Protein AF-0000000083335602 (afdb_homodimer)

Solvent-accessible surface area (backbone atoms only — not comparable to full-atom values): 45086 Å² total; per-residue (Å²): 136,83,82,79,79,78,78,78,77,80,75,80,76,76,77,76,76,75,75,74,70,76,67,65,66,64,50,75,46,58,46,31,41,62,63,65,78,50,46,77,45,41,59,56,78,67,40,66,38,37,54,50,34,77,47,38,34,44,34,35,60,32,53,59,65,18,30,40,35,40,23,41,72,75,28,67,74,35,84,57,70,42,61,24,38,87,77,6,36,40,76,42,79,40,75,41,52,63,79,35,46,62,38,39,35,54,25,40,38,32,35,39,67,64,44,21,44,26,74,46,60,31,60,27,38,62,86,64,69,75,32,64,49,78,48,46,42,80,47,74,40,78,65,42,23,37,17,35,25,48,34,59,45,91,88,48,36,27,37,38,21,9,20,61,34,97,87,35,68,43,39,44,34,36,21,35,56,87,79,55,45,78,74,46,65,38,79,68,57,60,44,101,87,66,43,72,47,35,32,35,18,40,23,59,34,78,85,75,43,30,30,39,30,19,17,30,87,56,8,22,42,38,34,22,32,58,86,77,35,42,79,72,45,74,51,59,71,65,73,34,52,42,20,38,30,41,49,61,35,71,93,72,37,32,33,43,30,24,18,32,50,9,28,40,30,41,32,29,30,62,79,80,72,38,83,74,51,72,42,46,54,46,26,77,86,42,60,42,76,31,20,27,36,29,64,33,77,37,72,87,80,37,35,40,34,39,29,9,28,88,34,35,40,37,36,35,26,34,68,86,79,47,50,46,47,57,38,79,36,83,79,36,32,33,17,36,17,36,22,59,41,83,88,76,41,31,32,39,36,12,6,34,69,55,14,21,39,37,28,22,42,72,85,57,48,78,73,31,77,29,78,57,22,23,23,14,41,14,30,38,57,34,81,76,76,50,30,30,44,32,28,9,19,17,51,17,26,38,27,29,22,39,83,75,44,47,78,67,28,23,33,76,62,70,26,30,33,45,24,56,38,67,42,97,86,46,39,32,38,38,22,15,17,28,32,40,91,84,49,82,75,51,36,3,31,40,34,41,40,35,78,54,132,138,84,82,80,80,77,78,79,78,78,77,80,76,77,78,75,77,75,74,74,70,75,69,65,66,62,50,75,46,56,45,32,41,63,63,65,77,50,46,76,46,42,57,56,78,67,40,65,39,40,56,51,35,76,47,39,34,45,36,35,61,33,52,59,64,18,30,39,34,40,23,40,71,74,28,67,74,35,83,57,70,43,63,25,37,87,78,6,38,40,77,44,80,40,75,40,52,62,78,34,45,63,38,38,36,54,25,40,38,33,36,40,67,63,44,22,46,29,71,47,60,32,59,28,39,61,88,65,69,76,31,66,51,80,49,44,43,80,48,74,42,79,64,42,23,34,18,35,26,47,34,61,44,92,87,47,36,28,36,41,20,9,21,59,33,97,87,35,70,43,40,44,34,36,20,36,56,86,80,55,45,78,72,46,66,39,79,70,58,58,43,100,88,67,42,71,47,33,32,36,18,41,25,59,35,77,84,77,44,31,32,39,31,19,18,30,86,56,8,22,44,38,34,23,32,58,86,76,35,42,78,72,46,74,51,58,71,66,73,34,52,43,21,39,29,42,48,57,33,72,94,73,38,31,35,43,30,25,18,34,51,10,29,39,29,41,32,29,31,60,81,80,72,39,82,73,52,74,44,46,54,45,26,77,87,41,60,43,75,31,20,28,34,28,62,32,78,38,72,88,80,35,35,41,34,37,30,8,29,87,33,37,39,36,34,36,27,34,68,89,80,48,50,44,48,57,41,79,37,84,79,36,32,35,17,35,16,35,21,57,41,83,88,76,40,30,32,38,34,12,5,34,70,55,14,21,40,36,28,22,41,72,87,57,48,78,74,31,77,27,78,58,20,23,22,14,41,14,30,39,57,33,82,75,76,49,31,31,45,32,28,9,19,17,51,16,24,38,27,29,22,39,84,74,44,48,80,66,26,24,34,76,61,69,26,30,32,43,24,56,39,65,41,96,86,45,39,32,38,38,22,14,18,27,34,41,91,84,50,83,74,49,37,2,30,39,34,39,40,34,79,55,131

Secondary structure (DSSP, 8-state):
--------------------------------BSS-SSEEEES-SSS---TT-EEEEEEESPPTT-EEEEEETTEES-SS-EE--TTS-EEEEEE--TTPPSEEEEEEEEEETTTEEEEEEEEE-PPPPPBSGGGEEEEEEEEETTEEEEEE-TTSEEEEEE---SSS--EEEEEETTT--EEEE--PPB-TTSPBPPP--EEEETTTTEEEEEETTTTEEEEEETTT--EEEEPPTTSSSSEEEEEEEGGGTEEEEEETTSSEEEEEETTTTEEEEEEE--BGGGTB---EEEEEEETTTTEEEEEESSSSEEEEEETTT--EEEEE-TT--SEEEEEE-TTT--EEEEETTTTEEEEE-TTS-EEEEEE-SS-EEEEEEETTTTEEEEEETTTTEEEEEETTS-EEEEEE-SS-EEEEEE-TTS-EEEEESS-STT-SS--EEEEEEEE--/--------------------------------BSS-SSEEEES-SSS---TT-EEEEEEESPPTT-EEEEEETTEES-SS-EE--TTS-EEEEEE--TTPPSEEEEEEEEEETTTEEEEEEEEE-PPPPPBSGGGEEEEEEEEETTEEEEEE-TTSEEEEEE---SSS--EEEEEETTT--EEEE--PPB-TTSPBPPP--EEEETTTTEEEEEETTTTEEEEEETTT--EEEEPPTTSSSSEEEEEEEGGGTEEEEEETTSSEEEEEETTTTEEEEEEE--BGGGTB---EEEEEEETTTTEEEEEESSSSEEEEEETTT--EEEEE-TT--SEEEEEE-TTT--EEEEETTTTEEEEE-TTS-EEEEEE-SS-EEEEEEETTTTEEEEEETTTTEEEEEETTS-EEEEEE-SS-EEEEEE-TTS-EEEEESS-STT-SS--EEEEEEEE--

Foldseek 3Di:
DDPPPPPPPPPPPPPPPPPPPLPDPPDPPDDAAQDDQWDKAWFDLQAAAAAQDKGKIKTADAAFFKWKWKDQVPRTQPSDTDTQHNRRIDIGIDGHHNPDDAAKTWMWMFIVPPTHIYTYIDGHWDFDDFFPQVQKDKDKDFDFFQWAEWDAAQVQKIWTWHFCDPVDHIWIFIARNVNRHTDDIADADAAPVRHGFTWHEWEAQRPVQKIWTARQVQQWIWIARNPHRYTPDTDHGPPAARWHYWYALNVQQWIWIDNFQFQKIFIARNVVRDGDDIAGADPPNNPDTAGWAYWEDDNPQQKIWTHRQAAQKTWIARNVPSDIDIDGDVLAHRWHEKEADNVFLKIWTFHQRNQWIFIAGNVGHTQDTGRQTHGFAEWYAQPQVQWIWTDHFNNQWIFIGHVSRHTNGIHHNQAGWHYWDADPNGWIKTWGNFHHPPDPRRTIMIMIMDGDD/DPPPPPPPPPPPPPPPPPPPPLPPPPPPPDDAAQDDQWDKAWFDLQAAAAAQDKGKIKTADAAFFKWKWKDQVPRTQPSDTDTAHNRRIDIGIGGHHNPDDAAKTWMWMFIVPPTHIYTYIDGHWDFDDFFPQVQKDKDKDFDFFQWAEWDADPVQKIWTWHFCDPVDHIWIFIARNVNRHTDDIADADAAPVRHGFTWHEWEAQRPVQKIWTARQVQQWIWIARNPHRYTPDTDHGPPAARWHYWYALNVQQWIWIDNFQFQKIFIARNVVGDGDDIAGADPPNNPDTAGWAYWEDDNPQQKIWTHRQAAQKTWIARNVPSDIDIDGDVLAHRWHEKEADNVFLKMWTFHQRNQWIFIAGNVGHTQDTGRQTHGFAEWYAQPQVQWIWTDHFNNQWIFIGHVSRHTNGIHHNQAGWHYWDADPNGWIKTWGNFHHDPDPRGTIMIMIMDGDD

pLDDT: mean 91.86, std 16.35, range [21.06, 98.94]

Organism: NCBI:txid2582917

Radius of gyration: 32.55 Å; Cα contacts (8 Å, |Δi|>4): 2737; chains: 2; bounding box: 123×96×66 Å

Sequence (906 aa):
MRRISVRSVLLASAIVMSIATTAYADSKWTAATTTFPGSIRAGSRDVPVKPGDKTVITIKKLQAGTTVTMLNGAEVLTPKPLTADEKGNLTIPLTVPAYAATGLHPLTVITQNPASVSQVMLKLSQIVPPKNTEAFRLQTTPVGERAYQSAVSADGKLFVTSARGPNDGSRLMRLNAGTLAVEAEATLPKDKKGEQIGVFGVGIDNVHHHVWTTNTLAETVTVYDAKTLSVVKVFPEGSVAHPRDVVIDEAHNRAYVSAALTGFIEVYDTKTLEHIGQMEFVANRGRDQFYSTDLALDSTGGKLYGVSRDTPWVGWIDLKTGKSTTVKVPQAQGATDIARDPKTGRLYVASQETNNVVVLNADGKVLADTYIGAGGVSVIWDPVTSQVFAATRAGGTVAVLDKDGKLVANIPMDDTPNHLTVGPDGAVYLVSMYGTTGDKAQTGSVTKITPKKMRRISVRSVLLASAIVMSIATTAYADSKWTAATTTFPGSIRAGSRDVPVKPGDKTVITIKKLQAGTTVTMLNGAEVLTPKPLTADEKGNLTIPLTVPAYAATGLHPLTVITQNPASVSQVMLKLSQIVPPKNTEAFRLQTTPVGERAYQSAVSADGKLFVTSARGPNDGSRLMRLNAGTLAVEAEATLPKDKKGEQIGVFGVGIDNVHHHVWTTNTLAETVTVYDAKTLSVVKVFPEGSVAHPRDVVIDEAHNRAYVSAALTGFIEVYDTKTLEHIGQMEFVANRGRDQFYSTDLALDSTGGKLYGVSRDTPWVGWIDLKTGKSTTVKVPQAQGATDIARDPKTGRLYVASQETNNVVVLNADGKVLADTYIGAGGVSVIWDPVTSQVFAATRAGGTVAVLDKDGKLVANIPMDDTPNHLTVGPDGAVYLVSMYGTTGDKAQTGSVTKITPKK

Nearest PDB structures (foldseek):
  5c2v-assembly1_B  TM=8.243E-01  e=9.876E-13  Candidatus Kuenenia stuttgartensis
  1npe-assembly1_A  TM=6.716E-01  e=4.763E-09  Mus musculus
  6rte-assembly2_B  TM=6.129E-01  e=6.036E-09  Pseudomonas aeruginosa
  8jxf-assembly1_B  TM=6.334E-01  e=5.491E-09  Rattus norvegicus
  3s8v-assembly1_A  TM=3.077E-01  e=1.992E-10  Homo sapiens

Structure (mmCIF, N/CA/C/O backbone):
data_AF-0000000083335602-model_v1
#
loop_
_entity.id
_entity.type
_entity.pdbx_description
1 polymer 'YncE family protein'
#
loop_
_atom_site.group_PDB
_atom_site.id
_atom_site.type_symbol
_atom_site.label_atom_id
_atom_site.label_alt_id
_atom_site.label_comp_id
_atom_site.label_asym_id
_atom_site.label_entity_id
_atom_site.label_seq_id
_atom_site.pdbx_PDB_ins_code
_atom_site.Cartn_x
_atom_site.Cartn_y
_atom_site.Cartn_z
_atom_site.occupancy
_atom_site.B_iso_or_equiv
_atom_site.auth_seq_id
_atom_site.auth_comp_id
_atom_site.auth_asym_id
_atom_site.auth_atom_id
_atom_site.pdbx_PDB_model_num
ATOM 1 N N . MET A 1 1 ? 93.25 6.793 30.375 1 21.06 1 MET A N 1
ATOM 2 C CA . MET A 1 1 ? 92.125 7.555 29.844 1 21.06 1 MET A CA 1
ATOM 3 C C . MET A 1 1 ? 91.562 6.867 28.609 1 21.06 1 MET A C 1
ATOM 5 O O . MET A 1 1 ? 92 7.066 27.5 1 21.06 1 MET A O 1
ATOM 9 N N . ARG A 1 2 ? 91.188 5.52 28.703 1 26.09 2 ARG A N 1
ATOM 10 C CA . ARG A 1 2 ? 90.812 4.543 27.703 1 26.09 2 ARG A CA 1
ATOM 11 C C . ARG A 1 2 ? 89.5 4.949 27.047 1 26.09 2 ARG A C 1
ATOM 13 O O . ARG A 1 2 ? 88.5 5.27 27.719 1 26.09 2 ARG A O 1
ATOM 20 N N . ARG A 1 3 ? 89.5 5.453 25.797 1 22.84 3 ARG A N 1
ATOM 21 C CA . ARG A 1 3 ? 88.562 5.977 24.844 1 22.84 3 ARG A CA 1
ATOM 22 C C . ARG A 1 3 ? 87.438 4.949 24.562 1 22.84 3 ARG A C 1
ATOM 24 O O . ARG A 1 3 ? 87.75 3.881 24 1 22.84 3 ARG A O 1
ATOM 31 N N . ILE A 1 4 ? 86.5 4.68 25.469 1 27.61 4 ILE A N 1
ATOM 32 C CA . ILE A 1 4 ? 85.375 3.748 25.312 1 27.61 4 ILE A CA 1
ATOM 33 C C . ILE A 1 4 ? 84.5 4.215 24.188 1 27.61 4 ILE A C 1
ATOM 35 O O . ILE A 1 4 ? 83.938 5.32 24.234 1 27.61 4 ILE A O 1
ATOM 39 N N . SER A 1 5 ? 84.75 3.832 22.922 1 27.44 5 SER A N 1
ATOM 40 C CA . SER A 1 5 ? 84 4.117 21.703 1 27.44 5 SER A CA 1
ATOM 41 C C . SER A 1 5 ? 82.562 3.516 21.781 1 27.44 5 SER A C 1
ATOM 43 O O . SER A 1 5 ? 82.438 2.312 22 1 27.44 5 SER A O 1
ATOM 45 N N . VAL A 1 6 ? 81.562 4.234 22.312 1 27.62 6 VAL A N 1
ATOM 46 C CA . VAL A 1 6 ? 80.188 3.904 22.438 1 27.62 6 VAL A CA 1
ATOM 47 C C . VAL A 1 6 ? 79.5 3.775 21.062 1 27.62 6 VAL A C 1
ATOM 49 O O . VAL A 1 6 ? 79.5 4.742 20.297 1 27.62 6 VAL A O 1
ATOM 52 N N . ARG A 1 7 ? 79.688 2.678 20.297 1 27.39 7 ARG A N 1
ATOM 53 C CA . ARG A 1 7 ? 79 2.412 19.047 1 27.39 7 ARG A CA 1
ATOM 54 C C . ARG A 1 7 ? 77.5 2.441 19.25 1 27.39 7 ARG A C 1
ATOM 56 O O . ARG A 1 7 ? 76.938 1.74 20.125 1 27.39 7 ARG A O 1
ATOM 63 N N . SER A 1 8 ? 76.812 3.582 19 1 24.33 8 SER A N 1
ATOM 64 C CA . SER A 1 8 ? 75.375 3.83 18.984 1 24.33 8 SER A CA 1
ATOM 65 C C . SER A 1 8 ? 74.688 2.92 18 1 24.33 8 SER A C 1
ATOM 67 O O . SER A 1 8 ? 75 2.891 16.812 1 24.33 8 SER A O 1
ATOM 69 N N . VAL A 1 9 ? 74.312 1.697 18.391 1 29.39 9 VAL A N 1
ATOM 70 C CA . VAL A 1 9 ? 73.5 0.802 17.594 1 29.39 9 VAL A CA 1
ATOM 71 C C . VAL A 1 9 ? 72.188 1.483 17.266 1 29.39 9 VAL A C 1
ATOM 73 O O . VAL A 1 9 ? 71.438 1.945 18.156 1 29.39 9 VAL A O 1
ATOM 76 N N . LEU A 1 10 ? 72.062 2.096 16.078 1 27.86 10 LEU A N 1
ATOM 77 C CA . LEU A 1 10 ? 70.812 2.637 15.508 1 27.86 10 LEU A CA 1
ATOM 78 C C . LEU A 1 10 ? 69.75 1.549 15.383 1 27.86 10 LEU A C 1
ATOM 80 O O . LEU A 1 10 ? 69.938 0.54 14.703 1 27.86 10 LEU A O 1
ATOM 84 N N . LEU A 1 11 ? 68.938 1.275 16.406 1 27.48 11 LEU A N 1
ATOM 85 C CA . LEU A 1 11 ? 67.75 0.406 16.359 1 27.48 11 LEU A CA 1
ATOM 86 C C . LEU A 1 11 ? 66.812 0.873 15.281 1 27.48 11 LEU A C 1
ATOM 88 O O . LEU A 1 11 ? 66.312 2.004 15.336 1 27.48 11 LEU A O 1
ATOM 92 N N . ALA A 1 12 ? 66.875 0.391 14.008 1 32.06 12 ALA A N 1
ATOM 93 C CA . ALA A 1 12 ? 65.875 0.539 12.984 1 32.06 12 ALA A CA 1
ATOM 94 C C . ALA A 1 12 ? 64.5 0.031 13.477 1 32.06 12 ALA A C 1
ATOM 96 O O . ALA A 1 12 ? 64.375 -1.154 13.781 1 32.06 12 ALA A O 1
ATOM 97 N N . SER A 1 13 ? 63.719 0.892 14.242 1 27.47 13 SER A N 1
ATOM 98 C CA . SER A 1 13 ? 62.312 0.569 14.539 1 27.47 13 SER A CA 1
ATOM 99 C C . SER A 1 13 ? 61.531 0.362 13.266 1 27.47 13 SER A C 1
ATOM 101 O O . SER A 1 13 ? 61.5 1.231 12.391 1 27.47 13 SER A O 1
ATOM 103 N N . ALA A 1 14 ? 61.406 -0.864 12.766 1 31.61 14 ALA A N 1
ATOM 104 C CA . ALA A 1 14 ? 60.469 -1.21 11.703 1 31.61 14 ALA A CA 1
ATOM 105 C C . ALA A 1 14 ? 59.062 -0.785 12.062 1 31.61 14 ALA A C 1
ATOM 107 O O . ALA A 1 14 ? 58.5 -1.212 13.086 1 31.61 14 ALA A O 1
ATOM 108 N N . ILE A 1 15 ? 58.688 0.372 11.625 1 32.12 15 ILE A N 1
ATOM 109 C CA . ILE A 1 15 ? 57.281 0.762 11.648 1 32.12 15 ILE A CA 1
ATOM 110 C C . ILE A 1 15 ? 56.438 -0.27 10.898 1 32.12 15 ILE A C 1
ATOM 112 O O . ILE A 1 15 ? 56.625 -0.476 9.703 1 32.12 15 ILE A O 1
ATOM 116 N N . VAL A 1 16 ? 56 -1.339 11.594 1 32.53 16 VAL A N 1
ATOM 117 C CA . VAL A 1 16 ? 54.938 -2.205 11.055 1 32.53 16 VAL A CA 1
ATOM 118 C C . VAL A 1 16 ? 53.719 -1.371 10.703 1 32.53 16 VAL A C 1
ATOM 120 O O . VAL A 1 16 ? 53.094 -0.772 11.578 1 32.53 16 VAL A O 1
ATOM 123 N N . MET A 1 17 ? 53.719 -0.838 9.539 1 31.31 17 MET A N 1
ATOM 124 C CA . MET A 1 17 ? 52.469 -0.308 9.016 1 31.31 17 MET A CA 1
ATOM 125 C C . MET A 1 17 ? 51.344 -1.357 9.086 1 31.31 17 MET A C 1
ATOM 127 O O . MET A 1 17 ? 51.406 -2.377 8.398 1 31.31 17 MET A O 1
ATOM 131 N N . SER A 1 18 ? 50.656 -1.474 10.227 1 33.62 18 SER A N 1
ATOM 132 C CA . SER A 1 18 ? 49.406 -2.213 10.281 1 33.62 18 SER A CA 1
ATOM 133 C C . SER A 1 18 ? 48.438 -1.745 9.188 1 33.62 18 SER A C 1
ATOM 135 O O . SER A 1 18 ? 48 -0.595 9.195 1 33.62 18 SER A O 1
ATOM 137 N N . ILE A 1 19 ? 48.5 -2.26 8.086 1 30.73 19 ILE A N 1
ATOM 138 C CA . ILE A 1 19 ? 47.375 -2.166 7.148 1 30.73 19 ILE A CA 1
ATOM 139 C C . ILE A 1 19 ? 46.125 -2.723 7.801 1 30.73 19 ILE A C 1
ATOM 141 O O . ILE A 1 19 ? 46 -3.926 8.047 1 30.73 19 ILE A O 1
ATOM 145 N N . ALA A 1 20 ? 45.438 -1.911 8.625 1 32.38 20 ALA A N 1
ATOM 146 C CA . ALA A 1 20 ? 44.062 -2.264 8.961 1 32.38 20 ALA A CA 1
ATOM 147 C C . ALA A 1 20 ? 43.281 -2.598 7.711 1 32.38 20 ALA A C 1
ATOM 149 O O . ALA A 1 20 ? 42.969 -1.713 6.91 1 32.38 20 ALA A O 1
ATOM 150 N N . THR A 1 21 ? 43.344 -3.764 7.297 1 33.56 21 THR A N 1
ATOM 151 C CA . THR A 1 21 ? 42.281 -4.188 6.402 1 33.56 21 THR A CA 1
ATOM 152 C C . THR A 1 21 ? 40.906 -3.828 6.988 1 33.56 21 THR A C 1
ATOM 154 O O . THR A 1 21 ? 40.531 -4.301 8.07 1 33.56 21 THR A O 1
ATOM 157 N N . THR A 1 22 ? 40.469 -2.66 6.812 1 35.25 22 THR A N 1
ATOM 158 C CA . THR A 1 22 ? 39.062 -2.402 7.121 1 35.25 22 THR A CA 1
ATOM 159 C C . THR A 1 22 ? 38.188 -3.588 6.711 1 35.25 22 THR A C 1
ATOM 161 O O . THR A 1 22 ? 38.062 -3.902 5.523 1 35.25 22 THR A O 1
ATOM 164 N N . ALA A 1 23 ? 38.156 -4.562 7.566 1 37 23 ALA A N 1
ATOM 165 C CA . ALA A 1 23 ? 37.156 -5.629 7.391 1 37 23 ALA A CA 1
ATOM 166 C C . ALA A 1 23 ? 35.812 -5.059 7.012 1 37 23 ALA A C 1
ATOM 168 O O . ALA A 1 23 ? 35.094 -4.492 7.855 1 37 23 ALA A O 1
ATOM 169 N N . TYR A 1 24 ? 35.594 -4.613 5.84 1 41.88 24 TYR A N 1
ATOM 170 C CA . TYR A 1 24 ? 34.25 -4.355 5.355 1 41.88 24 TYR A CA 1
ATOM 171 C C . TYR A 1 24 ? 33.312 -5.504 5.715 1 41.88 24 TYR A C 1
ATOM 173 O O . TYR A 1 24 ? 33.719 -6.664 5.742 1 41.88 24 TYR A O 1
ATOM 181 N N . ALA A 1 25 ? 32.375 -5.289 6.449 1 49.31 25 ALA A N 1
ATOM 182 C CA . ALA A 1 25 ? 31.375 -6.297 6.754 1 49.31 25 ALA A CA 1
ATOM 183 C C . ALA A 1 25 ? 30.875 -6.98 5.484 1 49.31 25 ALA A C 1
ATOM 185 O O . ALA A 1 25 ? 30.109 -6.395 4.715 1 49.31 25 ALA A O 1
ATOM 186 N N . ASP A 1 26 ? 31.625 -7.922 4.949 1 58.38 26 ASP A N 1
ATOM 187 C CA . ASP A 1 26 ? 31.266 -8.75 3.801 1 58.38 26 ASP A CA 1
ATOM 188 C C . ASP A 1 26 ? 29.859 -9.305 3.941 1 58.38 26 ASP A C 1
ATOM 190 O O . ASP A 1 26 ? 29.391 -9.555 5.055 1 58.38 26 ASP A O 1
ATOM 194 N N . SER A 1 27 ? 29.094 -9.141 2.826 1 69.94 27 SER A N 1
ATOM 195 C CA . SER A 1 27 ? 27.797 -9.797 2.801 1 69.94 27 SER A CA 1
ATOM 196 C C . SER A 1 27 ? 27.906 -11.258 3.225 1 69.94 27 SER A C 1
ATOM 198 O O . SER A 1 27 ? 28.812 -11.969 2.781 1 69.94 27 SER A O 1
ATOM 200 N N . LYS A 1 28 ? 27.219 -11.711 4.086 1 77.44 28 LYS A N 1
ATOM 201 C CA . LYS A 1 28 ? 27.188 -13.102 4.539 1 77.44 28 LYS A CA 1
ATOM 202 C C . LYS A 1 28 ? 26.281 -13.953 3.658 1 77.44 28 LYS A C 1
ATOM 204 O O . LYS A 1 28 ? 26.203 -15.172 3.824 1 77.44 28 LYS A O 1
ATOM 209 N N . TRP A 1 29 ? 25.672 -13.211 2.539 1 93.38 29 TRP A N 1
ATOM 210 C CA . TRP A 1 29 ? 24.703 -13.875 1.656 1 93.38 29 TRP A CA 1
ATOM 211 C C . TRP A 1 29 ? 23.75 -14.758 2.451 1 93.38 29 TRP A C 1
ATOM 213 O O . TRP A 1 29 ? 23.516 -15.906 2.086 1 93.38 29 TRP A O 1
ATOM 223 N N . THR A 1 30 ? 23.297 -14.156 3.553 1 94.06 30 THR A N 1
ATOM 224 C CA . THR A 1 30 ? 22.203 -14.734 4.32 1 94.06 30 THR A CA 1
ATOM 225 C C . THR A 1 30 ? 20.859 -14.258 3.771 1 94.06 30 THR A C 1
ATOM 227 O O . THR A 1 30 ? 20.734 -13.125 3.305 1 94.06 30 THR A O 1
ATOM 230 N N . ALA A 1 31 ? 19.953 -15.195 3.766 1 93.69 31 ALA A N 1
ATOM 231 C CA . ALA A 1 31 ? 18.594 -14.773 3.404 1 93.69 31 ALA A CA 1
ATOM 232 C C . ALA A 1 31 ? 18.094 -13.688 4.352 1 93.69 31 ALA A C 1
ATOM 234 O O . ALA A 1 31 ? 18.344 -13.734 5.555 1 93.69 31 ALA A O 1
ATOM 235 N N . ALA A 1 32 ? 17.406 -12.703 3.754 1 93.56 32 ALA A N 1
ATOM 236 C CA . ALA A 1 32 ? 17.031 -11.539 4.535 1 93.56 32 ALA A CA 1
ATOM 237 C C . ALA A 1 32 ? 15.656 -11.023 4.113 1 93.56 32 ALA A C 1
ATOM 239 O O . ALA A 1 32 ? 15.172 -11.336 3.023 1 93.56 32 ALA A O 1
ATOM 240 N N . THR A 1 33 ? 15.078 -10.273 5.039 1 92.31 33 THR A N 1
ATOM 241 C CA . THR A 1 33 ? 13.82 -9.602 4.73 1 92.31 33 THR A CA 1
ATOM 242 C C . THR A 1 33 ? 14.055 -8.117 4.445 1 92.31 33 THR A C 1
ATOM 244 O O . THR A 1 33 ? 15.156 -7.609 4.66 1 92.31 33 THR A O 1
ATOM 247 N N . THR A 1 34 ? 13.055 -7.48 3.857 1 91.88 34 THR A N 1
ATOM 248 C CA . THR A 1 34 ? 13.133 -6.039 3.643 1 91.88 34 THR A CA 1
ATOM 249 C C . THR A 1 34 ? 12.422 -5.285 4.762 1 91.88 34 THR A C 1
ATOM 251 O O . THR A 1 34 ? 12.367 -4.055 4.758 1 91.88 34 THR A O 1
ATOM 254 N N . THR A 1 35 ? 11.773 -5.984 5.703 1 90.62 35 THR A N 1
ATOM 255 C CA . THR A 1 35 ? 11.094 -5.379 6.84 1 90.62 35 THR A CA 1
ATOM 256 C C . THR A 1 35 ? 12.062 -5.16 7.996 1 90.62 35 THR A C 1
ATOM 258 O O . THR A 1 35 ? 12.75 -6.094 8.422 1 90.62 35 THR A O 1
ATOM 261 N N . PHE A 1 36 ? 12.141 -3.986 8.43 1 93.94 36 PHE A N 1
ATOM 262 C CA . PHE A 1 36 ? 12.969 -3.705 9.594 1 93.94 36 PHE A CA 1
ATOM 263 C C . PHE A 1 36 ? 12.383 -4.344 10.844 1 93.94 36 PHE A C 1
ATOM 265 O O . PHE A 1 36 ? 11.188 -4.195 11.125 1 93.94 36 PHE A O 1
ATOM 272 N N . PRO A 1 37 ? 13.141 -5.055 11.641 1 95.44 37 PRO A N 1
ATOM 273 C CA . PRO A 1 37 ? 12.602 -5.828 12.766 1 95.44 37 PRO A CA 1
ATOM 274 C C . PRO A 1 37 ? 12.391 -4.984 14.016 1 95.44 37 PRO A C 1
ATOM 276 O O . PRO A 1 37 ? 12.352 -5.52 15.125 1 95.44 37 PRO A O 1
ATOM 279 N N . GLY A 1 38 ? 12.242 -3.713 13.898 1 96.31 38 GLY A N 1
ATOM 280 C CA . GLY A 1 38 ? 12.023 -2.762 14.977 1 96.31 38 GLY A CA 1
ATOM 281 C C . GLY A 1 38 ? 11.484 -1.43 14.492 1 96.31 38 GLY A C 1
ATOM 282 O O . GLY A 1 38 ? 10.734 -1.374 13.516 1 96.31 38 GLY A O 1
ATOM 283 N N . SER A 1 39 ? 11.758 -0.48 15.344 1 96.88 39 SER A N 1
ATOM 284 C CA . SER A 1 39 ? 11.438 0.894 14.969 1 96.88 39 SER A CA 1
ATOM 285 C C . SER A 1 39 ? 12.695 1.726 14.773 1 96.88 39 SER A C 1
ATOM 287 O O . SER A 1 39 ? 13.672 1.575 15.516 1 96.88 39 SER A O 1
ATOM 289 N N . ILE A 1 40 ? 12.688 2.551 13.734 1 97.12 40 ILE A N 1
ATOM 290 C CA . ILE A 1 40 ? 13.883 3.326 13.422 1 97.12 40 ILE A CA 1
ATOM 291 C C . ILE A 1 40 ? 13.484 4.738 13 1 97.12 40 ILE A C 1
ATOM 293 O O . ILE A 1 40 ? 12.484 4.93 12.305 1 97.12 40 ILE A O 1
ATOM 297 N N . ARG A 1 41 ? 14.211 5.715 13.406 1 96.69 41 ARG A N 1
ATOM 298 C CA . ARG A 1 41 ? 14.031 7.113 13.031 1 96.69 41 ARG A CA 1
ATOM 299 C C . ARG A 1 41 ? 15.383 7.797 12.812 1 96.69 41 ARG A C 1
ATOM 301 O O . ARG A 1 41 ? 16.297 7.66 13.625 1 96.69 41 ARG A O 1
ATOM 308 N N . ALA A 1 42 ? 15.539 8.453 11.703 1 96.94 42 ALA A N 1
ATOM 309 C CA . ALA A 1 42 ? 16.719 9.25 11.422 1 96.94 42 ALA A CA 1
ATOM 310 C C . ALA A 1 42 ? 16.438 10.734 11.617 1 96.94 42 ALA A C 1
ATOM 312 O O . ALA A 1 42 ? 15.5 11.273 11.031 1 96.94 42 ALA A O 1
ATOM 313 N N . GLY A 1 43 ? 17.297 11.328 12.406 1 94.69 43 GLY A N 1
ATOM 314 C CA . GLY A 1 43 ? 17.109 12.75 12.672 1 94.69 43 GLY A CA 1
ATOM 315 C C . GLY A 1 43 ? 15.961 13.031 13.633 1 94.69 43 GLY A C 1
ATOM 316 O O . GLY A 1 43 ? 15.773 12.305 14.609 1 94.69 43 GLY A O 1
ATOM 317 N N . SER A 1 44 ? 15.344 14.234 13.398 1 86.81 44 SER A N 1
ATOM 318 C CA . SER A 1 44 ? 14.305 14.672 14.32 1 86.81 44 SER A CA 1
ATOM 319 C C . SER A 1 44 ? 13.094 15.211 13.562 1 86.81 44 SER A C 1
ATOM 321 O O . SER A 1 44 ? 13.234 15.812 12.5 1 86.81 44 SER A O 1
ATOM 323 N N . ARG A 1 45 ? 11.945 14.953 14.18 1 80.31 45 ARG A N 1
ATOM 324 C CA . ARG A 1 45 ? 10.727 15.547 13.641 1 80.31 45 ARG A CA 1
ATOM 325 C C . ARG A 1 45 ? 10.414 16.875 14.328 1 80.31 45 ARG A C 1
ATOM 327 O O . ARG A 1 45 ? 9.57 17.641 13.859 1 80.31 45 ARG A O 1
ATOM 334 N N . ASP A 1 46 ? 11.188 17.156 15.406 1 81.62 46 ASP A N 1
ATOM 335 C CA . ASP A 1 46 ? 10.828 18.297 16.25 1 81.62 46 ASP A CA 1
ATOM 336 C C . ASP A 1 46 ? 11.828 19.438 16.078 1 81.62 46 ASP A C 1
ATOM 338 O O . ASP A 1 46 ? 11.555 20.578 16.469 1 81.62 46 ASP A O 1
ATOM 342 N N . VAL A 1 47 ? 12.945 19.125 15.539 1 88.44 47 VAL A N 1
ATOM 343 C CA . VAL A 1 47 ? 13.938 20.156 15.227 1 88.44 47 VAL A CA 1
ATOM 344 C C . VAL A 1 47 ? 14.516 19.906 13.836 1 88.44 47 VAL A C 1
ATOM 346 O O . VAL A 1 47 ? 14.727 18.766 13.438 1 88.44 47 VAL A O 1
ATOM 349 N N . PRO A 1 48 ? 14.789 20.984 13.094 1 94.44 48 PRO A N 1
ATOM 350 C CA . PRO A 1 48 ? 15.406 20.781 11.781 1 94.44 48 PRO A CA 1
ATOM 351 C C . PRO A 1 48 ? 16.812 20.219 11.875 1 94.44 48 PRO A C 1
ATOM 353 O O . PRO A 1 48 ? 17.578 20.562 12.781 1 94.44 48 PRO A O 1
ATOM 356 N N . VAL A 1 49 ? 17.125 19.312 11.07 1 96.69 49 VAL A N 1
ATOM 357 C CA . VAL A 1 49 ? 18.5 18.875 10.867 1 96.69 49 VAL A CA 1
ATOM 358 C C . VAL A 1 49 ? 19.078 19.5 9.602 1 96.69 49 VAL A C 1
ATOM 360 O O . VAL A 1 49 ? 18.5 19.391 8.523 1 96.69 49 VAL A O 1
ATOM 363 N N . LYS A 1 50 ? 20.219 20.219 9.711 1 97.19 50 LYS A N 1
ATOM 364 C CA . LYS A 1 50 ? 20.844 20.906 8.586 1 97.19 50 LYS A CA 1
ATOM 365 C C . LYS A 1 50 ? 22.156 20.219 8.188 1 97.19 50 LYS A C 1
ATOM 367 O O . LYS A 1 50 ? 22.734 19.484 8.977 1 97.19 50 LYS A O 1
ATOM 372 N N . PRO A 1 51 ? 22.531 20.516 6.875 1 96.94 51 PRO A N 1
ATOM 373 C CA . PRO A 1 51 ? 23.906 20.141 6.555 1 96.94 51 PRO A CA 1
ATOM 374 C C . PRO A 1 51 ? 24.922 20.703 7.551 1 96.94 51 PRO A C 1
ATOM 376 O O . PRO A 1 51 ? 24.797 21.859 7.969 1 96.94 51 PRO A O 1
ATOM 379 N N . GLY A 1 52 ? 25.766 19.844 8.023 1 97.31 52 GLY A N 1
ATOM 380 C CA . GLY A 1 52 ? 26.781 20.25 8.984 1 97.31 52 GLY A CA 1
ATOM 381 C C . GLY A 1 52 ? 26.391 19.922 10.414 1 97.31 52 GLY A C 1
ATOM 382 O O . GLY A 1 52 ? 27.25 19.969 11.312 1 97.31 52 GLY A O 1
ATOM 383 N N . ASP A 1 53 ? 25.188 19.578 10.672 1 97.25 53 ASP A N 1
ATOM 384 C CA . ASP A 1 53 ? 24.719 19.312 12.031 1 97.25 53 ASP A CA 1
ATOM 385 C C . ASP A 1 53 ? 25.141 17.922 12.492 1 97.25 53 ASP A C 1
ATOM 387 O O . ASP A 1 53 ? 25.406 17.047 11.672 1 97.25 53 ASP A O 1
ATOM 391 N N . LYS A 1 54 ? 25.188 17.812 13.805 1 96.69 54 LYS A N 1
ATOM 392 C CA . LYS A 1 54 ? 25.188 16.484 14.438 1 96.69 54 LYS A CA 1
ATOM 393 C C . LYS A 1 54 ? 23.766 16.062 14.797 1 96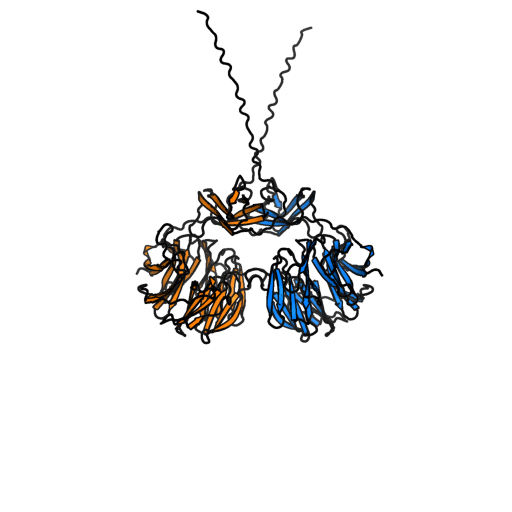.69 54 LYS A C 1
ATOM 395 O O . LYS A 1 54 ? 22.953 16.875 15.242 1 96.69 54 LYS A O 1
ATOM 400 N N . THR A 1 55 ? 23.453 14.875 14.5 1 96.56 55 THR A N 1
ATOM 401 C CA . THR A 1 55 ? 22.156 14.281 14.828 1 96.56 55 THR A CA 1
ATOM 402 C C . THR A 1 55 ? 22.328 12.805 15.188 1 96.56 55 THR A C 1
ATOM 404 O O . THR A 1 55 ? 23.422 12.352 15.484 1 96.56 55 THR A O 1
ATOM 407 N N . VAL A 1 56 ? 21.172 12.062 15.266 1 96.88 56 VAL A N 1
ATOM 408 C CA . VAL A 1 56 ? 21.25 10.656 15.656 1 96.88 56 VAL A CA 1
ATOM 409 C C . VAL A 1 56 ? 20.266 9.836 14.836 1 96.88 56 VAL A C 1
ATOM 411 O O . VAL A 1 56 ? 19.328 10.391 14.25 1 96.88 56 VAL A O 1
ATOM 414 N N . ILE A 1 57 ? 20.5 8.625 14.68 1 97.56 57 ILE A N 1
ATOM 415 C CA . ILE A 1 57 ? 19.547 7.598 14.281 1 97.56 57 ILE A CA 1
ATOM 416 C C . ILE A 1 57 ? 19.125 6.781 15.508 1 97.56 57 ILE A C 1
ATOM 418 O O . ILE A 1 57 ? 19.969 6.172 16.172 1 97.56 57 ILE A O 1
ATOM 422 N N . THR A 1 58 ? 17.875 6.789 15.805 1 97.5 58 THR A N 1
ATOM 423 C CA . THR A 1 58 ? 17.359 6.09 16.984 1 97.5 58 THR A CA 1
ATOM 424 C C . THR A 1 58 ? 16.641 4.812 16.578 1 97.5 58 THR A C 1
ATOM 426 O O . THR A 1 58 ? 15.766 4.832 15.695 1 97.5 58 THR A O 1
ATOM 429 N N . ILE A 1 59 ? 17 3.715 17.156 1 97.94 59 ILE A N 1
ATOM 430 C CA . ILE A 1 59 ? 16.422 2.404 16.891 1 97.94 59 ILE A CA 1
ATOM 431 C C . ILE A 1 59 ? 15.875 1.809 18.188 1 97.94 59 ILE A C 1
ATOM 433 O O . ILE A 1 59 ? 16.516 1.905 19.234 1 97.94 59 ILE A O 1
ATOM 437 N N . LYS A 1 60 ? 14.711 1.233 18.156 1 97.88 60 LYS A N 1
ATOM 438 C CA . LYS A 1 60 ? 14.086 0.587 19.297 1 97.88 60 LYS A CA 1
ATOM 439 C C . LYS A 1 60 ? 13.477 -0.757 18.906 1 97.88 60 LYS A C 1
ATOM 441 O O . LYS A 1 60 ? 13.281 -1.038 17.734 1 97.88 60 LYS A O 1
ATOM 446 N N . LYS A 1 61 ? 13.281 -1.663 19.953 1 97.62 61 LYS A N 1
ATOM 447 C CA . LYS A 1 61 ? 12.516 -2.904 19.875 1 97.62 61 LYS A CA 1
ATOM 448 C C . LYS A 1 61 ? 13.227 -3.922 18.984 1 97.62 61 LYS A C 1
ATOM 450 O O . LYS A 1 61 ? 12.578 -4.68 18.25 1 97.62 61 LYS A O 1
ATOM 455 N N . LEU A 1 62 ? 14.523 -3.805 18.875 1 97.56 62 LEU A N 1
ATOM 456 C CA . LEU A 1 62 ? 15.273 -4.891 18.25 1 97.56 62 LEU A CA 1
ATOM 457 C C . LEU A 1 62 ? 15.438 -6.059 19.219 1 97.56 62 LEU A C 1
ATOM 459 O O . LEU A 1 62 ? 15.25 -5.898 20.438 1 97.56 62 LEU A O 1
ATOM 463 N N . GLN A 1 63 ? 15.734 -7.227 18.672 1 96.56 63 GLN A N 1
ATOM 464 C CA . GLN A 1 63 ? 16.219 -8.312 19.516 1 96.56 63 GLN A CA 1
ATOM 465 C C . GLN A 1 63 ? 17.594 -7.992 20.094 1 96.56 63 GLN A C 1
ATOM 467 O O . GLN A 1 63 ? 18.438 -7.434 19.406 1 96.56 63 GLN A O 1
ATOM 472 N N . ALA A 1 64 ? 17.75 -8.43 21.359 1 95.5 64 ALA A N 1
ATOM 473 C CA . ALA A 1 64 ? 19.078 -8.258 21.969 1 95.5 64 ALA A CA 1
ATOM 474 C C . ALA A 1 64 ? 20.156 -8.945 21.141 1 95.5 64 ALA A C 1
ATOM 476 O O . ALA A 1 64 ? 19.969 -10.078 20.703 1 95.5 64 ALA A O 1
ATOM 477 N N . GLY A 1 65 ? 21.172 -8.18 20.828 1 94.94 65 GLY A N 1
ATOM 478 C CA . GLY A 1 65 ? 22.297 -8.773 20.109 1 94.94 65 GLY A CA 1
ATOM 479 C C . GLY A 1 65 ? 22.219 -8.539 18.609 1 94.94 65 GLY A C 1
ATOM 480 O O . GLY A 1 65 ? 23.188 -8.812 17.891 1 94.94 65 GLY A O 1
ATOM 481 N N . THR A 1 66 ? 21.125 -7.965 18.125 1 97.06 66 THR A N 1
ATOM 482 C CA . THR A 1 66 ? 21.062 -7.59 16.719 1 97.06 66 THR A CA 1
ATOM 483 C C . THR A 1 66 ? 22.141 -6.578 16.359 1 97.06 66 THR A C 1
ATOM 485 O O . THR A 1 66 ? 22.406 -5.648 17.125 1 97.06 66 THR A O 1
ATOM 488 N N . THR A 1 67 ? 22.797 -6.785 15.289 1 97.06 67 THR A N 1
ATOM 489 C CA . THR A 1 67 ? 23.797 -5.816 14.844 1 97.06 67 THR A CA 1
ATOM 490 C C . THR A 1 67 ? 23.266 -4.988 13.672 1 97.06 67 THR A C 1
ATOM 492 O O . THR A 1 67 ? 22.469 -5.48 12.867 1 97.06 67 THR A O 1
ATOM 495 N N . VAL A 1 68 ? 23.703 -3.711 13.617 1 97.75 68 VAL A N 1
ATOM 496 C CA . VAL A 1 68 ? 23.188 -2.766 12.633 1 97.75 68 VAL A CA 1
ATOM 497 C C . VAL A 1 68 ? 24.344 -2.1 11.898 1 97.75 68 VAL A C 1
ATOM 499 O O . VAL A 1 68 ? 25.328 -1.664 12.523 1 97.75 68 VAL A O 1
ATOM 502 N N . THR A 1 69 ? 24.312 -2.133 10.617 1 97 69 THR A N 1
ATOM 503 C CA . THR A 1 69 ? 25.172 -1.357 9.734 1 97 69 THR A CA 1
ATOM 504 C C . THR A 1 69 ? 24.359 -0.342 8.938 1 97 69 THR A C 1
ATOM 506 O O . THR A 1 69 ? 23.297 -0.672 8.398 1 97 69 THR A O 1
ATOM 509 N N . MET A 1 70 ? 24.844 0.897 8.922 1 96.94 70 MET A N 1
ATOM 510 C CA . MET A 1 70 ? 24.156 1.972 8.211 1 96.94 70 MET A CA 1
ATOM 511 C C . MET A 1 70 ? 24.953 2.418 6.992 1 96.94 70 MET A C 1
ATOM 513 O O . MET A 1 70 ? 26.172 2.551 7.055 1 96.94 70 MET A O 1
ATOM 517 N N . LEU A 1 71 ? 24.188 2.67 5.879 1 97 71 LEU A N 1
ATOM 518 C CA . LEU A 1 71 ? 24.844 3.182 4.676 1 97 71 LEU A CA 1
ATOM 519 C C . LEU A 1 71 ? 24.125 4.422 4.156 1 97 71 LEU A C 1
ATOM 521 O O . LEU A 1 71 ? 22.891 4.531 4.277 1 97 71 LEU A O 1
ATOM 525 N N . ASN A 1 72 ? 24.812 5.352 3.631 1 97 72 ASN A N 1
ATOM 526 C CA . ASN A 1 72 ? 24.344 6.34 2.668 1 97 72 ASN A CA 1
ATOM 527 C C . ASN A 1 72 ? 24.922 6.09 1.277 1 97 72 ASN A C 1
ATOM 529 O O . ASN A 1 72 ? 26.109 6.332 1.036 1 97 72 ASN A O 1
ATOM 533 N N . GLY A 1 73 ? 24 5.738 0.349 1 94.5 73 GLY A N 1
ATOM 534 C CA . GLY A 1 73 ? 24.578 5.145 -0.852 1 94.5 73 GLY A CA 1
ATOM 535 C C . GLY A 1 73 ? 25.469 3.953 -0.564 1 94.5 73 GLY A C 1
ATOM 536 O O . GLY A 1 73 ? 25.062 3.023 0.136 1 94.5 73 GLY A O 1
ATOM 537 N N . ALA A 1 74 ? 26.672 4.016 -1.099 1 93.25 74 ALA A N 1
ATOM 538 C CA . ALA A 1 74 ? 27.625 2.932 -0.871 1 93.25 74 ALA A CA 1
ATOM 539 C C . ALA A 1 74 ? 28.578 3.27 0.272 1 93.25 74 ALA A C 1
ATOM 541 O O . ALA A 1 74 ? 29.422 2.451 0.647 1 93.25 74 ALA A O 1
ATOM 542 N N . GLU A 1 75 ? 28.406 4.41 0.864 1 93.75 75 GLU A N 1
ATOM 543 C CA . GLU A 1 75 ? 29.266 4.816 1.979 1 93.75 75 GLU A CA 1
ATOM 544 C C . GLU A 1 75 ? 28.781 4.199 3.291 1 93.75 75 GLU A C 1
ATOM 546 O O . GLU A 1 75 ? 27.625 4.367 3.676 1 93.75 75 GLU A O 1
ATOM 551 N N . VAL A 1 76 ? 29.641 3.557 3.969 1 94.5 76 VAL A N 1
ATOM 552 C CA . VAL A 1 76 ? 29.312 2.982 5.27 1 94.5 76 VAL A CA 1
ATOM 553 C C . VAL A 1 76 ? 29.406 4.059 6.348 1 94.5 76 VAL A C 1
ATOM 555 O O . VAL A 1 76 ? 30.469 4.66 6.543 1 94.5 76 VAL A O 1
ATOM 558 N N . LEU A 1 77 ? 28.344 4.305 7.031 1 94.69 77 LEU A N 1
ATOM 559 C CA . LEU A 1 77 ? 28.281 5.344 8.055 1 94.69 77 LEU A CA 1
ATOM 560 C C . LEU A 1 77 ? 28.719 4.797 9.414 1 94.69 77 LEU A C 1
ATOM 562 O O . LEU A 1 77 ? 29.031 5.562 10.328 1 94.69 77 LEU A O 1
ATOM 566 N N . THR A 1 78 ? 28.641 3.432 9.508 1 92.5 78 THR A N 1
ATOM 567 C CA . THR A 1 78 ? 29.094 2.729 10.703 1 92.5 78 THR A CA 1
ATOM 568 C C . THR A 1 78 ? 30.266 1.819 10.375 1 92.5 78 THR A C 1
ATOM 570 O O . THR A 1 78 ? 30.094 0.636 10.086 1 92.5 78 THR A O 1
ATOM 573 N N . PRO A 1 79 ? 31.406 2.268 10.539 1 86.06 79 PRO A N 1
ATOM 574 C CA . PRO A 1 79 ? 32.594 1.491 10.117 1 86.06 79 PRO A CA 1
ATOM 575 C C . PRO A 1 79 ? 32.625 0.101 10.75 1 86.06 79 PRO A C 1
ATOM 577 O O . PRO A 1 79 ? 33.156 -0.834 10.156 1 86.06 79 PRO A O 1
ATOM 580 N N . LYS A 1 80 ? 32.094 0.029 11.984 1 90.81 80 LYS A N 1
ATOM 581 C CA . LYS A 1 80 ? 31.828 -1.272 12.586 1 90.81 80 LYS A CA 1
ATOM 582 C C . LYS A 1 80 ? 30.359 -1.44 12.914 1 90.81 80 LYS A C 1
ATOM 584 O O . LYS A 1 80 ? 29.688 -0.483 13.312 1 90.81 80 LYS A O 1
ATOM 589 N N . PRO A 1 81 ? 29.906 -2.676 12.672 1 93.25 81 PRO A N 1
ATOM 590 C CA . PRO A 1 81 ? 28.516 -2.891 13.07 1 93.25 81 PRO A CA 1
ATOM 591 C C . PRO A 1 81 ? 28.266 -2.568 14.547 1 93.25 81 PRO A C 1
ATOM 593 O O . PRO A 1 81 ? 29.125 -2.834 15.391 1 93.25 81 PRO A O 1
ATOM 596 N N . LEU A 1 82 ? 27.125 -1.962 14.781 1 97 82 LEU A N 1
ATOM 597 C CA . LEU A 1 82 ? 26.75 -1.619 16.141 1 97 82 LEU A CA 1
ATOM 598 C C . LEU A 1 82 ? 25.703 -2.596 16.672 1 97 82 LEU A C 1
ATOM 600 O O . LEU A 1 82 ? 24.828 -3.047 15.93 1 97 82 LEU A O 1
ATOM 604 N N . THR A 1 83 ? 25.75 -2.881 17.953 1 97.19 83 THR A N 1
ATOM 605 C CA . THR A 1 83 ? 24.906 -3.92 18.531 1 97.19 83 THR A CA 1
ATOM 606 C C . THR A 1 83 ? 23.812 -3.305 19.406 1 97.19 83 THR A C 1
ATOM 608 O O . THR A 1 83 ? 24.094 -2.406 20.203 1 97.19 83 THR A O 1
ATOM 611 N N . ALA A 1 84 ? 22.609 -3.734 19.234 1 97.81 84 ALA A N 1
ATOM 612 C CA . ALA A 1 84 ? 21.516 -3.33 20.109 1 97.81 84 ALA A CA 1
ATOM 613 C C . ALA A 1 84 ? 21.766 -3.779 21.547 1 97.81 84 ALA A C 1
ATOM 615 O O . ALA A 1 84 ? 22.297 -4.863 21.766 1 97.81 84 ALA A O 1
ATOM 616 N N . ASP A 1 85 ? 21.328 -3.041 22.516 1 97.31 85 ASP A N 1
ATOM 617 C CA . ASP A 1 85 ? 21.531 -3.373 23.922 1 97.31 85 ASP A CA 1
ATOM 618 C C . ASP A 1 85 ? 20.5 -4.406 24.406 1 97.31 85 ASP A C 1
ATOM 620 O O . ASP A 1 85 ? 19.766 -4.973 23.594 1 97.31 85 ASP A O 1
ATOM 624 N N . GLU A 1 86 ? 20.516 -4.695 25.641 1 97.19 86 GLU A N 1
ATOM 625 C CA . GLU A 1 86 ? 19.688 -5.75 26.219 1 97.19 86 GLU A CA 1
ATOM 626 C C . GLU A 1 86 ? 18.203 -5.43 26.078 1 97.19 86 GLU A C 1
ATOM 628 O O . GLU A 1 86 ? 17.375 -6.332 26.047 1 97.19 86 GLU A O 1
ATOM 633 N N . LYS A 1 87 ? 17.906 -4.176 25.922 1 97.31 87 LYS A N 1
ATOM 634 C CA . LYS A 1 87 ? 16.516 -3.762 25.781 1 97.31 87 LYS A CA 1
ATOM 635 C C . LYS A 1 87 ? 16.141 -3.602 24.297 1 97.31 87 LYS A C 1
ATOM 637 O O . LYS A 1 87 ? 15.016 -3.219 23.984 1 97.31 87 LYS A O 1
ATOM 642 N N . GLY A 1 88 ? 17.125 -3.863 23.375 1 97.62 88 GLY A N 1
ATOM 643 C CA . GLY A 1 88 ? 16.875 -3.768 21.953 1 97.62 88 GLY A CA 1
ATOM 644 C C . GLY A 1 88 ? 17.016 -2.355 21.422 1 97.62 88 GLY A C 1
ATOM 645 O O . GLY A 1 88 ? 16.516 -2.043 20.328 1 97.62 88 GLY A O 1
ATOM 646 N N . ASN A 1 89 ? 17.594 -1.46 22.203 1 97.94 89 ASN A N 1
ATOM 647 C CA . ASN A 1 89 ? 17.75 -0.068 21.797 1 97.94 89 ASN A CA 1
ATOM 648 C C . ASN A 1 89 ? 19.141 0.198 21.234 1 97.94 89 ASN A C 1
ATOM 650 O O . ASN A 1 89 ? 20.109 -0.472 21.609 1 97.94 89 ASN A O 1
ATOM 654 N N . LEU A 1 90 ? 19.25 1.1 20.297 1 97.62 90 LEU A N 1
ATOM 655 C CA . LEU A 1 90 ? 20.516 1.547 19.719 1 97.62 90 LEU A CA 1
ATOM 656 C C . LEU A 1 90 ? 20.422 3 19.266 1 97.62 90 LEU A C 1
ATOM 658 O O . LEU A 1 90 ? 19.438 3.4 18.656 1 97.62 90 LEU A O 1
ATOM 662 N N . THR A 1 91 ? 21.328 3.838 19.703 1 97.19 91 THR A N 1
ATOM 663 C CA . THR A 1 91 ? 21.469 5.207 19.203 1 97.19 91 THR A CA 1
ATOM 664 C C . THR A 1 91 ? 22.766 5.367 18.422 1 97.19 91 THR A C 1
ATOM 666 O O . THR A 1 91 ? 23.859 5.109 18.938 1 97.19 91 THR A O 1
ATOM 669 N N . ILE A 1 92 ? 22.688 5.777 17.219 1 97.38 92 ILE A N 1
ATOM 670 C CA . ILE A 1 92 ? 23.844 5.926 16.328 1 97.38 92 ILE A CA 1
ATOM 671 C C . ILE A 1 92 ? 24.094 7.406 16.047 1 97.38 92 ILE A C 1
ATOM 673 O O . ILE A 1 92 ? 23.312 8.062 15.359 1 97.38 92 ILE A O 1
ATOM 677 N N . PRO A 1 93 ? 25.172 7.91 16.578 1 96.5 93 PRO A N 1
ATOM 678 C CA . PRO A 1 93 ? 25.5 9.305 16.25 1 96.5 93 PRO A CA 1
ATOM 679 C C . PRO A 1 93 ? 25.812 9.5 14.766 1 96.5 93 PRO A C 1
ATOM 681 O O . PRO A 1 93 ? 26.422 8.633 14.141 1 96.5 93 PRO A O 1
ATOM 684 N N . LEU A 1 94 ? 25.375 10.578 14.195 1 96.62 94 LEU A N 1
ATOM 685 C CA . LEU A 1 94 ? 25.609 10.914 12.797 1 96.62 94 LEU A CA 1
ATOM 686 C C . LEU A 1 94 ? 26.016 12.375 12.641 1 96.62 94 LEU A C 1
ATOM 688 O O . LEU A 1 94 ? 25.312 13.273 13.117 1 96.62 94 LEU A O 1
ATOM 692 N N . THR A 1 95 ? 27.125 12.586 12.07 1 96.44 95 THR A N 1
ATOM 693 C CA . THR A 1 95 ? 27.531 13.922 11.648 1 96.44 95 THR A CA 1
ATOM 694 C C . THR A 1 95 ? 27.234 14.141 10.172 1 96.44 95 THR A C 1
ATOM 696 O O . THR A 1 95 ? 27.844 13.508 9.312 1 96.44 95 THR A O 1
ATOM 699 N N . VAL A 1 96 ? 26.328 15.008 9.898 1 97.19 96 VAL A N 1
ATOM 700 C CA . VAL A 1 96 ? 25.984 15.297 8.516 1 97.19 96 VAL A CA 1
ATOM 701 C C . VAL A 1 96 ? 27.047 16.203 7.887 1 97.19 96 VAL A C 1
ATOM 703 O O . VAL A 1 96 ? 27.406 17.234 8.453 1 97.19 96 VAL A O 1
ATOM 706 N N . PRO A 1 97 ? 27.531 15.805 6.766 1 97 97 PRO A N 1
ATOM 707 C CA . PRO A 1 97 ? 28.5 16.688 6.125 1 97 97 PRO A CA 1
ATOM 708 C C . PRO A 1 97 ? 27.922 18.047 5.762 1 97 97 PRO A C 1
ATOM 710 O O . PRO A 1 97 ? 26.766 18.141 5.355 1 97 97 PRO A O 1
ATOM 713 N N . ALA A 1 98 ? 28.766 19.031 5.797 1 96.94 98 ALA A N 1
ATOM 714 C CA . ALA A 1 98 ? 28.312 20.406 5.512 1 96.94 98 ALA A CA 1
ATOM 715 C C . ALA A 1 98 ? 27.922 20.547 4.043 1 96.94 98 ALA A C 1
ATOM 717 O O . ALA A 1 98 ? 27.125 21.422 3.695 1 96.94 98 ALA A O 1
ATOM 718 N N . TYR A 1 99 ? 28.5 19.688 3.207 1 96.12 99 TYR A N 1
ATOM 719 C CA . TYR A 1 99 ? 28.281 19.812 1.771 1 96.12 99 TYR A CA 1
ATOM 720 C C . TYR A 1 99 ? 27.047 19.047 1.346 1 96.12 99 TYR A C 1
ATOM 722 O O . TYR A 1 99 ? 26.688 19.031 0.164 1 96.12 99 TYR A O 1
ATOM 730 N N . ALA A 1 100 ? 26.422 18.297 2.291 1 97.25 100 ALA A N 1
ATOM 731 C CA . ALA A 1 100 ? 25.219 17.531 1.954 1 97.25 100 ALA A CA 1
ATOM 732 C C . ALA A 1 100 ? 24.125 18.453 1.394 1 97.25 100 ALA A C 1
ATOM 734 O O . ALA A 1 100 ? 23.953 19.578 1.859 1 97.25 100 ALA A O 1
ATOM 735 N N . ALA A 1 101 ? 23.422 17.953 0.37 1 96.94 101 ALA A N 1
ATOM 736 C CA . ALA A 1 101 ? 22.297 18.703 -0.163 1 96.94 101 ALA A CA 1
ATOM 737 C C . ALA A 1 101 ? 21.094 18.641 0.789 1 96.94 101 ALA A C 1
ATOM 739 O O . ALA A 1 101 ? 20.891 17.625 1.46 1 96.94 101 ALA A O 1
ATOM 740 N N . THR A 1 102 ? 20.344 19.75 0.855 1 96.62 102 THR A N 1
ATOM 741 C CA . THR A 1 102 ? 19.062 19.656 1.529 1 96.62 102 THR A CA 1
ATOM 742 C C . THR A 1 102 ? 18.109 18.75 0.76 1 96.62 102 THR A C 1
ATOM 744 O O . THR A 1 102 ? 18.266 18.562 -0.45 1 96.62 102 THR A O 1
ATOM 747 N N . GLY A 1 103 ? 17.203 18.172 1.472 1 96.12 103 GLY A N 1
ATOM 748 C CA . GLY A 1 103 ? 16.266 17.219 0.89 1 96.12 103 GLY A CA 1
ATOM 749 C C . GLY A 1 103 ? 16.25 15.891 1.608 1 96.12 103 GLY A C 1
ATOM 750 O O . GLY A 1 103 ? 16.625 15.797 2.775 1 96.12 103 GLY A O 1
ATOM 751 N N . LEU A 1 104 ? 15.75 14.922 0.912 1 96.19 104 LEU A N 1
ATOM 752 C CA . LEU A 1 104 ? 15.578 13.594 1.493 1 96.19 104 LEU A CA 1
ATOM 753 C C . LEU A 1 104 ? 16.75 12.695 1.146 1 96.19 104 LEU A C 1
ATOM 755 O O . LEU A 1 104 ? 17.219 12.68 0.002 1 96.19 104 LEU A O 1
ATOM 759 N N . HIS A 1 105 ? 17.25 12.023 2.15 1 97.31 105 HIS A N 1
ATOM 760 C CA . HIS A 1 105 ? 18.359 11.086 2.006 1 97.31 105 HIS A CA 1
ATOM 761 C C . HIS A 1 105 ? 17.984 9.703 2.52 1 97.31 105 HIS A C 1
ATOM 763 O O . HIS A 1 105 ? 18.031 9.445 3.725 1 97.31 105 HIS A O 1
ATOM 769 N N . PRO A 1 106 ? 17.609 8.773 1.6 1 96.94 106 PRO A N 1
ATOM 770 C CA . PRO A 1 106 ? 17.344 7.41 2.07 1 96.94 106 PRO A CA 1
ATOM 771 C C . PRO A 1 106 ? 18.609 6.684 2.518 1 96.94 106 PRO A C 1
ATOM 773 O O . PRO A 1 106 ? 19.516 6.438 1.706 1 96.94 106 PRO A O 1
ATOM 776 N N . LEU A 1 107 ? 18.641 6.352 3.75 1 97.75 107 LEU A N 1
ATOM 777 C CA . LEU A 1 107 ? 19.734 5.547 4.285 1 97.75 107 LEU A CA 1
ATOM 778 C C . LEU A 1 107 ? 19.391 4.062 4.246 1 97.75 107 LEU A C 1
ATOM 780 O O . LEU A 1 107 ? 18.234 3.688 4.449 1 97.75 107 LEU A O 1
ATOM 784 N N . THR A 1 108 ? 20.312 3.254 3.945 1 97.56 108 THR A N 1
ATOM 785 C CA . THR A 1 108 ? 20.141 1.806 3.992 1 97.56 108 THR A CA 1
ATOM 786 C C . THR A 1 108 ? 20.516 1.261 5.367 1 97.56 108 THR A C 1
ATOM 788 O O . THR A 1 108 ? 21.547 1.625 5.926 1 97.56 108 THR A O 1
ATOM 791 N N . VAL A 1 109 ? 19.672 0.462 5.914 1 97.88 109 VAL A N 1
ATOM 792 C CA . VAL A 1 109 ? 19.875 -0.156 7.219 1 97.88 109 VAL A CA 1
ATOM 793 C C . VAL A 1 109 ? 20 -1.669 7.059 1 97.88 109 VAL A C 1
ATOM 795 O O . VAL A 1 109 ? 19.078 -2.33 6.59 1 97.88 109 VAL A O 1
ATOM 798 N N . ILE A 1 110 ? 21.078 -2.234 7.434 1 97.44 110 ILE A N 1
ATOM 799 C CA . ILE A 1 110 ? 21.344 -3.67 7.371 1 97.44 110 ILE A CA 1
ATOM 800 C C . ILE A 1 110 ? 21.391 -4.242 8.789 1 97.44 110 ILE A C 1
ATOM 802 O O . ILE A 1 110 ? 22.156 -3.764 9.625 1 97.44 110 ILE A O 1
ATOM 806 N N . THR A 1 111 ? 20.562 -5.207 9.086 1 97.62 111 THR A N 1
ATOM 807 C CA . THR A 1 111 ? 20.641 -5.887 10.375 1 97.62 111 THR A CA 1
ATOM 808 C C . THR A 1 111 ? 21.078 -7.336 10.203 1 97.62 111 THR A C 1
ATOM 810 O O . THR A 1 111 ? 20.938 -7.906 9.117 1 97.62 111 THR A O 1
ATOM 813 N N . GLN A 1 112 ? 21.703 -7.852 11.203 1 95.56 112 GLN A N 1
ATOM 814 C CA . GLN A 1 112 ? 21.969 -9.273 11.375 1 95.56 112 GLN A CA 1
ATOM 815 C C . GLN A 1 112 ? 21.391 -9.789 12.688 1 95.56 112 GLN A C 1
ATOM 817 O O . GLN A 1 112 ? 21.406 -9.078 13.695 1 95.56 112 GLN A O 1
ATOM 822 N N . ASN A 1 113 ? 20.766 -10.977 12.688 1 93.12 113 ASN A N 1
ATOM 823 C CA . ASN A 1 113 ? 20.188 -11.641 13.852 1 93.12 113 ASN A CA 1
ATOM 824 C C . ASN A 1 113 ? 18.969 -10.891 14.367 1 93.12 113 ASN A C 1
ATOM 826 O O . ASN A 1 113 ? 18.891 -10.547 15.547 1 93.12 113 ASN A O 1
ATOM 830 N N . PRO A 1 114 ? 18.109 -10.836 13.43 1 94.12 114 PRO A N 1
ATOM 831 C CA . PRO A 1 114 ? 18 -11.484 12.125 1 94.12 114 PRO A CA 1
ATOM 832 C C . PRO A 1 114 ? 18.469 -10.594 10.977 1 94.12 114 PRO A C 1
ATOM 834 O O . PRO A 1 114 ? 18.609 -9.383 11.156 1 94.12 114 PRO A O 1
ATOM 837 N N . ALA A 1 115 ? 18.609 -11.164 9.852 1 96 115 ALA A N 1
ATOM 838 C CA . ALA A 1 115 ? 19.078 -10.453 8.664 1 96 115 ALA A CA 1
ATOM 839 C C . ALA A 1 115 ? 17.938 -9.664 8.016 1 96 115 ALA A C 1
ATOM 841 O O . ALA A 1 115 ? 16.859 -10.203 7.797 1 96 115 ALA A O 1
ATOM 842 N N . SER A 1 116 ? 18.172 -8.406 7.789 1 96.88 116 SER A N 1
ATOM 843 C CA . SER A 1 116 ? 17.25 -7.559 7.043 1 96.88 116 SER A CA 1
ATOM 844 C C . SER A 1 116 ? 17.984 -6.43 6.328 1 96.88 116 SER A C 1
ATOM 846 O O . SER A 1 116 ? 19.109 -6.098 6.684 1 96.88 116 SER A O 1
ATOM 848 N N . VAL A 1 117 ? 17.5 -5.953 5.254 1 97.19 117 VAL A N 1
ATOM 849 C CA . VAL A 1 117 ? 17.922 -4.75 4.547 1 97.19 117 VAL A CA 1
ATOM 850 C C . VAL A 1 117 ? 16.734 -3.822 4.352 1 97.19 117 VAL A C 1
ATOM 852 O O . VAL A 1 117 ? 15.781 -4.16 3.639 1 97.19 117 VAL A O 1
ATOM 855 N N . SER A 1 118 ? 16.766 -2.727 5.027 1 96.88 118 SER A N 1
ATOM 856 C CA . SER A 1 118 ? 15.664 -1.771 4.992 1 96.88 118 SER A CA 1
ATOM 857 C C . SER A 1 118 ? 16.172 -0.348 4.781 1 96.88 118 SER A C 1
ATOM 859 O O . SER A 1 118 ? 17.359 -0.142 4.488 1 96.88 118 SER A O 1
ATOM 861 N N . GLN A 1 119 ? 15.258 0.592 4.723 1 96.94 119 GLN A N 1
ATOM 862 C CA . GLN A 1 119 ? 15.617 1.991 4.523 1 96.94 119 GLN A CA 1
ATOM 863 C C . GLN A 1 119 ? 14.984 2.881 5.586 1 96.94 119 GLN A C 1
ATOM 865 O O . GLN A 1 119 ? 13.93 2.547 6.137 1 96.94 119 GLN A O 1
ATOM 870 N N . VAL A 1 120 ? 15.641 3.918 5.914 1 97 120 VAL A N 1
ATOM 871 C CA . VAL A 1 120 ? 15.094 4.992 6.746 1 97 120 VAL A CA 1
ATOM 872 C C . VAL A 1 120 ? 15.438 6.344 6.125 1 97 120 VAL A C 1
ATOM 874 O O . VAL A 1 120 ? 16.531 6.539 5.609 1 97 120 VAL A O 1
ATOM 877 N N . MET A 1 121 ? 14.516 7.273 6.094 1 96 121 MET A N 1
ATOM 878 C CA . MET A 1 121 ? 14.688 8.562 5.441 1 96 121 MET A CA 1
ATOM 879 C C . MET A 1 121 ? 15.289 9.586 6.402 1 96 121 MET A C 1
ATOM 881 O O . MET A 1 121 ? 14.758 9.797 7.496 1 96 121 MET A O 1
ATOM 885 N N . LEU A 1 122 ? 16.375 10.109 6.074 1 97.38 122 LEU A N 1
ATOM 886 C CA . LEU A 1 122 ? 16.922 11.289 6.73 1 97.38 122 LEU A CA 1
ATOM 887 C C . LEU A 1 122 ? 16.547 12.562 5.965 1 97.38 122 LEU A C 1
ATOM 889 O O . LEU A 1 122 ? 16.891 12.695 4.785 1 97.38 122 LEU A O 1
ATOM 893 N N . LYS A 1 123 ? 15.945 13.438 6.594 1 97 123 LYS A N 1
ATOM 894 C CA . LYS A 1 123 ? 15.57 14.711 5.98 1 97 123 LYS A CA 1
ATOM 895 C C . LYS A 1 123 ? 16.516 15.828 6.422 1 97 123 LYS A C 1
ATOM 897 O O . LYS A 1 123 ? 16.672 16.078 7.617 1 97 123 LYS A O 1
ATOM 902 N N . LEU A 1 124 ? 17.125 16.469 5.504 1 97.69 124 LEU A N 1
ATOM 903 C CA . LEU A 1 124 ? 17.922 17.672 5.754 1 97.69 124 LEU A CA 1
ATOM 904 C C . LEU A 1 124 ? 17.188 18.922 5.301 1 97.69 124 LEU A C 1
ATOM 906 O O . LEU A 1 124 ? 16.734 19 4.156 1 97.69 124 LEU A O 1
ATOM 910 N N . SER A 1 125 ? 17.078 19.859 6.211 1 97.56 125 SER A N 1
ATOM 911 C CA . SER A 1 125 ? 16.219 21.016 5.965 1 97.56 125 SER A CA 1
ATOM 912 C C . SER A 1 125 ? 17.031 22.312 5.941 1 97.56 125 SER A C 1
ATOM 914 O O . SER A 1 125 ? 18.172 22.344 6.387 1 97.56 125 SER A O 1
ATOM 916 N N . GLN A 1 126 ? 16.453 23.281 5.312 1 95.5 126 GLN A N 1
ATOM 917 C CA . GLN A 1 126 ? 16.906 24.672 5.379 1 95.5 126 GLN A CA 1
ATOM 918 C C . GLN A 1 126 ? 16.062 25.484 6.344 1 95.5 126 GLN A C 1
ATOM 920 O O . GLN A 1 126 ? 14.859 25.25 6.469 1 95.5 126 GLN A O 1
ATOM 925 N N . ILE A 1 127 ? 16.688 26.422 6.98 1 95.44 127 ILE A N 1
ATOM 926 C CA . ILE A 1 127 ? 15.961 27.328 7.859 1 95.44 127 ILE A CA 1
ATOM 927 C C . ILE A 1 127 ? 15.453 28.531 7.055 1 95.44 127 ILE A C 1
ATOM 929 O O . ILE A 1 127 ? 16.219 29.156 6.328 1 95.44 127 ILE A O 1
ATOM 933 N N . VAL A 1 128 ? 14.188 28.797 7.18 1 97.44 128 VAL A N 1
ATOM 934 C CA . VAL A 1 128 ? 13.625 30 6.582 1 97.44 128 VAL A CA 1
ATOM 935 C C . VAL A 1 128 ? 13.641 31.141 7.602 1 97.44 128 VAL A C 1
ATOM 937 O O . VAL A 1 128 ? 13.062 31.016 8.68 1 97.44 128 VAL A O 1
ATOM 940 N N . PRO A 1 129 ? 14.297 32.219 7.293 1 97.31 129 PRO A N 1
ATOM 941 C CA . PRO A 1 129 ? 14.375 33.312 8.266 1 97.31 129 PRO A CA 1
ATOM 942 C C . PRO A 1 129 ? 13.031 34 8.484 1 97.31 129 PRO A C 1
ATOM 944 O O . PRO A 1 129 ? 12.148 33.938 7.621 1 97.31 129 PRO A O 1
ATOM 947 N N . PRO A 1 130 ? 12.906 34.625 9.703 1 97.81 130 PRO A N 1
ATOM 948 C CA . PRO A 1 130 ? 11.711 35.469 9.906 1 97.81 130 PRO A CA 1
ATOM 949 C C . PRO A 1 130 ? 11.539 36.531 8.82 1 97.81 130 PRO A C 1
ATOM 951 O O . PRO A 1 130 ? 12.531 37.062 8.32 1 97.81 130 PRO A O 1
ATOM 954 N N . LYS A 1 131 ? 10.383 36.719 8.461 1 98.19 131 LYS A N 1
ATOM 955 C CA . LYS A 1 131 ? 10.039 37.688 7.418 1 98.19 131 LYS A CA 1
ATOM 956 C C . LYS A 1 131 ? 8.727 38.375 7.73 1 98.19 131 LYS A C 1
ATOM 958 O O . LYS A 1 131 ? 7.715 37.719 8 1 98.19 131 LYS A O 1
ATOM 963 N N . ASN A 1 132 ? 8.68 39.719 7.754 1 98.25 132 ASN A N 1
ATOM 964 C CA . ASN A 1 132 ? 7.504 40.562 7.879 1 98.25 132 ASN A CA 1
ATOM 965 C C . ASN A 1 132 ? 6.68 40.219 9.109 1 98.25 132 ASN A C 1
ATOM 967 O O . ASN A 1 132 ? 5.449 40.188 9.055 1 98.25 132 ASN A O 1
ATOM 971 N N . THR A 1 133 ? 7.355 39.906 10.211 1 97.38 133 THR A N 1
ATOM 972 C CA . THR A 1 133 ? 6.723 39.5 11.461 1 97.38 133 THR A CA 1
ATOM 973 C C . THR A 1 133 ? 5.934 40.625 12.07 1 97.38 133 THR A C 1
ATOM 975 O O . THR A 1 133 ? 4.945 40.406 12.773 1 97.38 133 THR A O 1
ATOM 978 N N . GLU A 1 134 ? 6.312 41.844 11.742 1 96.81 134 GLU A N 1
ATOM 979 C CA . GLU A 1 134 ? 5.719 43.031 12.328 1 96.81 134 GLU A CA 1
ATOM 980 C C . GLU A 1 134 ? 4.297 43.25 11.82 1 96.81 134 GLU A C 1
ATOM 982 O O . GLU A 1 134 ? 3.543 44.062 12.391 1 96.81 134 GLU A O 1
ATOM 987 N N . ALA A 1 135 ? 3.979 42.562 10.836 1 97.19 135 ALA A N 1
ATOM 988 C CA . ALA A 1 135 ? 2.648 42.719 10.258 1 97.19 135 ALA A CA 1
ATOM 989 C C . ALA A 1 135 ? 1.592 42.031 11.102 1 97.19 135 ALA A C 1
ATOM 991 O O . ALA A 1 135 ? 0.392 42.219 10.891 1 97.19 135 ALA A O 1
ATOM 992 N N . PHE A 1 136 ? 2.014 41.312 12.164 1 98.06 136 PHE A N 1
ATOM 993 C CA . PHE A 1 136 ? 1.068 40.5 12.906 1 98.06 136 PHE A CA 1
ATOM 994 C C . PHE A 1 136 ? 1.191 40.75 14.406 1 98.06 136 PHE A C 1
ATOM 996 O O . PHE A 1 136 ? 2.27 41.094 14.891 1 98.06 136 PHE A O 1
ATOM 1003 N N . ARG A 1 137 ? 0.064 40.656 15.039 1 97.44 137 ARG A N 1
ATOM 1004 C CA . ARG A 1 137 ? -0.005 40.625 16.5 1 97.44 137 ARG A CA 1
ATOM 1005 C C . ARG A 1 137 ? -0.268 39.219 17 1 97.44 137 ARG A C 1
ATOM 1007 O O . ARG A 1 137 ? -1.101 38.5 16.438 1 97.44 137 ARG A O 1
ATOM 1014 N N . LEU A 1 138 ? 0.516 38.812 18.031 1 97.5 138 LEU A N 1
ATOM 1015 C CA . LEU A 1 138 ? 0.385 37.469 18.609 1 97.5 138 LEU A CA 1
ATOM 1016 C C . LEU A 1 138 ? -0.131 37.562 20.047 1 97.5 138 LEU A C 1
ATOM 1018 O O . LEU A 1 138 ? 0.319 38.406 20.828 1 97.5 138 LEU A O 1
ATOM 1022 N N . GLN A 1 139 ? -1.153 36.844 20.359 1 97.06 139 GLN A N 1
ATOM 1023 C CA . GLN A 1 139 ? -1.65 36.594 21.703 1 97.06 139 GLN A CA 1
ATOM 1024 C C . GLN A 1 139 ? -1.613 35.094 22.031 1 97.06 139 GLN A C 1
ATOM 1026 O O . GLN A 1 139 ? -2.166 34.281 21.281 1 97.06 139 GLN A O 1
ATOM 1031 N N . THR A 1 140 ? -0.916 34.719 23.109 1 95.56 140 THR A N 1
ATOM 1032 C CA . THR A 1 140 ? -0.708 33.312 23.391 1 95.56 140 THR A CA 1
ATOM 1033 C C . THR A 1 140 ? -1.225 32.969 24.781 1 95.56 140 THR A C 1
ATOM 1035 O O . THR A 1 140 ? -1.106 33.75 25.719 1 95.56 140 THR A O 1
ATOM 1038 N N . THR A 1 141 ? -1.809 31.844 24.969 1 94.88 141 THR A N 1
ATOM 1039 C CA . THR A 1 141 ? -2.232 31.281 26.25 1 94.88 141 THR A CA 1
ATOM 1040 C C . THR A 1 141 ? -1.841 29.812 26.359 1 94.88 141 THR A C 1
ATOM 1042 O O . THR A 1 141 ? -1.968 29.062 25.391 1 94.88 141 THR A O 1
ATOM 1045 N N . PRO A 1 142 ? -1.332 29.328 27.516 1 92.12 142 PRO A N 1
ATOM 1046 C CA . PRO A 1 142 ? -1.056 27.891 27.688 1 92.12 142 PRO A CA 1
ATOM 1047 C C . PRO A 1 142 ? -2.326 27.062 27.797 1 92.12 142 PRO A C 1
ATOM 1049 O O . PRO A 1 142 ? -3.316 27.5 28.375 1 92.12 142 PRO A O 1
ATOM 1052 N N . VAL A 1 143 ? -2.316 25.891 27.172 1 92.56 143 VAL A N 1
ATOM 1053 C CA . VAL A 1 143 ? -3.523 25.078 27.203 1 92.56 143 VAL A CA 1
ATOM 1054 C C . VAL A 1 143 ? -3.166 23.641 27.609 1 92.56 143 VAL A C 1
ATOM 1056 O O . VAL A 1 143 ? -3.947 22.719 27.391 1 92.56 143 VAL A O 1
ATOM 1059 N N . GLY A 1 144 ? -2.027 23.359 28.188 1 87.5 144 GLY A N 1
ATOM 1060 C CA . GLY A 1 144 ? -1.627 22.031 28.641 1 87.5 144 GLY A CA 1
ATOM 1061 C C . GLY A 1 144 ? -0.726 21.312 27.656 1 87.5 144 GLY A C 1
ATOM 1062 O O . GLY A 1 144 ? -0.566 21.75 26.516 1 87.5 144 GLY A O 1
ATOM 1063 N N . GLU A 1 145 ? -0.222 20.125 28.109 1 86.44 145 GLU A N 1
ATOM 1064 C CA . GLU A 1 145 ? 0.743 19.359 27.312 1 86.44 145 GLU A CA 1
ATOM 1065 C C . GLU A 1 145 ? 0.075 18.703 26.109 1 86.44 145 GLU A C 1
ATOM 1067 O O . GLU A 1 145 ? -1.076 18.281 26.188 1 86.44 145 GLU A O 1
ATOM 1072 N N . ARG A 1 146 ? 0.935 18.594 24.953 1 90 146 ARG A N 1
ATOM 1073 C CA . ARG A 1 146 ? 0.571 17.891 23.719 1 90 146 ARG A CA 1
ATOM 1074 C C . ARG A 1 146 ? -0.748 18.406 23.156 1 90 146 ARG A C 1
ATOM 1076 O O . ARG A 1 146 ? -1.663 17.641 22.891 1 90 146 ARG A O 1
ATOM 1083 N N . ALA A 1 147 ? -0.925 19.781 23.203 1 94.75 147 ALA A N 1
ATOM 1084 C CA . ALA A 1 147 ? -2.055 20.375 22.5 1 94.75 147 ALA A CA 1
ATOM 1085 C C . ALA A 1 147 ? -2.09 19.922 21.047 1 94.75 147 ALA A C 1
ATOM 1087 O O . ALA A 1 147 ? -1.044 19.766 20.406 1 94.75 147 ALA A O 1
ATOM 1088 N N . TYR A 1 148 ? -3.258 19.75 20.5 1 96.25 148 TYR A N 1
ATOM 1089 C CA . TYR A 1 148 ? -3.283 18.984 19.266 1 96.25 148 TYR A CA 1
ATOM 1090 C C . TYR A 1 148 ? -4.07 19.703 18.188 1 96.25 148 TYR A C 1
ATOM 1092 O O . TYR A 1 148 ? -3.5 20.156 17.188 1 96.25 148 TYR A O 1
ATOM 1100 N N . GLN A 1 149 ? -5.406 19.891 18.344 1 98.38 149 GLN A N 1
ATOM 1101 C CA . GLN A 1 149 ? -6.191 20.578 17.328 1 98.38 149 GLN A CA 1
ATOM 1102 C C . GLN A 1 149 ? -7.105 21.625 17.953 1 98.38 149 GLN A C 1
ATOM 1104 O O . GLN A 1 149 ? -7.254 21.672 19.188 1 98.38 149 GLN A O 1
ATOM 1109 N N . SER A 1 150 ? -7.668 22.484 17.078 1 98.69 150 SER A N 1
ATOM 1110 C CA . SER A 1 150 ? -8.648 23.484 17.484 1 98.69 150 SER A CA 1
ATOM 1111 C C . SER A 1 150 ? -9.703 23.703 16.406 1 98.69 150 SER A C 1
ATOM 1113 O O . SER A 1 150 ? -9.508 23.297 15.258 1 98.69 150 SER A O 1
ATOM 1115 N N . ALA A 1 151 ? -10.773 24.203 16.844 1 98.69 151 ALA A N 1
ATOM 1116 C CA . ALA A 1 151 ? -11.867 24.609 15.969 1 98.69 151 ALA A CA 1
ATOM 1117 C C . ALA A 1 151 ? -12.617 25.797 16.547 1 98.69 151 ALA A C 1
ATOM 1119 O O . ALA A 1 151 ? -12.797 25.891 17.766 1 98.69 151 ALA A O 1
ATOM 1120 N N . VAL A 1 152 ? -13.062 26.656 15.664 1 98.38 152 VAL A N 1
ATOM 1121 C CA . VAL A 1 152 ? -13.758 27.859 16.094 1 98.38 152 VAL A CA 1
ATOM 1122 C C . VAL A 1 152 ? -15.25 27.734 15.773 1 98.38 152 VAL A C 1
ATOM 1124 O O . VAL A 1 152 ? -15.617 27.344 14.664 1 98.38 152 VAL A O 1
ATOM 1127 N N . SER A 1 153 ? -16.062 28.078 16.766 1 97.88 153 SER A N 1
ATOM 1128 C CA . SER A 1 153 ? -17.5 28.062 16.547 1 97.88 153 SER A CA 1
ATOM 1129 C C . SER A 1 153 ? -18 29.391 15.984 1 97.88 153 SER A C 1
ATOM 1131 O O . SER A 1 153 ? -17.281 30.406 16.047 1 97.88 153 SER A O 1
ATOM 1133 N N . ALA A 1 154 ? -19.203 29.391 15.523 1 95.62 154 ALA A N 1
ATOM 1134 C CA . ALA A 1 154 ? -19.812 30.578 14.914 1 95.62 154 ALA A CA 1
ATOM 1135 C C . ALA A 1 154 ? -20.031 31.672 15.953 1 95.62 154 ALA A C 1
ATOM 1137 O O . ALA A 1 154 ? -19.984 32.844 15.633 1 95.62 154 ALA A O 1
ATOM 1138 N N . ASP A 1 155 ? -20.203 31.328 17.172 1 94.75 155 ASP A N 1
ATOM 1139 C CA . ASP A 1 155 ? -20.516 32.312 18.219 1 94.75 155 ASP A CA 1
ATOM 1140 C C . ASP A 1 155 ? -19.234 32.781 18.922 1 94.75 155 ASP A C 1
ATOM 1142 O O . ASP A 1 155 ? -19.312 33.375 20 1 94.75 155 ASP A O 1
ATOM 1146 N N . GLY A 1 156 ? -18.125 32.438 18.391 1 94.81 156 GLY A N 1
ATOM 1147 C CA . GLY A 1 156 ? -16.891 33.031 18.875 1 94.81 156 GLY A CA 1
ATOM 1148 C C . GLY A 1 156 ? -16.234 32.25 19.984 1 94.81 156 GLY A C 1
ATOM 1149 O O . GLY A 1 156 ? -15.57 32.812 20.844 1 94.81 156 GLY A O 1
ATOM 1150 N N . LYS A 1 157 ? -16.5 31 20 1 98.12 157 LYS A N 1
ATOM 1151 C CA . LYS A 1 157 ? -15.797 30.125 20.922 1 98.12 157 LYS A CA 1
ATOM 1152 C C . LYS A 1 157 ? -14.711 29.328 20.203 1 98.12 157 LYS A C 1
ATOM 1154 O O . LYS A 1 157 ? -14.859 29 19.016 1 98.12 157 LYS A O 1
ATOM 1159 N N . LEU A 1 158 ? -13.641 29.109 20.922 1 98.69 158 LEU A N 1
ATOM 1160 C CA . LEU A 1 158 ? -12.531 28.297 20.438 1 98.69 158 LEU A CA 1
ATOM 1161 C C . LEU A 1 158 ? -12.414 27 21.234 1 98.69 158 LEU A C 1
ATOM 1163 O O . LEU A 1 158 ? -12.219 27.031 22.453 1 98.69 158 LEU A O 1
ATOM 1167 N N . PHE A 1 159 ? -12.562 25.922 20.562 1 98.88 159 PHE A N 1
ATOM 1168 C CA . PHE A 1 159 ? -12.383 24.625 21.188 1 98.88 159 PHE A CA 1
ATOM 1169 C C . PHE A 1 159 ? -10.984 24.078 20.906 1 98.88 159 PHE A C 1
ATOM 1171 O O . PHE A 1 159 ? -10.523 24.109 19.766 1 98.88 159 PHE A O 1
ATOM 1178 N N . VAL A 1 160 ? -10.297 23.609 21.953 1 98.44 160 VAL A N 1
ATOM 1179 C CA . VAL A 1 160 ? -8.93 23.125 21.844 1 98.44 160 VAL A CA 1
ATOM 1180 C C . VAL A 1 160 ? -8.812 21.75 22.484 1 98.44 160 VAL A C 1
ATOM 1182 O O . VAL A 1 160 ? -9.352 21.516 23.562 1 98.44 160 VAL A O 1
ATOM 1185 N N . THR A 1 161 ? -8.148 20.891 21.781 1 97.81 161 THR A N 1
ATOM 1186 C CA . THR A 1 161 ? -7.875 19.562 22.312 1 97.81 161 THR A CA 1
ATOM 1187 C C . THR A 1 161 ? -6.406 19.438 22.703 1 97.81 161 THR A C 1
ATOM 1189 O O . THR A 1 161 ? -5.531 19.984 22.031 1 97.81 161 THR A O 1
ATOM 1192 N N . SER A 1 162 ? -6.18 18.75 23.781 1 91.69 162 SER A N 1
ATOM 1193 C CA . SER A 1 162 ? -4.855 18.266 24.172 1 91.69 162 SER A CA 1
ATOM 1194 C C . SER A 1 162 ? -4.852 16.766 24.375 1 91.69 162 SER A C 1
ATOM 1196 O O . SER A 1 162 ? -5.648 16.234 25.156 1 91.69 162 SER A O 1
ATOM 1198 N N . ALA A 1 163 ? -3.977 16.203 23.656 1 87.38 163 ALA A N 1
ATOM 1199 C CA . ALA A 1 163 ? -3.85 14.758 23.812 1 87.38 163 ALA A CA 1
ATOM 1200 C C . ALA A 1 163 ? -3.014 14.414 25.047 1 87.38 163 ALA A C 1
ATOM 1202 O O . ALA A 1 163 ? -2.355 15.281 25.609 1 87.38 163 ALA A O 1
ATOM 1203 N N . ARG A 1 164 ? -3.09 13.258 25.516 1 77.38 164 ARG A N 1
ATOM 1204 C CA . ARG A 1 164 ? -2.391 12.844 26.734 1 77.38 164 ARG A CA 1
ATOM 1205 C C . ARG A 1 164 ? -0.886 13.047 26.594 1 77.38 164 ARG A C 1
ATOM 1207 O O . ARG A 1 164 ? -0.278 12.586 25.625 1 77.38 164 ARG A O 1
ATOM 1214 N N . GLY A 1 165 ? -0.407 13.938 27.531 1 76.44 165 GLY A N 1
ATOM 1215 C CA . GLY A 1 165 ? 1.033 14.117 27.609 1 76.44 165 GLY A CA 1
ATOM 1216 C C . GLY A 1 165 ? 1.682 13.266 28.688 1 76.44 165 GLY A C 1
ATOM 1217 O O . GLY A 1 165 ? 1.019 12.43 29.312 1 76.44 165 GLY A O 1
ATOM 1218 N N . PRO A 1 166 ? 2.943 13.422 28.844 1 71.25 166 PRO A N 1
ATOM 1219 C CA . PRO A 1 166 ? 3.664 12.625 29.844 1 71.25 166 PRO A CA 1
ATOM 1220 C C . PRO A 1 166 ? 3.203 12.914 31.266 1 71.25 166 PRO A C 1
ATOM 1222 O O . PRO A 1 166 ? 3.211 12.023 32.125 1 71.25 166 PRO A O 1
ATOM 1225 N N . ASN A 1 167 ? 2.775 14.156 31.469 1 76.5 167 ASN A N 1
ATOM 1226 C CA . ASN A 1 167 ? 2.455 14.562 32.844 1 76.5 167 ASN A CA 1
ATOM 1227 C C . ASN A 1 167 ? 0.988 14.961 32.969 1 76.5 167 ASN A C 1
ATOM 1229 O O . ASN A 1 167 ? 0.433 14.922 34.062 1 76.5 167 ASN A O 1
ATOM 1233 N N . ASP A 1 168 ? 0.489 15.383 31.812 1 79.12 168 ASP A N 1
ATOM 1234 C CA . ASP A 1 168 ? -0.889 15.859 31.828 1 79.12 168 ASP A CA 1
ATOM 1235 C C . ASP A 1 168 ? -1.822 14.891 31.109 1 79.12 168 ASP A C 1
ATOM 1237 O O . ASP A 1 168 ? -1.423 14.242 30.141 1 79.12 168 ASP A O 1
ATOM 1241 N N . GLY A 1 169 ? -3.068 14.844 31.625 1 87.38 169 GLY A N 1
ATOM 1242 C CA . GLY A 1 169 ? -4.09 14.086 30.922 1 87.38 169 GLY A CA 1
ATOM 1243 C C . GLY A 1 169 ? -4.629 14.812 29.703 1 87.38 169 GLY A C 1
ATOM 1244 O O . GLY A 1 169 ? -4.219 15.93 29.406 1 87.38 169 GLY A O 1
ATOM 1245 N N . SER A 1 170 ? -5.449 14.148 29.047 1 93.56 170 SER A N 1
ATOM 1246 C CA . SER A 1 170 ? -6.113 14.719 27.875 1 93.56 170 SER A CA 1
ATOM 1247 C C . SER A 1 170 ? -7.145 15.766 28.297 1 93.56 170 SER A C 1
ATOM 1249 O O . SER A 1 170 ? -7.707 15.695 29.391 1 93.56 170 SER A O 1
ATOM 1251 N N . ARG A 1 171 ? -7.293 16.797 27.438 1 95.69 171 ARG A N 1
ATOM 1252 C CA . ARG A 1 171 ? -8.227 17.875 27.75 1 95.69 171 ARG A CA 1
ATOM 1253 C C . ARG A 1 171 ? -9.016 18.281 26.516 1 95.69 171 ARG A C 1
ATOM 1255 O O . ARG A 1 171 ? -8.5 18.25 25.391 1 95.69 171 ARG A O 1
ATOM 1262 N N . LEU A 1 172 ? -10.242 18.609 26.703 1 98.06 172 LEU A N 1
ATOM 1263 C CA . LEU A 1 172 ? -11.07 19.391 25.797 1 98.06 172 LEU A CA 1
ATOM 1264 C C . LEU A 1 172 ? -11.531 20.688 26.453 1 98.06 172 LEU A C 1
ATOM 1266 O O . LEU A 1 172 ? -12.281 20.656 27.438 1 98.06 172 LEU A O 1
ATOM 1270 N N . MET A 1 173 ? -11.07 21.812 25.875 1 98.25 173 MET A N 1
ATOM 1271 C CA . MET A 1 173 ? -11.336 23.109 26.5 1 98.25 173 MET A CA 1
ATOM 1272 C C . MET A 1 173 ? -12.102 24.016 25.531 1 98.25 173 MET A C 1
ATOM 1274 O O . MET A 1 173 ? -11.945 23.906 24.312 1 98.25 173 MET A O 1
ATOM 1278 N N . ARG A 1 174 ? -12.914 24.75 26.109 1 98.81 174 ARG A N 1
ATOM 1279 C CA . ARG A 1 174 ? -13.539 25.859 25.391 1 98.81 174 ARG A CA 1
ATOM 1280 C C . ARG A 1 174 ? -12.977 27.203 25.859 1 98.81 174 ARG A C 1
ATOM 1282 O O . ARG A 1 174 ? -13.016 27.516 27.047 1 98.81 174 ARG A O 1
ATOM 1289 N N . LEU A 1 175 ? -12.453 27.938 24.953 1 98.75 175 LEU A N 1
ATOM 1290 C CA . LEU A 1 175 ? -11.898 29.266 25.203 1 98.75 175 LEU A CA 1
ATOM 1291 C C . LEU A 1 175 ? -12.734 30.344 24.531 1 98.75 175 LEU A C 1
ATOM 1293 O O . LEU A 1 175 ? -13.492 30.062 23.609 1 98.75 175 LEU A O 1
ATOM 1297 N N . ASN A 1 176 ? -12.625 31.547 25.094 1 98.38 176 ASN A N 1
ATOM 1298 C CA . ASN A 1 176 ? -13.055 32.719 24.328 1 98.38 176 ASN A CA 1
ATOM 1299 C C . ASN A 1 176 ? -12.125 32.969 23.156 1 98.38 176 ASN A C 1
ATOM 1301 O O . ASN A 1 176 ? -10.914 33.156 23.328 1 98.38 176 ASN A O 1
ATOM 1305 N N . ALA A 1 177 ? -12.648 33.031 21.953 1 98.19 177 ALA A N 1
ATOM 1306 C CA . ALA A 1 177 ? -11.781 33.156 20.781 1 98.19 177 ALA A CA 1
ATOM 1307 C C . ALA A 1 177 ? -11.062 34.5 20.75 1 98.19 177 ALA A C 1
ATOM 1309 O O . ALA A 1 177 ? -9.984 34.625 20.172 1 98.19 177 ALA A O 1
ATOM 1310 N N . GLY A 1 178 ? -11.68 35.5 21.297 1 97.38 178 GLY A N 1
ATOM 1311 C CA . GLY A 1 178 ? -11.086 36.812 21.328 1 97.38 178 GLY A CA 1
ATOM 1312 C C . GLY A 1 178 ? -9.977 36.969 22.344 1 97.38 178 GLY A C 1
ATOM 1313 O O . GLY A 1 178 ? -8.867 37.375 22.016 1 97.38 178 GLY A O 1
ATOM 1314 N N . THR A 1 179 ? -10.219 36.5 23.594 1 97.56 179 THR A N 1
ATOM 1315 C CA . THR A 1 179 ? -9.312 36.75 24.703 1 97.56 179 THR A CA 1
ATOM 1316 C C . THR A 1 179 ? -8.422 35.531 24.969 1 97.56 179 THR A C 1
ATOM 1318 O O . THR A 1 179 ? -7.418 35.656 25.672 1 97.56 179 THR A O 1
ATOM 1321 N N . LEU A 1 180 ? -8.82 34.406 24.484 1 98.31 180 LEU A N 1
ATOM 1322 C CA . LEU A 1 180 ? -8.18 33.094 24.703 1 98.31 180 LEU A CA 1
ATOM 1323 C C . LEU A 1 180 ? -8.32 32.656 26.156 1 98.31 180 LEU A C 1
ATOM 1325 O O . LEU A 1 180 ? -7.609 31.75 26.594 1 98.31 180 LEU A O 1
ATOM 1329 N N . ALA A 1 181 ? -9.266 33.281 26.875 1 98.12 181 ALA A N 1
ATOM 1330 C CA . ALA A 1 181 ? -9.539 32.812 28.234 1 98.12 181 ALA A CA 1
ATOM 1331 C C . ALA A 1 181 ? -10.25 31.469 28.234 1 98.12 181 ALA A C 1
ATOM 1333 O O . ALA A 1 181 ? -11.211 31.281 27.484 1 98.12 181 ALA A O 1
ATOM 1334 N N . VAL A 1 182 ? -9.742 30.578 29.047 1 97.44 182 VAL A N 1
ATOM 1335 C CA . VAL A 1 182 ? -10.422 29.297 29.188 1 97.44 182 VAL A CA 1
ATOM 1336 C C . VAL A 1 182 ? -11.75 29.484 29.906 1 97.44 182 VAL A C 1
ATOM 1338 O O . VAL A 1 182 ? -11.797 30.047 31.016 1 97.44 182 VAL A O 1
ATOM 1341 N N . GLU A 1 183 ? -12.789 29.016 29.328 1 98.31 183 GLU A N 1
ATOM 1342 C CA . GLU A 1 183 ? -14.125 29.219 29.875 1 98.31 183 GLU A CA 1
ATOM 1343 C C . GLU A 1 183 ? -14.672 27.922 30.484 1 98.31 183 GLU A C 1
ATOM 1345 O O . GLU A 1 183 ? -15.477 27.953 31.406 1 98.31 183 GLU A O 1
ATOM 1350 N N . ALA A 1 184 ? -14.344 26.844 29.875 1 98.19 184 ALA A N 1
ATOM 1351 C CA . ALA A 1 184 ? -14.844 25.547 30.312 1 98.19 184 ALA A CA 1
ATOM 1352 C C . ALA A 1 184 ? -13.922 24.406 29.875 1 98.19 184 ALA A C 1
ATOM 1354 O O . ALA A 1 184 ? -13.117 24.578 28.953 1 98.19 184 ALA A O 1
ATOM 1355 N N . GLU A 1 185 ? -14.062 23.312 30.547 1 97.5 185 GLU A N 1
ATOM 1356 C CA . GLU A 1 185 ? -13.32 22.094 30.234 1 97.5 185 GLU A CA 1
ATOM 1357 C C . GLU A 1 185 ? -14.195 20.859 30.422 1 97.5 185 GLU A C 1
ATOM 1359 O O . GLU A 1 185 ? -14.969 20.766 31.375 1 97.5 185 GLU A O 1
ATOM 1364 N N . ALA A 1 186 ? -14.07 19.953 29.531 1 98.12 186 ALA A N 1
ATOM 1365 C CA . ALA A 1 186 ? -14.891 18.75 29.594 1 98.12 186 ALA A CA 1
ATOM 1366 C C . ALA A 1 186 ? -14.328 17.734 30.578 1 98.12 186 ALA A C 1
ATOM 1368 O O . ALA A 1 186 ? -13.109 17.625 30.719 1 98.12 186 ALA A O 1
ATOM 1369 N N . THR A 1 187 ? -15.242 17.031 31.266 1 96.62 187 THR A N 1
ATOM 1370 C CA . THR A 1 187 ? -14.867 15.75 31.859 1 96.62 187 THR A CA 1
ATOM 1371 C C . THR A 1 187 ? -14.867 14.641 30.812 1 96.62 187 THR A C 1
ATOM 1373 O O . THR A 1 187 ? -15.922 14.242 30.328 1 96.62 187 THR A O 1
ATOM 1376 N N . LEU A 1 188 ? -13.695 14.148 30.516 1 97.06 188 LEU A N 1
ATOM 1377 C CA . LEU A 1 188 ? -13.57 13.195 29.422 1 97.06 188 LEU A CA 1
ATOM 1378 C C . LEU A 1 188 ? -13.93 11.789 29.875 1 97.06 188 LEU A C 1
ATOM 1380 O O . LEU A 1 188 ? -13.617 11.398 31.016 1 97.06 188 LEU A O 1
ATOM 1384 N N . PRO A 1 189 ? -14.547 11.07 29.016 1 96.25 189 PRO A N 1
ATOM 1385 C CA . PRO A 1 189 ? -14.883 9.688 29.391 1 96.25 189 PRO A CA 1
ATOM 1386 C C . PRO A 1 189 ? -13.648 8.789 29.484 1 96.25 189 PRO A C 1
ATOM 1388 O O . PRO A 1 189 ? -12.539 9.219 29.141 1 96.25 189 PRO A O 1
ATOM 1391 N N . LYS A 1 190 ? -13.93 7.617 30.031 1 94.62 190 LYS A N 1
ATOM 1392 C CA . LYS A 1 190 ? -12.898 6.59 30.125 1 94.62 190 LYS A CA 1
ATOM 1393 C C . LYS A 1 190 ? -13.055 5.543 29.031 1 94.62 190 LYS A C 1
ATOM 1395 O O . LYS A 1 190 ? -14.164 5.305 28.562 1 94.62 190 LYS A O 1
ATOM 1400 N N . ASP A 1 191 ? -11.961 5 28.656 1 93 191 ASP A N 1
ATOM 1401 C CA . ASP A 1 191 ? -12.023 3.891 27.719 1 93 191 ASP A CA 1
ATOM 1402 C C . ASP A 1 191 ? -12.32 2.574 28.422 1 93 191 ASP A C 1
ATOM 1404 O O . ASP A 1 191 ? -12.578 2.559 29.625 1 93 191 ASP A O 1
ATOM 1408 N N . LYS A 1 192 ? -12.383 1.409 27.656 1 92.81 192 LYS A N 1
ATOM 1409 C CA . LYS A 1 192 ? -12.75 0.097 28.172 1 92.81 192 LYS A CA 1
ATOM 1410 C C . LYS A 1 192 ? -11.758 -0.368 29.234 1 92.81 192 LYS A C 1
ATOM 1412 O O . LYS A 1 192 ? -12.102 -1.174 30.109 1 92.81 192 LYS A O 1
ATOM 1417 N N . LYS A 1 193 ? -10.531 0.213 29.266 1 92.44 193 LYS A N 1
ATOM 1418 C CA . LYS A 1 193 ? -9.5 -0.151 30.25 1 92.44 193 LYS A CA 1
ATOM 1419 C C . LYS A 1 193 ? -9.594 0.726 31.484 1 92.44 193 LYS A C 1
ATOM 1421 O O . LYS A 1 193 ? -8.797 0.576 32.406 1 92.44 193 LYS A O 1
ATOM 1426 N N . GLY A 1 194 ? -10.43 1.716 31.438 1 93.06 194 GLY A N 1
ATOM 1427 C CA . GLY A 1 194 ? -10.617 2.609 32.562 1 93.06 194 GLY A CA 1
ATOM 1428 C C . GLY A 1 194 ? -9.727 3.832 32.531 1 93.06 194 GLY A C 1
ATOM 1429 O O . GLY A 1 194 ? -9.641 4.59 33.5 1 93.06 194 GLY A O 1
ATOM 1430 N N . GLU A 1 195 ? -9.047 4.012 31.438 1 92.25 195 GLU A N 1
ATOM 1431 C CA . GLU A 1 195 ? -8.172 5.168 31.266 1 92.25 195 GLU A CA 1
ATOM 1432 C C . GLU A 1 195 ? -8.898 6.312 30.578 1 92.25 195 GLU A C 1
ATOM 1434 O O . GLU A 1 195 ? -9.789 6.082 29.75 1 92.25 195 GLU A O 1
ATOM 1439 N N . GLN A 1 196 ? -8.492 7.465 30.938 1 94.44 196 GLN A N 1
ATOM 1440 C CA . GLN A 1 196 ? -9.086 8.633 30.281 1 94.44 196 GLN A CA 1
ATOM 1441 C C . GLN A 1 196 ? -8.852 8.602 28.781 1 94.44 196 GLN A C 1
ATOM 1443 O O . GLN A 1 196 ? -7.734 8.375 28.312 1 94.44 196 GLN A O 1
ATOM 1448 N N . ILE A 1 197 ? -9.891 8.805 28.047 1 93.75 197 ILE A N 1
ATOM 1449 C CA . ILE A 1 197 ? -9.781 8.852 26.594 1 93.75 197 ILE A CA 1
ATOM 1450 C C . ILE A 1 197 ? -8.938 10.055 26.172 1 93.75 197 ILE A C 1
ATOM 1452 O O . ILE A 1 197 ? -9.062 11.133 26.75 1 93.75 197 ILE A O 1
ATOM 1456 N N . GLY A 1 198 ? -8.039 9.805 25.188 1 94.12 198 GLY A N 1
ATOM 1457 C CA . GLY A 1 198 ? -7.281 10.883 24.594 1 94.12 198 GLY A CA 1
ATOM 1458 C C . GLY A 1 198 ? -7.992 11.531 23.406 1 94.12 198 GLY A C 1
ATOM 1459 O O . GLY A 1 198 ? -8.367 10.844 22.453 1 94.12 198 GLY A O 1
ATOM 1460 N N . VAL A 1 199 ? -8.195 12.867 23.469 1 96.75 199 VAL A N 1
ATOM 1461 C CA . VAL A 1 199 ? -8.875 13.602 22.406 1 96.75 199 VAL A CA 1
ATOM 1462 C C . VAL A 1 199 ? -7.848 14.281 21.516 1 96.75 199 VAL A C 1
ATOM 1464 O O . VAL A 1 199 ? -6.93 14.945 22 1 96.75 199 VAL A O 1
ATOM 1467 N N . PHE A 1 200 ? -7.977 14.07 20.219 1 97.12 200 PHE A N 1
ATOM 1468 C CA . PHE A 1 200 ? -7.02 14.594 19.25 1 97.12 200 PHE A CA 1
ATOM 1469 C C . PHE A 1 200 ? -7.691 15.594 18.312 1 97.12 200 PHE A C 1
ATOM 1471 O O . PHE A 1 200 ? -7.555 16.812 18.484 1 97.12 200 PHE A O 1
ATOM 1478 N N . GLY A 1 201 ? -8.562 15.117 17.422 1 98.25 201 GLY A N 1
ATOM 1479 C CA . GLY A 1 201 ? -9.25 15.984 16.484 1 98.25 201 GLY A CA 1
ATOM 1480 C C . GLY A 1 201 ? -10.508 16.609 17.062 1 98.25 201 GLY A C 1
ATOM 1481 O O . GLY A 1 201 ? -11.062 16.125 18.031 1 98.25 201 GLY A O 1
ATOM 1482 N N . VAL A 1 202 ? -10.938 17.734 16.438 1 98.81 202 VAL A N 1
ATOM 1483 C CA . VAL A 1 202 ? -12.133 18.422 16.922 1 98.81 202 VAL A CA 1
ATOM 1484 C C . VAL A 1 202 ? -12.812 19.141 15.758 1 98.81 202 VAL A C 1
ATOM 1486 O O . VAL A 1 202 ? -12.141 19.703 14.891 1 98.81 202 VAL A O 1
ATOM 1489 N N . GLY A 1 203 ? -14.078 19.031 15.648 1 98.75 203 GLY A N 1
ATOM 1490 C CA . GLY A 1 203 ? -14.961 19.75 14.742 1 98.75 203 GLY A CA 1
ATOM 1491 C C . GLY A 1 203 ? -16.234 20.234 15.398 1 98.75 203 GLY A C 1
ATOM 1492 O O . GLY A 1 203 ? -16.75 19.578 16.312 1 98.75 203 GLY A O 1
ATOM 1493 N N . ILE A 1 204 ? -16.766 21.375 14.93 1 98.69 204 ILE A N 1
ATOM 1494 C CA . ILE A 1 204 ? -17.906 21.984 15.578 1 98.69 204 ILE A CA 1
ATOM 1495 C C . ILE A 1 204 ? -19.125 21.891 14.672 1 98.69 204 ILE A C 1
ATOM 1497 O O . ILE A 1 204 ? -19.062 22.234 13.484 1 98.69 204 ILE A O 1
ATOM 1501 N N . ASP A 1 205 ? -20.156 21.422 15.195 1 98.81 205 ASP A N 1
ATOM 1502 C CA . ASP A 1 205 ? -21.484 21.438 14.586 1 98.81 205 ASP A CA 1
ATOM 1503 C C . ASP A 1 205 ? -22.328 22.562 15.164 1 98.81 205 ASP A C 1
ATOM 1505 O O . ASP A 1 205 ? -22.984 22.391 16.203 1 98.81 205 ASP A O 1
ATOM 1509 N N . ASN A 1 206 ? -22.438 23.672 14.461 1 98.31 206 ASN A N 1
ATOM 1510 C CA . ASN A 1 206 ? -23.141 24.844 14.992 1 98.31 206 ASN A CA 1
ATOM 1511 C C . ASN A 1 206 ? -24.656 24.656 14.891 1 98.31 206 ASN A C 1
ATOM 1513 O O . ASN A 1 206 ? -25.406 25.312 15.609 1 98.31 206 ASN A O 1
ATOM 1517 N N . VAL A 1 207 ? -25.062 23.812 14 1 98.44 207 VAL A N 1
ATOM 1518 C CA . VAL A 1 207 ? -26.5 23.594 13.781 1 98.44 207 VAL A CA 1
ATOM 1519 C C . VAL A 1 207 ? -27.094 22.812 14.945 1 98.44 207 VAL A C 1
ATOM 1521 O O . VAL A 1 207 ? -28.125 23.188 15.5 1 98.44 207 VAL A O 1
ATOM 1524 N N . HIS A 1 208 ? -26.375 21.828 15.367 1 98.62 208 HIS A N 1
ATOM 1525 C CA . HIS A 1 208 ? -26.891 20.984 16.438 1 98.62 208 HIS A CA 1
ATOM 1526 C C . HIS A 1 208 ? -26.219 21.297 17.766 1 98.62 208 HIS A C 1
ATOM 1528 O O . HIS A 1 208 ? -26.5 20.656 18.781 1 98.62 208 HIS A O 1
ATOM 1534 N N . HIS A 1 209 ? -25.312 22.25 17.766 1 98.5 209 HIS A N 1
ATOM 1535 C CA . HIS A 1 209 ? -24.594 22.734 18.953 1 98.5 209 HIS A CA 1
ATOM 1536 C C . HIS A 1 209 ? -23.828 21.609 19.625 1 98.5 209 HIS A C 1
ATOM 1538 O O . HIS A 1 209 ? -23.938 21.422 20.844 1 98.5 209 HIS A O 1
ATOM 1544 N N . HIS A 1 210 ? -23.125 20.891 18.766 1 98.88 210 HIS A N 1
ATOM 1545 C CA . HIS A 1 210 ? -22.281 19.797 19.25 1 98.88 210 HIS A CA 1
ATOM 1546 C C . HIS A 1 210 ? -20.828 20.016 18.891 1 98.88 210 HIS A C 1
ATOM 1548 O O . HIS A 1 210 ? -20.516 20.734 17.938 1 98.88 210 HIS A O 1
ATOM 1554 N N . VAL A 1 211 ? -19.953 19.453 19.703 1 98.88 211 VAL A N 1
ATOM 1555 C CA . VAL A 1 211 ? -18.516 19.328 19.453 1 98.88 211 VAL A CA 1
ATOM 1556 C C . VAL A 1 211 ? -18.172 17.875 19.172 1 98.88 211 VAL A C 1
ATOM 1558 O O . VAL A 1 211 ? -18.438 17 20.016 1 98.88 211 VAL A O 1
ATOM 1561 N N . TRP A 1 212 ? -17.672 17.594 18 1 98.94 212 TRP A N 1
ATOM 1562 C CA . TRP A 1 212 ? -17.219 16.266 17.625 1 98.94 212 TRP A CA 1
ATOM 1563 C C . TRP A 1 212 ? -15.719 16.109 17.828 1 98.94 212 TRP A C 1
ATOM 1565 O O . TRP A 1 212 ? -14.945 16.984 17.422 1 98.94 212 TRP A O 1
ATOM 1575 N N . THR A 1 213 ? -15.305 15.039 18.484 1 98.81 213 THR A N 1
ATOM 1576 C CA . THR A 1 213 ? -13.875 14.836 18.703 1 98.81 213 THR A CA 1
ATOM 1577 C C . THR A 1 213 ? -13.461 13.43 18.266 1 98.81 213 THR A C 1
ATOM 1579 O O . THR A 1 213 ? -14.273 12.5 18.312 1 98.81 213 THR A O 1
ATOM 1582 N N . THR A 1 214 ? -12.305 13.305 17.766 1 98.5 214 THR A N 1
ATOM 1583 C CA . THR A 1 214 ? -11.711 12.008 17.453 1 98.5 214 THR A CA 1
ATOM 1584 C C . THR A 1 214 ? -10.781 11.555 18.578 1 98.5 214 THR A C 1
ATOM 1586 O O . THR A 1 214 ? -10.016 12.359 19.125 1 98.5 214 THR A O 1
ATOM 1589 N N . ASN A 1 215 ? -10.93 10.336 18.984 1 97.12 215 ASN A N 1
ATOM 1590 C CA . ASN A 1 215 ? -10.109 9.719 20.031 1 97.12 215 ASN A CA 1
ATOM 1591 C C . ASN A 1 215 ? -9.133 8.695 19.453 1 97.12 215 ASN A C 1
ATOM 1593 O O . ASN A 1 215 ? -9.367 7.492 19.531 1 97.12 215 ASN A O 1
ATOM 1597 N N . THR A 1 216 ? -8.047 9.133 18.984 1 96.06 216 THR A N 1
ATOM 1598 C CA . THR A 1 216 ? -7.145 8.391 18.109 1 96.06 216 THR A CA 1
ATOM 1599 C C . THR A 1 216 ? -6.73 7.07 18.75 1 96.06 216 THR A C 1
ATOM 1601 O O . THR A 1 216 ? -6.848 6.012 18.141 1 96.06 216 THR A O 1
ATOM 1604 N N . LEU A 1 217 ? -6.379 7.078 20.016 1 93.62 217 LEU A N 1
ATOM 1605 C CA . LEU A 1 217 ? -5.816 5.895 20.656 1 93.62 217 LEU A CA 1
ATOM 1606 C C . LEU A 1 217 ? -6.91 4.891 21 1 93.62 217 LEU A C 1
ATOM 1608 O O . LEU A 1 217 ? -6.684 3.68 20.953 1 93.62 217 LEU A O 1
ATOM 1612 N N . ALA A 1 218 ? -8.094 5.418 21.359 1 94.75 218 ALA A N 1
ATOM 1613 C CA . ALA A 1 218 ? -9.219 4.535 21.672 1 94.75 218 ALA A CA 1
ATOM 1614 C C . ALA A 1 218 ? -9.969 4.137 20.406 1 94.75 218 ALA A C 1
ATOM 1616 O O . ALA A 1 218 ? -10.891 3.318 20.453 1 94.75 218 ALA A O 1
ATOM 1617 N N . GLU A 1 219 ? -9.57 4.773 19.266 1 96.69 219 GLU A N 1
ATOM 1618 C CA . GLU A 1 219 ? -10.156 4.492 17.969 1 96.69 219 GLU A CA 1
ATOM 1619 C C . GLU A 1 219 ? -11.664 4.688 17.984 1 96.69 219 GLU A C 1
ATOM 1621 O O . GLU A 1 219 ? -12.414 3.811 17.547 1 96.69 219 GLU A O 1
ATOM 1626 N N . THR A 1 220 ? -12.062 5.82 18.469 1 97.19 220 THR A N 1
ATOM 1627 C CA . THR A 1 220 ? -13.477 6.152 18.594 1 97.19 220 THR A CA 1
ATOM 1628 C C . THR A 1 220 ? -13.703 7.645 18.359 1 97.19 220 THR A C 1
ATOM 1630 O O . THR A 1 220 ? -12.75 8.398 18.156 1 97.19 220 THR A O 1
ATOM 1633 N N . VAL A 1 221 ? -14.969 8.008 18.234 1 98.56 221 VAL A N 1
ATOM 1634 C CA . VAL A 1 221 ? -15.445 9.383 18.141 1 98.56 221 VAL A CA 1
ATOM 1635 C C . VAL A 1 221 ? -16.375 9.688 19.328 1 98.56 221 VAL A C 1
ATOM 1637 O O . VAL A 1 221 ? -17.156 8.836 19.734 1 98.56 221 VAL A O 1
ATOM 1640 N N . THR A 1 222 ? -16.219 10.852 19.906 1 98.69 222 THR A N 1
ATOM 1641 C CA . THR A 1 222 ? -17.109 11.312 20.953 1 98.69 222 THR A CA 1
ATOM 1642 C C . THR A 1 222 ? -17.75 12.648 20.578 1 98.69 222 THR A C 1
ATOM 1644 O O . THR A 1 222 ? -17.094 13.508 20 1 98.69 222 THR A O 1
ATOM 1647 N N . VAL A 1 223 ? -19.031 12.773 20.922 1 98.88 223 VAL A N 1
ATOM 1648 C CA . VAL A 1 223 ? -19.781 14 20.688 1 98.88 223 VAL A CA 1
ATOM 1649 C C . VAL A 1 223 ? -20.125 14.641 22.031 1 98.88 223 VAL A C 1
ATOM 1651 O O . VAL A 1 223 ? -20.609 13.961 22.938 1 98.88 223 VAL A O 1
ATOM 1654 N N . TYR A 1 224 ? -19.844 15.922 22.109 1 98.88 224 TYR A N 1
ATOM 1655 C CA . TYR A 1 224 ? -20.156 16.703 23.312 1 98.88 224 TYR A CA 1
ATOM 1656 C C . TYR A 1 224 ? -21.156 17.812 23 1 98.88 224 TYR A C 1
ATOM 1658 O O . TYR A 1 224 ? -21.25 18.266 21.859 1 98.88 224 TYR A O 1
ATOM 1666 N N . ASP A 1 225 ? -21.828 18.188 24.062 1 98.81 225 ASP A N 1
ATOM 1667 C CA . ASP A 1 225 ? -22.594 19.438 23.984 1 98.81 225 ASP A CA 1
ATOM 1668 C C . ASP A 1 225 ? -21.672 20.656 23.938 1 98.81 225 ASP A C 1
ATOM 1670 O O . ASP A 1 225 ? -20.766 20.766 24.766 1 98.81 225 ASP A O 1
ATOM 1674 N N . ALA A 1 226 ? -21.938 21.594 23.062 1 98.56 226 ALA A N 1
ATOM 1675 C CA . ALA A 1 226 ? -21 22.688 22.844 1 98.56 226 ALA A CA 1
ATOM 1676 C C . ALA A 1 226 ? -21.031 23.656 24.016 1 98.56 226 ALA A C 1
ATOM 1678 O O . ALA A 1 226 ? -20.031 24.297 24.328 1 98.56 226 ALA A O 1
ATOM 1679 N N . LYS A 1 227 ? -22.141 23.797 24.641 1 97.62 227 LYS A N 1
ATOM 1680 C CA . LYS A 1 227 ? -22.297 24.766 25.734 1 97.62 227 LYS A CA 1
ATOM 1681 C C . LYS A 1 227 ? -21.781 24.203 27.047 1 97.62 227 LYS A C 1
ATOM 1683 O O . LYS A 1 227 ? -20.984 24.828 27.734 1 97.62 227 LYS A O 1
ATOM 1688 N N . THR A 1 228 ? -22.156 22.953 27.359 1 98.25 228 THR A N 1
ATOM 1689 C CA . THR A 1 228 ? -21.859 22.406 28.672 1 98.25 228 THR A CA 1
ATOM 1690 C C . THR A 1 228 ? -20.609 21.531 28.625 1 98.25 228 THR A C 1
ATOM 1692 O O . THR A 1 228 ? -20.031 21.219 29.672 1 98.25 228 THR A O 1
ATOM 1695 N N . LEU A 1 229 ? -20.266 21.062 27.406 1 98.69 229 LEU A N 1
ATOM 1696 C CA . LEU A 1 229 ? -19.188 20.125 27.156 1 98.69 229 LEU A CA 1
ATOM 1697 C C . LEU A 1 229 ? -19.469 18.781 27.828 1 98.69 229 LEU A C 1
ATOM 1699 O O . LEU A 1 229 ? -18.547 18.047 28.172 1 98.69 229 LEU A O 1
ATOM 1703 N N . SER A 1 230 ? -20.734 18.531 28.078 1 98.56 230 SER A N 1
ATOM 1704 C CA . SER A 1 230 ? -21.125 17.203 28.531 1 98.56 230 SER A CA 1
ATOM 1705 C C . SER A 1 230 ? -21.156 16.203 27.375 1 98.56 230 SER A C 1
ATOM 1707 O O . SER A 1 230 ? -21.453 16.578 26.25 1 98.56 230 SER A O 1
ATOM 1709 N N . VAL A 1 231 ? -20.859 14.977 27.734 1 98.56 231 VAL A N 1
ATOM 1710 C CA . VAL A 1 231 ? -20.859 13.922 26.719 1 98.56 231 VAL A CA 1
ATOM 1711 C C . VAL A 1 231 ? -22.281 13.672 26.234 1 98.56 231 VAL A C 1
ATOM 1713 O O . VAL A 1 231 ? -23.188 13.469 27.047 1 98.56 231 VAL A O 1
ATOM 1716 N N . VAL A 1 232 ? -22.5 13.688 24.984 1 98.75 232 VAL A N 1
ATOM 1717 C CA . VAL A 1 232 ? -23.797 13.398 24.359 1 98.75 232 VAL A CA 1
ATOM 1718 C C . VAL A 1 232 ? -23.797 11.969 23.812 1 98.75 232 VAL A C 1
ATOM 1720 O O . VAL A 1 232 ? -24.797 11.266 23.938 1 98.75 232 VAL A O 1
ATOM 1723 N N . LYS A 1 233 ? -22.672 11.539 23.188 1 98.38 233 LYS A N 1
ATOM 1724 C CA . LYS A 1 233 ? -22.531 10.211 22.594 1 98.38 233 LYS A CA 1
ATOM 1725 C C . LYS A 1 233 ? -21.062 9.781 22.547 1 98.38 233 LYS A C 1
ATOM 1727 O O . LYS A 1 233 ? -20.188 10.578 22.219 1 98.38 233 LYS A O 1
ATOM 1732 N N . VAL A 1 234 ? -20.797 8.57 23 1 97.81 234 VAL A N 1
ATOM 1733 C CA . VAL A 1 234 ? -19.516 7.91 22.766 1 97.81 234 VAL A CA 1
ATOM 1734 C C . VAL A 1 234 ? -19.703 6.738 21.797 1 97.81 234 VAL A C 1
ATOM 1736 O O . VAL A 1 234 ? -20.406 5.777 22.125 1 97.81 234 VAL A O 1
ATOM 1739 N N . PHE A 1 235 ? -19.188 6.809 20.672 1 98.44 235 PHE A N 1
ATOM 1740 C CA . PHE A 1 235 ? -19.266 5.699 19.734 1 98.44 235 PHE A CA 1
ATOM 1741 C C . PHE A 1 235 ? -18.375 4.547 20.188 1 98.44 235 PHE A C 1
ATOM 1743 O O . PHE A 1 235 ? -17.453 4.738 20.984 1 98.44 235 PHE A O 1
ATOM 1750 N N . PRO A 1 236 ? -18.594 3.357 19.703 1 96.94 236 PRO A N 1
ATOM 1751 C CA . PRO A 1 236 ? -17.859 2.184 20.188 1 96.94 236 PRO A CA 1
ATOM 1752 C C . PRO A 1 236 ? -16.359 2.273 19.938 1 96.94 236 PRO A C 1
ATOM 1754 O O . PRO A 1 236 ? -15.938 2.744 18.891 1 96.94 236 PRO A O 1
ATOM 1757 N N . GLU A 1 237 ? -15.617 1.845 20.969 1 96.81 237 GLU A N 1
ATOM 1758 C CA . GLU A 1 237 ? -14.172 1.72 20.797 1 96.81 237 GLU A CA 1
ATOM 1759 C C . GLU A 1 237 ? -13.836 0.795 19.625 1 96.81 237 GLU A C 1
ATOM 1761 O O . GLU A 1 237 ? -14.508 -0.219 19.422 1 96.81 237 GLU A O 1
ATOM 1766 N N . GLY A 1 238 ? -12.867 1.14 18.859 1 95.12 238 GLY A N 1
ATOM 1767 C CA . GLY A 1 238 ? -12.438 0.313 17.75 1 95.12 238 GLY A CA 1
ATOM 1768 C C . GLY A 1 238 ? -13.25 0.541 16.484 1 95.12 238 GLY A C 1
ATOM 1769 O O . GLY A 1 238 ? -12.922 -0.002 15.422 1 95.12 238 GLY A O 1
ATOM 1770 N N . SER A 1 239 ? -14.211 1.402 16.469 1 95.62 239 SER A N 1
ATOM 1771 C CA . SER A 1 239 ? -15.125 1.568 15.352 1 95.62 239 SER A CA 1
ATOM 1772 C C . SER A 1 239 ? -14.484 2.381 14.227 1 95.62 239 SER A C 1
ATOM 1774 O O . SER A 1 239 ? -14.93 2.328 13.086 1 95.62 239 SER A O 1
ATOM 1776 N N . VAL A 1 240 ? -13.508 3.145 14.477 1 96.88 240 VAL A N 1
ATOM 1777 C CA . VAL A 1 240 ? -12.766 3.885 13.461 1 96.88 240 VAL A CA 1
ATOM 1778 C C . VAL A 1 240 ? -11.266 3.705 13.688 1 96.88 240 VAL A C 1
ATOM 1780 O O . VAL A 1 240 ? -10.758 3.988 14.773 1 96.88 240 VAL A O 1
ATOM 1783 N N . ALA A 1 241 ? -10.641 3.326 12.617 1 95.44 241 ALA A N 1
ATOM 1784 C CA . ALA A 1 241 ? -9.203 3.072 12.727 1 95.44 241 ALA A CA 1
ATOM 1785 C C . ALA A 1 241 ? -8.43 4.379 12.875 1 95.44 241 ALA A C 1
ATOM 1787 O O . ALA A 1 241 ? -8.406 5.203 11.961 1 95.44 241 ALA A O 1
ATOM 1788 N N . HIS A 1 242 ? -7.777 4.598 14.086 1 97 242 HIS A N 1
ATOM 1789 C CA . HIS A 1 242 ? -6.867 5.707 14.367 1 97 242 HIS A CA 1
ATOM 1790 C C . HIS A 1 242 ? -7.434 7.023 13.844 1 97 242 HIS A C 1
ATOM 1792 O O . HIS A 1 242 ? -6.762 7.738 13.094 1 97 242 HIS A O 1
ATOM 1798 N N . PRO A 1 243 ? -8.609 7.387 14.273 1 98 243 PRO A N 1
ATOM 1799 C CA . PRO A 1 243 ? -9.211 8.617 13.742 1 98 243 PRO A CA 1
ATOM 1800 C C . PRO A 1 243 ? -8.367 9.852 14.031 1 98 243 PRO A C 1
ATOM 1802 O O . PRO A 1 243 ? -7.762 9.961 15.102 1 98 243 PRO A O 1
ATOM 1805 N N . ARG A 1 244 ? -8.32 10.758 13.086 1 97.44 244 ARG A N 1
ATOM 1806 C CA . ARG A 1 244 ? -7.469 11.93 13.234 1 97.44 244 ARG A CA 1
ATOM 1807 C C . ARG A 1 244 ? -8.281 13.211 13.094 1 97.44 244 ARG A C 1
ATOM 1809 O O . ARG A 1 244 ? -8.367 14.016 14.031 1 97.44 244 ARG A O 1
ATOM 1816 N N . ASP A 1 245 ? -8.883 13.43 11.953 1 98.38 245 ASP A N 1
ATOM 1817 C CA . ASP A 1 245 ? -9.594 14.664 11.648 1 98.38 245 ASP A CA 1
ATOM 1818 C C . ASP A 1 245 ? -11.102 14.422 11.555 1 98.38 245 ASP A C 1
ATOM 1820 O O . ASP A 1 245 ? -11.531 13.32 11.234 1 98.38 245 ASP A O 1
ATOM 1824 N N . VAL A 1 246 ? -11.898 15.438 11.891 1 98.88 246 VAL A N 1
ATOM 1825 C CA . VAL A 1 246 ? -13.344 15.422 11.719 1 98.88 246 VAL A CA 1
ATOM 1826 C C . VAL A 1 246 ? -13.805 16.75 11.125 1 98.88 246 VAL A C 1
ATOM 1828 O O . VAL A 1 246 ? -13.484 17.828 11.664 1 98.88 246 VAL A O 1
ATOM 1831 N N . VAL A 1 247 ? -14.5 16.734 10.023 1 98.69 247 VAL A N 1
ATOM 1832 C CA . VAL A 1 247 ? -15.086 17.906 9.406 1 98.69 247 VAL A CA 1
ATOM 1833 C C . VAL A 1 247 ? -16.609 17.781 9.359 1 98.69 247 VAL A C 1
ATOM 1835 O O . VAL A 1 247 ? -17.125 16.688 9.109 1 98.69 247 VAL A O 1
ATOM 1838 N N . ILE A 1 248 ? -17.281 18.891 9.633 1 98.81 248 ILE A N 1
ATOM 1839 C CA . ILE A 1 248 ? -18.734 18.891 9.758 1 98.81 248 ILE A CA 1
ATOM 1840 C C . ILE A 1 248 ? -19.359 19.531 8.531 1 98.81 248 ILE A C 1
ATOM 1842 O O . ILE A 1 248 ? -19 20.656 8.156 1 98.81 248 ILE A O 1
ATOM 1846 N N . ASP A 1 249 ? -20.219 18.812 7.879 1 98.75 249 ASP A N 1
ATOM 1847 C CA . ASP A 1 249 ? -21.094 19.344 6.828 1 98.75 249 ASP A CA 1
ATOM 1848 C C . ASP A 1 249 ? -22.469 19.688 7.375 1 98.75 249 ASP A C 1
ATOM 1850 O O . ASP A 1 249 ? -23.406 18.891 7.27 1 98.75 249 ASP A O 1
ATOM 1854 N N . GLU A 1 250 ? -22.594 20.875 7.832 1 98.44 250 GLU A N 1
ATOM 1855 C CA . GLU A 1 250 ? -23.812 21.297 8.523 1 98.44 250 GLU A CA 1
ATOM 1856 C C . GLU A 1 250 ? -25 21.297 7.582 1 98.44 250 GLU A C 1
ATOM 1858 O O . GLU A 1 250 ? -26.125 20.953 7.988 1 98.44 250 GLU A O 1
ATOM 1863 N N . ALA A 1 251 ? -24.766 21.625 6.324 1 98 251 ALA A N 1
ATOM 1864 C CA . ALA A 1 251 ? -25.844 21.719 5.344 1 98 251 ALA A CA 1
ATOM 1865 C C . ALA A 1 251 ? -26.484 20.359 5.086 1 98 251 ALA A C 1
ATOM 1867 O O . ALA A 1 251 ? -27.656 20.266 4.719 1 98 251 ALA A O 1
ATOM 1868 N N . HIS A 1 252 ? -25.734 19.312 5.328 1 98.38 252 HIS A N 1
ATOM 1869 C CA . HIS A 1 252 ? -26.219 17.984 4.977 1 98.38 252 HIS A CA 1
ATOM 1870 C C . HIS A 1 252 ? -26.281 17.078 6.203 1 98.38 252 HIS A C 1
ATOM 1872 O O . HIS A 1 252 ? -26.484 15.867 6.078 1 98.38 252 HIS A O 1
ATOM 1878 N N . ASN A 1 253 ? -26.031 17.641 7.371 1 98.62 253 ASN A N 1
ATOM 1879 C CA . ASN A 1 253 ? -26.062 16.906 8.633 1 98.62 253 ASN A CA 1
ATOM 1880 C C . ASN A 1 253 ? -25.094 15.719 8.609 1 98.62 253 ASN A C 1
ATOM 1882 O O . ASN A 1 253 ? -25.484 14.594 8.945 1 98.62 253 ASN A O 1
ATOM 1886 N N . ARG A 1 254 ? -23.859 16 8.211 1 98.88 254 ARG A N 1
ATOM 1887 C CA . ARG A 1 254 ? -22.875 14.938 8.133 1 98.88 254 ARG A CA 1
ATOM 1888 C C . ARG A 1 254 ? -21.594 15.32 8.875 1 98.88 254 ARG A C 1
ATOM 1890 O O . ARG A 1 254 ? -21.25 16.5 8.945 1 98.88 254 ARG A O 1
ATOM 1897 N N . ALA A 1 255 ? -20.984 14.367 9.477 1 98.94 255 ALA A N 1
ATOM 1898 C CA . ALA A 1 255 ? -19.594 14.43 9.93 1 98.94 255 ALA A CA 1
ATOM 1899 C C . ALA A 1 255 ? -18.734 13.422 9.188 1 98.94 255 ALA A C 1
ATOM 1901 O O . ALA A 1 255 ? -19.125 12.266 9.023 1 98.94 255 ALA A O 1
ATOM 1902 N N . TYR A 1 256 ? -17.672 13.836 8.641 1 98.94 256 TYR A N 1
ATOM 1903 C CA . TYR A 1 256 ? -16.688 12.984 7.996 1 98.94 256 TYR A CA 1
ATOM 1904 C C . TYR A 1 256 ? -15.43 12.852 8.859 1 98.94 256 TYR A C 1
ATOM 1906 O O . TYR A 1 256 ? -14.82 13.859 9.227 1 98.94 256 TYR A O 1
ATOM 1914 N N . VAL A 1 257 ? -15.078 11.641 9.211 1 98.94 257 VAL A N 1
ATOM 1915 C CA . VAL A 1 257 ? -13.938 11.367 10.078 1 98.94 257 VAL A CA 1
ATOM 1916 C C . VAL A 1 257 ? -12.898 10.555 9.32 1 98.94 257 VAL A C 1
ATOM 1918 O O . VAL A 1 257 ? -13.203 9.484 8.781 1 98.94 257 VAL A O 1
ATOM 1921 N N . SER A 1 258 ? -11.719 11.047 9.242 1 98.69 258 SER A N 1
ATOM 1922 C CA . SER A 1 258 ? -10.648 10.289 8.594 1 98.69 258 SER A CA 1
ATOM 1923 C C . SER A 1 258 ? -10.172 9.141 9.484 1 98.69 258 SER A C 1
ATOM 1925 O O . SER A 1 258 ? -9.906 9.344 10.672 1 98.69 258 SER A O 1
ATOM 1927 N N . ALA A 1 259 ? -10.164 7.945 8.977 1 98.06 259 ALA A N 1
ATOM 1928 C CA . ALA A 1 259 ? -9.383 6.859 9.555 1 98.06 259 ALA A CA 1
ATOM 1929 C C . ALA A 1 259 ? -7.914 6.969 9.156 1 98.06 259 ALA A C 1
ATOM 1931 O O . ALA A 1 259 ? -7.512 6.477 8.102 1 98.06 259 ALA A O 1
ATOM 1932 N N . ALA A 1 260 ? -7.184 7.555 9.977 1 95.25 260 ALA A N 1
ATOM 1933 C CA . ALA A 1 260 ? -5.852 8.016 9.602 1 95.25 260 ALA A CA 1
ATOM 1934 C C . ALA A 1 260 ? -4.988 6.848 9.117 1 95.25 260 ALA A C 1
ATOM 1936 O O . ALA A 1 260 ? -5.043 5.754 9.68 1 95.25 260 ALA A O 1
ATOM 1937 N N . LEU A 1 261 ? -4.168 7.086 8.109 1 93.06 261 LEU A N 1
ATOM 1938 C CA . LEU A 1 261 ? -3.182 6.191 7.512 1 93.06 261 LEU A CA 1
ATOM 1939 C C . LEU A 1 261 ? -3.863 5.023 6.809 1 93.06 261 LEU A C 1
ATOM 1941 O O . LEU A 1 261 ? -3.271 3.953 6.66 1 93.06 261 LEU A O 1
ATOM 1945 N N . THR A 1 262 ? -5.164 5.176 6.547 1 96.94 262 THR A N 1
ATOM 1946 C CA . THR A 1 262 ? -5.918 4.375 5.59 1 96.94 262 THR A CA 1
ATOM 1947 C C . THR A 1 262 ? -6.648 5.266 4.59 1 96.94 262 THR A C 1
ATOM 1949 O O . THR A 1 262 ? -6.652 6.492 4.734 1 96.94 262 THR A O 1
ATOM 1952 N N . GLY A 1 263 ? -7.27 4.684 3.619 1 97.88 263 GLY A N 1
ATOM 1953 C CA . GLY A 1 263 ? -8.062 5.445 2.668 1 97.88 263 GLY A CA 1
ATOM 1954 C C . GLY A 1 263 ? -9.477 5.703 3.145 1 97.88 263 GLY A C 1
ATOM 1955 O O . GLY A 1 263 ? -10.219 6.473 2.525 1 97.88 263 GLY A O 1
ATOM 1956 N N . PHE A 1 264 ? -9.859 5.242 4.285 1 98.38 264 PHE A N 1
ATOM 1957 C CA . PHE A 1 264 ? -11.258 5.207 4.672 1 98.38 264 PHE A CA 1
ATOM 1958 C C . PHE A 1 264 ? -11.664 6.512 5.348 1 98.38 264 PHE A C 1
ATOM 1960 O O . PHE A 1 264 ? -10.883 7.098 6.102 1 98.38 264 PHE A O 1
ATOM 1967 N N . ILE A 1 265 ? -12.828 6.934 5.039 1 98.81 265 ILE A N 1
ATOM 1968 C CA . ILE A 1 265 ? -13.547 8.031 5.684 1 98.81 265 ILE A CA 1
ATOM 1969 C C . ILE A 1 265 ? -14.852 7.516 6.285 1 98.81 265 ILE A C 1
ATOM 1971 O O . ILE A 1 265 ? -15.703 6.992 5.566 1 98.81 265 ILE A O 1
ATOM 1975 N N . GLU A 1 266 ? -14.969 7.641 7.586 1 98.69 266 GLU A N 1
ATOM 1976 C CA . GLU A 1 266 ? -16.203 7.242 8.234 1 98.69 266 GLU A CA 1
ATOM 1977 C C . GLU A 1 266 ? -17.234 8.375 8.219 1 98.69 266 GLU A C 1
ATOM 1979 O O . GLU A 1 266 ? -16.875 9.531 8.445 1 98.69 266 GLU A O 1
ATOM 1984 N N . VAL A 1 267 ? -18.469 8.031 7.914 1 98.88 267 VAL A N 1
ATOM 1985 C CA . VAL A 1 267 ? -19.516 9.023 7.738 1 98.88 267 VAL A CA 1
ATOM 1986 C C . VAL A 1 267 ? -20.562 8.867 8.844 1 98.88 267 VAL A C 1
ATOM 1988 O O . VAL A 1 267 ? -21.047 7.766 9.094 1 98.88 267 VAL A O 1
ATOM 1991 N N . TYR A 1 268 ? -20.875 9.969 9.477 1 98.88 268 TYR A N 1
ATOM 1992 C CA . TYR A 1 268 ? -21.875 10 10.539 1 98.88 268 TYR A CA 1
ATOM 1993 C C . TYR A 1 268 ? -23 10.961 10.195 1 98.88 268 TYR A C 1
ATOM 1995 O O . TYR A 1 268 ? -22.781 11.969 9.516 1 98.88 268 TYR A O 1
ATOM 2003 N N . ASP A 1 269 ? -24.188 10.688 10.664 1 98.88 269 ASP A N 1
ATOM 2004 C CA . ASP A 1 269 ? -25.297 11.625 10.664 1 98.88 269 ASP A CA 1
ATOM 2005 C C . ASP A 1 269 ? -25.312 12.477 11.93 1 98.88 269 ASP A C 1
ATOM 2007 O O . ASP A 1 269 ? -25.406 11.945 13.039 1 98.88 269 ASP A O 1
ATOM 2011 N N . THR A 1 270 ? -25.219 13.75 11.758 1 98.81 270 THR A N 1
ATOM 2012 C CA . THR A 1 270 ? -25.047 14.617 12.922 1 98.81 270 THR A CA 1
ATOM 2013 C C . THR A 1 270 ? -26.391 14.906 13.578 1 98.81 270 THR A C 1
ATOM 2015 O O . THR A 1 270 ? -26.438 15.398 14.711 1 98.81 270 THR A O 1
ATOM 2018 N N . LYS A 1 271 ? -27.438 14.648 12.883 1 98.56 271 LYS A N 1
ATOM 2019 C CA . LYS A 1 271 ? -28.766 14.82 13.461 1 98.56 271 LYS A CA 1
ATOM 2020 C C . LYS A 1 271 ? -29.156 13.617 14.328 1 98.56 271 LYS A C 1
ATOM 2022 O O . LYS A 1 271 ? -29.594 13.781 15.469 1 98.56 271 LYS A O 1
ATOM 2027 N N . THR A 1 272 ? -28.922 12.391 13.82 1 98.62 272 THR A N 1
ATOM 2028 C CA . THR A 1 272 ? -29.344 11.188 14.531 1 98.62 272 THR A CA 1
ATOM 2029 C C . THR A 1 272 ? -28.203 10.633 15.375 1 98.62 272 THR A C 1
ATOM 2031 O O . THR A 1 272 ? -28.422 9.766 16.234 1 98.62 272 THR A O 1
ATOM 2034 N N . LEU A 1 273 ? -26.938 11.094 15.164 1 98.75 273 LEU A N 1
ATOM 2035 C CA . LEU A 1 273 ? -25.734 10.625 15.844 1 98.75 273 LEU A CA 1
ATOM 2036 C C . LEU A 1 273 ? -25.531 9.133 15.609 1 98.75 273 LEU A C 1
ATOM 2038 O O . LEU A 1 273 ? -25.344 8.367 16.562 1 98.75 273 LEU A O 1
ATOM 2042 N N . GLU A 1 274 ? -25.578 8.781 14.312 1 98.69 274 GLU A N 1
ATOM 2043 C CA . GLU A 1 274 ? -25.359 7.398 13.883 1 98.69 274 GLU A CA 1
ATOM 2044 C C . GLU A 1 274 ? -24.234 7.301 12.859 1 98.69 274 GLU A C 1
ATOM 2046 O O . GLU A 1 274 ? -24.078 8.188 12.016 1 98.69 274 GLU A O 1
ATOM 2051 N N . HIS A 1 275 ? -23.406 6.289 13.047 1 98.56 275 HIS A N 1
ATOM 2052 C CA . HIS A 1 275 ? -22.5 5.934 11.961 1 98.56 275 HIS A CA 1
ATOM 2053 C C . HIS A 1 275 ? -23.266 5.375 10.758 1 98.56 275 HIS A C 1
ATOM 2055 O O . HIS A 1 275 ? -23.938 4.348 10.875 1 98.56 275 HIS A O 1
ATOM 2061 N N . ILE A 1 276 ? -23.156 5.965 9.578 1 98.19 276 ILE A N 1
ATOM 2062 C CA . ILE A 1 276 ? -24.125 5.605 8.547 1 98.19 276 ILE A CA 1
ATOM 2063 C C . ILE A 1 276 ? -23.391 5.09 7.309 1 98.19 276 ILE A C 1
ATOM 2065 O O . ILE A 1 276 ? -24.016 4.703 6.32 1 98.19 276 ILE A O 1
ATOM 2069 N N . GLY A 1 277 ? -22.125 5.082 7.336 1 97.06 277 GLY A N 1
ATOM 2070 C CA . GLY A 1 277 ? -21.438 4.539 6.172 1 97.06 277 GLY A CA 1
ATOM 2071 C C . GLY A 1 277 ? -19.953 4.812 6.176 1 97.06 277 GLY A C 1
ATOM 2072 O O . GLY A 1 277 ? -19.406 5.289 7.176 1 97.06 277 GLY A O 1
ATOM 2073 N N . GLN A 1 278 ? -19.312 4.457 5.078 1 97.38 278 GLN A N 1
ATOM 2074 C CA . GLN A 1 278 ? -17.875 4.594 4.848 1 97.38 278 GLN A CA 1
ATOM 2075 C C . GLN A 1 278 ? -17.578 4.965 3.398 1 97.38 278 GLN A C 1
ATOM 2077 O O . GLN A 1 278 ? -18.234 4.465 2.48 1 97.38 278 GLN A O 1
ATOM 2082 N N . MET A 1 279 ? -16.734 5.855 3.182 1 98.25 279 MET A N 1
ATOM 2083 C CA . MET A 1 279 ? -16.156 6.191 1.879 1 98.25 279 MET A CA 1
ATOM 2084 C C . MET A 1 279 ? -14.664 5.902 1.847 1 98.25 279 MET A C 1
ATOM 2086 O O . MET A 1 279 ? -14.086 5.512 2.859 1 98.25 279 MET A O 1
ATOM 2090 N N . GLU A 1 280 ? -14.094 6.07 0.671 1 98.31 280 GLU A N 1
ATOM 2091 C CA . GLU A 1 280 ? -12.68 5.715 0.567 1 98.31 280 GLU A CA 1
ATOM 2092 C C . GLU A 1 280 ? -11.977 6.543 -0.505 1 98.31 280 GLU A C 1
ATOM 2094 O O . GLU A 1 280 ? -12.516 6.734 -1.6 1 98.31 280 GLU A O 1
ATOM 2099 N N . PHE A 1 281 ? -10.828 7.062 -0.155 1 98.69 281 PHE A N 1
ATOM 2100 C CA . PHE A 1 281 ? -9.891 7.52 -1.174 1 98.69 281 PHE A CA 1
ATOM 2101 C C . PHE A 1 281 ? -9.234 6.332 -1.877 1 98.69 281 PHE A C 1
ATOM 2103 O O . PHE A 1 281 ? -8.68 5.449 -1.225 1 98.69 281 PHE A O 1
ATOM 2110 N N . VAL A 1 282 ? -9.32 6.293 -3.178 1 97.88 282 VAL A N 1
ATOM 2111 C CA . VAL A 1 282 ? -8.758 5.211 -3.979 1 97.88 282 VAL A CA 1
ATOM 2112 C C . VAL A 1 282 ? -7.68 5.766 -4.906 1 97.88 282 VAL A C 1
ATOM 2114 O O . VAL A 1 282 ? -7.977 6.539 -5.82 1 97.88 282 VAL A O 1
ATOM 2117 N N . ALA A 1 283 ? -6.449 5.371 -4.684 1 97.44 283 ALA A N 1
ATOM 2118 C CA . ALA A 1 283 ? -5.34 5.867 -5.492 1 97.44 283 ALA A CA 1
ATOM 2119 C C . ALA A 1 283 ? -4.93 4.844 -6.547 1 97.44 283 ALA A C 1
ATOM 2121 O O . ALA A 1 283 ? -4.867 3.643 -6.266 1 97.44 283 ALA A O 1
ATOM 2122 N N . ASN A 1 284 ? -4.637 5.328 -7.812 1 96 284 ASN A N 1
ATOM 2123 C CA . ASN A 1 284 ? -4.168 4.484 -8.906 1 96 284 ASN A CA 1
ATOM 2124 C C . ASN A 1 284 ? -5.051 3.252 -9.078 1 96 284 ASN A C 1
ATOM 2126 O O . ASN A 1 284 ? -4.555 2.125 -9.102 1 96 284 ASN A O 1
ATOM 2130 N N . ARG A 1 285 ? -6.387 3.484 -9.07 1 93.88 285 ARG A N 1
ATOM 2131 C CA . ARG A 1 285 ? -7.418 2.469 -9.258 1 93.88 285 ARG A CA 1
ATOM 2132 C C . ARG A 1 285 ? -7.262 1.334 -8.258 1 93.88 285 ARG A C 1
ATOM 2134 O O . ARG A 1 285 ? -7.523 0.173 -8.578 1 93.88 285 ARG A O 1
ATOM 2141 N N . GLY A 1 286 ? -6.715 1.623 -7.102 1 94.62 286 GLY A N 1
ATOM 2142 C CA . GLY A 1 286 ? -6.621 0.651 -6.023 1 94.62 286 GLY A CA 1
ATOM 2143 C C . GLY A 1 286 ? -5.258 -0.005 -5.93 1 94.62 286 GLY A C 1
ATOM 2144 O O . GLY A 1 286 ? -5.02 -0.834 -5.051 1 94.62 286 GLY A O 1
ATOM 2145 N N . ARG A 1 287 ? -4.297 0.402 -6.754 1 94.06 287 ARG A N 1
ATOM 2146 C CA . ARG A 1 287 ? -2.988 -0.244 -6.777 1 94.06 287 ARG A CA 1
ATOM 2147 C C . ARG A 1 287 ? -2.047 0.385 -5.758 1 94.06 287 ARG A C 1
ATOM 2149 O O . ARG A 1 287 ? -1.036 -0.215 -5.383 1 94.06 287 ARG A O 1
ATOM 2156 N N . ASP A 1 288 ? -2.352 1.665 -5.398 1 95.44 288 ASP A N 1
ATOM 2157 C CA . ASP A 1 288 ? -1.548 2.367 -4.402 1 95.44 288 ASP A CA 1
ATOM 2158 C C . ASP A 1 288 ? -2.35 2.617 -3.127 1 95.44 288 ASP A C 1
ATOM 2160 O O . ASP A 1 288 ? -3.576 2.721 -3.17 1 95.44 288 ASP A O 1
ATOM 2164 N N . GLN A 1 289 ? -1.614 2.693 -2.064 1 95.81 289 GLN A N 1
ATOM 2165 C CA . GLN A 1 289 ? -2.25 3.049 -0.801 1 95.81 289 GLN A CA 1
ATOM 2166 C C . GLN A 1 289 ? -2.465 4.555 -0.699 1 95.81 289 GLN A C 1
ATOM 2168 O O . GLN A 1 289 ? -1.668 5.34 -1.222 1 95.81 289 GLN A O 1
ATOM 2173 N N . PHE A 1 290 ? -3.533 4.934 -0.119 1 97.56 290 PHE A N 1
ATOM 2174 C CA . PHE A 1 290 ? -3.816 6.305 0.285 1 97.56 290 PHE A CA 1
ATOM 2175 C C . PHE A 1 290 ? -3.852 6.426 1.804 1 97.56 290 PHE A C 1
ATOM 2177 O O . PHE A 1 290 ? -4.672 5.785 2.465 1 97.56 290 PHE A O 1
ATOM 2184 N N . TYR A 1 291 ? -2.977 7.238 2.371 1 97.88 291 TYR A N 1
ATOM 2185 C CA . TYR A 1 291 ? -2.859 7.406 3.814 1 97.88 291 TYR A CA 1
ATOM 2186 C C . TYR A 1 291 ? -3.465 8.734 4.258 1 97.88 291 TYR A C 1
ATOM 2188 O O . TYR A 1 291 ? -2.746 9.711 4.469 1 97.88 291 TYR A O 1
ATOM 2196 N N . SER A 1 292 ? -4.707 8.703 4.566 1 97.81 292 SER A N 1
ATOM 2197 C CA . SER A 1 292 ? -5.441 9.93 4.855 1 97.81 292 SER A CA 1
ATOM 2198 C C . SER A 1 292 ? -5 10.539 6.184 1 97.81 292 SER A C 1
ATOM 2200 O O . SER A 1 292 ? -4.59 9.82 7.094 1 97.81 292 SER A O 1
ATOM 2202 N N . THR A 1 293 ? -5.039 11.859 6.281 1 97.56 293 THR A N 1
ATOM 2203 C CA . THR A 1 293 ? -4.801 12.625 7.5 1 97.56 293 THR A CA 1
ATOM 2204 C C . THR A 1 293 ? -5.875 13.695 7.684 1 97.56 293 THR A C 1
ATOM 2206 O O . THR A 1 293 ? -7.008 13.383 8.055 1 97.56 293 THR A O 1
ATOM 2209 N N . ASP A 1 294 ? -5.559 14.93 7.414 1 98.06 294 ASP A N 1
ATOM 2210 C CA . ASP A 1 294 ? -6.535 16 7.562 1 98.06 294 ASP A CA 1
ATOM 2211 C C . ASP A 1 294 ? -7.375 16.172 6.297 1 98.06 294 ASP A C 1
ATOM 2213 O O . ASP A 1 294 ? -6.973 15.719 5.219 1 98.06 294 ASP A O 1
ATOM 2217 N N . LEU A 1 295 ? -8.547 16.75 6.445 1 98.75 295 LEU A N 1
ATOM 2218 C CA . LEU A 1 295 ? -9.555 16.844 5.395 1 98.75 295 LEU A CA 1
ATOM 2219 C C . LEU A 1 295 ? -9.945 18.297 5.145 1 98.75 295 LEU A C 1
ATOM 2221 O O . LEU A 1 295 ? -9.812 19.141 6.035 1 98.75 295 LEU A O 1
ATOM 2225 N N . ALA A 1 296 ? -10.391 18.578 3.957 1 98.75 296 ALA A N 1
ATOM 2226 C CA . ALA A 1 296 ? -11.062 19.828 3.605 1 98.75 296 ALA A CA 1
ATOM 2227 C C . ALA A 1 296 ? -12.391 19.562 2.916 1 98.75 296 ALA A C 1
ATOM 2229 O O . ALA A 1 296 ? -12.484 18.688 2.055 1 98.75 296 ALA A O 1
ATOM 2230 N N . LEU A 1 297 ? -13.406 20.312 3.326 1 98.62 297 LEU A N 1
ATOM 2231 C CA . LEU A 1 297 ? -14.758 20.078 2.834 1 98.62 297 LEU A CA 1
ATOM 2232 C C . LEU A 1 297 ? -15.203 21.219 1.911 1 98.62 297 LEU A C 1
ATOM 2234 O O . LEU A 1 297 ? -15.023 22.391 2.23 1 98.62 297 LEU A O 1
ATOM 2238 N N . ASP A 1 298 ? -15.68 20.859 0.765 1 98.19 298 ASP A N 1
ATOM 2239 C CA . ASP A 1 298 ? -16.516 21.719 -0.081 1 98.19 298 ASP A CA 1
ATOM 2240 C C . ASP A 1 298 ? -17.984 21.297 -0.003 1 98.19 298 ASP A C 1
ATOM 2242 O O . ASP A 1 298 ? -18.469 20.547 -0.847 1 98.19 298 ASP A O 1
ATOM 2246 N N . SER A 1 299 ? -18.656 21.859 0.949 1 97.19 299 SER A N 1
ATOM 2247 C CA . SER A 1 299 ? -20.047 21.469 1.195 1 97.19 299 SER A CA 1
ATOM 2248 C C . SER A 1 299 ? -20.938 21.828 0.013 1 97.19 299 SER A C 1
ATOM 2250 O O . SER A 1 299 ? -21.812 21.047 -0.372 1 97.19 299 SER A O 1
ATOM 2252 N N . THR A 1 300 ? -20.719 22.953 -0.576 1 96.44 300 THR A N 1
ATOM 2253 C CA . THR A 1 300 ? -21.531 23.422 -1.684 1 96.44 300 THR A CA 1
ATOM 2254 C C . THR A 1 300 ? -21.328 22.562 -2.924 1 96.44 300 THR A C 1
ATOM 2256 O O . THR A 1 300 ? -22.281 22.156 -3.58 1 96.44 300 THR A O 1
ATOM 2259 N N . GLY A 1 301 ? -20.078 22.266 -3.203 1 96.62 301 GLY A N 1
ATOM 2260 C CA . GLY A 1 301 ? -19.75 21.484 -4.387 1 96.62 301 GLY A CA 1
ATOM 2261 C C . GLY A 1 301 ? -19.859 19.984 -4.164 1 96.62 301 GLY A C 1
ATOM 2262 O O . GLY A 1 301 ? -19.797 19.219 -5.117 1 96.62 301 GLY A O 1
ATOM 2263 N N . GLY A 1 302 ? -20.047 19.609 -2.92 1 98.06 302 GLY A N 1
ATOM 2264 C CA . GLY A 1 302 ? -20.234 18.203 -2.598 1 98.06 302 GLY A CA 1
ATOM 2265 C C . GLY A 1 302 ? -18.969 17.391 -2.744 1 98.06 302 GLY A C 1
ATOM 2266 O O . GLY A 1 302 ? -19 16.281 -3.299 1 98.06 302 GLY A O 1
ATOM 2267 N N . LYS A 1 303 ? -17.844 17.875 -2.271 1 98.62 303 LYS A N 1
ATOM 2268 C CA . LYS A 1 303 ? -16.578 17.156 -2.367 1 98.62 303 LYS A CA 1
ATOM 2269 C C . LYS A 1 303 ? -15.82 17.203 -1.047 1 98.62 303 LYS A C 1
ATOM 2271 O O . LYS A 1 303 ? -15.891 18.203 -0.324 1 98.62 303 LYS A O 1
ATOM 2276 N N . LEU A 1 304 ? -15.203 16.141 -0.747 1 98.88 304 LEU A N 1
ATOM 2277 C CA . LEU A 1 304 ? -14.297 16.031 0.388 1 98.88 304 LEU A CA 1
ATOM 2278 C C . LEU A 1 304 ? -12.867 15.781 -0.082 1 98.88 304 LEU A C 1
ATOM 2280 O O . LEU A 1 304 ? -12.602 14.828 -0.819 1 98.88 304 LEU A O 1
ATOM 2284 N N . TYR A 1 305 ? -11.961 16.656 0.301 1 98.94 305 TYR A N 1
ATOM 2285 C CA . TYR A 1 305 ? -10.57 16.609 -0.152 1 98.94 305 TYR A CA 1
ATOM 2286 C C . TYR A 1 305 ? -9.664 16.031 0.93 1 98.94 305 TYR A C 1
ATOM 2288 O O . TYR A 1 305 ? -9.922 16.203 2.123 1 98.94 305 TYR A O 1
ATOM 2296 N N . GLY A 1 306 ? -8.656 15.352 0.519 1 98.75 306 GLY A N 1
ATOM 2297 C CA . GLY A 1 306 ? -7.66 14.789 1.422 1 98.75 306 GLY A CA 1
ATOM 2298 C C . GLY A 1 306 ? -6.297 14.617 0.777 1 98.75 306 GLY A C 1
ATOM 2299 O O . GLY A 1 306 ? -6.145 14.828 -0.429 1 98.75 306 GLY A O 1
ATOM 2300 N N . VAL A 1 307 ? -5.328 14.328 1.604 1 98.75 307 VAL A N 1
ATOM 2301 C CA . VAL A 1 307 ? -3.953 14.094 1.173 1 98.75 307 VAL A CA 1
ATOM 2302 C C . VAL A 1 307 ? -3.459 12.758 1.713 1 98.75 307 VAL A C 1
ATOM 2304 O O . VAL A 1 307 ? -4.039 12.203 2.65 1 98.75 307 VAL A O 1
ATOM 2307 N N . SER A 1 308 ? -2.461 12.219 1.067 1 98.5 308 SER A N 1
ATOM 2308 C CA . SER A 1 308 ? -1.844 10.969 1.489 1 98.5 308 SER A CA 1
ATOM 2309 C C . SER A 1 308 ? -0.473 11.203 2.111 1 98.5 308 SER A C 1
ATOM 2311 O O . SER A 1 308 ? 0.426 11.742 1.458 1 98.5 308 SER A O 1
ATOM 2313 N N . ARG A 1 309 ? -0.328 10.773 3.324 1 97.88 309 ARG A N 1
ATOM 2314 C CA . ARG A 1 309 ? 0.867 11.102 4.094 1 97.88 309 ARG A CA 1
ATOM 2315 C C . ARG A 1 309 ? 2.094 10.391 3.531 1 97.88 309 ARG A C 1
ATOM 2317 O O . ARG A 1 309 ? 3.172 10.977 3.438 1 97.88 309 ARG A O 1
ATOM 2324 N N . ASP A 1 310 ? 1.991 9.078 3.184 1 95.56 310 ASP A N 1
ATOM 2325 C CA . ASP A 1 310 ? 3.168 8.266 2.881 1 95.56 310 ASP A CA 1
ATOM 2326 C C . ASP A 1 310 ? 3.279 8 1.383 1 95.56 310 ASP A C 1
ATOM 2328 O O . ASP A 1 310 ? 4.184 7.289 0.939 1 95.56 310 ASP A O 1
ATOM 2332 N N . THR A 1 311 ? 2.348 8.461 0.601 1 96.38 311 THR A N 1
ATOM 2333 C CA . THR A 1 311 ? 2.377 8.398 -0.856 1 96.38 311 THR A CA 1
ATOM 2334 C C . THR A 1 311 ? 2.023 9.758 -1.462 1 96.38 311 THR A C 1
ATOM 2336 O O . THR A 1 311 ? 1.362 10.578 -0.82 1 96.38 311 THR A O 1
ATOM 2339 N N . PRO A 1 312 ? 2.463 10.039 -2.674 1 96.88 312 PRO A N 1
ATOM 2340 C CA . PRO A 1 312 ? 2.322 11.391 -3.219 1 96.88 312 PRO A CA 1
ATOM 2341 C C . PRO A 1 312 ? 0.968 11.617 -3.887 1 96.88 312 PRO A C 1
ATOM 2343 O O . PRO A 1 312 ? 0.905 12.164 -4.992 1 96.88 312 PRO A O 1
ATOM 2346 N N . TRP A 1 313 ? -0.084 11.258 -3.184 1 98.5 313 TRP A N 1
ATOM 2347 C CA . TRP A 1 313 ? -1.419 11.406 -3.754 1 98.5 313 TRP A CA 1
ATOM 2348 C C . TRP A 1 313 ? -2.209 12.484 -3.027 1 98.5 313 TRP A C 1
ATOM 2350 O O . TRP A 1 313 ? -2.133 12.602 -1.802 1 98.5 313 TRP A O 1
ATOM 2360 N N . VAL A 1 314 ? -2.904 13.281 -3.803 1 98.81 314 VAL A N 1
ATOM 2361 C CA . VAL A 1 314 ? -3.977 14.172 -3.365 1 98.81 314 VAL A CA 1
ATOM 2362 C C . VAL A 1 314 ? -5.301 13.719 -3.98 1 98.81 314 VAL A C 1
ATOM 2364 O O . VAL A 1 314 ? -5.336 13.258 -5.125 1 98.81 314 VAL A O 1
ATOM 2367 N N . GLY A 1 315 ? -6.344 13.797 -3.203 1 98.44 315 GLY A N 1
ATOM 2368 C CA . GLY A 1 315 ? -7.582 13.289 -3.768 1 98.44 315 GLY A CA 1
ATOM 2369 C C . GLY A 1 315 ? -8.812 13.992 -3.232 1 98.44 315 GLY A C 1
ATOM 2370 O O . GLY A 1 315 ? -8.727 14.781 -2.295 1 98.44 315 GLY A O 1
ATOM 2371 N N . TRP A 1 316 ? -9.977 13.703 -3.908 1 98.81 316 TRP A N 1
ATOM 2372 C CA . TRP A 1 316 ? -11.281 14.125 -3.408 1 98.81 316 TRP A CA 1
ATOM 2373 C C . TRP A 1 316 ? -12.344 13.078 -3.695 1 98.81 316 TRP A C 1
ATOM 2375 O O . TRP A 1 316 ? -12.203 12.273 -4.621 1 98.81 316 TRP A O 1
ATOM 2385 N N . ILE A 1 317 ? -13.305 13.016 -2.873 1 98.88 317 ILE A N 1
ATOM 2386 C CA . ILE A 1 317 ? -14.453 12.117 -2.969 1 98.88 317 ILE A CA 1
ATOM 2387 C C . ILE A 1 317 ? -15.719 12.93 -3.258 1 98.88 317 ILE A C 1
ATOM 2389 O O . ILE A 1 317 ? -15.984 13.938 -2.598 1 98.88 317 ILE A O 1
ATOM 2393 N N . ASP A 1 318 ? -16.469 12.539 -4.309 1 98.81 318 ASP A N 1
ATOM 2394 C CA . ASP A 1 318 ? -17.812 13.062 -4.512 1 98.81 318 ASP A CA 1
ATOM 2395 C C . ASP A 1 318 ? -18.766 12.555 -3.428 1 98.81 318 ASP A C 1
ATOM 2397 O O . ASP A 1 318 ? -18.969 11.344 -3.287 1 98.81 318 ASP A O 1
ATOM 2401 N N . LEU A 1 319 ? -19.359 13.414 -2.723 1 98.62 319 LEU A N 1
ATOM 2402 C CA . LEU A 1 319 ? -20.078 13.031 -1.512 1 98.62 319 LEU A CA 1
ATOM 2403 C C . LEU A 1 319 ? -21.438 12.453 -1.851 1 98.62 319 LEU A C 1
ATOM 2405 O O . LEU A 1 319 ? -22.078 11.805 -1.012 1 98.62 319 LEU A O 1
ATOM 2409 N N . LYS A 1 320 ? -21.906 12.648 -3.029 1 97.62 320 LYS A N 1
ATOM 2410 C CA . LYS A 1 320 ? -23.172 12.055 -3.461 1 97.62 320 LYS A CA 1
ATOM 2411 C C . LYS A 1 320 ? -22.969 10.625 -3.943 1 97.62 320 LYS A C 1
ATOM 2413 O O . LYS A 1 320 ? -23.75 9.734 -3.596 1 97.62 320 LYS A O 1
ATOM 2418 N N . THR A 1 321 ? -21.891 10.391 -4.66 1 97 321 THR A N 1
ATOM 2419 C CA . THR A 1 321 ? -21.719 9.102 -5.316 1 97 321 THR A CA 1
ATOM 2420 C C . THR A 1 321 ? -20.719 8.242 -4.566 1 97 321 THR A C 1
ATOM 2422 O O . THR A 1 321 ? -20.672 7.02 -4.742 1 97 321 THR A O 1
ATOM 2425 N N . GLY A 1 322 ? -19.844 8.898 -3.852 1 97.44 322 GLY A N 1
ATOM 2426 C CA . GLY A 1 322 ? -18.75 8.188 -3.203 1 97.44 322 GLY A CA 1
ATOM 2427 C C . GLY A 1 322 ? -17.562 7.973 -4.113 1 97.44 322 GLY A C 1
ATOM 2428 O O . GLY A 1 322 ? -16.578 7.348 -3.713 1 97.44 322 GLY A O 1
ATOM 2429 N N . LYS A 1 323 ? -17.594 8.508 -5.27 1 97.31 323 LYS A N 1
ATOM 2430 C CA . LYS A 1 323 ? -16.516 8.289 -6.234 1 97.31 323 LYS A CA 1
ATOM 2431 C C . LYS A 1 323 ? -15.258 9.055 -5.84 1 97.31 323 LYS A C 1
ATOM 2433 O O . LYS A 1 323 ? -15.32 10.242 -5.527 1 97.31 323 LYS A O 1
ATOM 2438 N N . SER A 1 324 ? -14.172 8.391 -5.816 1 98.38 324 SER A N 1
ATOM 2439 C CA . SER A 1 324 ? -12.875 8.961 -5.5 1 98.38 324 SER A CA 1
ATOM 2440 C C . SER A 1 324 ? -12.117 9.359 -6.766 1 98.38 324 SER A C 1
ATOM 2442 O O . SER A 1 324 ? -12.141 8.625 -7.758 1 98.38 324 SER A O 1
ATOM 2444 N N . THR A 1 325 ? -11.539 10.477 -6.754 1 98.31 325 THR A N 1
ATOM 2445 C CA . THR A 1 325 ? -10.57 10.93 -7.742 1 98.31 325 THR A CA 1
ATOM 2446 C C . THR A 1 325 ? -9.25 11.312 -7.074 1 98.31 325 THR A C 1
ATOM 2448 O O . THR A 1 325 ? -9.25 11.984 -6.039 1 98.31 325 THR A O 1
ATOM 2451 N N . THR A 1 326 ? -8.172 10.836 -7.59 1 98.56 326 THR A N 1
ATOM 2452 C CA . THR A 1 326 ? -6.871 11.18 -7.023 1 98.56 326 THR A CA 1
ATOM 2453 C C . THR A 1 326 ? -5.914 11.648 -8.117 1 98.56 326 THR A C 1
ATOM 2455 O O . THR A 1 326 ? -6.059 11.266 -9.281 1 98.56 326 THR A O 1
ATOM 2458 N N . VAL A 1 327 ? -5.004 12.516 -7.805 1 98.5 327 VAL A N 1
ATOM 2459 C CA . VAL A 1 327 ? -3.93 12.969 -8.68 1 98.5 327 VAL A CA 1
ATOM 2460 C C . VAL A 1 327 ? -2.584 12.789 -7.98 1 98.5 327 VAL A C 1
ATOM 2462 O O . VAL A 1 327 ? -2.475 12.984 -6.77 1 98.5 327 VAL A O 1
ATOM 2465 N N . LYS A 1 328 ? -1.675 12.359 -8.758 1 97.88 328 LYS A N 1
ATOM 2466 C CA . LYS A 1 328 ? -0.326 12.219 -8.219 1 97.88 328 LYS A CA 1
ATOM 2467 C C . LYS A 1 328 ? 0.387 13.57 -8.164 1 97.88 328 LYS A C 1
ATOM 2469 O O . LYS A 1 328 ? 0.422 14.297 -9.156 1 97.88 328 LYS A O 1
ATOM 2474 N N . VAL A 1 329 ? 0.894 13.93 -7.035 1 98.44 329 VAL A N 1
ATOM 2475 C CA . VAL A 1 329 ? 1.643 15.164 -6.828 1 98.44 329 VAL A CA 1
ATOM 2476 C C . VAL A 1 329 ? 3.004 14.844 -6.211 1 98.44 329 VAL A C 1
ATOM 2478 O O . VAL A 1 329 ? 3.188 14.969 -5 1 98.44 329 VAL A O 1
ATOM 2481 N N . PRO A 1 330 ? 3.959 14.547 -7.07 1 95.62 330 PRO A N 1
ATOM 2482 C CA . PRO A 1 330 ? 5.266 14.117 -6.574 1 95.62 330 PRO A CA 1
ATOM 2483 C C . PRO A 1 330 ? 5.934 15.156 -5.68 1 95.62 330 PRO A C 1
ATOM 2485 O O . PRO A 1 330 ? 6.766 14.812 -4.84 1 95.62 330 PRO A O 1
ATOM 2488 N N . GLN A 1 331 ? 5.527 16.359 -5.77 1 96.94 331 GLN A N 1
ATOM 2489 C CA . GLN A 1 331 ? 6.098 17.453 -4.98 1 96.94 331 GLN A CA 1
ATOM 2490 C C . GLN A 1 331 ? 5.586 17.406 -3.545 1 96.94 331 GLN A C 1
ATOM 2492 O O . GLN A 1 331 ? 6.113 18.109 -2.674 1 96.94 331 GLN A O 1
ATOM 2497 N N . ALA A 1 332 ? 4.594 16.656 -3.32 1 97.44 332 ALA A N 1
ATOM 2498 C CA . ALA A 1 332 ? 3.992 16.625 -1.99 1 97.44 332 ALA A CA 1
ATOM 2499 C C . ALA A 1 332 ? 4.277 15.289 -1.299 1 97.44 332 ALA A C 1
ATOM 2501 O O . ALA A 1 332 ? 3.463 14.367 -1.363 1 97.44 332 ALA A O 1
ATOM 2502 N N . GLN A 1 333 ? 5.359 15.25 -0.611 1 96.25 333 GLN A N 1
ATOM 2503 C CA . GLN A 1 333 ? 5.684 14.078 0.197 1 96.25 333 GLN A CA 1
ATOM 2504 C C . GLN A 1 333 ? 5.469 14.359 1.682 1 96.25 333 GLN A C 1
ATOM 2506 O O . GLN A 1 333 ? 5.824 15.43 2.172 1 96.25 333 GLN A O 1
ATOM 2511 N N . GLY A 1 334 ? 4.859 13.398 2.361 1 97 334 GLY A N 1
ATOM 2512 C CA . GLY A 1 334 ? 4.508 13.625 3.754 1 97 334 GLY A CA 1
ATOM 2513 C C . GLY A 1 334 ? 3.381 14.625 3.93 1 97 334 GLY A C 1
ATOM 2514 O O . GLY A 1 334 ? 3.412 15.445 4.844 1 97 334 GLY A O 1
ATOM 2515 N N . ALA A 1 335 ? 2.486 14.641 3.027 1 98.56 335 ALA A N 1
ATOM 2516 C CA . ALA A 1 335 ? 1.369 15.578 3.121 1 98.56 335 ALA A CA 1
ATOM 2517 C C . ALA A 1 335 ? 0.475 15.25 4.312 1 98.56 335 ALA A C 1
ATOM 2519 O O . ALA A 1 335 ? 0.099 14.086 4.512 1 98.56 335 ALA A O 1
ATOM 2520 N N . THR A 1 336 ? 0.187 16.297 5.098 1 98.38 336 THR A N 1
ATOM 2521 C CA . THR A 1 336 ? -0.604 16.016 6.293 1 98.38 336 THR A CA 1
ATOM 2522 C C . THR A 1 336 ? -1.862 16.891 6.32 1 98.38 336 THR A C 1
ATOM 2524 O O . THR A 1 336 ? -2.797 16.609 7.07 1 98.38 336 THR A O 1
ATO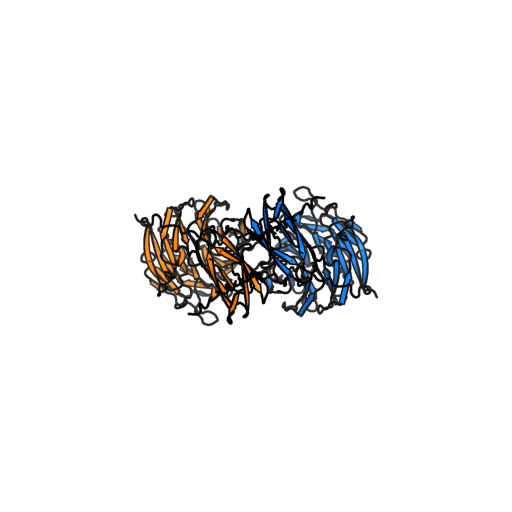M 2527 N N . ASP A 1 337 ? -1.857 17.953 5.578 1 98.88 337 ASP A N 1
ATOM 2528 C CA . ASP A 1 337 ? -3.037 18.812 5.621 1 98.88 337 ASP A CA 1
ATOM 2529 C C . ASP A 1 337 ?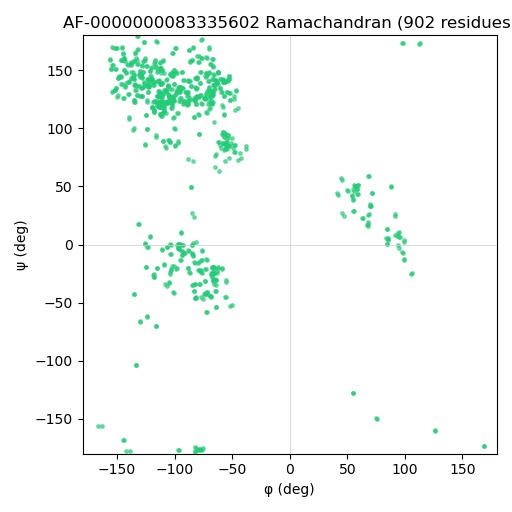 -3.295 19.453 4.258 1 98.88 337 ASP A C 1
ATOM 2531 O O . ASP A 1 337 ? -2.389 19.562 3.43 1 98.88 337 ASP A O 1
ATOM 2535 N N . ILE A 1 338 ? -4.512 19.875 4.066 1 98.94 338 ILE A N 1
ATOM 2536 C CA . ILE A 1 338 ? -4.969 20.469 2.814 1 98.94 338 ILE A CA 1
ATOM 2537 C C . ILE A 1 338 ? -6.012 21.547 3.107 1 98.94 338 ILE A C 1
ATOM 2539 O O . ILE A 1 338 ? -6.852 21.375 3.996 1 98.94 338 ILE A O 1
ATOM 2543 N N . ALA A 1 339 ? -5.91 22.625 2.418 1 98.81 339 ALA A N 1
ATOM 2544 C CA . ALA A 1 339 ? -6.902 23.703 2.461 1 98.81 339 ALA A CA 1
ATOM 2545 C C . ALA A 1 339 ? -7.402 24.047 1.061 1 98.81 339 ALA A C 1
ATOM 2547 O O . ALA A 1 339 ? -6.758 23.703 0.065 1 98.81 339 ALA A O 1
ATOM 2548 N N . ARG A 1 340 ? -8.562 24.656 1.058 1 98.56 340 ARG A N 1
ATOM 2549 C CA . ARG A 1 340 ? -9.18 24.984 -0.221 1 98.56 340 ARG A CA 1
ATOM 2550 C C . ARG A 1 340 ? -9.688 26.422 -0.225 1 98.56 340 ARG A C 1
ATOM 2552 O O . ARG A 1 340 ? -10.281 26.875 0.754 1 98.56 340 ARG A O 1
ATOM 2559 N N . ASP A 1 341 ? -9.383 27.141 -1.275 1 98.31 341 ASP A N 1
ATOM 2560 C CA . ASP A 1 341 ? -10.062 28.406 -1.596 1 98.31 341 ASP A CA 1
ATOM 2561 C C . ASP A 1 341 ? -11.375 28.141 -2.332 1 98.31 341 ASP A C 1
ATOM 2563 O O . ASP A 1 341 ? -11.367 27.766 -3.504 1 98.31 341 ASP A O 1
ATOM 2567 N N . PRO A 1 342 ? -12.469 28.391 -1.669 1 96.31 342 PRO A N 1
ATOM 2568 C CA . PRO A 1 342 ? -13.742 28.047 -2.307 1 96.31 342 PRO A CA 1
ATOM 2569 C C . PRO A 1 342 ? -14.031 28.891 -3.539 1 96.31 342 PRO A C 1
ATOM 2571 O O . PRO A 1 342 ? -14.797 28.484 -4.414 1 96.31 342 PRO A O 1
ATOM 2574 N N . LYS A 1 343 ? -13.484 30.031 -3.635 1 96 343 LYS A N 1
ATOM 2575 C CA . LYS A 1 343 ? -13.773 30.938 -4.75 1 96 343 LYS A CA 1
ATOM 2576 C C . LYS A 1 343 ? -13.086 30.453 -6.027 1 96 343 LYS A C 1
ATOM 2578 O O . LYS A 1 343 ? -13.711 30.406 -7.09 1 96 343 LYS A O 1
ATOM 2583 N N . THR A 1 344 ? -11.875 30.031 -5.902 1 96.5 344 THR A N 1
ATOM 2584 C CA . THR A 1 344 ? -11.109 29.688 -7.098 1 96.5 344 THR A CA 1
ATOM 2585 C C . THR A 1 344 ? -11.031 28.172 -7.277 1 96.5 344 THR A C 1
ATOM 2587 O O . THR A 1 344 ? -10.711 27.688 -8.367 1 96.5 344 THR A O 1
ATOM 2590 N N . GLY A 1 345 ? -11.242 27.5 -6.207 1 97.44 345 GLY A N 1
ATOM 2591 C CA . GLY A 1 345 ? -11.086 26.062 -6.227 1 97.44 345 GLY A CA 1
ATOM 2592 C C . GLY A 1 345 ? -9.656 25.609 -5.992 1 97.44 345 GLY A C 1
ATOM 2593 O O . GLY A 1 345 ? -9.367 24.406 -5.969 1 97.44 345 GLY A O 1
ATOM 2594 N N . ARG A 1 346 ? -8.766 26.5 -5.727 1 98.38 346 ARG A N 1
ATOM 2595 C CA . ARG A 1 346 ? -7.375 26.141 -5.484 1 98.38 346 ARG A CA 1
ATOM 2596 C C . ARG A 1 346 ? -7.227 25.328 -4.207 1 98.38 346 ARG A C 1
ATOM 2598 O O . ARG A 1 346 ? -7.98 25.516 -3.25 1 98.38 346 ARG A O 1
ATOM 2605 N N . LEU A 1 347 ? -6.27 24.438 -4.289 1 98.88 347 LEU A N 1
ATOM 2606 C CA . LEU A 1 347 ? -5.906 23.625 -3.133 1 98.88 347 LEU A CA 1
ATOM 2607 C C . LEU A 1 347 ? -4.504 23.969 -2.645 1 98.88 347 LEU A C 1
ATOM 2609 O O . LEU A 1 347 ? -3.607 24.234 -3.449 1 98.88 347 LEU A O 1
ATOM 2613 N N . TYR A 1 348 ? -4.312 24 -1.374 1 98.94 348 TYR A N 1
ATOM 2614 C CA . TYR A 1 348 ? -3.025 24.203 -0.718 1 98.94 348 TYR A CA 1
ATOM 2615 C C . TYR A 1 348 ? -2.658 23 0.144 1 98.94 348 TYR A C 1
ATOM 2617 O O . TYR A 1 348 ? -3.381 22.656 1.084 1 98.94 348 TYR A O 1
ATOM 2625 N N . VAL A 1 349 ? -1.562 22.359 -0.211 1 98.94 349 VAL A N 1
ATOM 2626 C CA . VAL A 1 349 ? -1.159 21.109 0.443 1 98.94 349 VAL A CA 1
ATOM 2627 C C . VAL A 1 349 ? 0.122 21.344 1.241 1 98.94 349 VAL A C 1
ATOM 2629 O O . VAL A 1 349 ? 1.139 21.766 0.688 1 98.94 349 VAL A O 1
ATOM 2632 N N . ALA A 1 350 ? 0.079 21.109 2.529 1 98.94 350 ALA A N 1
ATOM 2633 C CA . ALA A 1 350 ? 1.264 21.188 3.379 1 98.94 350 ALA A CA 1
ATOM 2634 C C . ALA A 1 350 ? 1.881 19.812 3.588 1 98.94 350 ALA A C 1
ATOM 2636 O O . ALA A 1 350 ? 1.173 18.844 3.887 1 98.94 350 ALA A O 1
ATOM 2637 N N . SER A 1 351 ? 3.205 19.75 3.426 1 98.5 351 SER A N 1
ATOM 2638 C CA . SER A 1 351 ? 3.885 18.469 3.508 1 98.5 351 SER A CA 1
ATOM 2639 C C . SER A 1 351 ? 5.094 18.531 4.434 1 98.5 351 SER A C 1
ATOM 2641 O O . SER A 1 351 ? 5.906 19.453 4.332 1 98.5 351 SER A O 1
ATOM 2643 N N . GLN A 1 352 ? 5.223 17.516 5.246 1 97 352 GLN A N 1
ATOM 2644 C CA . GLN A 1 352 ? 6.246 17.531 6.285 1 97 352 GLN A CA 1
ATOM 2645 C C . GLN A 1 352 ? 7.602 17.109 5.719 1 97 352 GLN A C 1
ATOM 2647 O O . GLN A 1 352 ? 8.641 17.578 6.18 1 97 352 GLN A O 1
ATOM 2652 N N . GLU A 1 353 ? 7.59 16.188 4.742 1 95.88 353 GLU A N 1
ATOM 2653 C CA . GLU A 1 353 ? 8.859 15.648 4.262 1 95.88 353 GLU A CA 1
ATOM 2654 C C . GLU A 1 353 ? 9.484 16.547 3.207 1 95.88 353 GLU A C 1
ATOM 2656 O O . GLU A 1 353 ? 10.703 16.703 3.168 1 95.88 353 GLU A O 1
ATOM 2661 N N . THR A 1 354 ? 8.633 17.172 2.393 1 96.81 354 THR A N 1
ATOM 2662 C CA . THR A 1 354 ? 9.148 18.078 1.367 1 96.81 354 THR A CA 1
ATOM 2663 C C . THR A 1 354 ? 9.172 19.516 1.87 1 96.81 354 THR A C 1
ATOM 2665 O O . THR A 1 354 ? 9.672 20.406 1.187 1 96.81 354 THR A O 1
ATOM 2668 N N . ASN A 1 355 ? 8.648 19.797 3.074 1 98 355 ASN A N 1
ATOM 2669 C CA . ASN A 1 355 ? 8.773 21.094 3.74 1 98 355 ASN A CA 1
ATOM 2670 C C . ASN A 1 355 ? 8.188 22.219 2.893 1 98 355 ASN A C 1
ATOM 2672 O O . ASN A 1 355 ? 8.797 23.281 2.754 1 98 355 ASN A O 1
ATOM 2676 N N . ASN A 1 356 ? 7.031 21.938 2.33 1 98.75 356 ASN A N 1
ATOM 2677 C CA . ASN A 1 356 ? 6.504 22.906 1.372 1 98.75 356 ASN A CA 1
ATOM 2678 C C . ASN A 1 356 ? 4.984 23 1.445 1 98.75 356 ASN A C 1
ATOM 2680 O O . ASN A 1 356 ? 4.344 22.234 2.172 1 98.75 356 ASN A O 1
ATOM 2684 N N . VAL A 1 357 ? 4.508 24.016 0.886 1 98.94 357 VAL A N 1
ATOM 2685 C CA . VAL A 1 357 ? 3.121 24.109 0.442 1 98.94 357 VAL A CA 1
ATOM 2686 C C . VAL A 1 357 ? 3.061 24.047 -1.082 1 98.94 357 VAL A C 1
ATOM 2688 O O . VAL A 1 357 ? 3.691 24.859 -1.769 1 98.94 357 VAL A O 1
ATOM 2691 N N . VAL A 1 358 ? 2.352 23.109 -1.562 1 98.94 358 VAL A N 1
ATOM 2692 C CA . VAL A 1 358 ? 2.098 22.984 -2.994 1 98.94 358 VAL A CA 1
ATOM 2693 C C . VAL A 1 358 ? 0.699 23.516 -3.312 1 98.94 358 VAL A C 1
ATOM 2695 O O . VAL A 1 358 ? -0.275 23.141 -2.652 1 98.94 358 VAL A O 1
ATOM 2698 N N . VAL A 1 359 ? 0.658 24.438 -4.23 1 98.94 359 VAL A N 1
ATOM 2699 C CA . VAL A 1 359 ? -0.617 24.984 -4.68 1 98.94 359 VAL A CA 1
ATOM 2700 C C . VAL A 1 359 ? -1.09 24.234 -5.926 1 98.94 359 VAL A C 1
ATOM 2702 O O . VAL A 1 359 ? -0.338 24.094 -6.895 1 98.94 359 VAL A O 1
ATOM 2705 N N . LEU A 1 360 ? -2.262 23.75 -5.863 1 98.94 360 LEU A N 1
ATOM 2706 C CA . LEU A 1 360 ? -2.883 23.062 -6.992 1 98.94 360 LEU A CA 1
ATOM 2707 C C . LEU A 1 360 ? -4.094 23.844 -7.5 1 98.94 360 LEU A C 1
ATOM 2709 O O . LEU A 1 360 ? -4.781 24.5 -6.719 1 98.94 360 LEU A O 1
ATOM 2713 N N . ASN A 1 361 ? -4.395 23.766 -8.797 1 98.56 361 ASN A N 1
ATOM 2714 C CA . ASN A 1 361 ? -5.699 24.219 -9.266 1 98.56 361 ASN A CA 1
ATOM 2715 C C . ASN A 1 361 ? -6.789 23.188 -8.984 1 98.56 361 ASN A C 1
ATOM 2717 O O . ASN A 1 361 ? -6.527 22.156 -8.367 1 98.56 361 ASN A O 1
ATOM 2721 N N . ALA A 1 362 ? -8 23.469 -9.438 1 95.75 362 ALA A N 1
ATOM 2722 C CA . ALA A 1 362 ? -9.156 22.641 -9.125 1 95.75 362 ALA A CA 1
ATOM 2723 C C . ALA A 1 362 ? -9.039 21.266 -9.766 1 95.75 362 ALA A C 1
ATOM 2725 O O . ALA A 1 362 ? -9.656 20.297 -9.305 1 95.75 362 ALA A O 1
ATOM 2726 N N . ASP A 1 363 ? -8.188 21.125 -10.797 1 95.75 363 ASP A N 1
ATOM 2727 C CA . ASP A 1 363 ? -8.023 19.859 -11.508 1 95.75 363 ASP A CA 1
ATOM 2728 C C . ASP A 1 363 ? -6.824 19.078 -10.984 1 95.75 363 ASP A C 1
ATOM 2730 O O . ASP A 1 363 ? -6.547 17.969 -11.438 1 95.75 363 ASP A O 1
ATOM 2734 N N . GLY A 1 364 ? -6.094 19.688 -10.016 1 97.69 364 GLY A N 1
ATOM 2735 C CA . GLY A 1 364 ? -4.98 18.969 -9.406 1 97.69 364 GLY A CA 1
ATOM 2736 C C . GLY A 1 364 ? -3.646 19.297 -10.047 1 97.69 364 GLY A C 1
ATOM 2737 O O . GLY A 1 364 ? -2.639 18.641 -9.758 1 97.69 364 GLY A O 1
ATOM 2738 N N . LYS A 1 365 ? -3.66 20.266 -10.961 1 98.25 365 LYS A N 1
ATOM 2739 C CA . LYS A 1 365 ? -2.4 20.672 -11.57 1 98.25 365 LYS A CA 1
ATOM 2740 C C . LYS A 1 365 ? -1.605 21.578 -10.633 1 98.25 365 LYS A C 1
ATOM 2742 O O . LYS A 1 365 ? -2.168 22.469 -10 1 98.25 365 LYS A O 1
ATOM 2747 N N . VAL A 1 366 ? -0.325 21.406 -10.547 1 98.75 366 VAL A N 1
ATOM 2748 C CA . VAL A 1 366 ? 0.539 22.188 -9.672 1 98.75 366 VAL A CA 1
ATOM 2749 C C . VAL A 1 366 ? 0.706 23.609 -10.227 1 98.75 366 VAL A C 1
ATOM 2751 O O . VAL A 1 366 ? 1.078 23.781 -11.391 1 98.75 366 VAL A O 1
ATOM 2754 N N . LEU A 1 367 ? 0.445 24.562 -9.461 1 98.81 367 LEU A N 1
ATOM 2755 C CA . LEU A 1 367 ? 0.591 25.969 -9.828 1 98.81 367 LEU A CA 1
ATOM 2756 C C . LEU A 1 367 ? 1.826 26.578 -9.172 1 98.81 367 LEU A C 1
ATOM 2758 O O . LEU A 1 367 ? 2.434 27.5 -9.711 1 98.81 367 LEU A O 1
ATOM 2762 N N . ALA A 1 368 ? 2.172 26.125 -7.973 1 98.88 368 ALA A N 1
ATOM 2763 C CA . ALA A 1 368 ? 3.309 26.625 -7.207 1 98.88 368 ALA A CA 1
ATOM 2764 C C . ALA A 1 368 ? 3.811 25.578 -6.219 1 98.88 368 ALA A C 1
ATOM 2766 O O . ALA A 1 368 ? 3.064 24.672 -5.828 1 98.88 368 ALA A O 1
ATOM 2767 N N . ASP A 1 369 ? 5.008 25.594 -5.91 1 98.75 369 ASP A N 1
ATOM 2768 C CA . ASP A 1 369 ? 5.73 24.75 -4.961 1 98.75 369 ASP A CA 1
ATOM 2769 C C . ASP A 1 369 ? 6.668 25.578 -4.094 1 98.75 369 ASP A C 1
ATOM 2771 O O . ASP A 1 369 ? 7.789 25.891 -4.504 1 98.75 369 ASP A O 1
ATOM 2775 N N . THR A 1 370 ? 6.223 25.906 -2.857 1 98.88 370 THR A N 1
ATOM 2776 C CA . THR A 1 370 ? 6.957 26.875 -2.041 1 98.88 370 THR A CA 1
ATOM 2777 C C . THR A 1 370 ? 7.543 26.188 -0.807 1 98.88 370 THR A C 1
ATOM 2779 O O . THR A 1 370 ? 6.812 25.609 -0.002 1 98.88 370 THR A O 1
ATOM 2782 N N . TYR A 1 371 ? 8.875 26.25 -0.679 1 98.62 371 TYR A N 1
ATOM 2783 C CA . TYR A 1 371 ? 9.539 25.797 0.544 1 98.62 371 TYR A CA 1
ATOM 2784 C C . TYR A 1 371 ? 9.211 26.734 1.706 1 98.62 371 TYR A C 1
ATOM 2786 O O . TYR A 1 371 ? 9.375 27.953 1.6 1 98.62 371 TYR A O 1
ATOM 2794 N N . ILE A 1 372 ? 8.766 26.203 2.881 1 98.69 372 ILE A N 1
ATOM 2795 C CA . ILE A 1 372 ? 8.242 27.094 3.91 1 98.69 372 ILE A CA 1
ATOM 2796 C C . ILE A 1 372 ? 8.977 26.859 5.227 1 98.69 372 ILE A C 1
ATOM 2798 O O . ILE A 1 372 ? 8.641 27.453 6.25 1 98.69 372 ILE A O 1
ATOM 2802 N N . GLY A 1 373 ? 9.898 25.984 5.246 1 97.12 373 GLY A N 1
ATOM 2803 C CA . GLY A 1 373 ? 10.57 25.578 6.469 1 97.12 373 GLY A CA 1
ATOM 2804 C C . GLY A 1 373 ? 10.266 24.141 6.859 1 97.12 373 GLY A C 1
ATOM 2805 O O . GLY A 1 373 ? 9.383 23.516 6.281 1 97.12 373 GLY A O 1
ATOM 2806 N N . ALA A 1 374 ? 10.914 23.625 7.875 1 96.5 374 ALA A N 1
ATOM 2807 C CA . ALA A 1 374 ? 10.938 22.188 8.18 1 96.5 374 ALA A CA 1
ATOM 2808 C C . ALA A 1 374 ? 9.633 21.75 8.836 1 96.5 374 ALA A C 1
ATOM 2810 O O . ALA A 1 374 ? 9.266 22.25 9.898 1 96.5 374 ALA A O 1
ATOM 2811 N N . GLY A 1 375 ? 8.984 20.781 8.156 1 96.31 375 GLY A N 1
ATOM 2812 C CA . GLY A 1 375 ? 7.887 20.062 8.781 1 96.31 375 GLY A CA 1
ATOM 2813 C C . GLY A 1 375 ? 6.543 20.75 8.586 1 96.31 375 GLY A C 1
ATOM 2814 O O . GLY A 1 375 ? 5.836 21.031 9.555 1 96.31 375 GLY A O 1
ATOM 2815 N N . GLY A 1 376 ? 6.172 21.125 7.359 1 97.5 376 GLY A N 1
ATOM 2816 C CA . GLY A 1 376 ? 4.832 21.641 7.121 1 97.5 376 GLY A CA 1
ATOM 2817 C C . GLY A 1 376 ? 3.742 20.672 7.535 1 97.5 376 GLY A C 1
ATOM 2818 O O . GLY A 1 376 ? 3.547 19.625 6.898 1 97.5 376 GLY A O 1
ATOM 2819 N N . VAL A 1 377 ? 2.949 21.016 8.617 1 97.56 377 VAL A N 1
ATOM 2820 C CA . VAL A 1 377 ? 2.098 20.016 9.242 1 97.56 377 VAL A CA 1
ATOM 2821 C C . VAL A 1 377 ? 0.633 20.422 9.117 1 97.56 377 VAL A C 1
ATOM 2823 O O . VAL A 1 377 ? -0.259 19.578 9.102 1 97.56 377 VAL A O 1
ATOM 2826 N N . SER A 1 378 ? 0.346 21.688 9.047 1 98.75 378 SER A N 1
ATOM 2827 C CA . SER A 1 378 ? -1.016 22.203 8.961 1 98.75 378 SER A CA 1
ATOM 2828 C C . SER A 1 378 ? -1.095 23.406 8.031 1 98.75 378 SER A C 1
ATOM 2830 O O . SER A 1 378 ? -0.139 24.172 7.926 1 98.75 378 SER A O 1
ATOM 2832 N N . VAL A 1 379 ? -2.188 23.531 7.387 1 98.94 379 VAL A N 1
ATOM 2833 C CA . VAL A 1 379 ? -2.381 24.641 6.469 1 98.94 379 VAL A CA 1
ATOM 2834 C C . VAL A 1 379 ? -3.848 25.078 6.473 1 98.94 379 VAL A C 1
ATOM 2836 O O . VAL A 1 379 ? -4.742 24.234 6.602 1 98.94 379 VAL A O 1
ATOM 2839 N N . ILE A 1 380 ? -4.102 26.375 6.348 1 98.88 380 ILE A N 1
ATOM 2840 C CA . ILE A 1 380 ? -5.457 26.891 6.207 1 98.88 380 ILE A CA 1
ATOM 2841 C C . ILE A 1 380 ? -5.48 27.984 5.141 1 98.88 380 ILE A C 1
ATOM 2843 O O . ILE A 1 380 ? -4.445 28.578 4.82 1 98.88 380 ILE A O 1
ATOM 2847 N N . TRP A 1 381 ? -6.621 28.141 4.59 1 98.69 381 TRP A N 1
ATOM 2848 C CA . TRP A 1 381 ? -6.965 29.297 3.754 1 98.69 381 TRP A CA 1
ATOM 2849 C C . TRP A 1 381 ? -7.793 30.297 4.535 1 98.69 381 TRP A C 1
ATOM 2851 O O . TRP A 1 381 ? -8.812 29.953 5.133 1 98.69 381 TRP A O 1
ATOM 2861 N N . ASP A 1 382 ? -7.332 31.531 4.559 1 98.12 382 ASP A N 1
ATOM 2862 C CA . ASP A 1 382 ? -8.094 32.625 5.156 1 98.12 382 ASP A CA 1
ATOM 2863 C C . ASP A 1 382 ? -8.789 33.4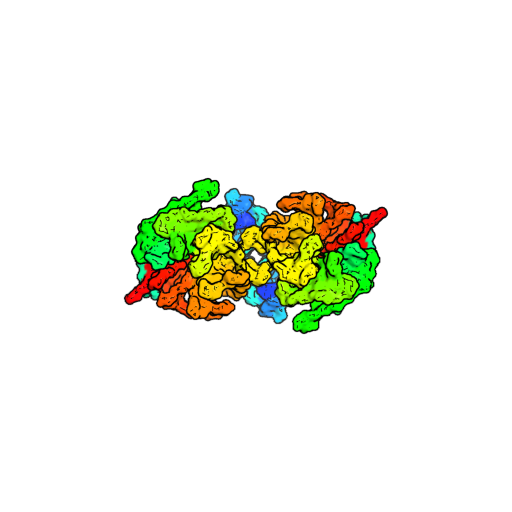69 4.086 1 98.12 382 ASP A C 1
ATOM 2865 O O . ASP A 1 382 ? -8.156 34.25 3.408 1 98.12 382 ASP A O 1
ATOM 2869 N N . PRO A 1 383 ? -10.086 33.344 4.023 1 96.19 383 PRO A N 1
ATOM 2870 C CA . PRO A 1 383 ? -10.781 34.062 2.969 1 96.19 383 PRO A CA 1
ATOM 2871 C C . PRO A 1 383 ? -10.844 35.562 3.234 1 96.19 383 PRO A C 1
ATOM 2873 O O . PRO A 1 383 ? -11.117 36.344 2.318 1 96.19 383 PRO A O 1
ATOM 2876 N N . VAL A 1 384 ? -10.688 36 4.477 1 95.94 384 VAL A N 1
ATOM 2877 C CA . VAL A 1 384 ? -10.766 37.406 4.824 1 95.94 384 VAL A CA 1
ATOM 2878 C C . VAL A 1 384 ? -9.523 38.156 4.305 1 95.94 384 VAL A C 1
ATOM 2880 O O . VAL A 1 384 ? -9.633 39.188 3.676 1 95.94 384 VAL A O 1
ATOM 2883 N N . THR A 1 385 ? -8.367 37.531 4.43 1 95.25 385 THR A N 1
ATOM 2884 C CA . THR A 1 385 ? -7.133 38.219 4.035 1 95.25 385 THR A CA 1
ATOM 2885 C C . THR A 1 385 ? -6.633 37.688 2.695 1 95.25 385 THR A C 1
ATOM 2887 O O . THR A 1 385 ? -5.719 38.25 2.096 1 95.25 385 THR A O 1
ATOM 2890 N N . SER A 1 386 ? -7.258 36.625 2.197 1 97.06 386 SER A N 1
ATOM 2891 C CA . SER A 1 386 ? -6.812 35.906 1 1 97.06 386 SER A CA 1
ATOM 2892 C C . SER A 1 386 ? -5.363 35.469 1.133 1 97.06 386 SER A C 1
ATOM 2894 O O . SER A 1 386 ? -4.551 35.688 0.239 1 97.06 386 SER A O 1
ATOM 2896 N N . GLN A 1 387 ? -5.094 34.875 2.285 1 98.25 387 GLN A N 1
ATOM 2897 C CA . GLN A 1 387 ? -3.758 34.344 2.57 1 98.25 387 GLN A CA 1
ATOM 2898 C C . GLN A 1 387 ? -3.816 32.906 3.021 1 98.25 387 GLN A C 1
ATOM 2900 O O . GLN A 1 387 ? -4.867 32.406 3.449 1 98.25 387 GLN A O 1
ATOM 2905 N N . VAL A 1 388 ? -2.723 32.219 2.783 1 98.81 388 VAL A N 1
ATOM 2906 C CA . VAL A 1 388 ? -2.512 30.875 3.262 1 98.81 388 VAL A CA 1
ATOM 2907 C C . VAL A 1 388 ? -1.581 30.891 4.473 1 98.81 388 VAL A C 1
ATOM 2909 O O . VAL A 1 388 ? -0.512 31.5 4.434 1 98.81 388 VAL A O 1
ATOM 2912 N N . PHE A 1 389 ? -2 30.328 5.57 1 98.94 389 PHE A N 1
ATOM 2913 C CA . PHE A 1 389 ? -1.138 30.125 6.727 1 98.94 389 PHE A CA 1
ATOM 2914 C C . PHE A 1 389 ? -0.748 28.656 6.855 1 98.94 389 PHE A C 1
ATOM 2916 O O . PHE A 1 389 ? -1.602 27.766 6.766 1 98.94 389 PHE A O 1
ATOM 2923 N N . ALA A 1 390 ? 0.529 28.375 7.004 1 98.94 390 ALA A N 1
ATOM 2924 C CA . ALA A 1 390 ? 1.03 27.016 7.152 1 98.94 390 ALA A CA 1
ATOM 2925 C C . ALA A 1 390 ? 1.96 26.891 8.359 1 98.94 390 ALA A C 1
ATOM 2927 O O . ALA A 1 390 ? 2.9 27.672 8.5 1 98.94 390 ALA A O 1
ATOM 2928 N N . ALA A 1 391 ? 1.681 25.953 9.188 1 98.44 391 ALA A N 1
ATOM 2929 C CA . ALA A 1 391 ? 2.502 25.703 10.375 1 98.44 391 ALA A CA 1
ATOM 2930 C C . ALA A 1 391 ? 3.637 24.734 10.062 1 98.44 391 ALA A C 1
ATOM 2932 O O . ALA A 1 391 ? 3.42 23.703 9.43 1 98.44 391 ALA A O 1
ATOM 2933 N N . THR A 1 392 ? 4.816 25.047 10.438 1 97.25 392 THR A N 1
ATOM 2934 C CA . THR A 1 392 ? 5.969 24.156 10.328 1 97.25 392 THR A CA 1
ATOM 2935 C C . THR A 1 392 ? 6.41 23.672 11.703 1 97.25 392 THR A C 1
ATOM 2937 O O . THR A 1 392 ? 6.914 24.453 12.516 1 97.25 392 THR A O 1
ATOM 2940 N N . ARG A 1 393 ? 6.32 22.438 11.93 1 94.75 393 ARG A N 1
ATOM 2941 C CA . ARG A 1 393 ? 6.543 21.906 13.266 1 94.75 393 ARG A CA 1
ATOM 2942 C C . ARG A 1 393 ? 8.023 21.953 13.633 1 94.75 393 ARG A C 1
ATOM 2944 O O . ARG A 1 393 ? 8.406 22.594 14.617 1 94.75 393 ARG A O 1
ATOM 2951 N N . ALA A 1 394 ? 8.82 21.344 12.875 1 92.56 394 ALA A N 1
ATOM 2952 C CA . ALA A 1 394 ? 10.258 21.328 13.164 1 92.56 394 ALA A CA 1
ATOM 2953 C C . ALA A 1 394 ? 10.852 22.734 13.023 1 92.56 394 ALA A C 1
ATOM 2955 O O . ALA A 1 394 ? 11.773 23.094 13.766 1 92.56 394 ALA A O 1
ATOM 2956 N N . GLY A 1 395 ? 10.312 23.516 12.156 1 94.06 395 GLY A N 1
ATOM 2957 C CA . GLY A 1 395 ? 10.805 24.875 11.93 1 94.06 395 GLY A CA 1
ATOM 2958 C C . GLY A 1 395 ? 10.383 25.859 13 1 94.06 395 GLY A C 1
ATOM 2959 O O . GLY A 1 395 ? 10.984 26.922 13.148 1 94.06 395 GLY A O 1
ATOM 2960 N N . GLY A 1 396 ? 9.305 25.562 13.688 1 94.25 396 GLY A N 1
ATOM 2961 C CA . GLY A 1 396 ? 8.812 26.438 14.742 1 94.25 396 GLY A CA 1
ATOM 2962 C C . GLY A 1 396 ? 8.25 27.75 14.211 1 94.25 396 GLY A C 1
ATOM 2963 O O . GLY A 1 396 ? 8.438 28.797 14.828 1 94.25 396 GLY A O 1
ATOM 2964 N N . THR A 1 397 ? 7.668 27.719 13.047 1 97.19 397 THR A N 1
ATOM 2965 C CA . THR A 1 397 ? 7.176 28.953 12.438 1 97.19 397 THR A CA 1
ATOM 2966 C C . THR A 1 397 ? 5.77 28.75 11.883 1 97.19 397 THR A C 1
ATOM 2968 O O . THR A 1 397 ? 5.277 27.625 11.805 1 97.19 397 THR A O 1
ATOM 2971 N N . VAL A 1 398 ? 5.129 29.812 11.609 1 98.75 398 VAL A N 1
ATOM 2972 C CA . VAL A 1 398 ? 3.979 29.875 10.711 1 98.75 398 VAL A CA 1
ATOM 2973 C C . VAL A 1 398 ? 4.344 30.672 9.461 1 98.75 398 VAL A C 1
ATOM 2975 O O . VAL A 1 398 ? 4.629 31.875 9.547 1 98.75 398 VAL A O 1
ATOM 2978 N N . ALA A 1 399 ? 4.383 29.984 8.383 1 98.88 399 ALA A N 1
ATOM 2979 C CA . ALA A 1 399 ? 4.59 30.641 7.09 1 98.88 399 ALA A CA 1
ATOM 2980 C C . ALA A 1 399 ? 3.281 31.219 6.559 1 98.88 399 ALA A C 1
ATOM 2982 O O . ALA A 1 399 ? 2.227 30.594 6.664 1 98.88 399 ALA A O 1
ATOM 2983 N N . VAL A 1 400 ? 3.322 32.438 6.074 1 98.88 400 VAL A N 1
ATOM 2984 C CA . VAL A 1 400 ? 2.174 33.062 5.438 1 98.88 400 VAL A CA 1
ATOM 2985 C C . VAL A 1 400 ? 2.438 33.219 3.945 1 98.88 400 VAL A C 1
ATOM 2987 O O . VAL A 1 400 ? 3.453 33.812 3.549 1 98.88 400 VAL A O 1
ATOM 2990 N N . LEU A 1 401 ? 1.568 32.688 3.148 1 98.94 401 LEU A N 1
ATOM 2991 C CA . LEU A 1 401 ? 1.669 32.781 1.697 1 98.94 401 LEU A CA 1
ATOM 2992 C C . LEU A 1 401 ? 0.497 33.562 1.126 1 98.94 401 LEU A C 1
ATOM 2994 O O . LEU A 1 401 ? -0.576 33.625 1.731 1 98.94 401 LEU A O 1
ATOM 2998 N N . ASP A 1 402 ? 0.687 34.219 -0.034 1 98.56 402 ASP A N 1
ATOM 2999 C CA . ASP A 1 402 ? -0.455 34.781 -0.749 1 98.56 402 ASP A CA 1
ATOM 3000 C C . ASP A 1 402 ? -1.195 33.719 -1.536 1 98.56 402 ASP A C 1
ATOM 3002 O O . ASP A 1 402 ? -0.855 32.531 -1.451 1 98.56 402 ASP A O 1
ATOM 3006 N N . LYS A 1 403 ? -2.219 34.062 -2.295 1 97.94 403 LYS A N 1
ATOM 3007 C CA . LYS A 1 403 ? -3.102 33.125 -2.963 1 97.94 403 LYS A CA 1
ATOM 3008 C C . LYS A 1 403 ? -2.355 32.344 -4.043 1 97.94 403 LYS A C 1
ATOM 3010 O O . LYS A 1 403 ? -2.781 31.266 -4.438 1 97.94 403 LYS A O 1
ATOM 3015 N N . ASP A 1 404 ? -1.205 32.875 -4.531 1 98.31 404 ASP A N 1
ATOM 3016 C CA . ASP A 1 404 ? -0.444 32.25 -5.605 1 98.31 404 ASP A CA 1
ATOM 3017 C C . ASP A 1 404 ? 0.7 31.391 -5.047 1 98.31 404 ASP A C 1
ATOM 3019 O O . ASP A 1 404 ? 1.468 30.797 -5.805 1 98.31 404 ASP A O 1
ATOM 3023 N N . GLY A 1 405 ? 0.848 31.359 -3.713 1 98.62 405 GLY A N 1
ATOM 3024 C CA . GLY A 1 405 ? 1.826 30.484 -3.072 1 98.62 405 GLY A CA 1
ATOM 3025 C C . GLY A 1 405 ? 3.146 31.188 -2.793 1 98.62 405 GLY A C 1
ATOM 3026 O O . GLY A 1 405 ? 4.141 30.531 -2.469 1 98.62 405 GLY A O 1
ATOM 3027 N N . LYS A 1 406 ? 3.137 32.469 -2.955 1 98.62 406 LYS A N 1
ATOM 3028 C CA . LYS A 1 406 ? 4.355 33.188 -2.641 1 98.62 406 LYS A CA 1
ATOM 3029 C C . LYS A 1 406 ? 4.457 33.469 -1.143 1 98.62 406 LYS A C 1
ATOM 3031 O O . LYS A 1 406 ? 3.492 33.938 -0.521 1 98.62 406 LYS A O 1
ATOM 3036 N N . LEU A 1 407 ? 5.625 33.25 -0.564 1 98.81 407 LEU A N 1
ATOM 3037 C CA . LEU A 1 407 ? 5.848 33.5 0.853 1 98.81 407 LEU A CA 1
ATOM 3038 C C . LEU A 1 407 ? 5.863 35 1.136 1 98.81 407 LEU A C 1
ATOM 3040 O O . LEU A 1 407 ? 6.699 35.719 0.599 1 98.81 407 LEU A O 1
ATOM 3044 N N . VAL A 1 408 ? 4.988 35.469 1.987 1 98.62 408 VAL A N 1
ATOM 3045 C CA . VAL A 1 408 ? 4.898 36.906 2.229 1 98.62 408 VAL A CA 1
ATOM 3046 C C . VAL A 1 408 ? 5.277 37.219 3.676 1 98.62 408 VAL A C 1
ATOM 3048 O O . VAL A 1 408 ? 5.625 38.375 4.008 1 98.62 408 VAL A O 1
ATOM 3051 N N . ALA A 1 409 ? 5.223 36.25 4.547 1 98.75 409 ALA A N 1
ATOM 3052 C CA . ALA A 1 409 ? 5.672 36.375 5.93 1 98.75 409 ALA A CA 1
ATOM 3053 C C . ALA A 1 409 ? 6.086 35 6.496 1 98.75 409 ALA A C 1
ATOM 3055 O O . ALA A 1 409 ? 5.68 33.969 5.977 1 98.75 409 ALA A O 1
ATOM 3056 N N . ASN A 1 410 ? 6.895 34.969 7.41 1 98.69 410 ASN A N 1
ATOM 3057 C CA . ASN A 1 410 ? 7.289 33.812 8.211 1 98.69 410 ASN A CA 1
ATOM 3058 C C . ASN A 1 410 ? 7.453 34.188 9.68 1 98.69 410 ASN A C 1
ATOM 3060 O O . ASN A 1 410 ? 8.406 34.875 10.055 1 98.69 410 ASN A O 1
ATOM 3064 N N . ILE A 1 411 ? 6.598 33.75 10.523 1 98.44 411 ILE A N 1
ATOM 3065 C CA . ILE A 1 411 ? 6.469 34.188 11.906 1 98.44 411 ILE A CA 1
ATOM 3066 C C . ILE A 1 411 ? 7.078 33.156 12.844 1 98.44 411 ILE A C 1
ATOM 3068 O O . ILE A 1 411 ? 6.582 32.031 12.945 1 98.44 411 ILE A O 1
ATOM 3072 N N . PRO A 1 412 ? 8.078 33.469 13.57 1 96.38 412 PRO A N 1
ATOM 3073 C CA . PRO A 1 412 ? 8.602 32.531 14.57 1 96.38 412 PRO A CA 1
ATOM 3074 C C . PRO A 1 412 ? 7.629 32.312 15.719 1 96.38 412 PRO A C 1
ATOM 3076 O O . PRO A 1 412 ? 7.02 33.25 16.219 1 96.38 412 PRO A O 1
ATOM 3079 N N . MET A 1 413 ? 7.293 31.156 16.188 1 91.81 413 MET A N 1
ATOM 3080 C CA . MET A 1 413 ? 6.355 30.812 17.25 1 91.81 413 MET A CA 1
ATOM 3081 C C . MET A 1 413 ? 7.09 30.266 18.469 1 91.81 413 MET A C 1
ATOM 3083 O O . MET A 1 413 ? 6.531 30.219 19.562 1 91.81 413 MET A O 1
ATOM 3087 N N . ASP A 1 414 ? 8.344 30.062 18.531 1 74.38 414 ASP A N 1
ATOM 3088 C CA . ASP A 1 414 ? 9.148 29.531 19.625 1 74.38 414 ASP A CA 1
ATOM 3089 C C . ASP A 1 414 ? 8.492 28.297 20.25 1 74.38 414 ASP A C 1
ATOM 3091 O O . ASP A 1 414 ? 8.477 28.156 21.469 1 74.38 414 ASP A O 1
ATOM 3095 N N . ASP A 1 415 ? 7.758 27.547 19.672 1 80.25 415 ASP A N 1
ATOM 3096 C CA . ASP A 1 415 ? 7.055 26.328 20.078 1 80.25 415 ASP A CA 1
ATOM 3097 C C . ASP A 1 415 ? 7.047 25.312 18.938 1 80.25 415 ASP A C 1
ATOM 3099 O O . ASP A 1 415 ? 7.809 25.422 17.984 1 80.25 415 ASP A O 1
ATOM 3103 N N . THR A 1 416 ? 6.324 24.141 19.281 1 90.75 416 THR A N 1
ATOM 3104 C CA . THR A 1 416 ? 6.176 23.078 18.297 1 90.75 416 THR A CA 1
ATOM 3105 C C . THR A 1 416 ? 4.809 23.141 17.625 1 90.75 416 THR A C 1
ATOM 3107 O O . THR A 1 416 ? 3.871 22.453 18.031 1 90.75 416 THR A O 1
ATOM 3110 N N . PRO A 1 417 ? 4.688 23.984 16.531 1 95.31 417 PRO A N 1
ATOM 3111 C CA . PRO A 1 417 ? 3.406 24.141 15.844 1 95.31 417 PRO A CA 1
ATOM 3112 C C . PRO A 1 417 ? 2.787 22.812 15.43 1 95.31 417 PRO A C 1
ATOM 3114 O O . PRO A 1 417 ? 3.504 21.891 15.039 1 95.31 417 PRO A O 1
ATOM 3117 N N . ASN A 1 418 ? 1.48 22.719 15.539 1 96.25 418 ASN A N 1
ATOM 3118 C CA . ASN A 1 418 ? 0.845 21.438 15.211 1 96.25 418 ASN A CA 1
ATOM 3119 C C . ASN A 1 418 ? -0.395 21.656 14.344 1 96.25 418 ASN A C 1
ATOM 3121 O O . ASN A 1 418 ? -0.616 20.906 13.383 1 96.25 418 ASN A O 1
ATOM 3125 N N . HIS A 1 419 ? -1.2 22.656 14.68 1 98.25 419 HIS A N 1
ATOM 3126 C CA . HIS A 1 419 ? -2.482 22.766 13.992 1 98.25 419 HIS A CA 1
ATOM 3127 C C . HIS A 1 419 ? -2.924 24.234 13.883 1 98.25 419 HIS A C 1
ATOM 3129 O O . HIS A 1 419 ? -2.742 25.016 14.82 1 98.25 419 HIS A O 1
ATOM 3135 N N . LEU A 1 420 ? -3.551 24.531 12.711 1 98.81 420 LEU A N 1
ATOM 3136 C CA . LEU A 1 420 ? -4.098 25.859 12.469 1 98.81 420 LEU A CA 1
ATOM 3137 C C . LEU A 1 420 ? -5.602 25.797 12.234 1 98.81 420 LEU A C 1
ATOM 3139 O O . LEU A 1 420 ? -6.098 24.859 11.602 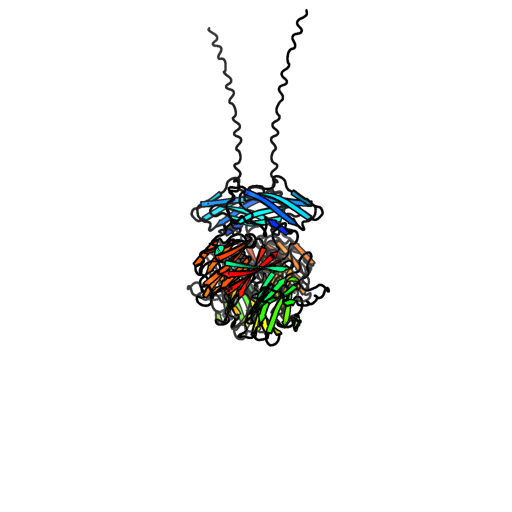1 98.81 420 LEU A O 1
ATOM 3143 N N . THR A 1 421 ? -6.285 26.766 12.727 1 98.62 421 THR A N 1
ATOM 3144 C CA . THR A 1 421 ? -7.672 27.031 12.359 1 98.62 421 THR A CA 1
ATOM 3145 C C . THR A 1 421 ? -7.906 28.531 12.164 1 98.62 421 THR A C 1
ATOM 3147 O O . THR A 1 421 ? -7.105 29.344 12.617 1 98.62 421 THR A O 1
ATOM 3150 N N . VAL A 1 422 ? -8.906 28.859 11.422 1 98 422 VAL A N 1
ATOM 3151 C CA . VAL A 1 422 ? -9.188 30.266 11.133 1 98 422 VAL A CA 1
ATOM 3152 C C . VAL A 1 422 ? -10.602 30.609 11.57 1 98 422 VAL A C 1
ATOM 3154 O O . VAL A 1 422 ? -11.523 29.797 11.406 1 98 422 VAL A O 1
ATOM 3157 N N . GLY A 1 423 ? -10.742 31.766 12.242 1 95.81 423 GLY A N 1
ATOM 3158 C CA . GLY A 1 423 ? -12.047 32.281 12.641 1 95.81 423 GLY A CA 1
ATOM 3159 C C . GLY A 1 423 ? -12.742 33.062 11.539 1 95.81 423 GLY A C 1
ATOM 3160 O O . GLY A 1 423 ? -12.125 33.406 10.531 1 95.81 423 GLY A O 1
ATOM 3161 N N . PRO A 1 424 ? -14.023 33.344 11.797 1 91.88 424 PRO A N 1
ATOM 3162 C CA . PRO A 1 424 ? -14.789 34.062 10.781 1 91.88 424 PRO A CA 1
ATOM 3163 C C . PRO A 1 424 ? -14.281 35.5 10.562 1 91.88 424 PRO A C 1
ATOM 3165 O O . PRO A 1 424 ? -14.562 36.094 9.531 1 91.88 424 PRO A O 1
ATOM 3168 N N . ASP A 1 425 ? -13.555 36.062 11.492 1 92.44 425 ASP A N 1
ATOM 3169 C CA . ASP A 1 425 ? -13.062 37.438 11.383 1 92.44 425 ASP A CA 1
ATOM 3170 C C . ASP A 1 425 ? -11.656 37.469 10.781 1 92.44 425 ASP A C 1
ATOM 3172 O O . ASP A 1 425 ? -11.039 38.531 10.688 1 92.44 425 ASP A O 1
ATOM 3176 N N . GLY A 1 426 ? -11.148 36.312 10.484 1 94.44 426 GLY A N 1
ATOM 3177 C CA . GLY A 1 426 ? -9.828 36.25 9.875 1 94.44 426 GLY A CA 1
ATOM 3178 C C . GLY A 1 426 ? -8.711 36.031 10.883 1 94.44 426 GLY A C 1
ATOM 3179 O O . GLY A 1 426 ? -7.543 35.938 10.516 1 94.44 426 GLY A O 1
ATOM 3180 N N . ALA A 1 427 ? -9.109 36 12.164 1 97.62 427 ALA A N 1
ATOM 3181 C CA . ALA A 1 427 ? -8.109 35.594 13.156 1 97.62 427 ALA A CA 1
ATOM 3182 C C . ALA A 1 427 ? -7.68 34.156 12.953 1 97.62 427 ALA A C 1
ATOM 3184 O O . ALA A 1 427 ? -8.516 33.281 12.711 1 97.62 427 ALA A O 1
ATOM 3185 N N . VAL A 1 428 ? -6.371 33.969 12.992 1 98.62 428 VAL A N 1
ATOM 3186 C CA . VAL A 1 428 ? -5.816 32.625 12.844 1 98.62 428 VAL A CA 1
ATOM 3187 C C . VAL A 1 428 ? -5.324 32.125 14.203 1 98.62 428 VAL A C 1
ATOM 3189 O O . VAL A 1 428 ? -4.73 32.875 14.977 1 98.62 428 VAL A O 1
ATOM 3192 N N . TYR A 1 429 ? -5.617 30.906 14.5 1 98.75 429 TYR A N 1
ATOM 3193 C CA . TYR A 1 429 ? -5.207 30.281 15.758 1 98.75 429 TYR A CA 1
ATOM 3194 C C . TYR A 1 429 ? -4.234 29.141 15.516 1 98.75 429 TYR A C 1
ATOM 3196 O O . TYR A 1 429 ? -4.543 28.203 14.773 1 98.75 429 TYR A O 1
ATOM 3204 N N . LEU A 1 430 ? -3.062 29.188 16.125 1 98.56 430 LEU A N 1
ATOM 3205 C CA . LEU A 1 430 ? -2.068 28.125 16.094 1 98.56 430 LEU A CA 1
ATOM 3206 C C . LEU A 1 430 ? -2.07 27.344 17.406 1 98.56 430 LEU A C 1
ATOM 3208 O O . LEU A 1 430 ? -1.914 27.922 18.484 1 98.56 430 LEU A O 1
ATOM 3212 N N . VAL A 1 431 ? -2.297 26.109 17.297 1 97.62 431 VAL A N 1
ATOM 3213 C CA . VAL A 1 431 ? -2.066 25.203 18.422 1 97.62 431 VAL A CA 1
ATOM 3214 C C . VAL A 1 431 ? -0.651 24.641 18.359 1 97.62 431 VAL A C 1
ATOM 3216 O O . VAL A 1 431 ? -0.246 24.094 17.344 1 97.62 431 VAL A O 1
ATOM 3219 N N . SER A 1 432 ? 0.111 24.828 19.422 1 95.31 432 SER A N 1
ATOM 3220 C CA . SER A 1 432 ? 1.438 24.25 19.562 1 95.31 432 SER A CA 1
ATOM 3221 C C . SER A 1 432 ? 1.441 23.125 20.594 1 95.31 432 SER A C 1
ATOM 3223 O O . SER A 1 432 ? 0.895 23.281 21.688 1 95.31 432 SER A O 1
ATOM 3225 N N . MET A 1 433 ? 2.045 22 20.234 1 92.31 433 MET A N 1
ATOM 3226 C CA . MET A 1 433 ? 2.01 20.781 21.062 1 92.31 433 MET A CA 1
ATOM 3227 C C . MET A 1 433 ? 2.73 21.016 22.391 1 92.31 433 MET A C 1
ATOM 3229 O O . MET A 1 433 ? 2.23 20.625 23.438 1 92.31 433 MET A O 1
ATOM 3233 N N . TYR A 1 434 ? 3.904 21.453 22.203 1 85.44 434 TYR A N 1
ATOM 3234 C CA . TYR A 1 434 ? 4.801 21.672 23.344 1 85.44 434 TYR A CA 1
ATOM 3235 C C . TYR A 1 434 ? 5.488 23.016 23.234 1 85.44 434 TYR A C 1
ATOM 3237 O O . TYR A 1 434 ? 5.461 23.656 22.188 1 85.44 434 TYR A O 1
ATOM 3245 N N . GLY A 1 435 ? 5.965 23.453 24.328 1 72 435 GLY A N 1
ATOM 3246 C CA . GLY A 1 435 ? 6.809 24.625 24.328 1 72 435 GLY A CA 1
ATOM 3247 C C . GLY A 1 435 ? 8.211 24.359 23.812 1 72 435 GLY A C 1
ATOM 3248 O O . GLY A 1 435 ? 8.461 23.328 23.188 1 72 435 GLY A O 1
ATOM 3249 N N . THR A 1 436 ? 9.039 25.312 23.875 1 58.66 436 THR A N 1
ATOM 3250 C CA . THR A 1 436 ? 10.398 25.25 23.359 1 58.66 436 THR A CA 1
ATOM 3251 C C . THR A 1 436 ? 11.148 24.047 23.938 1 58.66 436 THR A C 1
ATOM 3253 O O . THR A 1 436 ? 11.023 23.75 25.125 1 58.66 436 THR A O 1
ATOM 3256 N N . THR A 1 437 ? 11.773 23.344 22.922 1 55.69 437 THR A N 1
ATOM 3257 C CA . THR A 1 437 ? 12.586 22.203 23.328 1 55.69 437 THR A CA 1
ATOM 3258 C C . THR A 1 437 ? 13.586 22.609 24.406 1 55.69 437 THR A C 1
ATOM 3260 O O . THR A 1 437 ? 14.289 23.609 24.266 1 55.69 437 THR A O 1
ATOM 3263 N N . GLY A 1 438 ? 13.594 21.922 25.594 1 52.28 438 GLY A N 1
ATOM 3264 C CA . GLY A 1 438 ? 14.461 22.25 26.719 1 52.28 438 GLY A CA 1
ATOM 3265 C C . GLY A 1 438 ? 13.727 22.938 27.859 1 52.28 438 GLY A C 1
ATOM 3266 O O . GLY A 1 438 ? 14.258 23.062 28.953 1 52.28 438 GLY A O 1
ATOM 3267 N N . ASP A 1 439 ? 12.656 23.578 27.562 1 52.34 439 ASP A N 1
ATOM 3268 C CA . ASP A 1 439 ? 11.906 24.203 28.656 1 52.34 439 ASP A CA 1
ATOM 3269 C C . ASP A 1 439 ? 11.273 23.141 29.562 1 52.34 439 ASP A C 1
ATOM 3271 O O . ASP A 1 439 ? 10.875 22.078 29.094 1 52.34 439 ASP A O 1
ATOM 3275 N N . LYS A 1 440 ? 11.477 23.281 30.625 1 50.31 440 LYS A N 1
ATOM 3276 C CA . LYS A 1 440 ? 10.977 22.406 31.688 1 50.31 440 LYS A CA 1
ATOM 3277 C C . LYS A 1 440 ? 9.461 22.219 31.578 1 50.31 440 LYS A C 1
ATOM 3279 O O . LYS A 1 440 ? 8.93 21.172 31.969 1 50.31 440 LYS A O 1
ATOM 3284 N N . ALA A 1 441 ? 8.82 23.312 31.531 1 53.25 441 ALA A N 1
ATOM 3285 C CA . ALA A 1 441 ? 7.363 23.234 31.5 1 53.25 441 ALA A CA 1
ATOM 3286 C C . ALA A 1 441 ? 6.855 23.016 30.078 1 53.25 441 ALA A C 1
ATOM 3288 O O . ALA A 1 441 ? 6.727 23.969 29.297 1 53.25 441 ALA A O 1
ATOM 3289 N N . GLN A 1 442 ? 7.016 21.844 29.484 1 66.12 442 GLN A N 1
ATOM 3290 C CA . GLN A 1 442 ? 6.625 21.453 28.141 1 66.12 442 GLN A CA 1
ATOM 3291 C C . GLN A 1 442 ? 5.113 21.547 27.953 1 66.12 442 GLN A C 1
ATOM 3293 O O . GLN A 1 442 ? 4.422 20.531 27.938 1 66.12 442 GLN A O 1
ATOM 3298 N N . THR A 1 443 ? 4.578 22.812 28.062 1 82.38 443 THR A N 1
ATOM 3299 C CA . THR A 1 443 ? 3.139 23 27.953 1 82.38 443 THR A CA 1
ATOM 3300 C C . THR A 1 443 ? 2.76 23.422 26.531 1 82.38 443 THR A C 1
ATOM 3302 O O . THR A 1 443 ? 3.484 24.188 25.891 1 82.38 443 THR A O 1
ATOM 3305 N N . GLY A 1 444 ? 1.743 22.828 26.016 1 91.69 444 GLY A N 1
ATOM 3306 C CA . GLY A 1 444 ? 1.153 23.281 24.766 1 91.69 444 GLY A CA 1
ATOM 3307 C C . GLY A 1 444 ? 0.477 24.625 24.859 1 91.69 444 GLY A C 1
ATOM 3308 O O . GLY A 1 444 ? 0.241 25.125 25.969 1 91.69 444 GLY A O 1
ATOM 3309 N N . SER A 1 445 ? 0.258 25.344 23.781 1 94.25 445 SER A N 1
ATOM 3310 C CA . SER A 1 445 ? -0.318 26.688 23.781 1 94.25 445 SER A CA 1
ATOM 3311 C C . SER A 1 445 ? -1.212 26.906 22.578 1 94.25 445 SER A C 1
ATOM 3313 O O . SER A 1 445 ? -1.192 26.109 21.625 1 94.25 445 SER A O 1
ATOM 3315 N N . VAL A 1 446 ? -2.053 27.891 22.688 1 96.94 446 VAL A N 1
ATOM 3316 C CA . VAL A 1 446 ? -2.752 28.484 21.547 1 96.94 446 VAL A CA 1
ATOM 3317 C C . VAL A 1 446 ? -2.283 29.922 21.328 1 96.94 446 VAL A C 1
ATOM 3319 O O . VAL A 1 446 ? -2.217 30.703 22.281 1 96.94 446 VAL A O 1
ATOM 3322 N N . THR A 1 447 ? -1.891 30.219 20.172 1 97.56 447 THR A N 1
ATOM 3323 C CA . THR A 1 447 ? -1.506 31.578 19.781 1 97.56 447 THR A CA 1
ATOM 3324 C C . THR A 1 447 ? -2.475 32.156 18.75 1 97.56 447 THR A C 1
ATOM 3326 O O . THR A 1 447 ? -2.672 31.562 17.688 1 97.56 447 THR A O 1
ATOM 3329 N N . LYS A 1 448 ? -3.121 33.219 19.109 1 98.5 448 LYS A N 1
ATOM 3330 C CA . LYS A 1 448 ? -3.949 33.969 18.188 1 98.5 448 LYS A CA 1
ATOM 3331 C C . LYS A 1 448 ? -3.104 34.938 17.344 1 98.5 448 LYS A C 1
ATOM 3333 O O . LYS A 1 448 ? -2.336 35.719 17.891 1 98.5 448 LYS A O 1
ATOM 3338 N N . ILE A 1 449 ? -3.178 34.844 16.062 1 98.56 449 ILE A N 1
ATOM 3339 C CA . ILE A 1 449 ? -2.449 35.656 15.102 1 98.56 449 ILE A CA 1
ATOM 3340 C C . ILE A 1 449 ? -3.418 36.594 14.375 1 98.56 449 ILE A C 1
ATOM 3342 O O . ILE A 1 449 ? -4.328 36.125 13.68 1 98.56 449 ILE A O 1
ATOM 3346 N N . THR A 1 450 ? -3.248 37.844 14.516 1 97.75 450 THR A N 1
ATOM 3347 C CA . THR A 1 450 ? -4.086 38.812 13.844 1 97.75 450 THR A CA 1
ATOM 3348 C C . THR A 1 450 ? -3.23 39.844 13.109 1 97.75 450 THR A C 1
ATOM 3350 O O . THR A 1 450 ? -2.137 40.188 13.562 1 97.75 450 THR A O 1
ATOM 3353 N N . PRO A 1 451 ? -3.736 40.344 11.891 1 93.75 451 PRO A N 1
ATOM 3354 C CA . PRO A 1 451 ? -3 41.406 11.219 1 93.75 451 PRO A CA 1
ATOM 3355 C C . PRO A 1 451 ? -2.971 42.688 12.031 1 93.75 451 PRO A C 1
ATOM 3357 O O . PRO A 1 451 ? -3.953 43.031 12.695 1 93.75 451 PRO A O 1
ATOM 3360 N N . LYS A 1 452 ? -1.718 43.344 11.93 1 90.06 452 LYS A N 1
ATOM 3361 C CA . LYS A 1 452 ? -1.629 44.656 12.539 1 90.06 452 LYS A CA 1
ATOM 3362 C C . LYS A 1 452 ? -2.166 45.75 11.594 1 90.06 452 LYS A C 1
ATOM 3364 O O . LYS A 1 452 ? -1.936 45.688 10.391 1 90.06 452 LYS A O 1
ATOM 3369 N N . LYS A 1 453 ? -3.178 46.594 12.016 1 69.75 453 LYS A N 1
ATOM 3370 C CA . LYS A 1 453 ? -3.676 47.75 11.258 1 69.75 453 LYS A CA 1
ATOM 3371 C C . LYS A 1 453 ? -2.59 48.781 11.078 1 69.75 453 LYS A C 1
ATOM 3373 O O . LYS A 1 453 ? -1.732 48.969 11.953 1 69.75 453 LYS A O 1
ATOM 3378 N N . MET B 1 1 ? 94.812 -8.617 -24.75 1 21.11 1 MET B N 1
ATOM 3379 C CA . MET B 1 1 ? 93.688 -9.453 -24.406 1 21.11 1 MET B CA 1
ATOM 3380 C C . MET B 1 1 ? 92.875 -8.891 -23.219 1 21.11 1 MET B C 1
ATOM 3382 O O . MET B 1 1 ? 93.25 -9.188 -22.062 1 21.11 1 MET B O 1
ATOM 3386 N N . ARG B 1 2 ? 92.625 -7.516 -23.281 1 25.69 2 ARG B N 1
ATOM 3387 C CA . ARG B 1 2 ? 92.062 -6.57 -22.312 1 25.69 2 ARG B CA 1
ATOM 3388 C C . ARG B 1 2 ? 90.688 -6.988 -21.906 1 25.69 2 ARG B C 1
ATOM 3390 O O . ARG B 1 2 ? 89.812 -7.191 -22.75 1 25.69 2 ARG B O 1
ATOM 3397 N N . ARG B 1 3 ? 90.562 -7.738 -20.75 1 23.59 3 ARG B N 1
ATOM 3398 C CA . ARG B 1 3 ? 89.5 -8.312 -19.984 1 23.59 3 ARG B CA 1
ATOM 3399 C C . ARG B 1 3 ? 88.438 -7.254 -19.641 1 23.59 3 ARG B C 1
ATOM 3401 O O . ARG B 1 3 ? 88.75 -6.293 -18.938 1 23.59 3 ARG B O 1
ATOM 3408 N N . ILE B 1 4 ? 87.562 -6.785 -20.562 1 25.56 4 ILE B N 1
ATOM 3409 C CA . ILE B 1 4 ? 86.5 -5.797 -20.438 1 25.56 4 ILE B CA 1
ATOM 3410 C C . ILE B 1 4 ? 85.438 -6.262 -19.391 1 25.56 4 ILE B C 1
ATOM 3412 O O . ILE B 1 4 ? 84.875 -7.336 -19.531 1 25.56 4 ILE B O 1
ATOM 3416 N N . SER B 1 5 ? 85.625 -6.008 -18.125 1 26.09 5 SER B N 1
ATOM 3417 C CA . SER B 1 5 ? 84.812 -6.293 -16.969 1 26.09 5 SER B CA 1
ATOM 3418 C C . SER B 1 5 ? 83.438 -5.609 -17.109 1 26.09 5 SER B C 1
ATOM 3420 O O . SER B 1 5 ? 83.375 -4.383 -17.234 1 26.09 5 SER B O 1
ATOM 3422 N N . VAL B 1 6 ? 82.438 -6.164 -17.812 1 2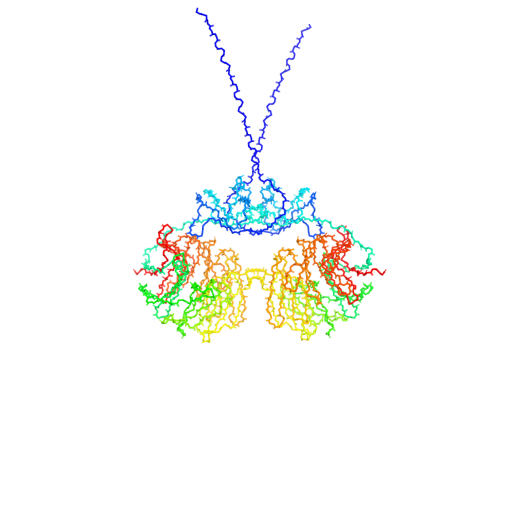7.86 6 VAL B N 1
ATOM 3423 C CA . VAL B 1 6 ? 81.062 -5.699 -18.016 1 27.86 6 VAL B CA 1
ATOM 3424 C C . VAL B 1 6 ? 80.312 -5.68 -16.672 1 27.86 6 VAL B C 1
ATOM 3426 O O . VAL B 1 6 ? 80.188 -6.719 -16.031 1 27.86 6 VAL B O 1
ATOM 3429 N N . ARG B 1 7 ? 80.5 -4.703 -15.797 1 26.25 7 ARG B N 1
ATOM 3430 C CA . ARG B 1 7 ? 79.75 -4.52 -14.562 1 26.25 7 ARG B CA 1
ATOM 3431 C C . ARG B 1 7 ? 78.25 -4.43 -14.844 1 26.25 7 ARG B C 1
ATOM 3433 O O . ARG B 1 7 ? 77.812 -3.615 -15.656 1 26.25 7 ARG B O 1
ATOM 3440 N N . SER B 1 8 ? 77.5 -5.539 -14.734 1 25.52 8 SER B N 1
ATOM 3441 C CA . SER B 1 8 ? 76.062 -5.641 -14.836 1 25.52 8 SER B CA 1
ATOM 3442 C C . SER B 1 8 ? 75.375 -4.746 -13.805 1 25.52 8 SER B C 1
ATOM 3444 O O . SER B 1 8 ? 75.688 -4.824 -12.609 1 25.52 8 SER B O 1
ATOM 3446 N N . VAL B 1 9 ? 75.125 -3.449 -14.117 1 28.42 9 VAL B N 1
ATOM 3447 C CA . VAL B 1 9 ? 74.312 -2.52 -13.32 1 28.42 9 VAL B CA 1
ATOM 3448 C C . VAL B 1 9 ? 72.938 -3.111 -13.055 1 28.42 9 VAL B C 1
ATOM 3450 O O . VAL B 1 9 ? 72.25 -3.48 -13.992 1 28.42 9 VAL B O 1
ATOM 3453 N N . LEU B 1 10 ? 72.75 -3.789 -11.898 1 28.62 10 LEU B N 1
ATOM 3454 C CA . LEU B 1 10 ? 71.438 -4.25 -11.367 1 28.62 10 LEU B CA 1
ATOM 3455 C C . LEU B 1 10 ? 70.5 -3.09 -11.203 1 28.62 10 LEU B C 1
ATOM 3457 O O . LEU B 1 10 ? 70.75 -2.15 -10.453 1 28.62 10 LEU B O 1
ATOM 3461 N N . LEU B 1 11 ? 69.812 -2.621 -12.305 1 26.05 11 LEU B N 1
ATOM 3462 C CA . LEU B 1 11 ? 68.75 -1.641 -12.172 1 26.05 11 LEU B CA 1
ATOM 3463 C C . LEU B 1 11 ? 67.625 -2.152 -11.25 1 26.05 11 LEU B C 1
ATOM 3465 O O . LEU B 1 11 ? 67.062 -3.211 -11.492 1 26.05 11 LEU B O 1
ATOM 3469 N N . ALA B 1 12 ? 67.625 -1.831 -9.914 1 28.88 12 ALA B N 1
ATOM 3470 C CA . ALA B 1 12 ? 66.5 -2.006 -8.969 1 28.88 12 ALA B CA 1
ATOM 3471 C C . ALA B 1 12 ? 65.25 -1.313 -9.469 1 28.88 12 ALA B C 1
ATOM 3473 O O . ALA B 1 12 ? 65.188 -0.086 -9.57 1 28.88 12 ALA B O 1
ATOM 3474 N N . SER B 1 13 ? 64.5 -1.989 -10.359 1 27.3 13 SER B N 1
ATOM 3475 C CA . SER B 1 13 ? 63.156 -1.455 -10.688 1 27.3 13 SER B CA 1
ATOM 3476 C C . SER B 1 13 ? 62.281 -1.327 -9.438 1 27.3 13 SER B C 1
ATOM 3478 O O . SER B 1 13 ? 62.125 -2.293 -8.688 1 27.3 13 SER B O 1
ATOM 3480 N N . ALA B 1 14 ? 62.188 -0.153 -8.812 1 29.94 14 ALA B N 1
ATOM 3481 C CA . ALA B 1 14 ? 61.188 0.2 -7.797 1 29.94 14 ALA B CA 1
ATOM 3482 C C . ALA B 1 14 ? 59.781 -0.118 -8.266 1 29.94 14 ALA B C 1
ATOM 3484 O O . ALA B 1 14 ? 59.344 0.389 -9.305 1 29.94 14 ALA B O 1
ATOM 3485 N N . ILE B 1 15 ? 59.344 -1.295 -7.938 1 32.5 15 ILE B N 1
ATOM 3486 C CA . ILE B 1 15 ? 57.906 -1.602 -8.078 1 32.5 15 ILE B CA 1
ATOM 3487 C C . ILE B 1 15 ? 57.094 -0.581 -7.297 1 32.5 15 ILE B C 1
ATOM 3489 O O . ILE B 1 15 ? 57.219 -0.475 -6.074 1 32.5 15 ILE B O 1
ATOM 3493 N N . VAL B 1 16 ? 56.719 0.572 -7.902 1 33.09 16 VAL B N 1
ATOM 3494 C CA . VAL B 1 16 ? 55.688 1.44 -7.371 1 33.09 16 VAL B CA 1
ATOM 3495 C C . VAL B 1 16 ? 54.406 0.632 -7.137 1 33.09 16 VAL B C 1
ATOM 3497 O O . VAL B 1 16 ? 53.812 0.102 -8.078 1 33.09 16 VAL B O 1
ATOM 3500 N N . MET B 1 17 ? 54.281 0.123 -5.977 1 31.52 17 MET B N 1
ATOM 3501 C CA . MET B 1 17 ? 52.969 -0.369 -5.551 1 31.52 17 MET B CA 1
ATOM 3502 C C . MET B 1 17 ? 51.938 0.724 -5.668 1 31.52 17 MET B C 1
ATOM 3504 O O . MET B 1 17 ? 51.969 1.709 -4.93 1 31.52 17 MET B O 1
ATOM 3508 N N . SER B 1 18 ? 51.344 0.939 -6.852 1 31.8 18 SER B N 1
ATOM 3509 C CA . SER B 1 18 ? 50.125 1.722 -6.941 1 31.8 18 SER B CA 1
ATOM 3510 C C . SER B 1 18 ? 49.031 1.167 -6.016 1 31.8 18 SER B C 1
ATOM 3512 O O . SER B 1 18 ? 48.594 0.025 -6.18 1 31.8 18 SER B O 1
ATOM 3514 N N . ILE B 1 19 ? 49 1.587 -4.863 1 33.06 19 ILE B N 1
ATOM 3515 C CA . ILE B 1 19 ? 47.781 1.395 -4.078 1 33.06 19 ILE B CA 1
ATOM 3516 C C . ILE B 1 19 ? 46.594 1.93 -4.848 1 33.06 19 ILE B C 1
ATOM 3518 O O . ILE B 1 19 ? 46.438 3.143 -5.031 1 33.06 19 ILE B O 1
ATOM 3522 N N . ALA B 1 20 ? 45.969 1.183 -5.758 1 30.66 20 ALA B N 1
ATOM 3523 C CA . ALA B 1 20 ? 44.625 1.522 -6.215 1 30.66 20 ALA B CA 1
ATOM 3524 C C . ALA B 1 20 ? 43.719 1.824 -5.031 1 30.66 20 ALA B C 1
ATOM 3526 O O . ALA B 1 20 ? 43.344 0.921 -4.273 1 30.66 20 ALA B O 1
ATOM 3527 N N . THR B 1 21 ? 43.844 2.988 -4.516 1 35.53 21 THR B N 1
ATOM 3528 C CA . THR B 1 21 ? 42.719 3.383 -3.682 1 35.53 21 THR B CA 1
ATOM 3529 C C . THR B 1 21 ? 41.375 3.119 -4.398 1 35.53 21 THR B C 1
ATOM 3531 O O . THR B 1 21 ? 41.125 3.705 -5.449 1 35.53 21 THR B O 1
ATOM 3534 N N . THR B 1 22 ? 40.844 2.018 -4.328 1 36.62 22 THR B N 1
ATOM 3535 C CA . THR B 1 22 ? 39.469 1.807 -4.758 1 36.62 22 THR B CA 1
ATOM 3536 C C . THR B 1 22 ? 38.594 3.006 -4.391 1 36.62 22 THR B C 1
ATOM 3538 O O . THR B 1 22 ? 38.406 3.312 -3.209 1 36.62 22 THR B O 1
ATOM 3541 N N . ALA B 1 23 ? 38.594 3.955 -5.184 1 36.12 23 ALA B N 1
ATOM 3542 C CA . ALA B 1 23 ? 37.594 5.023 -5.074 1 36.12 23 ALA B CA 1
ATOM 3543 C C . ALA B 1 23 ? 36.219 4.453 -4.848 1 36.12 23 ALA B C 1
ATOM 3545 O O . ALA B 1 23 ? 35.562 3.955 -5.777 1 36.12 23 ALA B O 1
ATOM 3546 N N . TYR B 1 24 ? 35.969 3.953 -3.697 1 44.41 24 TYR B N 1
ATOM 3547 C CA . TYR B 1 24 ? 34.562 3.666 -3.373 1 44.41 24 TYR B CA 1
ATOM 3548 C C . TYR B 1 24 ? 33.688 4.852 -3.721 1 44.41 24 TYR B C 1
ATOM 3550 O O . TYR B 1 24 ? 34.094 6.004 -3.59 1 44.41 24 TYR B O 1
ATOM 3558 N N . ALA B 1 25 ? 32.844 4.754 -4.586 1 48.09 25 ALA B N 1
ATOM 3559 C CA . ALA B 1 25 ? 31.859 5.781 -4.91 1 48.09 25 ALA B CA 1
ATOM 3560 C C . ALA B 1 25 ? 31.266 6.387 -3.646 1 48.09 25 ALA B C 1
ATOM 3562 O O . ALA B 1 25 ? 30.438 5.762 -2.986 1 48.09 25 ALA B O 1
ATOM 3563 N N . ASP B 1 26 ? 31.969 7.293 -2.982 1 58.81 26 ASP B N 1
ATOM 3564 C CA . ASP B 1 26 ? 31.531 8.07 -1.827 1 58.81 26 ASP B CA 1
ATOM 3565 C C . ASP B 1 26 ? 30.141 8.656 -2.059 1 58.81 26 ASP B C 1
ATOM 3567 O O . ASP B 1 26 ? 29.766 8.953 -3.193 1 58.81 26 ASP B O 1
ATOM 3571 N N . SER B 1 27 ? 29.312 8.477 -1.021 1 70.5 27 SER B N 1
ATOM 3572 C CA . SER B 1 27 ? 28.031 9.156 -1.089 1 70.5 27 SER B CA 1
ATOM 3573 C C . SER B 1 27 ? 28.188 10.625 -1.472 1 70.5 27 SER B C 1
ATOM 3575 O O . SER B 1 27 ? 29.078 11.312 -0.951 1 70.5 27 SER B O 1
ATOM 3577 N N . LYS B 1 28 ? 27.578 11.055 -2.416 1 77.75 28 LYS B N 1
ATOM 3578 C CA . LYS B 1 28 ? 27.594 12.445 -2.854 1 77.75 28 LYS B CA 1
ATOM 3579 C C . LYS B 1 28 ? 26.641 13.297 -2.027 1 77.75 28 LYS B C 1
ATOM 3581 O O . LYS B 1 28 ? 26.578 14.523 -2.186 1 77.75 28 LYS B O 1
ATOM 3586 N N . TRP B 1 29 ? 25.969 12.586 -0.969 1 93.31 29 TRP B N 1
ATOM 3587 C CA . TRP B 1 29 ? 24.984 13.258 -0.145 1 93.31 29 TRP B CA 1
ATOM 3588 C C . TRP B 1 29 ? 24.078 14.156 -0.995 1 93.31 29 TRP B C 1
ATOM 3590 O O . TRP B 1 29 ? 23.844 15.312 -0.645 1 93.31 29 TRP B O 1
ATOM 3600 N N . THR B 1 30 ? 23.703 13.562 -2.127 1 94.12 30 THR B N 1
ATOM 3601 C CA . THR B 1 30 ? 22.656 14.156 -2.955 1 94.12 30 THR B CA 1
ATOM 3602 C C . THR B 1 30 ? 21.281 13.695 -2.494 1 94.12 30 THR B C 1
ATOM 3604 O O . THR B 1 30 ? 21.109 12.562 -2.043 1 94.12 30 THR B O 1
ATOM 3607 N N . ALA B 1 31 ? 20.375 14.664 -2.533 1 93.75 31 ALA B N 1
ATOM 3608 C CA . ALA B 1 31 ? 19 14.258 -2.258 1 93.75 31 ALA B CA 1
ATOM 3609 C C . ALA B 1 31 ? 18.547 13.18 -3.232 1 93.75 31 ALA B C 1
ATOM 3611 O O . ALA B 1 31 ? 18.875 13.227 -4.418 1 93.75 31 ALA B O 1
ATOM 3612 N N . ALA B 1 32 ? 17.812 12.203 -2.676 1 93.75 32 ALA B N 1
ATOM 3613 C CA . ALA B 1 32 ? 17.453 11.039 -3.482 1 93.75 32 ALA B CA 1
ATOM 3614 C C . ALA B 1 32 ? 16.047 10.547 -3.139 1 93.75 32 ALA B C 1
ATOM 3616 O O . ALA B 1 32 ? 15.516 10.867 -2.074 1 93.75 32 ALA B O 1
ATOM 3617 N N . THR B 1 33 ? 15.492 9.828 -4.09 1 92.25 33 THR B N 1
ATOM 3618 C CA . THR B 1 33 ? 14.219 9.164 -3.854 1 92.25 33 THR B CA 1
ATOM 3619 C C . THR B 1 33 ? 14.422 7.684 -3.557 1 92.25 33 THR B C 1
ATOM 3621 O O . THR B 1 33 ? 15.531 7.164 -3.707 1 92.25 33 THR B O 1
ATOM 3624 N N . THR B 1 34 ? 13.375 7.059 -3.027 1 92 34 THR B N 1
ATOM 3625 C CA . THR B 1 34 ? 13.422 5.617 -2.812 1 92 34 THR B CA 1
ATOM 3626 C C . THR B 1 34 ? 12.766 4.879 -3.977 1 92 34 THR B C 1
ATOM 3628 O O . THR B 1 34 ? 12.703 3.646 -3.98 1 92 34 THR B O 1
ATOM 3631 N N . THR B 1 35 ? 12.188 5.59 -4.941 1 90.81 35 THR B N 1
ATOM 3632 C CA . THR B 1 35 ? 11.562 4.992 -6.117 1 90.81 35 THR B CA 1
ATOM 3633 C C . THR B 1 35 ? 12.602 4.758 -7.215 1 90.81 35 THR B C 1
ATOM 3635 O O . THR B 1 35 ? 13.32 5.676 -7.602 1 90.81 35 THR B O 1
ATOM 3638 N N . PHE B 1 36 ? 12.664 3.596 -7.66 1 94.06 36 PHE B N 1
ATOM 3639 C CA . PHE B 1 36 ? 13.555 3.297 -8.773 1 94.06 36 PHE B CA 1
ATOM 3640 C C . PHE B 1 36 ? 13.055 3.945 -10.062 1 94.06 36 PHE B C 1
ATOM 3642 O O . PHE B 1 36 ? 11.883 3.816 -10.406 1 94.06 36 PHE B O 1
ATOM 3649 N N . PRO B 1 37 ? 13.883 4.621 -10.805 1 95.5 37 PRO B N 1
ATOM 3650 C CA . PRO B 1 37 ? 13.43 5.398 -11.961 1 95.5 37 PRO B CA 1
ATOM 3651 C C . PRO B 1 37 ? 13.297 4.555 -13.227 1 95.5 37 PRO B C 1
ATOM 3653 O O . PRO B 1 37 ? 13.484 5.066 -14.336 1 95.5 37 PRO B O 1
ATOM 3656 N N . GLY B 1 38 ? 13.055 3.287 -13.117 1 96.38 38 GLY B N 1
ATOM 3657 C CA . GLY B 1 38 ? 12.891 2.338 -14.203 1 96.38 38 GLY B CA 1
ATOM 3658 C C . GLY B 1 38 ? 12.312 1.01 -13.758 1 96.38 38 GLY B C 1
ATOM 3659 O O . GLY B 1 38 ? 11.508 0.96 -12.82 1 96.38 38 GLY B O 1
ATOM 3660 N N . SER B 1 39 ? 12.625 0.058 -14.586 1 96.94 39 SER B N 1
ATOM 3661 C CA . SER B 1 39 ? 12.266 -1.311 -14.234 1 96.94 39 SER B CA 1
ATOM 3662 C C . SER B 1 39 ? 13.5 -2.158 -13.961 1 96.94 39 SER B C 1
ATOM 3664 O O . SER B 1 39 ? 14.523 -2.016 -14.641 1 96.94 39 SER B O 1
ATOM 3666 N N . ILE B 1 40 ? 13.406 -2.967 -12.922 1 97.06 40 ILE B N 1
ATOM 3667 C CA . ILE B 1 40 ? 14.57 -3.76 -12.539 1 97.06 40 ILE B CA 1
ATOM 3668 C C . ILE B 1 40 ? 14.125 -5.164 -12.141 1 97.06 40 ILE B C 1
ATOM 3670 O O . ILE B 1 40 ? 13.086 -5.34 -11.508 1 97.06 40 ILE B O 1
ATOM 3674 N N . ARG B 1 41 ? 14.867 -6.16 -12.516 1 96.62 41 ARG B N 1
ATOM 3675 C CA . ARG B 1 41 ? 14.641 -7.555 -12.156 1 96.62 41 ARG B CA 1
ATOM 3676 C C . ARG B 1 41 ? 15.961 -8.258 -11.852 1 96.62 41 ARG B C 1
ATOM 3678 O O . ARG B 1 41 ? 16.922 -8.141 -12.609 1 96.62 41 ARG B O 1
ATOM 3685 N N . ALA B 1 42 ? 16.031 -8.914 -10.734 1 96.94 42 ALA B N 1
ATOM 3686 C CA . ALA B 1 42 ? 17.188 -9.734 -10.383 1 96.94 42 ALA B CA 1
ATOM 3687 C C . ALA B 1 42 ? 16.891 -11.219 -10.586 1 96.94 42 ALA B C 1
ATOM 3689 O O . ALA B 1 42 ? 15.906 -11.734 -10.062 1 96.94 42 ALA B O 1
ATOM 3690 N N . GLY B 1 43 ? 17.781 -11.836 -11.336 1 94.56 43 GLY B N 1
ATOM 3691 C CA . GLY B 1 43 ? 17.578 -13.25 -11.602 1 94.56 43 GLY B CA 1
ATOM 3692 C C . GLY B 1 43 ? 16.5 -13.508 -12.633 1 94.56 43 GLY B C 1
ATOM 3693 O O . GLY B 1 43 ? 16.391 -12.789 -13.633 1 94.56 43 GLY B O 1
ATOM 3694 N N . SER B 1 44 ? 15.852 -14.688 -12.445 1 86.62 44 SER B N 1
ATOM 3695 C CA . SER B 1 44 ? 14.859 -15.102 -13.43 1 86.62 44 SER B CA 1
ATOM 3696 C C . SER B 1 44 ? 13.594 -15.625 -12.75 1 86.62 44 SER B C 1
ATOM 3698 O O . SER B 1 44 ? 13.656 -16.219 -11.68 1 86.62 44 SER B O 1
ATOM 3700 N N . ARG B 1 45 ? 12.492 -15.344 -13.438 1 80.12 45 ARG B N 1
ATOM 3701 C CA . ARG B 1 45 ? 11.227 -15.914 -12.977 1 80.12 45 ARG B CA 1
ATOM 3702 C C . ARG B 1 45 ? 10.93 -17.234 -13.68 1 80.12 45 ARG B C 1
ATOM 3704 O O . ARG B 1 45 ? 10.047 -17.984 -13.258 1 80.12 45 ARG B O 1
ATOM 3711 N N . ASP B 1 46 ? 11.758 -17.531 -14.703 1 81.5 46 ASP B N 1
ATOM 3712 C CA . ASP B 1 46 ? 11.43 -18.672 -15.562 1 81.5 46 ASP B CA 1
ATOM 3713 C C . ASP B 1 46 ? 12.398 -19.828 -15.328 1 81.5 46 ASP B C 1
ATOM 3715 O O . ASP B 1 46 ? 12.133 -20.953 -15.75 1 81.5 46 ASP B O 1
ATOM 3719 N N . VAL B 1 47 ? 13.5 -19.547 -14.727 1 88.38 47 VAL B N 1
ATOM 3720 C CA . VAL B 1 47 ? 14.453 -20.578 -14.359 1 88.38 47 VAL B CA 1
ATOM 3721 C C . VAL B 1 47 ? 14.945 -20.344 -12.938 1 88.38 47 VAL B C 1
ATOM 3723 O O . VAL B 1 47 ? 15.156 -19.203 -12.523 1 88.38 47 VAL B O 1
ATOM 3726 N N . PRO B 1 48 ? 15.156 -21.422 -12.18 1 94.38 48 PRO B N 1
ATOM 3727 C CA . PRO B 1 48 ? 15.703 -21.234 -10.828 1 94.38 48 PRO B CA 1
ATOM 3728 C C . PRO B 1 48 ? 17.125 -20.688 -10.836 1 94.38 48 PRO B C 1
ATOM 3730 O O . PRO B 1 48 ? 17.922 -21.047 -11.703 1 94.38 48 PRO B O 1
ATOM 3733 N N . VAL B 1 49 ? 17.406 -19.797 -10.008 1 96.62 49 VAL B N 1
ATOM 3734 C CA . VAL B 1 49 ? 18.766 -19.375 -9.727 1 96.62 49 VAL B CA 1
ATOM 3735 C C . VAL B 1 49 ? 19.25 -20.016 -8.43 1 96.62 49 VAL B C 1
ATOM 3737 O O . VAL B 1 49 ? 18.609 -19.891 -7.383 1 96.62 49 VAL B O 1
ATOM 3740 N N . LYS B 1 50 ? 20.406 -20.75 -8.469 1 97.06 50 LYS B N 1
ATOM 3741 C CA . LYS B 1 50 ? 20.953 -21.438 -7.316 1 97.06 50 LYS B CA 1
ATOM 3742 C C . LYS B 1 50 ? 22.234 -20.781 -6.832 1 97.06 50 LYS B C 1
ATOM 3744 O O . LYS B 1 50 ? 22.891 -20.047 -7.586 1 97.06 50 LYS B O 1
ATOM 3749 N N . PRO B 1 51 ? 22.516 -21.078 -5.508 1 96.94 51 PRO B N 1
ATOM 3750 C CA . PRO B 1 51 ? 23.875 -20.734 -5.102 1 96.94 51 PRO B CA 1
ATOM 3751 C C . PRO B 1 51 ? 24.938 -21.312 -6.035 1 96.94 51 PRO B C 1
ATOM 3753 O O . PRO B 1 51 ? 24.828 -22.469 -6.457 1 96.94 51 PRO B O 1
ATOM 3756 N N . GLY B 1 52 ? 25.844 -20.453 -6.461 1 97.38 52 GLY B N 1
ATOM 3757 C CA . GLY B 1 52 ? 26.891 -20.891 -7.363 1 97.38 52 GLY B CA 1
ATOM 3758 C C . GLY B 1 52 ? 26.609 -20.562 -8.812 1 97.38 52 GLY B C 1
ATOM 3759 O O . GLY B 1 52 ? 27.516 -20.609 -9.656 1 97.38 52 GLY B O 1
ATOM 3760 N N . ASP B 1 53 ? 25.422 -20.188 -9.141 1 97.25 53 ASP B N 1
ATOM 3761 C CA . ASP B 1 53 ? 25.047 -19.922 -10.523 1 97.25 53 ASP B CA 1
ATOM 3762 C C . ASP B 1 53 ? 25.516 -18.531 -10.961 1 97.25 53 ASP B C 1
ATOM 3764 O O . ASP B 1 53 ? 25.75 -17.656 -10.125 1 97.25 53 ASP B O 1
ATOM 3768 N N . LYS B 1 54 ? 25.641 -18.406 -12.258 1 96.62 54 LYS B N 1
ATOM 3769 C CA . LYS B 1 54 ? 25.703 -17.094 -12.891 1 96.62 54 LYS B CA 1
ATOM 3770 C C . LYS B 1 54 ? 24.312 -16.641 -13.328 1 96.62 54 LYS B C 1
ATOM 3772 O O . LYS B 1 54 ? 23.516 -17.438 -13.828 1 96.62 54 LYS B O 1
ATOM 3777 N N . THR B 1 55 ? 24.016 -15.453 -13.055 1 96.5 55 THR B N 1
ATOM 3778 C CA . THR B 1 55 ? 22.75 -14.836 -13.461 1 96.5 55 THR B CA 1
ATOM 3779 C C . THR B 1 55 ? 22.953 -13.367 -13.805 1 96.5 55 THR B C 1
ATOM 3781 O O . THR B 1 55 ? 24.094 -12.93 -14.039 1 96.5 55 THR B O 1
ATOM 3784 N N . VAL B 1 56 ? 21.844 -12.609 -13.961 1 96.88 56 VAL B N 1
ATOM 3785 C CA . VAL B 1 56 ? 21.953 -11.203 -14.336 1 96.88 56 VAL B CA 1
ATOM 3786 C C . VAL B 1 56 ? 20.922 -10.375 -13.578 1 96.88 56 VAL B C 1
ATOM 3788 O O . VAL B 1 56 ? 19.953 -10.914 -13.047 1 96.88 56 VAL B O 1
ATOM 3791 N N . ILE B 1 57 ? 21.188 -9.164 -13.406 1 97.5 57 ILE B N 1
ATOM 3792 C CA . ILE B 1 57 ? 20.219 -8.125 -13.07 1 97.5 57 ILE B CA 1
ATOM 3793 C C . ILE B 1 57 ? 19.891 -7.309 -14.312 1 97.5 57 ILE B C 1
ATOM 3795 O O . ILE B 1 57 ? 20.781 -6.711 -14.93 1 97.5 57 ILE B O 1
ATOM 3799 N N . THR B 1 58 ? 18.656 -7.293 -14.695 1 97.44 58 THR B N 1
ATOM 3800 C CA . THR B 1 58 ? 18.219 -6.59 -15.891 1 97.44 58 THR B CA 1
ATOM 3801 C C . THR B 1 58 ? 17.484 -5.297 -15.531 1 97.44 58 THR B C 1
ATOM 3803 O O . THR B 1 58 ? 16.562 -5.305 -14.703 1 97.44 58 THR B O 1
ATOM 3806 N N . ILE B 1 59 ? 17.922 -4.203 -16.094 1 97.88 59 ILE B N 1
ATOM 3807 C CA . ILE B 1 59 ? 17.344 -2.885 -15.859 1 97.88 59 ILE B CA 1
ATOM 3808 C C . ILE B 1 59 ? 16.891 -2.283 -17.188 1 97.88 59 ILE B C 1
ATOM 3810 O O . ILE B 1 59 ? 17.594 -2.389 -18.188 1 97.88 59 ILE B O 1
ATOM 3814 N N . LYS B 1 60 ? 15.727 -1.688 -17.219 1 97.88 60 LYS B N 1
ATOM 3815 C CA . LYS B 1 60 ? 15.18 -1.036 -18.406 1 97.88 60 LYS B CA 1
ATOM 3816 C C . LYS B 1 60 ? 14.57 0.317 -18.062 1 97.88 60 LYS B C 1
ATOM 3818 O O . LYS B 1 60 ? 14.305 0.601 -16.891 1 97.88 60 LYS B O 1
ATOM 3823 N N . LYS B 1 61 ? 14.453 1.229 -19.109 1 97.62 61 LYS B N 1
ATOM 3824 C CA . LYS B 1 61 ? 13.711 2.482 -19.078 1 97.62 61 LYS B CA 1
ATOM 3825 C C . LYS B 1 61 ? 14.375 3.488 -18.141 1 97.62 61 LYS B C 1
ATOM 3827 O O . LYS B 1 61 ? 13.688 4.258 -17.453 1 97.62 61 LYS B O 1
ATOM 3832 N N . LEU B 1 62 ? 15.648 3.336 -17.953 1 97.62 62 LEU B N 1
ATOM 3833 C CA . LEU B 1 62 ? 16.375 4.41 -17.297 1 97.62 62 LEU B CA 1
ATOM 3834 C C . LEU B 1 62 ? 16.625 5.574 -18.25 1 97.62 62 LEU B C 1
ATOM 3836 O O . LEU B 1 62 ? 16.516 5.41 -19.469 1 97.62 62 LEU B O 1
ATOM 3840 N N . GLN B 1 63 ? 16.906 6.746 -17.688 1 96.56 63 GLN B N 1
ATOM 3841 C CA . GLN B 1 63 ? 17.453 7.824 -18.5 1 96.56 63 GLN B CA 1
ATOM 3842 C C . GLN B 1 63 ? 18.859 7.484 -18.984 1 96.56 63 GLN B C 1
ATOM 3844 O O . GLN B 1 63 ? 19.672 6.91 -18.25 1 96.56 63 GLN B O 1
ATOM 3849 N N . ALA B 1 64 ? 19.125 7.898 -20.25 1 95.5 64 ALA B N 1
ATOM 3850 C CA . ALA B 1 64 ? 20.469 7.711 -20.766 1 95.5 64 ALA B CA 1
ATOM 3851 C C . ALA B 1 64 ? 21.5 8.391 -19.875 1 95.5 64 ALA B C 1
ATOM 3853 O O . ALA B 1 64 ? 21.312 9.531 -19.453 1 95.5 64 ALA B O 1
ATOM 3854 N N . GLY B 1 65 ? 22.5 7.605 -19.484 1 94.81 65 GLY B N 1
ATOM 3855 C CA . GLY B 1 65 ? 23.578 8.188 -18.703 1 94.81 65 GLY B CA 1
ATOM 3856 C C . GLY B 1 65 ? 23.422 7.953 -17.219 1 94.81 65 GLY B C 1
ATOM 3857 O O . GLY B 1 65 ? 24.344 8.203 -16.438 1 94.81 65 GLY B O 1
ATOM 3858 N N . THR B 1 66 ? 22.281 7.398 -16.797 1 97.06 66 THR B N 1
ATOM 3859 C CA . THR B 1 66 ? 22.125 7.027 -15.398 1 97.06 66 THR B CA 1
ATOM 3860 C C . THR B 1 66 ? 23.172 6 -14.984 1 97.06 66 THR B C 1
ATOM 3862 O O . THR B 1 66 ? 23.453 5.062 -15.734 1 97.06 66 THR B O 1
ATOM 3865 N N . THR B 1 67 ? 23.766 6.199 -13.859 1 97.06 67 THR B N 1
ATOM 3866 C CA . THR B 1 67 ? 24.719 5.223 -13.352 1 97.06 67 THR B CA 1
ATOM 3867 C C . THR B 1 67 ? 24.109 4.402 -12.219 1 97.06 67 THR B C 1
ATOM 3869 O O . THR B 1 67 ? 23.281 4.906 -11.469 1 97.06 67 THR B O 1
ATOM 3872 N N . VAL B 1 68 ? 24.531 3.109 -12.148 1 97.75 68 VAL B N 1
ATOM 3873 C CA . VAL B 1 68 ? 23.938 2.176 -11.195 1 97.75 68 VAL B CA 1
ATOM 3874 C C . VAL B 1 68 ? 25.047 1.496 -10.391 1 97.75 68 VAL B C 1
ATOM 3876 O O . VAL B 1 68 ? 26.031 1.041 -10.953 1 97.75 68 VAL B O 1
ATOM 3879 N N . THR B 1 69 ? 24.922 1.542 -9.109 1 96.94 69 THR B N 1
ATOM 3880 C CA . THR B 1 69 ? 25.703 0.756 -8.172 1 96.94 69 THR B CA 1
ATOM 3881 C C . THR B 1 69 ? 24.828 -0.249 -7.43 1 96.94 69 THR B C 1
ATOM 3883 O O . THR B 1 69 ? 23.75 0.095 -6.961 1 96.94 69 THR B O 1
ATOM 3886 N N . MET B 1 70 ? 25.312 -1.501 -7.383 1 96.94 70 MET B N 1
ATOM 3887 C CA . MET B 1 70 ? 24.562 -2.564 -6.715 1 96.94 70 MET B CA 1
ATOM 3888 C C . MET B 1 70 ? 25.266 -3.021 -5.449 1 96.94 70 MET B C 1
ATOM 3890 O O . MET B 1 70 ? 26.5 -3.174 -5.438 1 96.94 70 MET B O 1
ATOM 3894 N N . LEU B 1 71 ? 24.438 -3.25 -4.383 1 97 71 LEU B N 1
ATOM 3895 C CA . LEU B 1 71 ? 25 -3.768 -3.143 1 97 71 LEU B CA 1
ATOM 3896 C C . LEU B 1 71 ? 24.234 -5 -2.67 1 97 71 LEU B C 1
ATOM 3898 O O . LEU B 1 71 ? 23.031 -5.094 -2.863 1 97 71 LEU B O 1
ATOM 3902 N N . ASN B 1 72 ? 24.891 -5.953 -2.119 1 97 72 ASN B N 1
ATOM 3903 C CA . ASN B 1 72 ? 24.359 -6.938 -1.188 1 97 72 ASN B CA 1
ATOM 3904 C C . ASN B 1 72 ? 24.844 -6.695 0.235 1 97 72 ASN B C 1
ATOM 3906 O O . ASN B 1 72 ? 26.016 -6.957 0.546 1 97 72 ASN B O 1
ATOM 3910 N N . GLY B 1 73 ? 23.891 -6.324 1.105 1 94.56 73 GLY B N 1
ATOM 3911 C CA . GLY B 1 73 ? 24.391 -5.738 2.338 1 94.56 73 GLY B CA 1
ATOM 3912 C C . GLY B 1 73 ? 25.312 -4.559 2.102 1 94.56 73 GLY B C 1
ATOM 3913 O O . GLY B 1 73 ? 24.969 -3.627 1.376 1 94.56 73 GLY B O 1
ATOM 3914 N N . ALA B 1 74 ? 26.484 -4.621 2.715 1 93.44 74 ALA B N 1
ATOM 3915 C CA . ALA B 1 74 ? 27.469 -3.547 2.545 1 93.44 74 ALA B CA 1
ATOM 3916 C C . ALA B 1 74 ? 28.484 -3.896 1.461 1 93.44 74 ALA B C 1
ATOM 3918 O O . ALA B 1 74 ? 29.344 -3.086 1.132 1 93.44 74 ALA B O 1
ATOM 3919 N N . GLU B 1 75 ? 28.328 -5.047 0.873 1 93.81 75 GLU B N 1
ATOM 3920 C CA . GLU B 1 75 ? 29.234 -5.465 -0.188 1 93.81 75 GLU B CA 1
ATOM 3921 C C . GLU B 1 75 ? 28.844 -4.844 -1.526 1 93.81 75 GLU B C 1
ATOM 3923 O O . GLU B 1 75 ? 27.719 -4.992 -1.978 1 93.81 75 GLU B O 1
ATOM 3928 N N . VAL B 1 76 ? 29.766 -4.199 -2.141 1 94.56 76 VAL B N 1
ATOM 3929 C CA . VAL B 1 76 ? 29.516 -3.627 -3.461 1 94.56 76 VAL B CA 1
ATOM 3930 C C . VAL B 1 76 ? 29.672 -4.707 -4.531 1 94.56 76 VAL B C 1
ATOM 3932 O O . VAL B 1 76 ? 30.734 -5.316 -4.656 1 94.56 76 VAL B O 1
ATOM 3935 N N . LEU B 1 77 ? 28.625 -4.953 -5.289 1 94.69 77 LEU B N 1
ATOM 3936 C CA . LEU B 1 77 ? 28.609 -5.996 -6.312 1 94.69 77 LEU B CA 1
ATOM 3937 C C . LEU B 1 77 ? 29.125 -5.453 -7.641 1 94.69 77 LEU B C 1
ATOM 3939 O O . LEU B 1 77 ? 29.484 -6.227 -8.531 1 94.69 77 LEU B O 1
ATOM 3943 N N . THR B 1 78 ? 29.078 -4.098 -7.738 1 92.38 78 THR B N 1
ATOM 3944 C CA . THR B 1 78 ? 29.609 -3.404 -8.906 1 92.38 78 THR B CA 1
ATOM 3945 C C . THR B 1 78 ? 30.781 -2.51 -8.516 1 92.38 78 THR B C 1
ATOM 3947 O O . THR B 1 78 ? 30.609 -1.321 -8.242 1 92.38 78 THR B O 1
ATOM 3950 N N . PRO B 1 79 ? 31.922 -2.975 -8.586 1 86.44 79 PRO B N 1
ATOM 3951 C CA . PRO B 1 79 ? 33.062 -2.213 -8.102 1 86.44 79 PRO B CA 1
ATOM 3952 C C . PRO B 1 79 ? 33.188 -0.825 -8.734 1 86.44 79 PRO B C 1
ATOM 3954 O O . PRO B 1 79 ? 33.688 0.106 -8.109 1 86.44 79 PRO B O 1
ATOM 3957 N N . LYS B 1 80 ? 32.719 -0.756 -10.008 1 90.88 80 LYS B N 1
ATOM 3958 C CA . LYS B 1 80 ? 32.5 0.549 -10.633 1 90.88 80 LYS B CA 1
ATOM 3959 C C . LYS B 1 80 ? 31.047 0.737 -11.039 1 90.88 80 LYS B C 1
ATOM 3961 O O . LYS B 1 80 ? 30.406 -0.21 -11.484 1 90.88 80 LYS B O 1
ATOM 3966 N N . PRO B 1 81 ? 30.609 1.982 -10.812 1 93.44 81 PRO B N 1
ATOM 3967 C CA . PRO B 1 81 ? 29.25 2.213 -11.305 1 93.44 81 PRO B CA 1
ATOM 3968 C C . PRO B 1 81 ? 29.094 1.894 -12.789 1 93.44 81 PRO B C 1
ATOM 3970 O O . PRO B 1 81 ? 30.016 2.146 -13.578 1 93.44 81 PRO B O 1
ATOM 3973 N N . LEU B 1 82 ? 27.969 1.309 -13.094 1 97 82 LEU B N 1
ATOM 3974 C CA . LEU B 1 82 ? 27.656 0.972 -14.484 1 97 82 LEU B CA 1
ATOM 3975 C C . LEU B 1 82 ? 26.656 1.963 -15.07 1 97 82 LEU B C 1
ATOM 3977 O O . LEU B 1 82 ? 25.75 2.418 -14.383 1 97 82 LEU B O 1
ATOM 3981 N N . THR B 1 83 ? 26.797 2.248 -16.344 1 97.25 83 THR B N 1
ATOM 3982 C CA . THR B 1 83 ? 26 3.297 -16.984 1 97.25 83 THR B CA 1
ATOM 3983 C C . THR B 1 83 ? 24.969 2.695 -17.922 1 97.25 83 THR B C 1
ATOM 3985 O O . THR B 1 83 ? 25.266 1.792 -18.703 1 97.25 83 THR B O 1
ATOM 3988 N N . ALA B 1 84 ? 23.75 3.152 -17.812 1 97.81 84 ALA B N 1
ATOM 3989 C CA . ALA B 1 84 ? 22.719 2.758 -18.75 1 97.81 84 ALA B CA 1
ATOM 3990 C C . ALA B 1 84 ? 23.062 3.197 -20.172 1 97.81 84 ALA B C 1
ATOM 3992 O O . ALA B 1 84 ? 23.625 4.273 -20.375 1 97.81 84 ALA B O 1
ATOM 3993 N N . ASP B 1 85 ? 22.656 2.457 -21.172 1 97.31 85 ASP B N 1
ATOM 3994 C CA . ASP B 1 85 ? 22.953 2.783 -22.562 1 97.31 85 ASP B CA 1
ATOM 3995 C C . ASP B 1 85 ? 21.969 3.828 -23.109 1 97.31 85 ASP B C 1
ATOM 3997 O O . ASP B 1 85 ? 21.188 4.406 -22.344 1 97.31 85 ASP B O 1
ATOM 4001 N N . GLU B 1 86 ? 22.062 4.113 -24.344 1 97.19 86 GLU B N 1
ATOM 4002 C CA . GLU B 1 86 ? 21.281 5.184 -24.969 1 97.19 86 GLU B CA 1
ATOM 4003 C C . GLU B 1 86 ? 19.797 4.887 -24.906 1 97.19 86 GLU B C 1
ATOM 4005 O O . GLU B 1 86 ? 18.969 5.805 -24.938 1 97.19 86 GLU B O 1
ATOM 4010 N N . LYS B 1 87 ? 19.453 3.637 -24.797 1 97.25 87 LYS B N 1
ATOM 4011 C CA . LYS B 1 87 ? 18.047 3.246 -24.734 1 97.25 87 LYS B CA 1
ATOM 4012 C C . LYS B 1 87 ? 17.594 3.094 -23.281 1 97.25 87 LYS B C 1
ATOM 4014 O O . LYS B 1 87 ? 16.438 2.729 -23.031 1 97.25 87 LYS B O 1
ATOM 4019 N N . GLY B 1 88 ? 18.516 3.344 -22.312 1 97.62 88 GLY B N 1
ATOM 4020 C CA . GLY B 1 88 ? 18.172 3.256 -20.891 1 97.62 88 GLY B CA 1
ATOM 4021 C C . GLY B 1 88 ? 18.266 1.846 -20.344 1 97.62 88 GLY B C 1
ATOM 4022 O O . GLY B 1 88 ? 17.703 1.543 -19.297 1 97.62 88 GLY B O 1
ATOM 4023 N N . ASN B 1 89 ? 18.891 0.928 -21.094 1 97.94 89 ASN B N 1
ATOM 4024 C CA . ASN B 1 89 ? 19 -0.464 -20.656 1 97.94 89 ASN B CA 1
ATOM 4025 C C . ASN B 1 89 ? 20.359 -0.747 -20.016 1 97.94 89 ASN B C 1
ATOM 4027 O O . ASN B 1 89 ? 21.359 -0.093 -20.344 1 97.94 89 ASN B O 1
ATOM 4031 N N . LEU B 1 90 ? 20.359 -1.64 -19.078 1 97.62 90 LEU B N 1
ATOM 4032 C CA . LEU B 1 90 ? 21.594 -2.104 -18.438 1 97.62 90 LEU B CA 1
ATOM 4033 C C . LEU B 1 90 ? 21.453 -3.557 -17.984 1 97.62 90 LEU B C 1
ATOM 4035 O O . LEU B 1 90 ? 20.422 -3.943 -17.438 1 97.62 90 LEU B O 1
ATOM 4039 N N . THR B 1 91 ? 22.391 -4.414 -18.359 1 97.19 91 THR B N 1
ATOM 4040 C CA . THR B 1 91 ? 22.469 -5.781 -17.859 1 97.19 91 THR B CA 1
ATOM 4041 C C . THR B 1 91 ? 23.719 -5.957 -16.984 1 97.19 91 THR B C 1
ATOM 4043 O O . THR B 1 91 ? 24.844 -5.707 -17.438 1 97.19 91 THR B O 1
ATOM 4046 N N . ILE B 1 92 ? 23.547 -6.355 -15.797 1 97.38 92 ILE B N 1
ATOM 4047 C CA . ILE B 1 92 ? 24.641 -6.523 -14.844 1 97.38 92 ILE B CA 1
ATOM 4048 C C . ILE B 1 92 ? 24.844 -8.008 -14.555 1 97.38 92 ILE B C 1
ATOM 4050 O O . ILE B 1 92 ? 24.016 -8.648 -13.906 1 97.38 92 ILE B O 1
ATOM 4054 N N . PRO B 1 93 ? 25.953 -8.531 -15.023 1 96.5 93 PRO B N 1
ATOM 4055 C CA . PRO B 1 93 ? 26.25 -9.922 -14.68 1 96.5 93 PRO B CA 1
ATOM 4056 C C . PRO B 1 93 ? 26.453 -10.125 -13.18 1 96.5 93 PRO B C 1
ATOM 4058 O O . PRO B 1 93 ? 27.047 -9.266 -12.516 1 96.5 93 PRO B O 1
ATOM 4061 N N . LEU B 1 94 ? 25.969 -11.188 -12.633 1 96.69 94 LEU B N 1
ATOM 4062 C CA . LEU B 1 94 ? 26.109 -11.523 -11.219 1 96.69 94 LEU B CA 1
ATOM 4063 C C . LEU B 1 94 ? 26.5 -12.992 -11.047 1 96.69 94 LEU B C 1
ATOM 4065 O O . LEU B 1 94 ? 25.812 -13.883 -11.555 1 96.69 94 LEU B O 1
ATOM 4069 N N . THR B 1 95 ? 27.562 -13.219 -10.414 1 96.38 95 THR B N 1
ATOM 4070 C CA . THR B 1 95 ? 27.922 -14.562 -9.977 1 96.38 95 THR B CA 1
ATOM 4071 C C . THR B 1 95 ? 27.547 -14.773 -8.516 1 96.38 95 THR B C 1
ATOM 4073 O O . THR B 1 95 ? 28.125 -14.148 -7.621 1 96.38 95 THR B O 1
ATOM 4076 N N . VAL B 1 96 ? 26.609 -15.641 -8.305 1 97.19 96 VAL B N 1
ATOM 4077 C CA . VAL B 1 96 ? 26.172 -15.93 -6.945 1 97.19 96 VAL B CA 1
ATOM 4078 C C . VAL B 1 96 ? 27.172 -16.844 -6.258 1 97.19 96 VAL B C 1
ATOM 4080 O O . VAL B 1 96 ? 27.562 -17.875 -6.809 1 97.19 96 VAL B O 1
ATOM 4083 N N . PRO B 1 97 ? 27.594 -16.438 -5.102 1 97 97 PRO B N 1
ATOM 4084 C CA . PRO B 1 97 ? 28.516 -17.344 -4.406 1 97 97 PRO B CA 1
ATOM 4085 C C . PRO B 1 97 ? 27.891 -18.688 -4.078 1 97 97 PRO B C 1
ATOM 4087 O O . PRO B 1 97 ? 26.703 -18.766 -3.744 1 97 97 PRO B O 1
ATOM 4090 N N . ALA B 1 98 ? 28.719 -19.719 -4.074 1 96.88 98 ALA B N 1
ATOM 4091 C CA . ALA B 1 98 ? 28.234 -21.078 -3.816 1 96.88 98 ALA B CA 1
ATOM 4092 C C . ALA B 1 98 ? 27.75 -21.219 -2.375 1 96.88 98 ALA B C 1
ATOM 4094 O O . ALA B 1 98 ? 26.922 -22.078 -2.08 1 96.88 98 ALA B O 1
ATOM 4095 N N . TYR B 1 99 ? 28.297 -20.359 -1.496 1 96.06 99 TYR B N 1
ATOM 4096 C CA . TYR B 1 99 ? 27.984 -20.484 -0.078 1 96.06 99 TYR B CA 1
ATOM 4097 C C . TYR B 1 99 ? 26.734 -19.688 0.277 1 96.06 99 TYR B C 1
ATOM 4099 O O . TYR B 1 99 ? 26.312 -19.656 1.437 1 96.06 99 TYR B O 1
ATOM 4107 N N . ALA B 1 100 ? 26.172 -18.922 -0.708 1 97.19 100 ALA B N 1
ATOM 4108 C CA . ALA B 1 100 ? 24.969 -18.156 -0.44 1 97.19 100 ALA B CA 1
ATOM 4109 C C . ALA B 1 100 ? 23.828 -19.047 0.055 1 97.19 100 ALA B C 1
ATOM 4111 O O . ALA B 1 100 ? 23.672 -20.172 -0.419 1 97.19 100 ALA B O 1
ATOM 4112 N N . ALA B 1 101 ? 23.078 -18.547 1.039 1 97 101 ALA B N 1
ATOM 4113 C CA . ALA B 1 101 ? 21.906 -19.266 1.501 1 97 101 ALA B CA 1
ATOM 4114 C C . ALA B 1 101 ? 20.781 -19.188 0.479 1 97 101 ALA B C 1
ATOM 4116 O O . ALA B 1 101 ? 20.609 -18.172 -0.199 1 97 101 ALA B O 1
ATOM 4117 N N . THR B 1 102 ? 20.016 -20.281 0.368 1 96.62 102 THR B N 1
ATOM 4118 C CA . THR B 1 102 ? 18.766 -20.172 -0.385 1 96.62 102 THR B CA 1
ATOM 4119 C C . THR B 1 102 ? 17.781 -19.25 0.328 1 96.62 102 THR B C 1
ATOM 4121 O O . THR B 1 102 ? 17.859 -19.078 1.545 1 96.62 102 THR B O 1
ATOM 4124 N N . GLY B 1 103 ? 16.938 -18.656 -0.433 1 96.06 103 GLY B N 1
ATOM 4125 C CA . GLY B 1 103 ? 15.977 -17.703 0.092 1 96.06 103 GLY B CA 1
ATOM 4126 C C . GLY B 1 103 ? 16.016 -16.359 -0.621 1 96.06 103 GLY B C 1
ATOM 4127 O O . GLY B 1 103 ? 16.469 -16.281 -1.764 1 96.06 103 GLY B O 1
ATOM 4128 N N . LEU B 1 104 ? 15.508 -15.383 0.047 1 96.19 104 LEU B N 1
ATOM 4129 C CA . LEU B 1 104 ? 15.391 -14.055 -0.537 1 96.19 104 LEU B CA 1
ATOM 4130 C C . LEU B 1 104 ? 16.562 -13.172 -0.12 1 96.19 104 LEU B C 1
ATOM 4132 O O . LEU B 1 104 ? 16.969 -13.172 1.048 1 96.19 104 LEU B O 1
ATOM 4136 N N . HIS B 1 105 ? 17.125 -12.5 -1.089 1 97.38 105 HIS B N 1
ATOM 4137 C CA . HIS B 1 105 ? 18.234 -11.578 -0.878 1 97.38 105 HIS B CA 1
ATOM 4138 C C . HIS B 1 105 ? 17.922 -10.188 -1.41 1 97.38 105 HIS B C 1
ATOM 4140 O O . HIS B 1 105 ? 18.047 -9.93 -2.609 1 97.38 105 HIS B O 1
ATOM 4146 N N . PRO B 1 106 ? 17.516 -9.258 -0.513 1 96.94 106 PRO B N 1
ATOM 4147 C CA . PRO B 1 106 ? 17.297 -7.887 -0.992 1 96.94 106 PRO B CA 1
ATOM 4148 C C . PRO B 1 106 ? 18.594 -7.176 -1.36 1 96.94 106 PRO B C 1
ATOM 4150 O O . PRO B 1 106 ? 19.453 -6.938 -0.494 1 96.94 106 PRO B O 1
ATOM 4153 N N . LEU B 1 107 ? 18.719 -6.852 -2.592 1 97.75 107 LEU B N 1
ATOM 4154 C CA . LEU B 1 107 ? 19.859 -6.062 -3.062 1 97.75 107 LEU B CA 1
ATOM 4155 C C . LEU B 1 107 ? 19.531 -4.574 -3.043 1 97.75 107 LEU B C 1
ATOM 4157 O O . LEU B 1 107 ? 18.391 -4.18 -3.312 1 97.75 107 LEU B O 1
ATOM 4161 N N . THR B 1 108 ? 20.469 -3.787 -2.686 1 97.5 108 THR B N 1
ATOM 4162 C CA . THR B 1 108 ? 20.312 -2.338 -2.744 1 97.5 108 THR B CA 1
ATOM 4163 C C . THR B 1 108 ? 20.781 -1.801 -4.094 1 97.5 108 THR B C 1
ATOM 4165 O O . THR B 1 108 ? 21.844 -2.176 -4.586 1 97.5 108 THR B O 1
ATOM 4168 N N . VAL B 1 109 ? 19.984 -0.991 -4.695 1 97.88 109 VAL B N 1
ATOM 4169 C CA . VAL B 1 109 ? 20.266 -0.377 -5.988 1 97.88 109 VAL B CA 1
ATOM 4170 C C . VAL B 1 109 ? 20.406 1.135 -5.824 1 97.88 109 VAL B C 1
ATOM 4172 O O . VAL B 1 109 ? 19.469 1.808 -5.406 1 97.88 109 VAL B O 1
ATOM 4175 N N . ILE B 1 110 ? 21.516 1.672 -6.129 1 97.38 110 ILE B N 1
ATOM 4176 C CA . ILE B 1 110 ? 21.797 3.104 -6.051 1 97.38 110 ILE B CA 1
ATOM 4177 C C . ILE B 1 110 ? 21.938 3.676 -7.461 1 97.38 110 ILE B C 1
ATOM 4179 O O . ILE B 1 110 ? 22.75 3.193 -8.25 1 97.38 110 ILE B O 1
ATOM 4183 N N . THR B 1 111 ? 21.156 4.656 -7.812 1 97.62 111 THR B N 1
ATOM 4184 C CA . THR B 1 111 ? 21.297 5.332 -9.094 1 97.62 111 THR B CA 1
ATOM 4185 C C . THR B 1 111 ? 21.75 6.777 -8.898 1 97.62 111 THR B C 1
ATOM 4187 O O . THR B 1 111 ? 21.562 7.352 -7.824 1 97.62 111 THR B O 1
ATOM 4190 N N . GLN B 1 112 ? 22.453 7.277 -9.859 1 95.56 112 GLN B N 1
ATOM 4191 C CA . GLN B 1 112 ? 22.75 8.695 -10.016 1 95.56 112 GLN B CA 1
ATOM 4192 C C . GLN B 1 112 ? 22.25 9.219 -11.359 1 95.56 112 GLN B C 1
ATOM 4194 O O . GLN B 1 112 ? 22.312 8.508 -12.367 1 95.56 112 GLN B O 1
ATOM 4199 N N . ASN B 1 113 ? 21.656 10.406 -11.406 1 93.06 113 ASN B N 1
ATOM 4200 C CA . ASN B 1 113 ? 21.141 11.078 -12.602 1 93.06 113 ASN B CA 1
ATOM 4201 C C . ASN B 1 113 ? 19.938 10.352 -13.18 1 93.06 113 ASN B C 1
ATOM 4203 O O . ASN B 1 113 ? 19.922 10.008 -14.367 1 93.06 113 ASN B O 1
ATOM 4207 N N . PRO B 1 114 ? 19.031 10.297 -12.305 1 94 114 PRO B N 1
ATOM 4208 C CA . PRO B 1 114 ? 18.859 10.961 -11.008 1 94 114 PRO B CA 1
ATOM 4209 C C . PRO B 1 114 ? 19.25 10.062 -9.836 1 94 114 PRO B C 1
ATOM 4211 O O . PRO B 1 114 ? 19.375 8.852 -10 1 94 114 PRO B O 1
ATOM 4214 N N . ALA B 1 115 ? 19.328 10.648 -8.695 1 95.94 115 ALA B N 1
ATOM 4215 C CA . ALA B 1 115 ? 19.719 9.93 -7.48 1 95.94 115 ALA B CA 1
ATOM 4216 C C . ALA B 1 115 ? 18.531 9.164 -6.902 1 95.94 115 ALA B C 1
ATOM 4218 O O . ALA B 1 115 ? 17.438 9.711 -6.746 1 95.94 115 ALA B O 1
ATOM 4219 N N . SER B 1 116 ? 18.719 7.906 -6.66 1 96.88 116 SER B N 1
ATOM 4220 C CA . SER B 1 116 ? 17.734 7.07 -5.969 1 96.88 116 SER B CA 1
ATOM 4221 C C . SER B 1 116 ? 18.422 5.934 -5.211 1 96.88 116 SER B C 1
ATOM 4223 O O . SER B 1 116 ? 19.562 5.582 -5.504 1 96.88 116 SER B O 1
ATOM 4225 N N . VAL B 1 117 ? 17.875 5.465 -4.16 1 97.19 117 VAL B N 1
ATOM 4226 C CA . VAL B 1 117 ? 18.234 4.254 -3.432 1 97.19 117 VAL B CA 1
ATOM 4227 C C . VAL B 1 117 ? 17.016 3.342 -3.305 1 97.19 117 VAL B C 1
ATOM 4229 O O . VAL B 1 117 ? 16.031 3.695 -2.645 1 97.19 117 VAL B O 1
ATOM 4232 N N . SER B 1 118 ? 17.062 2.258 -3.975 1 96.81 118 SER B N 1
ATOM 4233 C CA . SER B 1 118 ? 15.953 1.316 -4.004 1 96.81 118 SER B CA 1
ATOM 4234 C C . SER B 1 118 ? 16.438 -0.111 -3.756 1 96.81 118 SER B C 1
ATOM 4236 O O . SER B 1 118 ? 17.594 -0.332 -3.408 1 96.81 118 SER B O 1
ATOM 4238 N N . GLN B 1 119 ? 15.492 -1.038 -3.744 1 96.88 119 GLN B N 1
ATOM 4239 C CA . GLN B 1 119 ? 15.82 -2.443 -3.525 1 96.88 119 GLN B CA 1
ATOM 4240 C C . GLN B 1 119 ? 15.234 -3.322 -4.629 1 96.88 119 GLN B C 1
ATOM 4242 O O . GLN B 1 119 ? 14.219 -2.975 -5.238 1 96.88 119 GLN B O 1
ATOM 4247 N N . VAL B 1 120 ? 15.883 -4.375 -4.934 1 97.06 120 VAL B N 1
ATOM 4248 C CA . VAL B 1 120 ? 15.383 -5.438 -5.797 1 97.06 120 VAL B CA 1
ATOM 4249 C C . VAL B 1 120 ? 15.656 -6.797 -5.16 1 97.06 120 VAL B C 1
ATOM 4251 O O . VAL B 1 120 ? 16.719 -7.012 -4.582 1 97.06 120 VAL B O 1
ATOM 4254 N N . MET B 1 121 ? 14.711 -7.715 -5.184 1 96 121 MET B N 1
ATOM 4255 C CA . MET B 1 121 ? 14.82 -9.008 -4.523 1 96 121 MET B CA 1
ATOM 4256 C C . MET B 1 121 ? 15.461 -10.039 -5.449 1 96 121 MET B C 1
ATOM 4258 O O . MET B 1 121 ? 14.992 -10.25 -6.57 1 96 121 MET B O 1
ATOM 4262 N N . LEU B 1 122 ? 16.516 -10.578 -5.059 1 97.31 122 LEU B N 1
ATOM 4263 C CA . LEU B 1 122 ? 17.078 -11.766 -5.684 1 97.31 122 LEU B CA 1
ATOM 4264 C C . LEU B 1 122 ? 16.656 -13.023 -4.941 1 97.31 122 LEU B C 1
ATOM 4266 O O . LEU B 1 122 ? 16.906 -13.164 -3.742 1 97.31 122 LEU B O 1
ATOM 4270 N N . LYS B 1 123 ? 16.062 -13.898 -5.613 1 96.94 123 LYS B N 1
ATOM 4271 C CA . LYS B 1 123 ? 15.633 -15.164 -5.023 1 96.94 123 LYS B CA 1
ATOM 4272 C C . LYS B 1 123 ? 16.578 -16.297 -5.414 1 96.94 123 LYS B C 1
ATOM 4274 O O . LYS B 1 123 ? 16.797 -16.547 -6.598 1 96.94 123 LYS B O 1
ATOM 4279 N N . LEU B 1 124 ? 17.125 -16.953 -4.449 1 97.62 124 LEU B N 1
ATOM 4280 C CA . LEU B 1 124 ? 17.922 -18.156 -4.656 1 97.62 124 LEU B CA 1
ATOM 4281 C C . LEU B 1 124 ? 17.125 -19.391 -4.25 1 97.62 124 LEU B C 1
ATOM 4283 O O . LEU B 1 124 ? 16.609 -19.469 -3.137 1 97.62 124 LEU B O 1
ATOM 4287 N N . SER B 1 125 ? 17.062 -20.328 -5.168 1 97.44 125 SER B N 1
ATOM 4288 C CA . SER B 1 125 ? 16.172 -21.469 -4.98 1 97.44 125 SER B CA 1
ATOM 4289 C C . SER B 1 125 ? 16.953 -22.781 -4.906 1 97.44 125 SER B C 1
ATOM 4291 O O . SER B 1 125 ? 18.109 -22.844 -5.289 1 97.44 125 SER B O 1
ATOM 4293 N N . GLN B 1 126 ? 16.297 -23.75 -4.324 1 95.38 126 GLN B N 1
ATOM 4294 C CA . GLN B 1 126 ? 16.734 -25.141 -4.363 1 95.38 126 GLN B CA 1
ATOM 4295 C C . GLN B 1 126 ? 15.938 -25.938 -5.383 1 95.38 126 GLN B C 1
ATOM 4297 O O . GLN B 1 126 ? 14.742 -25.688 -5.578 1 95.38 126 GLN B O 1
ATOM 4302 N N . ILE B 1 127 ? 16.594 -26.891 -5.973 1 95.38 127 ILE B N 1
ATOM 4303 C CA . ILE B 1 127 ? 15.898 -27.781 -6.898 1 95.38 127 ILE B CA 1
ATOM 4304 C C . ILE B 1 127 ? 15.328 -28.984 -6.137 1 95.38 127 ILE B C 1
ATOM 4306 O O . ILE B 1 127 ? 16.031 -29.625 -5.367 1 95.38 127 ILE B O 1
ATOM 4310 N N . VAL B 1 128 ? 14.055 -29.219 -6.328 1 97.44 128 VAL B N 1
ATOM 4311 C CA . VAL B 1 128 ? 13.438 -30.422 -5.77 1 97.44 128 VAL B CA 1
ATOM 4312 C C . VAL B 1 128 ? 13.492 -31.547 -6.789 1 97.44 128 VAL B C 1
ATOM 4314 O O . VAL B 1 128 ? 12.977 -31.422 -7.902 1 97.44 128 VAL B O 1
ATOM 4317 N N . PRO B 1 129 ? 14.102 -32.656 -6.445 1 97.38 129 PRO B N 1
ATOM 4318 C CA . PRO B 1 129 ? 14.219 -33.75 -7.41 1 97.38 129 PRO B CA 1
ATOM 4319 C C . PRO B 1 129 ? 12.883 -34.406 -7.715 1 97.38 129 PRO B C 1
ATOM 4321 O O . PRO B 1 129 ? 11.953 -34.344 -6.91 1 97.38 129 PRO B O 1
ATOM 4324 N N . PRO B 1 130 ? 12.82 -35.031 -8.945 1 97.81 130 PRO B N 1
ATOM 4325 C CA . PRO B 1 130 ? 11.633 -35.844 -9.227 1 97.81 130 PRO B CA 1
ATOM 4326 C C . PRO B 1 130 ? 11.375 -36.906 -8.156 1 97.81 130 PRO B C 1
ATOM 4328 O O . PRO B 1 130 ? 12.32 -37.469 -7.59 1 97.81 130 PRO B O 1
ATOM 4331 N N . LYS B 1 131 ? 10.188 -37.094 -7.867 1 98.19 131 LYS B N 1
ATOM 4332 C CA . LYS B 1 131 ? 9.766 -38.062 -6.848 1 98.19 131 LYS B CA 1
ATOM 4333 C C . LYS B 1 131 ? 8.453 -38.719 -7.238 1 98.19 131 LYS B C 1
ATOM 4335 O O . LYS B 1 131 ? 7.473 -38.062 -7.566 1 98.19 131 LYS B O 1
ATOM 4340 N N . ASN B 1 132 ? 8.383 -40.062 -7.273 1 98.25 132 ASN B N 1
ATOM 4341 C CA . ASN B 1 132 ? 7.199 -40.906 -7.469 1 98.25 132 ASN B CA 1
ATOM 4342 C C . ASN B 1 132 ? 6.457 -40.531 -8.75 1 98.25 132 ASN B C 1
ATOM 4344 O O . ASN B 1 132 ? 5.227 -40.469 -8.766 1 98.25 132 ASN B O 1
ATOM 4348 N N . THR B 1 133 ? 7.199 -40.219 -9.797 1 97.38 133 THR B N 1
ATOM 4349 C CA . THR B 1 133 ? 6.648 -39.781 -11.078 1 97.38 133 THR B CA 1
ATOM 4350 C C . THR B 1 133 ? 5.875 -40.938 -11.742 1 97.38 133 THR B C 1
ATOM 4352 O O . THR B 1 133 ? 4.93 -40.688 -12.492 1 97.38 133 THR B O 1
ATOM 4355 N N . GLU B 1 134 ? 6.215 -42.156 -11.391 1 96.88 134 GLU B N 1
ATOM 4356 C CA . GLU B 1 134 ? 5.641 -43.312 -12.016 1 96.88 134 GLU B CA 1
ATOM 4357 C C . GLU B 1 134 ? 4.188 -43.531 -11.586 1 96.88 134 GLU B C 1
ATOM 4359 O O . GLU B 1 134 ? 3.457 -44.312 -12.195 1 96.88 134 GLU B O 1
ATOM 4364 N N . ALA B 1 135 ? 3.832 -42.844 -10.617 1 97.25 135 ALA B N 1
ATOM 4365 C CA . ALA B 1 135 ? 2.469 -42.969 -10.109 1 97.25 135 ALA B CA 1
ATOM 4366 C C . ALA B 1 135 ? 1.473 -42.25 -11.016 1 97.25 135 ALA B C 1
ATOM 4368 O O . ALA B 1 135 ? 0.26 -42.406 -10.875 1 97.25 135 ALA B O 1
ATOM 4369 N N . PHE B 1 136 ? 1.964 -41.531 -12.047 1 98 136 PHE B N 1
ATOM 4370 C CA . PHE B 1 136 ? 1.076 -40.719 -12.852 1 98 136 PHE B CA 1
ATOM 4371 C C . PHE B 1 136 ? 1.287 -40.969 -14.336 1 98 136 PHE B C 1
ATOM 4373 O O . PHE B 1 136 ? 2.389 -41.312 -14.758 1 98 136 PHE B O 1
ATOM 4380 N N . ARG B 1 137 ? 0.204 -40.875 -15.039 1 97.44 137 ARG B N 1
ATOM 4381 C CA . ARG B 1 137 ? 0.225 -40.812 -16.5 1 97.44 137 ARG B CA 1
ATOM 4382 C C . ARG B 1 137 ? 0.016 -39.406 -17.016 1 97.44 137 ARG B C 1
ATOM 4384 O O . ARG B 1 137 ? -0.835 -38.688 -16.5 1 97.44 137 ARG B O 1
ATOM 4391 N N . LEU B 1 138 ? 0.863 -39 -18 1 97.44 138 LEU B N 1
ATOM 4392 C CA . LEU B 1 138 ? 0.79 -37.656 -18.578 1 97.44 138 LEU B CA 1
ATOM 4393 C C . LEU B 1 138 ? 0.36 -37.75 -20.031 1 97.44 138 LEU B C 1
ATOM 4395 O O . LEU B 1 138 ? 0.841 -38.594 -20.797 1 97.44 138 LEU B O 1
ATOM 4399 N N . GLN B 1 139 ? -0.628 -37.031 -20.406 1 97.06 139 GLN B N 1
ATOM 4400 C CA . GLN B 1 139 ? -1.04 -36.75 -21.781 1 97.06 139 GLN B CA 1
ATOM 4401 C C . GLN B 1 139 ? -0.958 -35.25 -22.094 1 97.06 139 GLN B C 1
ATOM 4403 O O . GLN B 1 139 ? -1.546 -34.438 -21.391 1 97.06 139 GLN B O 1
ATOM 4408 N N . THR B 1 140 ? -0.198 -34.906 -23.125 1 95.5 140 THR B N 1
ATOM 4409 C CA . THR B 1 140 ? 0.05 -33.469 -23.391 1 95.5 140 THR B CA 1
ATOM 4410 C C . THR B 1 140 ? -0.375 -33.125 -24.812 1 95.5 140 THR B C 1
ATOM 4412 O O . THR B 1 140 ? -0.215 -33.906 -25.734 1 95.5 140 THR B O 1
ATOM 4415 N N . THR B 1 141 ? -0.928 -31.984 -25.031 1 94.75 141 THR B N 1
ATOM 4416 C CA . THR B 1 141 ? -1.262 -31.422 -26.344 1 94.75 141 THR B CA 1
ATOM 4417 C C . THR B 1 141 ? -0.838 -29.953 -26.422 1 94.75 141 THR B C 1
ATOM 4419 O O . THR B 1 141 ? -1.004 -29.203 -25.453 1 94.75 141 THR B O 1
ATOM 4422 N N . PRO B 1 142 ? -0.24 -29.484 -27.531 1 92.06 142 PRO B N 1
ATOM 4423 C CA . PRO B 1 142 ? 0.07 -28.062 -27.688 1 92.06 142 PRO B CA 1
ATOM 4424 C C . PRO B 1 142 ? -1.179 -27.203 -27.875 1 92.06 142 PRO B C 1
ATOM 4426 O O . PRO B 1 142 ? -2.141 -27.625 -28.516 1 92.06 142 PRO B O 1
ATOM 4429 N N . VAL B 1 143 ? -1.189 -26.047 -27.266 1 92.38 143 VAL B N 1
ATOM 4430 C CA . VAL B 1 143 ? -2.379 -25.203 -27.359 1 92.38 143 VAL B CA 1
ATOM 4431 C C . VAL B 1 143 ? -1.975 -23.781 -27.734 1 92.38 143 VAL B C 1
ATOM 4433 O O . VAL B 1 143 ? -2.748 -22.844 -27.547 1 92.38 143 VAL B O 1
ATOM 4436 N N . GLY B 1 144 ? -0.794 -23.516 -28.25 1 87.25 144 GLY B N 1
ATOM 4437 C CA . GLY B 1 144 ? -0.346 -22.203 -28.688 1 87.25 144 GLY B CA 1
ATOM 4438 C C . GLY B 1 144 ? 0.5 -21.484 -27.641 1 87.25 144 GLY B C 1
ATOM 4439 O O . GLY B 1 144 ? 0.566 -21.906 -26.484 1 87.25 144 GLY B O 1
ATOM 4440 N N . GLU B 1 145 ? 1.061 -20.297 -28.062 1 86 145 GLU B N 1
ATOM 4441 C CA . GLU B 1 145 ? 1.986 -19.562 -27.219 1 86 145 GLU B CA 1
ATOM 4442 C C . GLU B 1 145 ? 1.253 -18.891 -26.047 1 86 145 GLU B C 1
ATOM 4444 O O . GLU B 1 145 ? 0.117 -18.438 -26.203 1 86 145 GLU B O 1
ATOM 4449 N N . ARG B 1 146 ? 2.051 -18.797 -24.859 1 90.25 146 ARG B N 1
ATOM 4450 C CA . ARG B 1 146 ? 1.624 -18.078 -23.656 1 90.25 146 ARG B CA 1
ATOM 4451 C C . ARG B 1 146 ? 0.268 -18.578 -23.188 1 90.25 146 ARG B C 1
ATOM 4453 O O . ARG B 1 146 ? -0.651 -17.797 -22.953 1 90.25 146 ARG B O 1
ATOM 4460 N N . ALA B 1 147 ? 0.07 -19.953 -23.219 1 94.69 147 ALA B N 1
ATOM 4461 C CA . ALA B 1 147 ? -1.106 -20.531 -22.578 1 94.69 147 ALA B CA 1
ATOM 4462 C C . ALA B 1 147 ? -1.222 -20.062 -21.125 1 94.69 147 ALA B C 1
ATOM 4464 O O . ALA B 1 147 ? -0.212 -19.922 -20.438 1 94.69 147 ALA B O 1
ATOM 4465 N N . TYR B 1 148 ? -2.416 -19.875 -20.656 1 96.25 148 TYR B N 1
ATOM 4466 C CA . TYR B 1 148 ? -2.502 -19.109 -19.422 1 96.25 148 TYR B CA 1
ATOM 4467 C C . TYR B 1 148 ? -3.367 -19.828 -18.391 1 96.25 148 TYR B C 1
ATOM 4469 O O . TYR B 1 148 ? -2.861 -20.312 -17.375 1 96.25 148 TYR B O 1
ATOM 4477 N N . GLN B 1 149 ? -4.699 -19.984 -18.609 1 98.38 149 GLN B N 1
ATOM 4478 C CA . GLN B 1 149 ? -5.551 -20.672 -17.656 1 98.38 149 GLN B CA 1
ATOM 4479 C C . GLN B 1 149 ? -6.445 -21.703 -18.344 1 98.38 149 GLN B C 1
ATOM 4481 O O . GLN B 1 149 ? -6.527 -21.734 -19.578 1 98.38 149 GLN B O 1
ATOM 4486 N N . SER B 1 150 ? -7.07 -22.547 -17.484 1 98.62 150 SER B N 1
ATOM 4487 C CA . SER B 1 150 ? -8.039 -23.531 -17.953 1 98.62 150 SER B CA 1
ATOM 4488 C C . SER B 1 150 ? -9.164 -23.734 -16.953 1 98.62 150 SER B C 1
ATOM 4490 O O . SER B 1 150 ? -9.031 -23.344 -15.789 1 98.62 150 SER B O 1
ATOM 4492 N N . ALA B 1 151 ? -10.211 -24.219 -17.453 1 98.69 151 ALA B N 1
ATOM 4493 C CA . ALA B 1 151 ? -11.367 -24.594 -16.641 1 98.69 151 ALA B CA 1
ATOM 4494 C C . ALA B 1 151 ? -12.102 -25.781 -17.266 1 98.69 151 ALA B C 1
ATOM 4496 O O . ALA B 1 151 ? -12.211 -25.875 -18.484 1 98.69 151 ALA B O 1
ATOM 4497 N N . VAL B 1 152 ? -12.609 -26.625 -16.406 1 98.31 152 VAL B N 1
ATOM 4498 C CA . VAL B 1 152 ? -13.312 -27.812 -16.875 1 98.31 152 VAL B CA 1
ATOM 4499 C C . VAL B 1 152 ? -14.812 -27.672 -16.641 1 98.31 152 VAL B C 1
ATOM 4501 O O . VAL B 1 152 ? -15.242 -27.266 -15.562 1 98.31 152 VAL B O 1
ATOM 4504 N N . SER B 1 153 ? -15.57 -28 -17.703 1 97.81 153 SER B N 1
ATOM 4505 C CA . SER B 1 153 ? -17.031 -27.953 -17.562 1 97.81 153 SER B CA 1
ATOM 4506 C C . SER B 1 153 ? -17.562 -29.281 -17.031 1 97.81 153 SER B C 1
ATOM 4508 O O . SER B 1 153 ? -16.875 -30.297 -17.062 1 97.81 153 SER B O 1
ATOM 4510 N N . ALA B 1 154 ? -18.812 -29.234 -16.641 1 95.38 154 ALA B N 1
ATOM 4511 C CA . ALA B 1 154 ? -19.469 -30.406 -16.062 1 95.38 154 ALA B CA 1
ATOM 4512 C C . ALA B 1 154 ? -19.656 -31.5 -17.109 1 95.38 154 ALA B C 1
ATOM 4514 O O . ALA B 1 154 ? -19.656 -32.688 -16.781 1 95.38 154 ALA B O 1
ATOM 4515 N N . ASP B 1 155 ? -19.734 -31.172 -18.344 1 94.44 155 ASP B N 1
ATOM 4516 C CA . ASP B 1 155 ? -20 -32.125 -19.406 1 94.44 155 ASP B CA 1
ATOM 4517 C C . ASP B 1 155 ? -18.688 -32.625 -20.031 1 94.44 155 ASP B C 1
ATOM 4519 O O . ASP B 1 155 ? -18.703 -33.219 -21.109 1 94.44 155 ASP B O 1
ATOM 4523 N N . GLY B 1 156 ? -17.625 -32.312 -19.438 1 94.75 156 GLY B N 1
ATOM 4524 C CA . GLY B 1 156 ? -16.375 -32.938 -19.844 1 94.75 156 GLY B CA 1
ATOM 4525 C C . GLY B 1 156 ? -15.633 -32.156 -20.906 1 94.75 156 GLY B C 1
ATOM 4526 O O . GLY B 1 156 ? -14.922 -32.719 -21.734 1 94.75 156 GLY B O 1
ATOM 4527 N N . LYS B 1 157 ? -15.875 -30.906 -20.953 1 98.12 157 LYS B N 1
ATOM 4528 C CA . LYS B 1 157 ? -15.094 -30.031 -21.828 1 98.12 157 LYS B CA 1
ATOM 4529 C C . LYS B 1 157 ? -14.039 -29.266 -21.031 1 98.12 157 LYS B C 1
ATOM 4531 O O . LYS B 1 157 ? -14.25 -28.938 -19.875 1 98.12 157 LYS B O 1
ATOM 4536 N N . LEU B 1 158 ? -12.922 -29.062 -21.688 1 98.69 158 LEU B N 1
ATOM 4537 C CA . LEU B 1 158 ? -11.828 -28.266 -21.141 1 98.69 158 LEU B CA 1
ATOM 4538 C C . LEU B 1 158 ? -11.641 -26.984 -21.922 1 98.69 158 LEU B C 1
ATOM 4540 O O . LEU B 1 158 ? -11.367 -27.016 -23.125 1 98.69 158 LEU B O 1
ATOM 4544 N N . PHE B 1 159 ? -11.812 -25.891 -21.266 1 98.81 159 PHE B N 1
ATOM 4545 C CA . PHE B 1 159 ? -11.578 -24.594 -21.891 1 98.81 159 PHE B CA 1
ATOM 4546 C C . PHE B 1 159 ? -10.195 -24.062 -21.516 1 98.81 159 PHE B C 1
ATOM 4548 O O . PHE B 1 159 ? -9.805 -24.109 -20.344 1 98.81 159 PHE B O 1
ATOM 4555 N N . VAL B 1 160 ? -9.43 -23.625 -22.516 1 98.44 160 VAL B N 1
ATOM 4556 C CA . VAL B 1 160 ? -8.055 -23.156 -22.328 1 98.44 160 VAL B CA 1
ATOM 4557 C C . VAL B 1 160 ? -7.875 -21.781 -22.953 1 98.44 160 VAL B C 1
ATOM 4559 O O . VAL B 1 160 ? -8.344 -21.547 -24.062 1 98.44 160 VAL B O 1
ATOM 4562 N N . THR B 1 161 ? -7.242 -20.938 -22.219 1 97.75 161 THR B N 1
ATOM 4563 C CA . THR B 1 161 ? -6.918 -19.609 -22.734 1 97.75 161 THR B CA 1
ATOM 4564 C C . THR B 1 161 ? -5.426 -19.5 -23.031 1 97.75 161 THR B C 1
ATOM 4566 O O . THR B 1 161 ? -4.602 -20.078 -22.328 1 97.75 161 THR B O 1
ATOM 4569 N N . SER B 1 162 ? -5.105 -18.828 -24.094 1 91.88 162 SER B N 1
ATOM 4570 C CA . SER B 1 162 ? -3.752 -18.375 -24.406 1 91.88 162 SER B CA 1
ATOM 4571 C C . SER B 1 162 ? -3.703 -16.875 -24.625 1 91.88 162 SER B C 1
ATOM 4573 O O . SER B 1 162 ? -4.426 -16.328 -25.469 1 91.88 162 SER B O 1
ATOM 4575 N N . ALA B 1 163 ? -2.881 -16.328 -23.828 1 87.5 163 ALA B N 1
ATOM 4576 C CA . ALA B 1 163 ? -2.717 -14.883 -23.984 1 87.5 163 ALA B CA 1
ATOM 4577 C C . ALA B 1 163 ? -1.803 -14.555 -25.156 1 87.5 163 ALA B C 1
ATOM 4579 O O . ALA B 1 163 ? -1.116 -15.43 -25.688 1 87.5 163 ALA B O 1
ATOM 4580 N N . ARG B 1 164 ? -1.832 -13.406 -25.625 1 77.62 164 ARG B N 1
ATOM 4581 C CA . ARG B 1 164 ? -1.054 -13.016 -26.797 1 77.62 164 ARG B CA 1
ATOM 4582 C C . ARG B 1 164 ? 0.436 -13.242 -26.562 1 77.62 164 ARG B C 1
ATOM 4584 O O . ARG B 1 164 ? 0.99 -12.789 -25.562 1 77.62 164 ARG B O 1
ATOM 4591 N N . GLY B 1 165 ? 0.962 -14.125 -27.469 1 76.88 165 GLY B N 1
ATOM 4592 C CA . GLY B 1 165 ? 2.402 -14.336 -27.453 1 76.88 165 GLY B CA 1
ATOM 4593 C C . GLY B 1 165 ? 3.131 -13.5 -28.5 1 76.88 165 GLY B C 1
ATOM 4594 O O . GLY B 1 165 ? 2.521 -12.664 -29.172 1 76.88 165 GLY B O 1
ATOM 4595 N N . PRO B 1 166 ? 4.391 -13.68 -28.578 1 71.5 166 PRO B N 1
ATOM 4596 C CA . PRO B 1 166 ? 5.188 -12.898 -29.531 1 71.5 166 PRO B CA 1
ATOM 4597 C C . PRO B 1 166 ? 4.812 -13.188 -30.984 1 71.5 166 PRO B C 1
ATOM 4599 O O . PRO B 1 166 ? 4.891 -12.297 -31.828 1 71.5 166 PRO B O 1
ATOM 4602 N N . ASN B 1 167 ? 4.367 -14.422 -31.219 1 76.31 167 ASN B N 1
ATOM 4603 C CA . ASN B 1 167 ? 4.129 -14.828 -32.594 1 76.31 167 ASN B CA 1
ATOM 4604 C C . ASN B 1 167 ? 2.664 -15.188 -32.844 1 76.31 167 ASN B C 1
ATOM 4606 O O . ASN B 1 167 ? 2.186 -15.156 -33.969 1 76.31 167 ASN B O 1
ATOM 4610 N N . ASP B 1 168 ? 2.07 -15.578 -31.703 1 79.06 168 ASP B N 1
ATOM 4611 C CA . ASP B 1 168 ? 0.688 -16.031 -31.828 1 79.06 168 ASP B CA 1
ATOM 4612 C C . ASP B 1 168 ? -0.273 -15.055 -31.156 1 79.06 168 ASP B C 1
ATOM 4614 O O . ASP B 1 168 ? 0.076 -14.414 -30.156 1 79.06 168 ASP B O 1
ATOM 4618 N N . GLY B 1 169 ? -1.476 -14.977 -31.75 1 87.44 169 GLY B N 1
ATOM 4619 C CA . GLY B 1 169 ? -2.525 -14.203 -31.094 1 87.44 169 GLY B CA 1
ATOM 4620 C C . GLY B 1 169 ? -3.148 -14.914 -29.906 1 87.44 169 GLY B C 1
ATOM 4621 O O . GLY B 1 169 ? -2.779 -16.047 -29.594 1 87.44 169 GLY B O 1
ATOM 4622 N N . SER B 1 170 ? -3.992 -14.242 -29.297 1 93.56 170 SER B N 1
ATOM 4623 C CA . SER B 1 170 ? -4.734 -14.805 -28.172 1 93.56 170 SER B CA 1
ATOM 4624 C C . SER B 1 170 ? -5.762 -15.828 -28.641 1 93.56 170 SER B C 1
ATOM 4626 O O . SER B 1 170 ? -6.258 -15.742 -29.781 1 93.56 170 SER B O 1
ATOM 4628 N N . ARG B 1 171 ? -5.969 -16.859 -27.797 1 95.69 171 ARG B N 1
ATOM 4629 C CA . ARG B 1 171 ? -6.902 -17.922 -28.172 1 95.69 171 ARG B CA 1
ATOM 4630 C C . ARG B 1 171 ? -7.777 -18.312 -26.984 1 95.69 171 ARG B C 1
ATOM 4632 O O . ARG B 1 171 ? -7.324 -18.297 -25.828 1 95.69 171 ARG B O 1
ATOM 4639 N N . LEU B 1 172 ? -9 -18.625 -27.234 1 98 172 LEU B N 1
ATOM 4640 C CA . LEU B 1 172 ? -9.898 -19.391 -26.391 1 98 172 LEU B CA 1
ATOM 4641 C C . LEU B 1 172 ? -10.336 -20.672 -27.078 1 98 172 LEU B C 1
ATOM 4643 O O . LEU B 1 172 ? -11.016 -20.625 -28.109 1 98 172 LEU B O 1
ATOM 4647 N N . MET B 1 173 ? -9.93 -21.797 -26.484 1 98.25 173 MET B N 1
ATOM 4648 C CA . MET B 1 173 ? -10.188 -23.094 -27.109 1 98.25 173 MET B CA 1
ATOM 4649 C C . MET B 1 173 ? -11.023 -23.984 -26.203 1 98.25 173 MET B C 1
ATOM 4651 O O . MET B 1 173 ? -10.938 -23.875 -24.969 1 98.25 173 MET B O 1
ATOM 4655 N N . ARG B 1 174 ? -11.82 -24.719 -26.828 1 98.81 174 ARG B N 1
ATOM 4656 C CA . ARG B 1 174 ? -12.508 -25.812 -26.156 1 98.81 174 ARG B CA 1
ATOM 4657 C C . ARG B 1 174 ? -11.938 -27.156 -26.578 1 98.81 174 ARG B C 1
ATOM 4659 O O . ARG B 1 174 ? -11.914 -27.469 -27.781 1 98.81 174 ARG B O 1
ATOM 4666 N N . LEU B 1 175 ? -11.484 -27.906 -25.641 1 98.75 175 LEU B N 1
ATOM 4667 C CA . LEU B 1 175 ? -10.938 -29.234 -25.875 1 98.75 175 LEU B CA 1
ATOM 4668 C C . LEU B 1 175 ? -11.836 -30.297 -25.25 1 98.75 175 LEU B C 1
ATOM 4670 O O . LEU B 1 175 ? -12.641 -30 -24.359 1 98.75 175 LEU B O 1
ATOM 4674 N N . ASN B 1 176 ? -11.711 -31.516 -25.797 1 98.38 176 ASN B N 1
ATOM 4675 C CA . ASN B 1 176 ? -12.203 -32.656 -25.062 1 98.38 176 ASN B CA 1
ATOM 4676 C C . ASN B 1 176 ? -11.344 -32.969 -23.828 1 98.38 176 ASN B C 1
ATOM 4678 O O . ASN B 1 176 ? -10.141 -33.156 -23.938 1 98.38 176 ASN B O 1
ATOM 4682 N N . ALA B 1 177 ? -11.945 -33 -22.656 1 98.19 177 ALA B N 1
ATOM 4683 C CA . ALA B 1 177 ? -11.156 -33.156 -21.438 1 98.19 177 ALA B CA 1
ATOM 4684 C C . ALA B 1 177 ? -10.461 -34.5 -21.375 1 98.19 177 ALA B C 1
ATOM 4686 O O . ALA B 1 177 ? -9.414 -34.656 -20.734 1 98.19 177 ALA B O 1
ATOM 4687 N N . GLY B 1 178 ? -11.055 -35.469 -21.969 1 97.31 178 GLY B N 1
ATOM 4688 C CA . GLY B 1 178 ? -10.484 -36.812 -21.953 1 97.31 178 GLY B CA 1
ATOM 4689 C C . GLY B 1 178 ? -9.32 -37 -22.922 1 97.31 178 GLY B C 1
ATOM 4690 O O . GLY B 1 178 ? -8.234 -37.406 -22.516 1 97.31 178 GLY B O 1
ATOM 4691 N N . THR B 1 179 ? -9.477 -36.5 -24.172 1 97.5 179 THR B N 1
ATOM 4692 C CA . THR B 1 179 ? -8.508 -36.781 -25.234 1 97.5 179 THR B CA 1
ATOM 4693 C C . THR B 1 179 ? -7.586 -35.562 -25.438 1 97.5 179 THR B C 1
ATOM 4695 O O . THR B 1 179 ? -6.543 -35.688 -26.094 1 97.5 179 THR B O 1
ATOM 4698 N N . LEU B 1 180 ? -8 -34.438 -24.984 1 98.25 180 LEU B N 1
ATOM 4699 C CA . LEU B 1 180 ? -7.328 -33.125 -25.141 1 98.25 180 LEU B CA 1
ATOM 4700 C C . LEU B 1 180 ? -7.375 -32.688 -26.609 1 98.25 180 LEU B C 1
ATOM 4702 O O . LEU B 1 180 ? -6.621 -31.797 -27 1 98.25 180 LEU B O 1
ATOM 4706 N N . ALA B 1 181 ? -8.289 -33.281 -27.391 1 98.06 181 ALA B N 1
ATOM 4707 C CA . ALA B 1 181 ? -8.469 -32.844 -28.766 1 98.06 181 ALA B CA 1
ATOM 4708 C C . ALA B 1 181 ? -9.164 -31.469 -28.797 1 98.06 181 ALA B C 1
ATOM 4710 O O . ALA B 1 181 ? -10.156 -31.25 -28.109 1 98.06 181 ALA B O 1
ATOM 4711 N N . VAL B 1 182 ? -8.586 -30.594 -29.578 1 97.38 182 VAL B N 1
ATOM 4712 C CA . VAL B 1 182 ? -9.234 -29.297 -29.75 1 97.38 182 VAL B CA 1
ATOM 4713 C C . VAL B 1 182 ? -10.523 -29.469 -30.547 1 97.38 182 VAL B C 1
ATOM 4715 O O . VAL B 1 182 ? -10.508 -30.016 -31.656 1 97.38 182 VAL B O 1
ATOM 4718 N N . GLU B 1 183 ? -11.586 -28.969 -30.031 1 98.31 183 GLU B N 1
ATOM 4719 C CA . GLU B 1 183 ? -12.891 -29.156 -30.672 1 98.31 183 GLU B CA 1
ATOM 4720 C C . GLU B 1 183 ? -13.383 -27.844 -31.297 1 98.31 183 GLU B C 1
ATOM 4722 O O . GLU B 1 183 ? -14.133 -27.859 -32.25 1 98.31 183 GLU B O 1
ATOM 4727 N N . ALA B 1 184 ? -13.07 -26.766 -30.672 1 98.19 184 ALA B N 1
ATOM 4728 C CA . ALA B 1 184 ? -13.523 -25.453 -31.141 1 98.19 184 ALA B CA 1
ATOM 4729 C C . ALA B 1 184 ? -12.609 -24.344 -30.641 1 98.19 184 ALA B C 1
ATOM 4731 O O . ALA B 1 184 ? -11.859 -24.531 -29.672 1 98.19 184 ALA B O 1
ATOM 4732 N N . GLU B 1 185 ? -12.672 -23.25 -31.328 1 97.56 185 GLU B N 1
ATOM 4733 C CA . GLU B 1 185 ? -11.93 -22.047 -30.953 1 97.56 185 GLU B CA 1
ATOM 4734 C C . GLU B 1 185 ? -12.773 -20.781 -31.188 1 97.56 185 GLU B C 1
ATOM 4736 O O . GLU B 1 185 ? -13.477 -20.688 -32.188 1 97.56 185 GLU B O 1
ATOM 4741 N N . ALA B 1 186 ? -12.68 -19.891 -30.312 1 98.12 186 ALA B N 1
ATOM 4742 C CA . ALA B 1 186 ? -13.477 -18.672 -30.406 1 98.12 186 ALA B CA 1
ATOM 4743 C C . ALA B 1 186 ? -12.828 -17.672 -31.359 1 98.12 186 ALA B C 1
ATOM 4745 O O . ALA B 1 186 ? -11.602 -17.578 -31.438 1 98.12 186 ALA B O 1
ATOM 4746 N N . THR B 1 187 ? -13.68 -16.938 -32.125 1 96.75 187 THR B N 1
ATOM 4747 C CA . THR B 1 187 ? -13.242 -15.672 -32.688 1 96.75 187 THR B CA 1
ATOM 4748 C C . THR B 1 187 ? -13.289 -14.562 -31.641 1 96.75 187 THR B C 1
ATOM 4750 O O . THR B 1 187 ? -14.367 -14.141 -31.219 1 96.75 187 THR B O 1
ATOM 4753 N N . LEU B 1 188 ? -12.133 -14.109 -31.266 1 97.12 188 LEU B N 1
ATOM 4754 C CA . LEU B 1 188 ? -12.055 -13.156 -30.156 1 97.12 188 LEU B CA 1
ATOM 4755 C C . LEU B 1 188 ? -12.359 -11.742 -30.641 1 97.12 188 LEU B C 1
ATOM 4757 O O . LEU B 1 188 ? -11.969 -11.359 -31.75 1 97.12 188 LEU B O 1
ATOM 4761 N N . PRO B 1 189 ? -13.023 -11 -29.812 1 96.38 189 PRO B N 1
ATOM 4762 C CA . PRO B 1 189 ? -13.312 -9.617 -30.203 1 96.38 189 PRO B CA 1
ATOM 4763 C C . PRO B 1 189 ? -12.062 -8.742 -30.219 1 96.38 189 PRO B C 1
ATOM 4765 O O . PRO B 1 189 ? -10.984 -9.18 -29.812 1 96.38 189 PRO B O 1
ATOM 4768 N N . LYS B 1 190 ? -12.273 -7.57 -30.797 1 94.75 190 LYS B N 1
ATOM 4769 C CA . LYS B 1 190 ? -11.219 -6.562 -30.828 1 94.75 190 LYS B CA 1
ATOM 4770 C C . LYS B 1 190 ? -11.43 -5.508 -29.75 1 94.75 190 LYS B C 1
ATOM 4772 O O . LYS B 1 190 ? -12.562 -5.246 -29.328 1 94.75 190 LYS B O 1
ATOM 4777 N N . ASP B 1 191 ? -10.359 -4.977 -29.297 1 93.12 191 ASP B N 1
ATOM 4778 C CA . ASP B 1 191 ? -10.461 -3.869 -28.359 1 93.12 191 ASP B CA 1
ATOM 4779 C C . ASP B 1 191 ? -10.695 -2.547 -29.078 1 93.12 191 ASP B C 1
ATOM 4781 O O . ASP B 1 191 ? -10.875 -2.527 -30.297 1 93.12 191 ASP B O 1
ATOM 4785 N N . LYS B 1 192 ? -10.773 -1.377 -28.312 1 93 192 LYS B N 1
ATOM 4786 C CA . LYS B 1 192 ? -11.086 -0.059 -28.859 1 93 192 LYS B CA 1
ATOM 4787 C C . LYS B 1 192 ? -10.023 0.386 -29.859 1 93 192 LYS B C 1
ATOM 4789 O O . LYS B 1 192 ? -10.305 1.196 -30.75 1 93 192 LYS B O 1
ATOM 4794 N N . LYS B 1 193 ? -8.82 -0.227 -29.812 1 92.38 193 LYS B N 1
ATOM 4795 C CA . LYS B 1 193 ? -7.73 0.119 -30.719 1 92.38 193 LYS B CA 1
ATOM 4796 C C . LYS B 1 193 ? -7.762 -0.758 -31.969 1 92.38 193 LYS B C 1
ATOM 4798 O O . LYS B 1 193 ? -6.91 -0.623 -32.844 1 92.38 193 LYS B O 1
ATOM 4803 N N . GLY B 1 194 ? -8.609 -1.735 -31.969 1 93.12 194 GLY B N 1
ATOM 4804 C CA . GLY B 1 194 ? -8.742 -2.625 -33.125 1 93.12 194 GLY B CA 1
ATOM 4805 C C . GLY B 1 194 ? -7.875 -3.865 -33 1 93.12 194 GLY B C 1
ATOM 4806 O O . GLY B 1 194 ? -7.742 -4.617 -33.969 1 93.12 194 GLY B O 1
ATOM 4807 N N . GLU B 1 195 ? -7.273 -4.043 -31.891 1 92.44 195 GLU B N 1
ATOM 4808 C CA . GLU B 1 195 ? -6.43 -5.215 -31.672 1 92.44 195 GLU B CA 1
ATOM 4809 C C . GLU B 1 195 ? -7.211 -6.348 -31.016 1 92.44 195 GLU B C 1
ATOM 4811 O O . GLU B 1 195 ? -8.133 -6.102 -30.234 1 92.44 195 GLU B O 1
ATOM 4816 N N . GLN B 1 196 ? -6.809 -7.512 -31.359 1 94.56 196 GLN B N 1
ATOM 4817 C CA . GLN B 1 196 ? -7.453 -8.672 -30.75 1 94.56 196 GLN B CA 1
ATOM 4818 C C . GLN B 1 196 ? -7.309 -8.641 -29.234 1 94.56 196 GLN B C 1
ATOM 4820 O O . GLN B 1 196 ? -6.211 -8.43 -28.719 1 94.56 196 GLN B O 1
ATOM 4825 N N . ILE B 1 197 ? -8.391 -8.836 -28.562 1 93.88 197 ILE B N 1
ATOM 4826 C CA . ILE B 1 197 ? -8.359 -8.883 -27.109 1 93.88 197 ILE B CA 1
ATOM 4827 C C . ILE B 1 197 ? -7.57 -10.102 -26.641 1 93.88 197 ILE B C 1
ATOM 4829 O O . ILE B 1 197 ? -7.688 -11.188 -27.219 1 93.88 197 ILE B O 1
ATOM 4833 N N . GLY B 1 198 ? -6.723 -9.859 -25.609 1 94.19 198 GLY B N 1
ATOM 4834 C CA . GLY B 1 198 ? -6.023 -10.961 -24.969 1 94.19 198 GLY B CA 1
ATOM 4835 C C . GLY B 1 198 ? -6.809 -11.594 -23.828 1 94.19 198 GLY B C 1
ATOM 4836 O O . GLY B 1 198 ? -7.215 -10.898 -22.891 1 94.19 198 GLY B O 1
ATOM 4837 N N . VAL B 1 199 ? -7.051 -12.914 -23.906 1 96.81 199 VAL B N 1
ATOM 4838 C CA . VAL B 1 199 ? -7.801 -13.633 -22.875 1 96.81 199 VAL B CA 1
ATOM 4839 C C . VAL B 1 199 ? -6.84 -14.328 -21.922 1 96.81 199 VAL B C 1
ATOM 4841 O O . VAL B 1 199 ? -5.906 -15.008 -22.359 1 96.81 199 VAL B O 1
ATOM 4844 N N . PHE B 1 200 ? -7.035 -14.117 -20.641 1 97.12 200 PHE B N 1
ATOM 4845 C CA . PHE B 1 200 ? -6.152 -14.664 -19.609 1 97.12 200 PHE B CA 1
ATOM 4846 C C . PHE B 1 200 ? -6.895 -15.648 -18.719 1 97.12 200 PHE B C 1
ATOM 4848 O O . PHE B 1 200 ? -6.773 -16.859 -18.891 1 97.12 200 PHE B O 1
ATOM 4855 N N . GLY B 1 201 ? -7.809 -15.164 -17.891 1 98.25 201 GLY B N 1
ATOM 4856 C CA . GLY B 1 201 ? -8.57 -16.016 -16.984 1 98.25 201 GLY B CA 1
ATOM 4857 C C . GLY B 1 201 ? -9.797 -16.625 -17.641 1 98.25 201 GLY B C 1
ATOM 4858 O O . GLY B 1 201 ? -10.281 -16.125 -18.656 1 98.25 201 GLY B O 1
ATOM 4859 N N . VAL B 1 202 ? -10.281 -17.734 -17.047 1 98.81 202 VAL B N 1
ATOM 4860 C CA . VAL B 1 202 ? -11.461 -18.406 -17.594 1 98.81 202 VAL B CA 1
ATOM 4861 C C . VAL B 1 202 ? -12.219 -19.109 -16.484 1 98.81 202 VAL B C 1
ATOM 4863 O O . VAL B 1 202 ? -11.609 -19.703 -15.578 1 98.81 202 VAL B O 1
ATOM 4866 N N . GLY B 1 203 ? -13.492 -18.984 -16.453 1 98.75 203 GLY B N 1
ATOM 4867 C CA . GLY B 1 203 ? -14.43 -19.688 -15.594 1 98.75 203 GLY B CA 1
ATOM 4868 C C . GLY B 1 203 ? -15.68 -20.141 -16.328 1 98.75 203 GLY B C 1
ATOM 4869 O O . GLY B 1 203 ? -16.125 -19.484 -17.281 1 98.75 203 GLY B O 1
ATOM 4870 N N . ILE B 1 204 ? -16.25 -21.266 -15.891 1 98.69 204 ILE B N 1
ATOM 4871 C CA . ILE B 1 204 ? -17.375 -21.859 -16.609 1 98.69 204 ILE B CA 1
ATOM 4872 C C . ILE B 1 204 ? -18.641 -21.75 -15.773 1 98.69 204 ILE B C 1
ATOM 4874 O O . ILE B 1 204 ? -18.641 -22.094 -14.586 1 98.69 204 ILE B O 1
ATOM 4878 N N . ASP B 1 205 ? -19.641 -21.25 -16.359 1 98.81 205 ASP B N 1
ATOM 4879 C CA . ASP B 1 205 ? -21 -21.25 -15.836 1 98.81 205 ASP B CA 1
ATOM 4880 C C . ASP B 1 205 ? -21.828 -22.359 -16.469 1 98.81 205 ASP B C 1
ATOM 4882 O O . ASP B 1 205 ? -22.422 -22.172 -17.531 1 98.81 205 ASP B O 1
ATOM 4886 N N . ASN B 1 206 ? -21.984 -23.469 -15.758 1 98.25 206 ASN B N 1
ATOM 4887 C CA . ASN B 1 206 ? -22.688 -24.609 -16.328 1 98.25 206 ASN B CA 1
ATOM 4888 C C . ASN B 1 206 ? -24.203 -24.406 -16.312 1 98.25 206 ASN B C 1
ATOM 4890 O O . ASN B 1 206 ? -24.922 -25.047 -17.078 1 98.25 206 ASN B O 1
ATOM 4894 N N . VAL B 1 207 ? -24.656 -23.547 -15.461 1 98.44 207 VAL B N 1
ATOM 4895 C CA . VAL B 1 207 ? -26.078 -23.312 -15.32 1 98.44 207 VAL B CA 1
ATOM 4896 C C . VAL B 1 207 ? -26.594 -22.516 -16.516 1 98.44 207 VAL B C 1
ATOM 4898 O O . VAL B 1 207 ? -27.609 -22.875 -17.125 1 98.44 207 VAL B O 1
ATOM 4901 N N . HIS B 1 208 ? -25.844 -21.547 -16.891 1 98.62 208 HIS B N 1
ATOM 4902 C CA . HIS B 1 208 ? -26.281 -20.688 -17.984 1 98.62 208 HIS B CA 1
ATOM 4903 C C . HIS B 1 208 ? -25.531 -21.031 -19.281 1 98.62 208 HIS B C 1
ATOM 4905 O O . HIS B 1 208 ? -25.734 -20.375 -20.312 1 98.62 208 HIS B O 1
ATOM 4911 N N . HIS B 1 209 ? -24.641 -22 -19.219 1 98.5 209 HIS B N 1
ATOM 4912 C CA . HIS B 1 209 ? -23.875 -22.484 -20.359 1 98.5 209 HIS B CA 1
ATOM 4913 C C . HIS B 1 209 ? -23.047 -21.375 -21 1 98.5 209 HIS B C 1
ATOM 4915 O O . HIS B 1 209 ? -23.078 -21.188 -22.219 1 98.5 209 HIS B O 1
ATOM 4921 N N . HIS B 1 210 ? -22.359 -20.672 -20.109 1 98.88 210 HIS B N 1
ATOM 4922 C CA . HIS B 1 210 ? -21.484 -19.594 -20.531 1 98.88 210 HIS B CA 1
ATOM 4923 C C . HIS B 1 210 ? -20.047 -19.844 -20.094 1 98.88 210 HIS B C 1
ATOM 4925 O O . HIS B 1 210 ? -19.812 -20.562 -19.125 1 98.88 210 HIS B O 1
ATOM 4931 N N . VAL B 1 211 ? -19.125 -19.297 -20.859 1 98.88 211 VAL B N 1
ATOM 4932 C CA . VAL B 1 211 ? -17.703 -19.203 -20.5 1 98.88 211 VAL B CA 1
ATOM 4933 C C . VAL B 1 211 ? -17.344 -17.75 -20.203 1 98.88 211 VAL B C 1
ATOM 4935 O O . VAL B 1 211 ? -17.547 -16.875 -21.047 1 98.88 211 VAL B O 1
ATOM 4938 N N . TRP B 1 212 ? -16.906 -17.484 -19 1 98.94 212 TRP B N 1
ATOM 4939 C CA . TRP B 1 212 ? -16.453 -16.156 -18.594 1 98.94 212 TRP B CA 1
ATOM 4940 C C . TRP B 1 212 ? -14.945 -16.031 -18.719 1 98.94 212 TRP B C 1
ATOM 4942 O O . TRP B 1 212 ? -14.211 -16.922 -18.266 1 98.94 212 TRP B O 1
ATOM 4952 N N . THR B 1 213 ? -14.469 -14.977 -19.344 1 98.81 213 THR B N 1
ATOM 4953 C CA . THR B 1 213 ? -13.023 -14.789 -19.484 1 98.81 213 THR B CA 1
ATOM 4954 C C . THR B 1 213 ? -12.617 -13.391 -19.016 1 98.81 213 THR B C 1
ATOM 4956 O O . THR B 1 213 ? -13.406 -12.445 -19.109 1 98.81 213 THR B O 1
ATOM 4959 N N . THR B 1 214 ? -11.484 -13.289 -18.453 1 98.56 214 THR B N 1
ATOM 4960 C CA . THR B 1 214 ? -10.891 -12 -18.109 1 98.56 214 THR B CA 1
ATOM 4961 C C . THR B 1 214 ? -9.891 -11.562 -19.172 1 98.56 214 THR B C 1
ATOM 4963 O O . THR B 1 214 ? -9.109 -12.375 -19.672 1 98.56 214 THR B O 1
ATOM 4966 N N . ASN B 1 215 ? -9.984 -10.336 -19.578 1 97.19 215 ASN B N 1
ATOM 4967 C CA . ASN B 1 215 ? -9.086 -9.734 -20.562 1 97.19 215 ASN B CA 1
ATOM 4968 C C . ASN B 1 215 ? -8.133 -8.734 -19.922 1 97.19 215 ASN B C 1
ATOM 4970 O O . ASN B 1 215 ? -8.328 -7.523 -20.016 1 97.19 215 ASN B O 1
ATOM 4974 N N . THR B 1 216 ? -7.07 -9.195 -19.406 1 96.12 216 THR B N 1
ATOM 4975 C CA . THR B 1 216 ? -6.207 -8.469 -18.484 1 96.12 216 THR B CA 1
ATOM 4976 C C . THR B 1 216 ? -5.738 -7.152 -19.094 1 96.12 216 THR B C 1
ATOM 4978 O O . THR B 1 216 ? -5.875 -6.09 -18.484 1 96.12 216 THR B O 1
ATOM 4981 N N . LEU B 1 217 ? -5.309 -7.156 -20.328 1 93.69 217 LEU B N 1
ATOM 4982 C CA . LEU B 1 217 ? -4.691 -5.984 -20.922 1 93.69 217 LEU B CA 1
ATOM 4983 C C . LEU B 1 217 ? -5.746 -4.965 -21.344 1 93.69 217 LEU B C 1
ATOM 4985 O O . LEU B 1 217 ? -5.512 -3.756 -21.266 1 93.69 217 LEU B O 1
ATOM 4989 N N . ALA B 1 218 ? -6.922 -5.477 -21.781 1 94.88 218 ALA B N 1
ATOM 4990 C CA . ALA B 1 218 ? -8.016 -4.578 -22.156 1 94.88 218 ALA B CA 1
ATOM 4991 C C . ALA B 1 218 ? -8.828 -4.168 -20.922 1 94.88 218 ALA B C 1
ATOM 4993 O O . ALA B 1 218 ? -9.734 -3.338 -21.031 1 94.88 218 ALA B O 1
ATOM 4994 N N . GLU B 1 219 ? -8.516 -4.812 -19.781 1 96.75 219 GLU B N 1
ATOM 4995 C CA . GLU B 1 219 ? -9.164 -4.52 -18.516 1 96.75 219 GLU B CA 1
ATOM 4996 C C . GLU B 1 219 ? -10.68 -4.688 -18.609 1 96.75 219 GLU B C 1
ATOM 4998 O O . GLU B 1 219 ? -11.438 -3.795 -18.234 1 96.75 219 GLU B O 1
ATOM 5003 N N . THR B 1 220 ? -11.062 -5.812 -19.125 1 97.31 220 THR B N 1
ATOM 5004 C CA . THR B 1 220 ? -12.477 -6.121 -19.328 1 97.31 220 THR B CA 1
ATOM 5005 C C . THR B 1 220 ? -12.734 -7.605 -19.109 1 97.31 220 THR B C 1
ATOM 5007 O O . THR B 1 220 ? -11.812 -8.375 -18.859 1 97.31 220 THR B O 1
ATOM 5010 N N . VAL B 1 221 ? -14.023 -7.945 -19.062 1 98.62 221 VAL B N 1
ATOM 5011 C CA . VAL B 1 221 ? -14.531 -9.312 -19.016 1 98.62 221 VAL B CA 1
ATOM 5012 C C . VAL B 1 221 ? -15.383 -9.602 -20.234 1 98.62 221 VAL B C 1
ATOM 5014 O O . VAL B 1 221 ? -16.141 -8.742 -20.703 1 98.62 221 VAL B O 1
ATOM 5017 N N . THR B 1 222 ? -15.211 -10.766 -20.812 1 98.69 222 THR B N 1
ATOM 5018 C CA . THR B 1 222 ? -16.062 -11.211 -21.922 1 98.69 222 THR B CA 1
ATOM 5019 C C . THR B 1 222 ? -16.75 -12.531 -21.578 1 98.69 222 THR B C 1
ATOM 5021 O O . THR B 1 222 ? -16.141 -13.406 -20.953 1 98.69 222 THR B O 1
ATOM 5024 N N . VAL B 1 223 ? -18 -12.633 -21.984 1 98.94 223 VAL B N 1
ATOM 5025 C CA . VAL B 1 223 ? -18.797 -13.852 -21.812 1 98.94 223 VAL B CA 1
ATOM 5026 C C . VAL B 1 223 ? -19.078 -14.484 -23.172 1 98.94 223 VAL B C 1
ATOM 5028 O O . VAL B 1 223 ? -19.484 -13.797 -24.109 1 98.94 223 VAL B O 1
ATOM 5031 N N . TYR B 1 224 ? -18.812 -15.773 -23.234 1 98.88 224 TYR B N 1
ATOM 5032 C CA . TYR B 1 224 ? -19.047 -16.547 -24.453 1 98.88 224 TYR B CA 1
ATOM 5033 C C . TYR B 1 224 ? -20.094 -17.625 -24.203 1 98.88 224 TYR B C 1
ATOM 5035 O O . TYR B 1 224 ? -20.266 -18.094 -23.078 1 98.88 224 TYR B O 1
ATOM 5043 N N . ASP B 1 225 ? -20.719 -18 -25.297 1 98.81 225 ASP B N 1
ATOM 5044 C CA . ASP B 1 225 ? -21.516 -19.234 -25.266 1 98.81 225 ASP B CA 1
ATOM 5045 C C . ASP B 1 225 ? -20.609 -20.453 -25.172 1 98.81 225 ASP B C 1
ATOM 5047 O O . ASP B 1 225 ? -19.656 -20.594 -25.938 1 98.81 225 ASP B O 1
ATOM 5051 N N . ALA B 1 226 ? -20.953 -21.391 -24.312 1 98.56 226 ALA B N 1
ATOM 5052 C CA . ALA B 1 226 ? -20.047 -22.516 -24.062 1 98.56 226 ALA B CA 1
ATOM 5053 C C . ALA B 1 226 ? -20.031 -23.484 -25.234 1 98.56 226 ALA B C 1
ATOM 5055 O O . ALA B 1 226 ? -19.016 -24.141 -25.484 1 98.56 226 ALA B O 1
ATOM 5056 N N . LYS B 1 227 ? -21.094 -23.594 -25.906 1 97.56 227 LYS B N 1
ATOM 5057 C CA . LYS B 1 227 ? -21.203 -24.562 -27 1 97.56 227 LYS B CA 1
ATOM 5058 C C . LYS B 1 227 ? -20.594 -24 -28.297 1 97.56 227 LYS B C 1
ATOM 5060 O O . LYS B 1 227 ? -19.781 -24.656 -28.938 1 97.56 227 LYS B O 1
ATOM 5065 N N . THR B 1 228 ? -20.938 -22.734 -28.609 1 98.25 228 THR B N 1
ATOM 5066 C CA . THR B 1 228 ? -20.547 -22.188 -29.906 1 98.25 228 THR B CA 1
ATOM 5067 C C . THR B 1 228 ? -19.281 -21.344 -29.797 1 98.25 228 THR B C 1
ATOM 5069 O O . THR B 1 228 ? -18.641 -21.047 -30.797 1 98.25 228 THR B O 1
ATOM 5072 N N . LEU B 1 229 ? -19 -20.891 -28.547 1 98.69 229 LEU B N 1
ATOM 5073 C CA . LEU B 1 229 ? -17.922 -19.969 -28.25 1 98.69 229 LEU B CA 1
ATOM 5074 C C . LEU B 1 229 ? -18.141 -18.625 -28.938 1 98.69 229 LEU B C 1
ATOM 5076 O O . LEU B 1 229 ? -17.188 -17.906 -29.219 1 98.69 229 LEU B O 1
ATOM 5080 N N . SER B 1 230 ? -19.391 -18.359 -29.25 1 98.62 230 SER B N 1
ATOM 5081 C CA . SER B 1 230 ? -19.734 -17.031 -29.734 1 98.62 230 SER B CA 1
ATOM 5082 C C . SER B 1 230 ? -19.812 -16.031 -28.578 1 98.62 230 SER B C 1
ATOM 5084 O O . SER B 1 230 ? -20.188 -16.391 -27.469 1 98.62 230 SER B O 1
ATOM 5086 N N . VAL B 1 231 ? -19.469 -14.797 -28.906 1 98.56 231 VAL B N 1
ATOM 5087 C CA . VAL B 1 231 ? -19.516 -13.742 -27.891 1 98.56 231 VAL B CA 1
ATOM 5088 C C . VAL B 1 231 ? -20.953 -13.477 -27.484 1 98.56 231 VAL B C 1
ATOM 5090 O O . VAL B 1 231 ? -21.812 -13.258 -28.359 1 98.56 231 VAL B O 1
ATOM 5093 N N . VAL B 1 232 ? -21.25 -13.492 -26.266 1 98.75 232 VAL B N 1
ATOM 5094 C CA . VAL B 1 232 ? -22.562 -13.18 -25.719 1 98.75 232 VAL B CA 1
ATOM 5095 C C . VAL B 1 232 ? -22.578 -11.75 -25.172 1 98.75 232 VAL B C 1
ATOM 5097 O O . VAL B 1 232 ? -23.562 -11.023 -25.344 1 98.75 232 VAL B O 1
ATOM 5100 N N . LYS B 1 233 ? -21.484 -11.336 -24.469 1 98.38 233 LYS B N 1
ATOM 5101 C CA . LYS B 1 233 ? -21.359 -10.008 -23.875 1 98.38 233 LYS B CA 1
ATOM 5102 C C . LYS B 1 233 ? -19.891 -9.609 -23.75 1 98.38 233 LYS B C 1
ATOM 5104 O O . LYS B 1 233 ? -19.047 -10.414 -23.344 1 98.38 233 LYS B O 1
ATOM 5109 N N . VAL B 1 234 ? -19.578 -8.414 -24.172 1 97.81 234 VAL B N 1
ATOM 5110 C CA . VAL B 1 234 ? -18.297 -7.773 -23.859 1 97.81 234 VAL B CA 1
ATOM 5111 C C . VAL B 1 234 ? -18.516 -6.598 -22.906 1 97.81 234 VAL B C 1
ATOM 5113 O O . VAL B 1 234 ? -19.188 -5.621 -23.266 1 97.81 234 VAL B O 1
ATOM 5116 N N . PHE B 1 235 ? -18.062 -6.68 -21.766 1 98.44 235 PHE B N 1
ATOM 5117 C CA . PHE B 1 235 ? -18.188 -5.566 -20.828 1 98.44 235 PHE B CA 1
ATOM 5118 C C . PHE B 1 235 ? -17.25 -4.434 -21.219 1 98.44 235 PHE B C 1
ATOM 5120 O O . PHE B 1 235 ? -16.281 -4.645 -21.953 1 98.44 235 PHE B O 1
ATOM 5127 N N . PRO B 1 236 ? -17.469 -3.242 -20.75 1 97 236 PRO B N 1
ATOM 5128 C CA . PRO B 1 236 ? -16.688 -2.08 -21.203 1 97 236 PRO B CA 1
ATOM 5129 C C . PRO B 1 236 ? -15.203 -2.193 -20.859 1 97 236 PRO B C 1
ATOM 5131 O O . PRO B 1 236 ? -14.852 -2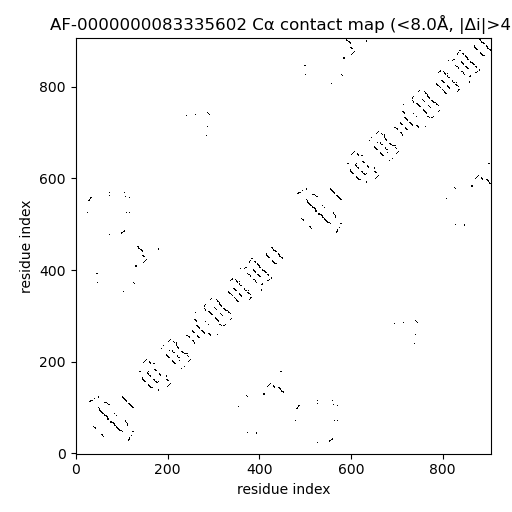.67 -19.781 1 97 236 PRO B O 1
ATOM 5134 N N . GLU B 1 237 ? -14.391 -1.785 -21.828 1 96.88 237 GLU B N 1
ATOM 5135 C CA . GLU B 1 237 ? -12.953 -1.682 -21.562 1 96.88 237 GLU B CA 1
ATOM 5136 C C . GLU B 1 237 ? -12.68 -0.757 -20.391 1 96.88 237 GLU B C 1
ATOM 5138 O O . GLU B 1 237 ? -13.336 0.272 -20.234 1 96.88 237 GLU B O 1
ATOM 5143 N N . GLY B 1 238 ? -11.766 -1.114 -19.562 1 95.12 238 GLY B N 1
ATOM 5144 C CA . GLY B 1 238 ? -11.391 -0.291 -18.422 1 95.12 238 GLY B CA 1
ATOM 5145 C C . GLY B 1 238 ? -12.281 -0.506 -17.203 1 95.12 238 GLY B C 1
ATOM 5146 O O . GLY B 1 238 ? -12.016 0.035 -16.141 1 95.12 238 GLY B O 1
ATOM 5147 N N . SER B 1 239 ? -13.25 -1.363 -17.25 1 95.56 239 SER B N 1
ATOM 5148 C CA . SER B 1 239 ? -14.234 -1.518 -16.188 1 95.56 239 SER B CA 1
ATOM 5149 C C . SER B 1 239 ? -13.672 -2.342 -15.031 1 95.56 239 SER B C 1
ATOM 5151 O O . SER B 1 239 ? -14.195 -2.291 -13.914 1 95.56 239 SER B O 1
ATOM 5153 N N . VAL B 1 240 ? -12.695 -3.123 -15.227 1 96.94 240 VAL B N 1
ATOM 5154 C CA . VAL B 1 240 ? -12.023 -3.873 -14.164 1 96.94 240 VAL B CA 1
ATOM 5155 C C . VAL B 1 240 ? -10.508 -3.721 -14.305 1 96.94 240 VAL B C 1
ATOM 5157 O O . VAL B 1 240 ? -9.945 -4.008 -15.359 1 96.94 240 VAL B O 1
ATOM 5160 N N . ALA B 1 241 ? -9.938 -3.35 -13.188 1 95.62 241 ALA B N 1
ATOM 5161 C CA . ALA B 1 241 ? -8.492 -3.123 -13.211 1 95.62 241 ALA B CA 1
ATOM 5162 C C . ALA B 1 241 ? -7.734 -4.441 -13.32 1 95.62 241 ALA B C 1
ATOM 5164 O O . ALA B 1 241 ? -7.777 -5.266 -12.406 1 95.62 241 ALA B O 1
ATOM 5165 N N . HIS B 1 242 ? -7.023 -4.668 -14.5 1 97.12 242 HIS B N 1
ATOM 5166 C CA . HIS B 1 242 ? -6.117 -5.793 -14.719 1 97.12 242 HIS B CA 1
ATOM 5167 C C . HIS B 1 242 ? -6.738 -7.102 -14.242 1 97.12 242 HIS B C 1
ATOM 5169 O O . HIS B 1 242 ? -6.125 -7.824 -13.453 1 97.12 242 HIS B O 1
ATOM 5175 N N . PRO B 1 243 ? -7.898 -7.438 -14.734 1 98 243 PRO B N 1
ATOM 5176 C CA . PRO B 1 243 ? -8.547 -8.656 -14.25 1 98 243 PRO B CA 1
ATOM 5177 C C . PRO B 1 243 ? -7.707 -9.914 -14.492 1 98 243 PRO B C 1
ATOM 5179 O O . PRO B 1 243 ? -7.047 -10.023 -15.523 1 98 243 PRO B O 1
ATOM 5182 N N . ARG B 1 244 ? -7.742 -10.812 -13.539 1 97.5 244 ARG B N 1
ATOM 5183 C CA . ARG B 1 244 ? -6.906 -12.008 -13.641 1 97.5 244 ARG B CA 1
ATOM 5184 C C . ARG B 1 244 ? -7.754 -13.273 -13.539 1 97.5 244 ARG B C 1
ATOM 5186 O O . ARG B 1 244 ? -7.777 -14.078 -14.469 1 97.5 244 ARG B O 1
ATOM 5193 N N . ASP B 1 245 ? -8.422 -13.477 -12.445 1 98.44 245 ASP B N 1
ATOM 5194 C CA . ASP B 1 245 ? -9.172 -14.703 -12.18 1 98.44 245 ASP B CA 1
ATOM 5195 C C . ASP B 1 245 ? -10.68 -14.43 -12.18 1 98.44 245 ASP B C 1
ATOM 5197 O O . ASP B 1 245 ? -11.117 -13.32 -11.883 1 98.44 245 ASP B O 1
ATOM 5201 N N . VAL B 1 246 ? -11.477 -15.43 -12.562 1 98.88 246 VAL B N 1
ATOM 5202 C CA . VAL B 1 246 ? -12.93 -15.391 -12.477 1 98.88 246 VAL B CA 1
ATOM 5203 C C . VAL B 1 246 ? -13.445 -16.719 -11.914 1 98.88 246 VAL B C 1
ATOM 5205 O O . VAL B 1 246 ? -13.125 -17.781 -12.43 1 98.88 246 VAL B O 1
ATOM 5208 N N . VAL B 1 247 ? -14.203 -16.672 -10.852 1 98.69 247 VAL B N 1
ATOM 5209 C CA . VAL B 1 247 ? -14.852 -17.844 -10.273 1 98.69 247 VAL B CA 1
ATOM 5210 C C . VAL B 1 247 ? -16.359 -17.672 -10.312 1 98.69 247 VAL B C 1
ATOM 5212 O O . VAL B 1 247 ? -16.891 -16.578 -10.094 1 98.69 247 VAL B O 1
ATOM 5215 N N . ILE B 1 248 ? -17.047 -18.781 -10.633 1 98.81 248 ILE B N 1
ATOM 5216 C CA . ILE B 1 248 ? -18.484 -18.75 -10.844 1 98.81 248 ILE B CA 1
ATOM 5217 C C . ILE B 1 248 ? -19.203 -19.391 -9.648 1 98.81 248 ILE B C 1
ATOM 5219 O O . ILE B 1 248 ? -18.859 -20.516 -9.25 1 98.81 248 ILE B O 1
ATOM 5223 N N . ASP B 1 249 ? -20.078 -18.656 -9.055 1 98.75 249 ASP B N 1
ATOM 5224 C CA . ASP B 1 249 ? -21.016 -19.156 -8.055 1 98.75 249 ASP B CA 1
ATOM 5225 C C . ASP B 1 249 ? -22.375 -19.484 -8.68 1 98.75 249 ASP B C 1
ATOM 5227 O O . ASP B 1 249 ? -23.297 -18.672 -8.625 1 98.75 249 ASP B O 1
ATOM 5231 N N . GLU B 1 250 ? -22.484 -20.656 -9.156 1 98.44 250 GLU B N 1
ATOM 5232 C CA . GLU B 1 250 ? -23.672 -21.062 -9.914 1 98.44 250 GLU B CA 1
ATOM 5233 C C . GLU B 1 250 ? -24.922 -21.031 -9.047 1 98.44 250 GLU B C 1
ATOM 5235 O O . GLU B 1 250 ? -26 -20.656 -9.516 1 98.44 250 GLU B O 1
ATOM 5240 N N . ALA B 1 251 ? -24.766 -21.359 -7.777 1 97.94 251 ALA B N 1
ATOM 5241 C CA . ALA B 1 251 ? -25.891 -21.438 -6.859 1 97.94 251 ALA B CA 1
ATOM 5242 C C . ALA B 1 251 ? -26.516 -20.062 -6.637 1 97.94 251 ALA B C 1
ATOM 5244 O O . ALA B 1 251 ? -27.703 -19.953 -6.344 1 97.94 251 ALA B O 1
ATOM 5245 N N . HIS B 1 252 ? -25.734 -19.031 -6.832 1 98.38 252 HIS B N 1
ATOM 5246 C CA . HIS B 1 252 ? -26.219 -17.703 -6.516 1 98.38 252 HIS B CA 1
ATOM 5247 C C . HIS B 1 252 ? -26.188 -16.797 -7.742 1 98.38 252 HIS B C 1
ATOM 5249 O O . HIS B 1 252 ? -26.391 -15.586 -7.633 1 98.38 252 HIS B O 1
ATOM 5255 N N . ASN B 1 253 ? -25.891 -17.359 -8.891 1 98.62 253 ASN B N 1
ATOM 5256 C CA . ASN B 1 253 ? -25.828 -16.641 -10.156 1 98.62 253 ASN B CA 1
ATOM 5257 C C . ASN B 1 253 ? -24.844 -15.461 -10.078 1 98.62 253 ASN B C 1
ATOM 5259 O O . ASN B 1 253 ? -25.203 -14.336 -10.43 1 98.62 253 ASN B O 1
ATOM 5263 N N . ARG B 1 254 ? -23.641 -15.766 -9.609 1 98.88 254 ARG B N 1
ATOM 5264 C CA . ARG B 1 254 ? -22.641 -14.727 -9.461 1 98.88 254 ARG B CA 1
ATOM 5265 C C . ARG B 1 254 ? -21.328 -15.133 -10.133 1 98.88 254 ARG B C 1
ATOM 5267 O O . ARG B 1 254 ? -20.984 -16.312 -10.18 1 98.88 254 ARG B O 1
ATOM 5274 N N . ALA B 1 255 ? -20.656 -14.188 -10.703 1 98.94 255 ALA B N 1
ATOM 5275 C CA . ALA B 1 255 ? -19.25 -14.281 -11.07 1 98.94 255 ALA B CA 1
ATOM 5276 C C . ALA B 1 255 ? -18.406 -13.281 -10.273 1 98.94 255 ALA B C 1
ATOM 5278 O O . ALA B 1 255 ? -18.781 -12.117 -10.133 1 98.94 255 ALA B O 1
ATOM 5279 N N . TYR B 1 256 ? -17.391 -13.727 -9.664 1 98.94 256 TYR B N 1
ATOM 5280 C CA . TYR B 1 256 ? -16.438 -12.891 -8.961 1 98.94 256 TYR B CA 1
ATOM 5281 C C . TYR B 1 256 ? -15.125 -12.781 -9.742 1 98.94 256 TYR B C 1
ATOM 5283 O O . TYR B 1 256 ? -14.508 -13.797 -10.078 1 98.94 256 TYR B O 1
ATOM 5291 N N . VAL B 1 257 ? -14.727 -11.578 -10.078 1 98.94 257 VAL B N 1
ATOM 5292 C CA . VAL B 1 257 ? -13.531 -11.32 -10.875 1 98.94 257 VAL B CA 1
ATOM 5293 C C . VAL B 1 257 ? -12.523 -10.531 -10.047 1 98.94 257 VAL B C 1
ATOM 5295 O O . VAL B 1 257 ? -12.844 -9.461 -9.523 1 98.94 257 VAL B O 1
ATOM 5298 N N . SER B 1 258 ? -11.367 -11.047 -9.898 1 98.69 258 SER B N 1
ATOM 5299 C CA . SER B 1 258 ? -10.328 -10.305 -9.188 1 98.69 258 SER B CA 1
ATOM 5300 C C . SER B 1 258 ? -9.773 -9.172 -10.047 1 98.69 258 SER B C 1
ATOM 5302 O O . SER B 1 258 ? -9.422 -9.383 -11.211 1 98.69 258 SER B O 1
ATOM 5304 N N . ALA B 1 259 ? -9.773 -7.973 -9.539 1 98.12 259 ALA B N 1
ATOM 5305 C CA . ALA B 1 259 ? -8.93 -6.898 -10.07 1 98.12 259 ALA B CA 1
ATOM 5306 C C . ALA B 1 259 ? -7.492 -7.039 -9.586 1 98.12 259 ALA B C 1
ATOM 5308 O O . ALA B 1 259 ? -7.145 -6.559 -8.5 1 98.12 259 ALA B O 1
ATOM 5309 N N . ALA B 1 260 ? -6.719 -7.633 -10.359 1 95.38 260 ALA B N 1
ATOM 5310 C CA . ALA B 1 260 ? -5.418 -8.117 -9.914 1 95.38 260 ALA B CA 1
ATOM 5311 C C . ALA B 1 260 ? -4.562 -6.973 -9.375 1 95.38 260 ALA B C 1
ATOM 5313 O O . ALA B 1 260 ? -4.562 -5.875 -9.938 1 95.38 260 ALA B O 1
ATOM 5314 N N . LEU B 1 261 ? -3.82 -7.227 -8.312 1 93.19 261 LEU B N 1
ATOM 5315 C CA . LEU B 1 261 ? -2.855 -6.352 -7.652 1 93.19 261 LEU B CA 1
ATOM 5316 C C . LEU B 1 261 ? -3.557 -5.172 -6.984 1 93.19 261 LEU B C 1
ATOM 5318 O O . LEU B 1 261 ? -2.955 -4.113 -6.797 1 93.19 261 LEU B O 1
ATOM 5322 N N . THR B 1 262 ? -4.875 -5.301 -6.812 1 97 262 THR B N 1
ATOM 5323 C CA . THR B 1 262 ? -5.664 -4.48 -5.902 1 97 262 THR B CA 1
ATOM 5324 C C . THR B 1 262 ? -6.469 -5.359 -4.945 1 97 262 THR B C 1
ATOM 5326 O O . THR B 1 262 ? -6.488 -6.582 -5.09 1 97 262 THR B O 1
ATOM 5329 N N . GLY B 1 263 ? -7.129 -4.766 -4.012 1 97.88 263 GLY B N 1
ATOM 5330 C CA . GLY B 1 263 ? -7.992 -5.508 -3.109 1 97.88 263 GLY B CA 1
ATOM 5331 C C . GLY B 1 263 ? -9.383 -5.738 -3.67 1 97.88 263 GLY B C 1
ATOM 5332 O O . GLY B 1 263 ? -10.172 -6.488 -3.096 1 97.88 263 GLY B O 1
ATOM 5333 N N . PHE B 1 264 ? -9.68 -5.27 -4.832 1 98.44 264 PHE B N 1
ATOM 5334 C CA . PHE B 1 264 ? -11.062 -5.211 -5.301 1 98.44 264 PHE B CA 1
ATOM 5335 C C . PHE B 1 264 ? -11.453 -6.508 -6.004 1 98.44 264 PHE B C 1
ATOM 5337 O O . PHE B 1 264 ? -10.633 -7.105 -6.707 1 98.44 264 PHE B O 1
ATOM 5344 N N . ILE B 1 265 ? -12.641 -6.902 -5.766 1 98.81 265 ILE B N 1
ATOM 5345 C CA . ILE B 1 265 ? -13.336 -7.984 -6.449 1 98.81 265 ILE B CA 1
ATOM 5346 C C . ILE B 1 265 ? -14.594 -7.445 -7.129 1 98.81 265 ILE B C 1
ATOM 5348 O O . ILE B 1 265 ? -15.484 -6.906 -6.461 1 98.81 265 ILE B O 1
ATOM 5352 N N . GLU B 1 266 ? -14.641 -7.57 -8.438 1 98.75 266 GLU B N 1
ATOM 5353 C CA . GLU B 1 266 ? -15.836 -7.145 -9.164 1 98.75 266 GLU B CA 1
ATOM 5354 C C . GLU B 1 266 ? -16.875 -8.258 -9.211 1 98.75 266 GLU B C 1
ATOM 5356 O O . GLU B 1 266 ? -16.531 -9.43 -9.414 1 98.75 266 GLU B O 1
ATOM 5361 N N . VAL B 1 267 ? -18.109 -7.895 -8.977 1 98.88 267 VAL B N 1
ATOM 5362 C CA . VAL B 1 267 ? -19.203 -8.867 -8.867 1 98.88 267 VAL B CA 1
ATOM 5363 C C . VAL B 1 267 ? -20.172 -8.695 -10.031 1 98.88 267 VAL B C 1
ATOM 5365 O O . VAL B 1 267 ? -20.625 -7.586 -10.305 1 98.88 267 VAL B O 1
ATOM 5368 N N . TYR B 1 268 ? -20.469 -9.789 -10.68 1 98.88 268 TYR B N 1
ATOM 5369 C CA . TYR B 1 268 ? -21.391 -9.805 -11.797 1 98.88 268 TYR B CA 1
ATOM 5370 C C . TYR B 1 268 ? -22.562 -10.75 -11.531 1 98.88 268 TYR B C 1
ATOM 5372 O O . TYR B 1 268 ? -22.406 -11.758 -10.844 1 98.88 268 TYR B O 1
ATOM 5380 N N . ASP B 1 269 ? -23.703 -10.453 -12.07 1 98.88 269 ASP B N 1
ATOM 5381 C CA . ASP B 1 269 ? -24.844 -11.367 -12.141 1 98.88 269 ASP B CA 1
ATOM 5382 C C . ASP B 1 269 ? -24.781 -12.219 -13.406 1 98.88 269 ASP B C 1
ATOM 5384 O O . ASP B 1 269 ? -24.812 -11.688 -14.516 1 98.88 269 ASP B O 1
ATOM 5388 N N . THR B 1 270 ? -24.734 -13.5 -13.227 1 98.81 270 THR B N 1
ATOM 5389 C CA . THR B 1 270 ? -24.516 -14.367 -14.383 1 98.81 270 THR B CA 1
ATOM 5390 C C . THR B 1 270 ? -25.828 -14.633 -15.117 1 98.81 270 THR B C 1
ATOM 5392 O O . THR B 1 270 ? -25.812 -15.125 -16.25 1 98.81 270 THR B O 1
ATOM 5395 N N . LYS B 1 271 ? -26.906 -14.352 -14.492 1 98.56 271 LYS B N 1
ATOM 5396 C CA . LYS B 1 271 ? -28.203 -14.5 -15.148 1 98.56 271 LYS B CA 1
ATOM 5397 C C . LYS B 1 271 ? -28.516 -13.289 -16.031 1 98.56 271 LYS B C 1
ATOM 5399 O O . LYS B 1 271 ? -28.875 -13.445 -17.188 1 98.56 271 LYS B O 1
ATOM 5404 N N . THR B 1 272 ? -28.297 -12.07 -15.5 1 98.62 272 THR B N 1
ATOM 5405 C CA . THR B 1 272 ? -28.641 -10.859 -16.234 1 98.62 272 THR B CA 1
ATOM 5406 C C . THR B 1 272 ? -27.453 -10.32 -17 1 98.62 272 THR B C 1
ATOM 5408 O O . THR B 1 272 ? -27.609 -9.453 -17.859 1 98.62 272 THR B O 1
ATOM 5411 N N . LEU B 1 273 ? -26.219 -10.797 -16.719 1 98.75 273 LEU B N 1
ATOM 5412 C CA . LEU B 1 273 ? -24.969 -10.352 -17.328 1 98.75 273 LEU B CA 1
ATOM 5413 C C . LEU B 1 273 ? -24.75 -8.867 -17.078 1 98.75 273 LEU B C 1
ATOM 5415 O O . LEU B 1 273 ? -24.5 -8.109 -18.016 1 98.75 273 LEU B O 1
ATOM 5419 N N . GLU B 1 274 ? -24.859 -8.508 -15.789 1 98.69 274 GLU B N 1
ATOM 5420 C CA . GLU B 1 274 ? -24.656 -7.137 -15.352 1 98.69 274 GLU B CA 1
ATOM 5421 C C . GLU B 1 274 ? -23.578 -7.062 -14.258 1 98.69 274 GLU B C 1
ATOM 5423 O O . GLU B 1 274 ? -23.5 -7.953 -13.414 1 98.69 274 GLU B O 1
ATOM 5428 N N . HIS B 1 275 ? -22.719 -6.074 -14.391 1 98.56 275 HIS B N 1
ATOM 5429 C CA . HIS B 1 275 ? -21.875 -5.734 -13.25 1 98.56 275 HIS B CA 1
ATOM 5430 C C . HIS B 1 275 ? -22.703 -5.168 -12.102 1 98.56 275 HIS B C 1
ATOM 5432 O O . HIS B 1 275 ? -23.344 -4.125 -12.25 1 98.56 275 HIS B O 1
ATOM 5438 N N . ILE B 1 276 ? -22.656 -5.758 -10.922 1 98.25 276 ILE B N 1
ATOM 5439 C CA . ILE B 1 276 ? -23.688 -5.383 -9.945 1 98.25 276 ILE B CA 1
ATOM 5440 C C . ILE B 1 276 ? -23.016 -4.883 -8.664 1 98.25 276 ILE B C 1
ATOM 5442 O O . ILE B 1 276 ? -23.703 -4.484 -7.719 1 98.25 276 ILE B O 1
ATOM 5446 N N . GLY B 1 277 ? -21.75 -4.902 -8.617 1 97.12 277 GLY B N 1
ATOM 5447 C CA . GLY B 1 277 ? -21.125 -4.367 -7.418 1 97.12 277 GLY B CA 1
ATOM 5448 C C . GLY B 1 277 ? -19.641 -4.672 -7.328 1 97.12 277 GLY B C 1
ATOM 5449 O O . GLY B 1 277 ? -19.047 -5.16 -8.289 1 97.12 277 GLY B O 1
ATOM 5450 N N . GLN B 1 278 ? -19.062 -4.316 -6.18 1 97.44 278 GLN B N 1
ATOM 5451 C CA . GLN B 1 278 ? -17.641 -4.48 -5.867 1 97.44 278 GLN B CA 1
ATOM 5452 C C . GLN B 1 278 ? -17.453 -4.863 -4.402 1 97.44 278 GLN B C 1
ATOM 5454 O O . GLN B 1 278 ? -18.141 -4.352 -3.523 1 97.44 278 GLN B O 1
ATOM 5459 N N . MET B 1 279 ? -16.625 -5.762 -4.145 1 98.25 279 MET B N 1
ATOM 5460 C CA . MET B 1 279 ? -16.141 -6.105 -2.809 1 98.25 279 MET B CA 1
ATOM 5461 C C . MET B 1 279 ? -14.648 -5.844 -2.684 1 98.25 279 MET B C 1
ATOM 5463 O O . MET B 1 279 ? -14 -5.473 -3.66 1 98.25 279 MET B O 1
ATOM 5467 N N . GLU B 1 280 ? -14.148 -6.027 -1.483 1 98.31 280 GLU B N 1
ATOM 5468 C CA . GLU B 1 280 ? -12.742 -5.699 -1.293 1 98.31 280 GLU B CA 1
ATOM 5469 C C . GLU B 1 280 ? -12.125 -6.543 -0.181 1 98.31 280 GLU B C 1
ATOM 5471 O O . GLU B 1 280 ? -12.727 -6.715 0.88 1 98.31 280 GLU B O 1
ATOM 5476 N N . PHE B 1 281 ? -10.969 -7.082 -0.463 1 98.69 281 PHE B N 1
ATOM 5477 C CA . PHE B 1 281 ? -10.102 -7.555 0.611 1 98.69 281 PHE B CA 1
ATOM 5478 C C . PHE B 1 281 ? -9.469 -6.379 1.354 1 98.69 281 PHE B C 1
ATOM 5480 O O . PHE B 1 281 ? -8.859 -5.504 0.738 1 98.69 281 PHE B O 1
ATOM 5487 N N . VAL B 1 282 ? -9.633 -6.348 2.646 1 97.94 282 VAL B N 1
ATOM 5488 C CA . VAL B 1 282 ? -9.102 -5.273 3.479 1 97.94 282 VAL B CA 1
ATOM 5489 C C . VAL B 1 282 ? -8.086 -5.844 4.469 1 97.94 282 VAL B C 1
ATOM 5491 O O . VAL B 1 282 ? -8.453 -6.605 5.371 1 97.94 282 VAL B O 1
ATOM 5494 N N . ALA B 1 283 ? -6.832 -5.465 4.32 1 97.44 283 ALA B N 1
ATOM 5495 C CA . ALA B 1 283 ? -5.781 -5.977 5.195 1 97.44 283 ALA B CA 1
ATOM 5496 C C . ALA B 1 283 ? -5.418 -4.961 6.273 1 97.44 283 ALA B C 1
ATOM 5498 O O . ALA B 1 283 ? -5.324 -3.764 6 1 97.44 283 ALA B O 1
ATOM 5499 N N . ASN B 1 284 ? -5.219 -5.449 7.547 1 96 284 ASN B N 1
ATOM 5500 C CA . ASN B 1 284 ? -4.797 -4.609 8.664 1 96 284 ASN B CA 1
ATOM 5501 C C . ASN B 1 284 ? -5.664 -3.361 8.789 1 96 284 ASN B C 1
ATOM 5503 O O . ASN B 1 284 ? -5.148 -2.244 8.836 1 96 284 ASN B O 1
ATOM 5507 N N . ARG B 1 285 ? -6.988 -3.58 8.695 1 94.25 285 ARG B N 1
ATOM 5508 C CA . ARG B 1 285 ? -8.008 -2.547 8.82 1 94.25 285 ARG B CA 1
ATOM 5509 C C . ARG B 1 285 ? -7.773 -1.415 7.828 1 94.25 285 ARG B C 1
ATOM 5511 O O . ARG B 1 285 ? -8.039 -0.25 8.133 1 94.25 285 ARG B O 1
ATOM 5518 N N . GLY B 1 286 ? -7.168 -1.71 6.711 1 94.81 286 GLY B N 1
ATOM 5519 C CA . GLY B 1 286 ? -6.988 -0.741 5.641 1 94.81 286 GLY B CA 1
ATOM 5520 C C . GLY B 1 286 ? -5.609 -0.114 5.629 1 94.81 286 GLY B C 1
ATOM 5521 O O . GLY B 1 286 ? -5.301 0.705 4.758 1 94.81 286 GLY B O 1
ATOM 5522 N N . ARG B 1 287 ? -4.711 -0.521 6.516 1 94.25 287 ARG B N 1
ATOM 5523 C CA . ARG B 1 287 ? -3.395 0.101 6.621 1 94.25 287 ARG B CA 1
ATOM 5524 C C . ARG B 1 287 ? -2.404 -0.547 5.66 1 94.25 287 ARG B C 1
ATOM 5526 O O . ARG B 1 287 ? -1.365 0.036 5.348 1 94.25 287 ARG B O 1
ATOM 5533 N N . ASP B 1 288 ? -2.707 -1.824 5.297 1 95.62 288 ASP B N 1
ATOM 5534 C CA . ASP B 1 288 ? -1.858 -2.541 4.348 1 95.62 288 ASP B CA 1
ATOM 5535 C C . ASP B 1 288 ? -2.588 -2.777 3.027 1 95.62 288 ASP B C 1
ATOM 5537 O O . ASP B 1 288 ? -3.816 -2.859 2.998 1 95.62 288 ASP B O 1
ATOM 5541 N N . GLN B 1 289 ? -1.797 -2.865 2.006 1 95.88 289 GLN B N 1
ATOM 5542 C CA . GLN B 1 289 ? -2.363 -3.209 0.705 1 95.88 289 GLN B CA 1
ATOM 5543 C C . GLN B 1 289 ? -2.592 -4.711 0.583 1 95.88 289 GLN B C 1
ATOM 5545 O O . GLN B 1 289 ? -1.832 -5.508 1.141 1 95.88 289 GLN B O 1
ATOM 5550 N N . PHE B 1 290 ? -3.65 -5.074 -0.043 1 97.56 290 PHE B N 1
ATOM 5551 C CA . PHE B 1 290 ? -3.93 -6.438 -0.471 1 97.56 290 PHE B CA 1
ATOM 5552 C C . PHE B 1 290 ? -3.873 -6.555 -1.989 1 97.56 290 PHE B C 1
ATOM 5554 O O . PHE B 1 290 ? -4.625 -5.879 -2.697 1 97.56 290 PHE B O 1
ATOM 5561 N N . TYR B 1 291 ? -2.982 -7.395 -2.512 1 97.88 291 TYR B N 1
ATOM 5562 C CA . TYR B 1 291 ? -2.779 -7.566 -3.945 1 97.88 291 TYR B CA 1
ATOM 5563 C C . TYR B 1 291 ? -3.383 -8.883 -4.43 1 97.88 291 TYR B C 1
ATOM 5565 O O . TYR B 1 291 ? -2.67 -9.875 -4.594 1 97.88 291 TYR B O 1
ATOM 5573 N N . SER B 1 292 ? -4.609 -8.82 -4.805 1 97.88 292 SER B N 1
ATOM 5574 C CA . SER B 1 292 ? -5.344 -10.039 -5.141 1 97.88 292 SER B CA 1
ATOM 5575 C C . SER B 1 292 ? -4.832 -10.648 -6.438 1 97.88 292 SER B C 1
ATOM 5577 O O . SER B 1 292 ? -4.352 -9.938 -7.324 1 97.88 292 SER B O 1
ATOM 5579 N N . THR B 1 293 ? -4.895 -11.969 -6.547 1 97.56 293 THR B N 1
ATOM 5580 C CA . THR B 1 293 ? -4.594 -12.742 -7.746 1 97.56 293 THR B CA 1
ATOM 5581 C C . THR B 1 293 ? -5.672 -13.789 -8 1 97.56 293 THR B C 1
ATOM 5583 O O . THR B 1 293 ? -6.773 -13.461 -8.438 1 97.56 293 THR B O 1
ATOM 5586 N N . ASP B 1 294 ? -5.395 -15.039 -7.703 1 98.06 294 ASP B N 1
ATOM 5587 C CA . ASP B 1 294 ? -6.383 -16.094 -7.914 1 98.06 294 ASP B CA 1
ATOM 5588 C C . ASP B 1 294 ? -7.297 -16.234 -6.703 1 98.06 294 ASP B C 1
ATOM 5590 O O . ASP B 1 294 ? -6.953 -15.805 -5.602 1 98.06 294 ASP B O 1
ATOM 5594 N N . LEU B 1 295 ? -8.477 -16.812 -6.926 1 98.75 295 LEU B N 1
ATOM 5595 C CA . LEU B 1 295 ? -9.539 -16.891 -5.934 1 98.75 295 LEU B CA 1
ATOM 5596 C C . LEU B 1 295 ? -9.977 -18.328 -5.715 1 98.75 295 LEU B C 1
ATOM 5598 O O . LEU B 1 295 ? -9.812 -19.172 -6.598 1 98.75 295 LEU B O 1
ATOM 5602 N N . ALA B 1 296 ? -10.492 -18.609 -4.547 1 98.75 296 ALA B N 1
ATOM 5603 C CA . ALA B 1 296 ? -11.211 -19.844 -4.238 1 98.75 296 ALA B CA 1
ATOM 5604 C C . ALA B 1 296 ? -12.578 -19.547 -3.631 1 98.75 296 ALA B C 1
ATOM 5606 O O . ALA B 1 296 ? -12.703 -18.656 -2.781 1 98.75 296 ALA B O 1
ATOM 5607 N N . LEU B 1 297 ? -13.562 -20.297 -4.109 1 98.62 297 LEU B N 1
ATOM 5608 C CA . LEU B 1 297 ? -14.938 -20.031 -3.697 1 98.62 297 LEU B CA 1
ATOM 5609 C C . LEU B 1 297 ? -15.461 -21.156 -2.803 1 98.62 297 LEU B C 1
ATOM 5611 O O . LEU B 1 297 ? -15.281 -22.328 -3.113 1 98.62 297 LEU B O 1
ATOM 5615 N N . ASP B 1 298 ? -16 -20.797 -1.681 1 98.19 298 ASP B N 1
ATOM 5616 C CA . ASP B 1 298 ? -16.891 -21.641 -0.885 1 98.19 298 ASP B CA 1
ATOM 5617 C C . ASP B 1 298 ? -18.344 -21.188 -1.047 1 98.19 298 ASP B C 1
ATOM 5619 O O . ASP B 1 298 ? -18.859 -20.422 -0.235 1 98.19 298 ASP B O 1
ATOM 5623 N N . SER B 1 299 ? -18.984 -21.719 -2.037 1 97.19 299 SER B N 1
ATOM 5624 C CA . SER B 1 299 ? -20.344 -21.312 -2.361 1 97.19 299 SER B CA 1
ATOM 5625 C C . SER B 1 299 ? -21.312 -21.656 -1.233 1 97.19 299 SER B C 1
ATOM 5627 O O . SER B 1 299 ? -22.188 -20.844 -0.891 1 97.19 299 SER B O 1
ATOM 5629 N N . THR B 1 300 ? -21.141 -22.781 -0.642 1 96.38 300 THR B N 1
ATOM 5630 C CA . THR B 1 300 ? -22.031 -23.25 0.416 1 96.38 300 THR B CA 1
ATOM 5631 C C . THR B 1 300 ? -21.875 -22.391 1.669 1 96.38 300 THR B C 1
ATOM 5633 O O . THR B 1 300 ? -22.859 -21.969 2.27 1 96.38 300 THR B O 1
ATOM 5636 N N . GLY B 1 301 ? -20.641 -22.109 2.023 1 96.56 301 GLY B N 1
ATOM 5637 C CA . GLY B 1 301 ? -20.359 -21.344 3.223 1 96.56 301 GLY B CA 1
ATOM 5638 C C . GLY B 1 301 ? -20.438 -19.844 2.996 1 96.56 301 GLY B C 1
ATOM 5639 O O . GLY B 1 301 ? -20.422 -19.062 3.953 1 96.56 301 GLY B O 1
ATOM 5640 N N . GLY B 1 302 ? -20.547 -19.453 1.747 1 98.06 302 GLY B N 1
ATOM 5641 C CA . GLY B 1 302 ? -20.688 -18.047 1.416 1 98.06 302 GLY B CA 1
ATOM 5642 C C . GLY B 1 302 ? -19.422 -17.25 1.634 1 98.06 302 GLY B C 1
ATOM 5643 O O . GLY B 1 302 ? -19.469 -16.141 2.186 1 98.06 302 GLY B O 1
ATOM 5644 N N . LYS B 1 303 ? -18.297 -17.75 1.225 1 98.56 303 LYS B N 1
ATOM 5645 C CA . LYS B 1 303 ? -17.031 -17.047 1.395 1 98.56 303 LYS B CA 1
ATOM 5646 C C . LYS B 1 303 ? -16.188 -17.125 0.122 1 98.56 303 LYS B C 1
ATOM 5648 O O . LYS B 1 303 ? -16.234 -18.109 -0.604 1 98.56 303 LYS B O 1
ATOM 5653 N N . LEU B 1 304 ? -15.523 -16.078 -0.147 1 98.88 304 LEU B N 1
ATOM 5654 C CA . LEU B 1 304 ? -14.547 -15.977 -1.226 1 98.88 304 LEU B CA 1
ATOM 5655 C C . LEU B 1 304 ? -13.141 -15.766 -0.669 1 98.88 304 LEU B C 1
ATOM 5657 O O . LEU B 1 304 ? -12.906 -14.82 0.086 1 98.88 304 LEU B O 1
ATOM 5661 N N . TYR B 1 305 ? -12.242 -16.656 -0.994 1 98.94 305 TYR B N 1
ATOM 5662 C CA . TYR B 1 305 ? -10.883 -16.625 -0.459 1 98.94 305 TYR B CA 1
ATOM 5663 C C . TYR B 1 305 ? -9.906 -16.062 -1.484 1 98.94 305 TYR B C 1
ATOM 5665 O O . TYR B 1 305 ? -10.094 -16.25 -2.689 1 98.94 305 TYR B O 1
ATOM 5673 N N . GLY B 1 306 ? -8.898 -15.414 -1.016 1 98.75 306 GLY B N 1
ATOM 5674 C CA . GLY B 1 306 ? -7.844 -14.867 -1.857 1 98.75 306 GLY B CA 1
ATOM 5675 C C . GLY B 1 306 ? -6.52 -14.719 -1.132 1 98.75 306 GLY B C 1
ATOM 5676 O O . GLY B 1 306 ? -6.441 -14.922 0.082 1 98.75 306 GLY B O 1
ATOM 5677 N N . VAL B 1 307 ? -5.496 -14.43 -1.896 1 98.81 307 VAL B N 1
ATOM 5678 C CA . VAL B 1 307 ? -4.148 -14.227 -1.383 1 98.81 307 VAL B CA 1
ATOM 5679 C C . VAL B 1 307 ? -3.596 -12.891 -1.892 1 98.81 307 VAL B C 1
ATOM 5681 O O . VAL B 1 307 ? -4.105 -12.336 -2.867 1 98.81 307 VAL B O 1
ATOM 5684 N N . SER B 1 308 ? -2.633 -12.375 -1.191 1 98.5 308 SER B N 1
ATOM 5685 C CA . SER B 1 308 ? -1.972 -11.133 -1.572 1 98.5 308 SER B CA 1
ATOM 5686 C C . SER B 1 308 ? -0.569 -11.398 -2.111 1 98.5 308 SER B C 1
ATOM 5688 O O . SER B 1 308 ? 0.279 -11.953 -1.407 1 98.5 308 SER B O 1
ATOM 5690 N N . ARG B 1 309 ? -0.337 -10.961 -3.312 1 97.88 309 ARG B N 1
ATOM 5691 C CA . ARG B 1 309 ? 0.898 -11.305 -4.008 1 97.88 309 ARG B CA 1
ATOM 5692 C C . ARG B 1 309 ? 2.098 -10.609 -3.371 1 97.88 309 ARG B C 1
ATOM 5694 O O . ARG B 1 309 ? 3.16 -11.219 -3.211 1 97.88 309 ARG B O 1
ATOM 5701 N N . ASP B 1 310 ? 1.985 -9.297 -3.025 1 95.5 310 ASP B N 1
ATOM 5702 C CA . ASP B 1 310 ? 3.156 -8.516 -2.648 1 95.5 310 ASP B CA 1
ATOM 5703 C C . ASP B 1 310 ? 3.184 -8.25 -1.145 1 95.5 310 ASP B C 1
ATOM 5705 O O . ASP B 1 310 ? 4.086 -7.574 -0.642 1 95.5 310 ASP B O 1
ATOM 5709 N N . THR B 1 311 ? 2.199 -8.688 -0.422 1 96.38 311 THR B N 1
ATOM 5710 C CA . THR B 1 311 ? 2.141 -8.633 1.034 1 96.38 311 THR B CA 1
ATOM 5711 C C . THR B 1 311 ? 1.729 -9.984 1.612 1 96.38 311 THR B C 1
ATOM 5713 O O . THR B 1 311 ? 1.092 -10.789 0.931 1 96.38 311 THR B O 1
ATOM 5716 N N . PRO B 1 312 ? 2.088 -10.281 2.844 1 96.81 312 PRO B N 1
ATOM 5717 C CA . PRO B 1 312 ? 1.892 -11.633 3.375 1 96.81 312 PRO B CA 1
ATOM 5718 C C . PRO B 1 312 ? 0.498 -11.836 3.961 1 96.81 312 PRO B C 1
ATOM 5720 O O . PRO B 1 312 ? 0.361 -12.383 5.059 1 96.81 312 PRO B O 1
ATOM 5723 N N . TRP B 1 313 ? -0.499 -11.461 3.195 1 98.5 313 TRP B N 1
ATOM 5724 C CA . TRP B 1 313 ? -1.867 -11.586 3.686 1 98.5 313 TRP B CA 1
ATOM 5725 C C . TRP B 1 313 ? -2.629 -12.656 2.912 1 98.5 313 TRP B C 1
ATOM 5727 O O . TRP B 1 313 ? -2.482 -12.773 1.693 1 98.5 313 TRP B O 1
ATOM 5737 N N . VAL B 1 314 ? -3.381 -13.43 3.637 1 98.81 314 VAL B N 1
ATOM 5738 C CA . VAL B 1 314 ? -4.441 -14.297 3.137 1 98.81 314 VAL B CA 1
ATOM 5739 C C . VAL B 1 314 ? -5.789 -13.828 3.676 1 98.81 314 VAL B C 1
ATOM 5741 O O . VAL B 1 314 ? -5.883 -13.367 4.812 1 98.81 314 VAL B O 1
ATOM 5744 N N . GLY B 1 315 ? -6.793 -13.891 2.836 1 98.44 315 GLY B N 1
ATOM 5745 C CA . GLY B 1 315 ? -8.055 -13.367 3.33 1 98.44 315 GLY B CA 1
ATOM 5746 C C . GLY B 1 315 ? -9.266 -14.039 2.715 1 98.44 315 GLY B C 1
ATOM 5747 O O . GLY B 1 315 ? -9.133 -14.836 1.78 1 98.44 315 GLY B O 1
ATOM 5748 N N . TRP B 1 316 ? -10.461 -13.734 3.322 1 98.81 316 TRP B N 1
ATOM 5749 C CA . TRP B 1 316 ? -11.734 -14.141 2.74 1 98.81 316 TRP B CA 1
ATOM 5750 C C . TRP B 1 316 ? -12.797 -13.07 2.967 1 98.81 316 TRP B C 1
ATOM 5752 O O . TRP B 1 316 ? -12.695 -12.273 3.902 1 98.81 316 TRP B O 1
ATOM 5762 N N . ILE B 1 317 ? -13.703 -12.984 2.09 1 98.88 317 ILE B N 1
ATOM 5763 C CA . ILE B 1 317 ? -14.836 -12.07 2.119 1 98.88 317 ILE B CA 1
ATOM 5764 C C . ILE B 1 317 ? -16.125 -12.852 2.334 1 98.88 317 ILE B C 1
ATOM 5766 O O . ILE B 1 317 ? -16.375 -13.859 1.662 1 98.88 317 ILE B O 1
ATOM 5770 N N . ASP B 1 318 ? -16.922 -12.453 3.34 1 98.81 318 ASP B N 1
ATOM 5771 C CA . ASP B 1 318 ? -18.297 -12.945 3.463 1 98.81 318 ASP B CA 1
ATOM 5772 C C . ASP B 1 318 ? -19.172 -12.422 2.326 1 98.81 318 ASP B C 1
ATOM 5774 O O . ASP B 1 318 ? -19.328 -11.203 2.174 1 98.81 318 ASP B O 1
ATOM 5778 N N . LEU B 1 319 ? -19.734 -13.273 1.583 1 98.62 319 LEU B N 1
ATOM 5779 C CA . LEU B 1 319 ? -20.375 -12.875 0.331 1 98.62 319 LEU B CA 1
ATOM 5780 C C . LEU B 1 319 ? -21.75 -12.273 0.588 1 98.62 319 LEU B C 1
ATOM 5782 O O . LEU B 1 319 ? -22.312 -11.617 -0.288 1 98.62 319 LEU B O 1
ATOM 5786 N N . LYS B 1 320 ? -22.297 -12.453 1.734 1 97.62 320 LYS B N 1
ATOM 5787 C CA . LYS B 1 320 ? -23.562 -11.836 2.09 1 97.62 320 LYS B CA 1
ATOM 5788 C C . LYS B 1 320 ? -23.375 -10.414 2.588 1 97.62 320 LYS B C 1
ATOM 5790 O O . LYS B 1 320 ? -24.109 -9.508 2.197 1 97.62 320 LYS B O 1
ATOM 5795 N N . THR B 1 321 ? -22.344 -10.203 3.369 1 97.06 321 THR B N 1
ATOM 5796 C CA . THR B 1 321 ? -22.188 -8.922 4.043 1 97.06 321 THR B CA 1
ATOM 5797 C C . THR B 1 321 ? -21.109 -8.078 3.365 1 97.06 321 THR B C 1
ATOM 5799 O O . THR B 1 321 ? -21.062 -6.859 3.545 1 97.06 321 THR B O 1
ATOM 5802 N N . GLY B 1 322 ? -20.219 -8.742 2.691 1 97.38 322 GLY B N 1
ATOM 5803 C CA . GLY B 1 322 ? -19.078 -8.055 2.115 1 97.38 322 GLY B CA 1
ATOM 5804 C C . GLY B 1 322 ? -17.938 -7.863 3.096 1 97.38 322 GLY B C 1
ATOM 5805 O O . GLY B 1 322 ? -16.906 -7.258 2.76 1 97.38 322 GLY B O 1
ATOM 5806 N N . LYS B 1 323 ? -18.047 -8.398 4.246 1 97.44 323 LYS B N 1
ATOM 5807 C CA . LYS B 1 323 ? -17.031 -8.203 5.277 1 97.44 323 LYS B CA 1
ATOM 5808 C C . LYS B 1 323 ? -15.758 -8.984 4.953 1 97.44 323 LYS B C 1
ATOM 5810 O O . LYS B 1 323 ? -15.82 -10.18 4.633 1 97.44 323 LYS B O 1
ATOM 5815 N N . SER B 1 324 ? -14.664 -8.344 4.992 1 98.38 324 SER B N 1
ATOM 5816 C CA . SER B 1 324 ? -13.352 -8.938 4.754 1 98.38 324 SER B CA 1
ATOM 5817 C C . SER B 1 324 ? -12.688 -9.344 6.062 1 98.38 324 SER B C 1
ATOM 5819 O O . SER B 1 324 ? -12.758 -8.617 7.055 1 98.38 324 SER B O 1
ATOM 5821 N N . THR B 1 325 ? -12.133 -10.477 6.082 1 98.31 325 THR B N 1
ATOM 5822 C CA . THR B 1 325 ? -11.227 -10.953 7.125 1 98.31 325 THR B CA 1
ATOM 5823 C C . THR B 1 325 ? -9.883 -11.359 6.535 1 98.31 325 THR B C 1
ATOM 5825 O O . THR B 1 325 ? -9.828 -12.023 5.5 1 98.31 325 THR B O 1
ATOM 5828 N N . THR B 1 326 ? -8.828 -10.906 7.113 1 98.56 326 THR B N 1
ATOM 5829 C CA . THR B 1 326 ? -7.496 -11.266 6.629 1 98.56 326 THR B CA 1
ATOM 5830 C C . THR B 1 326 ? -6.617 -11.75 7.777 1 98.56 326 THR B C 1
ATOM 5832 O O . THR B 1 326 ? -6.82 -11.367 8.93 1 98.56 326 THR B O 1
ATOM 5835 N N . VAL B 1 327 ? -5.711 -12.625 7.516 1 98.5 327 VAL B N 1
ATOM 5836 C CA . VAL B 1 327 ? -4.699 -13.102 8.453 1 98.5 327 VAL B CA 1
ATOM 5837 C C . VAL B 1 327 ? -3.312 -12.938 7.836 1 98.5 327 VAL B C 1
ATOM 5839 O O . VAL B 1 327 ? -3.133 -13.141 6.633 1 98.5 327 VAL B O 1
ATOM 5842 N N . LYS B 1 328 ? -2.443 -12.539 8.672 1 97.88 328 LYS B N 1
ATOM 5843 C CA . LYS B 1 328 ? -1.062 -12.422 8.211 1 97.88 328 LYS B CA 1
ATOM 5844 C C . LYS B 1 328 ? -0.37 -13.781 8.195 1 97.88 328 LYS B C 1
ATOM 5846 O O . LYS B 1 328 ? -0.41 -14.523 9.18 1 97.88 328 LYS B O 1
ATOM 5851 N N . VAL B 1 329 ? 0.203 -14.156 7.094 1 98.44 329 VAL B N 1
ATOM 5852 C CA . VAL B 1 329 ? 0.941 -15.406 6.93 1 98.44 329 VAL B CA 1
ATOM 5853 C C . VAL B 1 329 ? 2.342 -15.109 6.398 1 98.44 329 VAL B C 1
ATOM 5855 O O . VAL B 1 329 ? 2.596 -15.227 5.195 1 98.44 329 VAL B O 1
ATOM 5858 N N . PRO B 1 330 ? 3.244 -14.82 7.312 1 95.69 330 PRO B N 1
ATOM 5859 C CA . PRO B 1 330 ? 4.586 -14.414 6.898 1 95.69 330 PRO B CA 1
ATOM 5860 C C . PRO B 1 330 ? 5.285 -15.469 6.039 1 95.69 330 PRO B C 1
ATOM 5862 O O . PRO B 1 330 ? 6.172 -15.133 5.246 1 95.69 330 PRO B O 1
ATOM 5865 N N . GLN B 1 331 ? 4.863 -16.672 6.105 1 96.94 331 GLN B N 1
ATOM 5866 C CA . GLN B 1 331 ? 5.461 -17.766 5.352 1 96.94 331 GLN B CA 1
ATOM 5867 C C . GLN B 1 331 ? 5.035 -17.719 3.887 1 96.94 331 GLN B C 1
ATOM 5869 O O . GLN B 1 331 ? 5.605 -18.422 3.049 1 96.94 331 GLN B O 1
ATOM 5874 N N . ALA B 1 332 ? 4.066 -16.953 3.6 1 97.44 332 ALA B N 1
ATOM 5875 C CA . ALA B 1 332 ? 3.545 -16.906 2.238 1 97.44 332 ALA B CA 1
ATOM 5876 C C . ALA B 1 332 ? 3.887 -15.578 1.564 1 97.44 332 ALA B C 1
ATOM 5878 O O . ALA B 1 332 ? 3.086 -14.641 1.58 1 97.44 332 ALA B O 1
ATOM 5879 N N . GLN B 1 333 ? 5.012 -15.555 0.947 1 96.19 333 GLN B N 1
ATOM 5880 C CA . GLN B 1 333 ? 5.398 -14.383 0.164 1 96.19 333 GLN B CA 1
ATOM 5881 C C . GLN B 1 333 ? 5.273 -14.664 -1.332 1 96.19 333 GLN B C 1
ATOM 5883 O O . GLN B 1 333 ? 5.637 -15.742 -1.802 1 96.19 333 GLN B O 1
ATOM 5888 N N . GLY B 1 334 ? 4.73 -13.688 -2.049 1 96.94 334 GLY B N 1
ATOM 5889 C CA . GLY B 1 334 ? 4.457 -13.898 -3.461 1 96.94 334 GLY B CA 1
ATOM 5890 C C . GLY B 1 334 ? 3.328 -14.883 -3.709 1 96.94 334 GLY B C 1
ATOM 5891 O O . GLY B 1 334 ? 3.41 -15.719 -4.617 1 96.94 334 GLY B O 1
ATOM 5892 N N . ALA B 1 335 ? 2.375 -14.875 -2.867 1 98.62 335 ALA B N 1
ATOM 5893 C CA . ALA B 1 335 ? 1.252 -15.797 -3.029 1 98.62 335 ALA B CA 1
ATOM 5894 C C . ALA B 1 335 ? 0.435 -15.453 -4.27 1 98.62 335 ALA B C 1
ATOM 5896 O O . ALA B 1 335 ? 0.088 -14.289 -4.492 1 98.62 335 ALA B O 1
ATOM 5897 N N . THR B 1 336 ? 0.166 -16.516 -5.07 1 98.38 336 THR B N 1
ATOM 5898 C CA . THR B 1 336 ? -0.549 -16.219 -6.309 1 98.38 336 THR B CA 1
ATOM 5899 C C . THR B 1 336 ? -1.816 -17.062 -6.41 1 98.38 336 THR B C 1
ATOM 5901 O O . THR B 1 336 ? -2.699 -16.766 -7.219 1 98.38 336 THR B O 1
ATOM 5904 N N . ASP B 1 337 ? -1.873 -18.125 -5.668 1 98.88 337 ASP B N 1
ATOM 5905 C CA . ASP B 1 337 ? -3.061 -18.969 -5.781 1 98.88 337 ASP B CA 1
ATOM 5906 C C . ASP B 1 337 ? -3.414 -19.609 -4.441 1 98.88 337 ASP B C 1
ATOM 5908 O O . ASP B 1 337 ? -2.561 -19.734 -3.559 1 98.88 337 ASP B O 1
ATOM 5912 N N . ILE B 1 338 ? -4.645 -20 -4.328 1 98.94 338 ILE B N 1
ATOM 5913 C CA . ILE B 1 338 ? -5.188 -20.578 -3.107 1 98.94 338 ILE B CA 1
ATOM 5914 C C . ILE B 1 338 ? -6.23 -21.641 -3.463 1 98.94 338 ILE B C 1
ATOM 5916 O O . ILE B 1 338 ? -7.008 -21.469 -4.402 1 98.94 338 ILE B O 1
ATOM 5920 N N . ALA B 1 339 ? -6.188 -22.734 -2.762 1 98.81 339 ALA B N 1
ATOM 5921 C CA . ALA B 1 339 ? -7.195 -23.781 -2.865 1 98.81 339 ALA B CA 1
ATOM 5922 C C . ALA B 1 339 ? -7.785 -24.109 -1.497 1 98.81 339 ALA B C 1
ATOM 5924 O O . ALA B 1 339 ? -7.191 -23.797 -0.465 1 98.81 339 ALA B O 1
ATOM 5925 N N . ARG B 1 340 ? -8.945 -24.719 -1.563 1 98.5 340 ARG B N 1
ATOM 5926 C CA . ARG B 1 340 ? -9.648 -25.031 -0.325 1 98.5 340 ARG B CA 1
ATOM 5927 C C . ARG B 1 340 ? -10.18 -26.469 -0.351 1 98.5 340 ARG B C 1
ATOM 5929 O O . ARG B 1 340 ? -10.734 -26.906 -1.36 1 98.5 3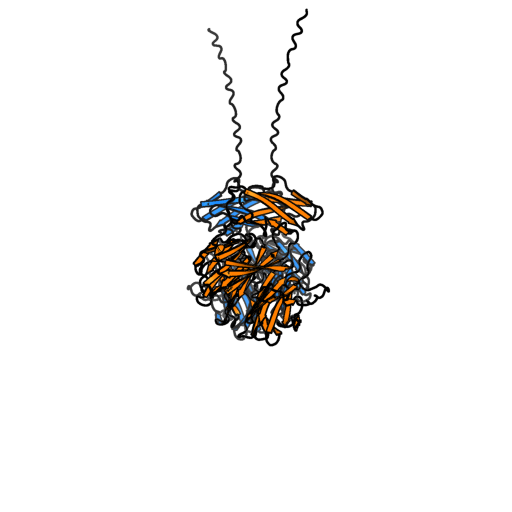40 ARG B O 1
ATOM 5936 N N . ASP B 1 341 ? -9.953 -27.188 0.716 1 98.25 341 ASP B N 1
ATOM 5937 C CA . ASP B 1 341 ? -10.672 -28.422 0.997 1 98.25 341 ASP B CA 1
ATOM 5938 C C . ASP B 1 341 ? -12.016 -28.141 1.659 1 98.25 341 ASP B C 1
ATOM 5940 O O . ASP B 1 341 ? -12.07 -27.766 2.83 1 98.25 341 ASP B O 1
ATOM 5944 N N . PRO B 1 342 ? -13.078 -28.375 0.938 1 96.25 342 PRO B N 1
ATOM 5945 C CA . PRO B 1 342 ? -14.375 -28 1.501 1 96.25 342 PRO B CA 1
ATOM 5946 C C . PRO B 1 342 ? -14.758 -28.844 2.713 1 96.25 342 PRO B C 1
ATOM 5948 O O . PRO B 1 342 ? -15.562 -28.422 3.543 1 96.25 342 PRO B O 1
ATOM 5951 N N . LYS B 1 343 ? -14.242 -30 2.826 1 95.88 343 LYS B N 1
ATOM 5952 C CA . LYS B 1 343 ? -14.602 -30.891 3.918 1 95.88 343 LYS B CA 1
ATOM 5953 C C . LYS B 1 343 ? -13.984 -30.438 5.234 1 95.88 343 LYS B C 1
ATOM 5955 O O . LYS B 1 343 ? -14.672 -30.375 6.262 1 95.88 343 LYS B O 1
ATOM 5960 N N . THR B 1 344 ? -12.758 -30.031 5.184 1 96.38 344 THR B N 1
ATOM 5961 C CA . THR B 1 344 ? -12.055 -29.703 6.422 1 96.38 344 THR B CA 1
ATOM 5962 C C . THR B 1 344 ? -11.969 -28.188 6.609 1 96.38 344 THR B C 1
ATOM 5964 O O . THR B 1 344 ? -11.703 -27.703 7.715 1 96.38 344 THR B O 1
ATOM 5967 N N . GLY B 1 345 ? -12.102 -27.516 5.539 1 97.44 345 GLY B N 1
ATOM 5968 C CA . GLY B 1 345 ? -11.922 -26.062 5.574 1 97.44 345 GLY B CA 1
ATOM 5969 C C . GLY B 1 345 ? -10.469 -25.641 5.422 1 97.44 345 GLY B C 1
ATOM 5970 O O . GLY B 1 345 ? -10.164 -24.453 5.422 1 97.44 345 GLY B O 1
ATOM 5971 N N . ARG B 1 346 ? -9.586 -26.547 5.199 1 98.38 346 ARG B N 1
ATOM 5972 C CA . ARG B 1 346 ? -8.172 -26.219 5.039 1 98.38 346 ARG B CA 1
ATOM 5973 C C . ARG B 1 346 ? -7.941 -25.406 3.775 1 98.38 346 ARG B C 1
ATOM 5975 O O . ARG B 1 346 ? -8.633 -25.578 2.775 1 98.38 346 ARG B O 1
ATOM 5982 N N . LEU B 1 347 ? -6.977 -24.547 3.914 1 98.88 347 LEU B N 1
ATOM 5983 C CA . LEU B 1 347 ? -6.531 -23.734 2.781 1 98.88 347 LEU B CA 1
ATOM 5984 C C . LEU B 1 347 ? -5.109 -24.109 2.377 1 98.88 347 LEU B C 1
ATOM 5986 O O . LEU B 1 347 ? -4.266 -24.391 3.234 1 98.88 347 LEU B O 1
ATOM 5990 N N . TYR B 1 348 ? -4.836 -24.125 1.119 1 98.94 348 TYR B N 1
ATOM 5991 C CA . TYR B 1 348 ? -3.516 -24.344 0.541 1 98.94 348 TYR B CA 1
ATOM 5992 C C . TYR B 1 348 ? -3.078 -23.156 -0.296 1 98.94 348 TYR B C 1
ATOM 5994 O O . TYR B 1 348 ? -3.742 -22.797 -1.272 1 98.94 348 TYR B O 1
ATOM 6002 N N . VAL B 1 349 ? -1.992 -22.531 0.122 1 98.94 349 VAL B N 1
ATOM 6003 C CA . VAL B 1 349 ? -1.53 -21.297 -0.504 1 98.94 349 VAL B CA 1
ATOM 6004 C C . VAL B 1 349 ? -0.207 -21.547 -1.224 1 98.94 349 VAL B C 1
ATOM 6006 O O . VAL B 1 349 ? 0.768 -21.984 -0.61 1 98.94 349 VAL B O 1
ATOM 6009 N N . ALA B 1 350 ? -0.169 -21.328 -2.514 1 98.94 350 ALA B N 1
ATOM 6010 C CA . ALA B 1 350 ? 1.064 -21.422 -3.291 1 98.94 350 ALA B CA 1
ATOM 6011 C C . ALA B 1 350 ? 1.717 -20.062 -3.459 1 98.94 350 ALA B C 1
ATOM 6013 O O . ALA B 1 350 ? 1.046 -19.078 -3.803 1 98.94 350 ALA B O 1
ATOM 6014 N N . SER B 1 351 ? 3.023 -20.016 -3.217 1 98.5 351 SER B N 1
ATOM 6015 C CA . SER B 1 351 ? 3.729 -18.734 -3.254 1 98.5 351 SER B CA 1
ATOM 6016 C C . SER B 1 351 ? 4.992 -18.828 -4.105 1 98.5 351 SER B C 1
ATOM 6018 O O . SER B 1 351 ? 5.777 -19.766 -3.957 1 98.5 351 SER B O 1
ATOM 6020 N N . GLN B 1 352 ? 5.195 -17.828 -4.914 1 97 352 GLN B N 1
ATOM 6021 C CA . GLN B 1 352 ? 6.277 -17.844 -5.887 1 97 352 GLN B CA 1
ATOM 6022 C C . GLN B 1 352 ? 7.605 -17.438 -5.242 1 97 352 GLN B C 1
ATOM 6024 O O . GLN B 1 352 ? 8.664 -17.922 -5.641 1 97 352 GLN B O 1
ATOM 6029 N N . GLU B 1 353 ? 7.543 -16.531 -4.258 1 95.81 353 GLU B N 1
ATOM 6030 C CA . GLU B 1 353 ? 8.789 -16 -3.705 1 95.81 353 GLU B CA 1
ATOM 6031 C C . GLU B 1 353 ? 9.336 -16.922 -2.617 1 95.81 353 GLU B C 1
ATOM 6033 O O . GLU B 1 353 ? 10.555 -17.094 -2.504 1 95.81 353 GLU B O 1
ATOM 6038 N N . THR B 1 354 ? 8.43 -17.531 -1.86 1 96.75 354 THR B N 1
ATOM 6039 C CA . THR B 1 354 ? 8.867 -18.438 -0.806 1 96.75 354 THR B CA 1
ATOM 6040 C C . THR B 1 354 ? 8.898 -19.875 -1.309 1 96.75 354 THR B C 1
ATOM 6042 O O . THR B 1 354 ? 9.344 -20.781 -0.598 1 96.75 354 THR B O 1
ATOM 6045 N N . ASN B 1 355 ? 8.438 -20.156 -2.541 1 98 355 ASN B N 1
ATOM 6046 C CA . ASN B 1 355 ? 8.586 -21.438 -3.203 1 98 355 ASN B CA 1
ATOM 6047 C C . ASN B 1 355 ? 7.934 -22.562 -2.398 1 98 355 ASN B C 1
ATOM 6049 O O . ASN B 1 355 ? 8.516 -23.625 -2.229 1 98 355 ASN B O 1
ATOM 6053 N N . ASN B 1 356 ? 6.742 -22.266 -1.908 1 98.75 356 ASN B N 1
ATOM 6054 C CA . ASN B 1 356 ? 6.148 -23.234 -0.985 1 98.75 356 ASN B CA 1
ATOM 6055 C C . ASN B 1 356 ? 4.633 -23.297 -1.146 1 98.75 356 ASN B C 1
ATOM 6057 O O . ASN B 1 356 ? 4.051 -22.516 -1.904 1 98.75 356 ASN B O 1
ATOM 6061 N N . VAL B 1 357 ? 4.113 -24.297 -0.61 1 98.94 357 VAL B N 1
ATOM 6062 C CA . VAL B 1 357 ? 2.701 -24.375 -0.25 1 98.94 357 VAL B CA 1
ATOM 6063 C C . VAL B 1 357 ? 2.551 -24.312 1.268 1 98.94 357 VAL B C 1
ATOM 6065 O O . VAL B 1 357 ? 3.129 -25.125 1.991 1 98.94 357 VAL B O 1
ATOM 6068 N N . VAL B 1 358 ? 1.817 -23.344 1.696 1 98.94 358 VAL B N 1
ATOM 6069 C CA . VAL B 1 358 ? 1.479 -23.234 3.111 1 98.94 358 VAL B CA 1
ATOM 6070 C C . VAL B 1 358 ? 0.057 -23.734 3.348 1 98.94 358 VAL B C 1
ATOM 6072 O O . VAL B 1 358 ? -0.87 -23.344 2.629 1 98.94 358 VAL B O 1
ATOM 6075 N N . VAL B 1 359 ? -0.049 -24.641 4.27 1 98.94 359 VAL B N 1
ATOM 6076 C CA . VAL B 1 359 ? -1.357 -25.172 4.641 1 98.94 359 VAL B CA 1
ATOM 6077 C C . VAL B 1 359 ? -1.893 -24.422 5.855 1 98.94 359 VAL B C 1
ATOM 6079 O O . VAL B 1 359 ? -1.198 -24.297 6.867 1 98.94 359 VAL B O 1
ATOM 6082 N N . LEU B 1 360 ? -3.055 -23.922 5.719 1 98.94 360 LEU B N 1
ATOM 6083 C CA . LEU B 1 360 ? -3.729 -23.219 6.812 1 98.94 360 LEU B CA 1
ATOM 6084 C C . LEU B 1 360 ? -4.98 -23.969 7.246 1 98.94 360 LEU B C 1
ATOM 6086 O O . LEU B 1 360 ? -5.633 -24.625 6.426 1 98.94 360 LEU B O 1
ATOM 6090 N N . ASN B 1 361 ? -5.352 -23.891 8.516 1 98.56 361 ASN B N 1
ATOM 6091 C CA . ASN B 1 361 ? -6.688 -24.328 8.906 1 98.56 361 ASN B CA 1
ATOM 6092 C C . ASN B 1 361 ? -7.742 -23.281 8.57 1 98.56 361 ASN B C 1
ATOM 6094 O O . ASN B 1 361 ? -7.43 -22.25 7.969 1 98.56 361 ASN B O 1
ATOM 6098 N N . ALA B 1 362 ? -8.984 -23.531 8.953 1 95.75 362 ALA B N 1
ATOM 6099 C CA . ALA B 1 362 ? -10.109 -22.688 8.57 1 95.75 362 ALA B CA 1
ATOM 6100 C C . ALA B 1 362 ? -10 -21.312 9.219 1 95.75 362 ALA B C 1
ATOM 6102 O O . ALA B 1 362 ? -10.578 -20.344 8.727 1 95.75 362 ALA B O 1
ATOM 6103 N N . ASP B 1 363 ? -9.203 -21.188 10.297 1 95.62 363 ASP B N 1
ATOM 6104 C CA . ASP B 1 363 ? -9.062 -19.922 11.023 1 95.62 363 ASP B CA 1
ATOM 6105 C C . ASP B 1 363 ? -7.82 -19.156 10.562 1 95.62 363 ASP B C 1
ATOM 6107 O O . ASP B 1 363 ? -7.547 -18.062 11.047 1 95.62 363 ASP B O 1
ATOM 6111 N N . GLY B 1 364 ? -7.051 -19.781 9.641 1 97.62 364 GLY B N 1
ATOM 6112 C CA . GLY B 1 364 ? -5.891 -19.094 9.094 1 97.62 364 GLY B CA 1
ATOM 6113 C C . GLY B 1 364 ? -4.602 -19.438 9.812 1 97.62 364 GLY B C 1
ATOM 6114 O O . GLY B 1 364 ? -3.566 -18.797 9.586 1 97.62 364 GLY B O 1
ATOM 6115 N N . LYS B 1 365 ? -4.676 -20.391 10.719 1 98.19 365 LYS B N 1
ATOM 6116 C CA . LYS B 1 365 ? -3.461 -20.828 11.406 1 98.19 365 LYS B CA 1
ATOM 6117 C C . LYS B 1 365 ? -2.629 -21.75 10.516 1 98.19 365 LYS B C 1
ATOM 6119 O O . LYS B 1 365 ? -3.17 -22.641 9.852 1 98.19 365 LYS B O 1
ATOM 6124 N N . VAL B 1 366 ? -1.342 -21.609 10.508 1 98.75 366 VAL B N 1
ATOM 6125 C CA . VAL B 1 366 ? -0.444 -22.406 9.68 1 98.75 366 VAL B CA 1
ATOM 6126 C C . VAL B 1 366 ? -0.337 -23.828 10.242 1 98.75 366 VAL B C 1
ATOM 6128 O O . VAL B 1 366 ? -0.04 -24 11.43 1 98.75 366 VAL B O 1
ATOM 6131 N N . LEU B 1 367 ? -0.573 -24.766 9.461 1 98.81 367 LEU B N 1
ATOM 6132 C CA . LEU B 1 367 ? -0.475 -26.172 9.836 1 98.81 367 LEU B CA 1
ATOM 6133 C C . LEU B 1 367 ? 0.786 -26.812 9.25 1 98.81 367 LEU B C 1
ATOM 6135 O O . LEU B 1 367 ? 1.341 -27.75 9.828 1 98.81 367 LEU B O 1
ATOM 6139 N N . ALA B 1 368 ? 1.212 -26.375 8.086 1 98.81 368 ALA B N 1
ATOM 6140 C CA . ALA B 1 368 ? 2.383 -26.906 7.387 1 98.81 368 ALA B CA 1
ATOM 6141 C C . ALA B 1 368 ? 2.961 -25.859 6.434 1 98.81 368 ALA B C 1
ATOM 6143 O O . ALA B 1 368 ? 2.256 -24.938 5.996 1 98.81 368 ALA B O 1
ATOM 6144 N N . ASP B 1 369 ? 4.16 -25.891 6.199 1 98.75 369 ASP B N 1
ATOM 6145 C CA . ASP B 1 369 ? 4.957 -25.062 5.293 1 98.75 369 ASP B CA 1
ATOM 6146 C C . ASP B 1 369 ? 5.93 -25.922 4.484 1 98.75 369 ASP B C 1
ATOM 6148 O O . ASP B 1 369 ? 7.016 -26.25 4.961 1 98.75 369 ASP B O 1
ATOM 6152 N N . THR B 1 370 ? 5.562 -26.219 3.221 1 98.81 370 THR B N 1
ATOM 6153 C CA . THR B 1 370 ? 6.328 -27.203 2.449 1 98.81 370 THR B CA 1
ATOM 6154 C C . THR B 1 370 ? 7 -26.531 1.251 1 98.81 370 THR B C 1
ATOM 6156 O O . THR B 1 370 ? 6.324 -25.938 0.402 1 98.81 370 THR B O 1
ATOM 6159 N N . TYR B 1 371 ? 8.336 -26.594 1.205 1 98.62 371 TYR B N 1
ATOM 6160 C CA . TYR B 1 371 ? 9.078 -26.172 0.025 1 98.62 371 TYR B CA 1
ATOM 6161 C C . TYR B 1 371 ? 8.805 -27.094 -1.157 1 98.62 371 TYR B C 1
ATOM 6163 O O . TYR B 1 371 ? 8.938 -28.312 -1.044 1 98.62 371 TYR B O 1
ATOM 6171 N N . ILE B 1 372 ? 8.438 -26.547 -2.348 1 98.69 372 ILE B N 1
ATOM 6172 C CA . ILE B 1 372 ? 7.961 -27.422 -3.41 1 98.69 372 ILE B CA 1
ATOM 6173 C C . ILE B 1 372 ? 8.781 -27.188 -4.676 1 98.69 372 ILE B C 1
ATOM 6175 O O . ILE B 1 372 ? 8.5 -27.781 -5.723 1 98.69 372 ILE B O 1
ATOM 6179 N N . GLY B 1 373 ? 9.719 -26.344 -4.645 1 97.06 373 GLY B N 1
ATOM 6180 C CA . GLY B 1 373 ? 10.461 -25.953 -5.824 1 97.06 373 GLY B CA 1
ATOM 6181 C C . GLY B 1 373 ? 10.211 -24.516 -6.234 1 97.06 373 GLY B C 1
ATOM 6182 O O . GLY B 1 373 ? 9.297 -23.859 -5.711 1 97.06 373 GLY B O 1
ATOM 6183 N N . ALA B 1 374 ? 10.93 -24 -7.195 1 96.44 374 ALA B N 1
ATOM 6184 C CA . ALA B 1 374 ? 10.992 -22.578 -7.5 1 96.44 374 ALA B CA 1
ATOM 6185 C C . ALA B 1 374 ? 9.734 -22.109 -8.227 1 96.44 374 ALA B C 1
ATOM 6187 O O . ALA B 1 374 ? 9.422 -22.609 -9.312 1 96.44 374 ALA B O 1
ATOM 6188 N N . GLY B 1 375 ? 9.062 -21.141 -7.594 1 96.19 375 GLY B N 1
ATOM 6189 C CA . GLY B 1 375 ? 8.008 -20.406 -8.281 1 96.19 375 GLY B CA 1
ATOM 6190 C C . GLY B 1 375 ? 6.648 -21.062 -8.172 1 96.19 375 GLY B C 1
ATOM 6191 O O . GLY B 1 375 ? 6 -21.328 -9.188 1 96.19 375 GLY B O 1
ATOM 6192 N N . GLY B 1 376 ? 6.195 -21.438 -6.973 1 97.44 376 GLY B N 1
ATOM 6193 C CA . GLY B 1 376 ? 4.836 -21.938 -6.816 1 97.44 376 GLY B CA 1
ATOM 6194 C C . GLY B 1 376 ? 3.787 -20.953 -7.293 1 97.44 376 GLY B C 1
ATOM 6195 O O . GLY B 1 376 ? 3.562 -19.906 -6.66 1 97.44 376 GLY B O 1
ATOM 6196 N N . VAL B 1 377 ? 3.064 -21.281 -8.422 1 97.56 377 VAL B N 1
ATOM 6197 C CA . VAL B 1 377 ? 2.27 -20.25 -9.094 1 97.56 377 VAL B CA 1
ATOM 6198 C C . VAL B 1 377 ? 0.792 -20.641 -9.055 1 97.56 377 VAL B C 1
ATOM 6200 O O . VAL B 1 377 ? -0.083 -19.766 -9.102 1 97.56 377 VAL B O 1
ATOM 6203 N N . SER B 1 378 ? 0.477 -21.891 -9 1 98.75 378 SER B N 1
ATOM 6204 C CA . SER B 1 378 ? -0.897 -22.375 -8.992 1 98.75 378 SER B CA 1
ATOM 6205 C C . SER B 1 378 ? -1.053 -23.578 -8.07 1 98.75 378 SER B C 1
ATOM 6207 O O . SER B 1 378 ? -0.121 -24.375 -7.91 1 98.75 378 SER B O 1
ATOM 6209 N N . VAL B 1 379 ? -2.188 -23.703 -7.492 1 98.94 379 VAL B N 1
ATOM 6210 C CA . VAL B 1 379 ? -2.455 -24.812 -6.594 1 98.94 379 VAL B CA 1
ATOM 6211 C C . VAL B 1 379 ? -3.926 -25.219 -6.688 1 98.94 379 VAL B C 1
ATOM 6213 O O . VAL B 1 379 ? -4.797 -24.359 -6.867 1 98.94 379 VAL B O 1
ATOM 6216 N N . ILE B 1 380 ? -4.207 -26.5 -6.57 1 98.88 380 ILE B N 1
ATOM 6217 C CA . ILE B 1 380 ? -5.578 -27 -6.52 1 98.88 380 ILE B CA 1
ATOM 6218 C C . ILE B 1 380 ? -5.688 -28.094 -5.453 1 98.88 380 ILE B C 1
ATOM 6220 O O . ILE B 1 380 ? -4.684 -28.703 -5.078 1 98.88 380 ILE B O 1
ATOM 6224 N N . TRP B 1 381 ? -6.859 -28.234 -4.98 1 98.69 381 TRP B N 1
ATOM 6225 C CA . TRP B 1 381 ? -7.273 -29.375 -4.168 1 98.69 381 TRP B CA 1
ATOM 6226 C C . TRP B 1 381 ? -8.07 -30.375 -5 1 98.69 381 TRP B C 1
ATOM 6228 O O . TRP B 1 381 ? -9.047 -30 -5.66 1 98.69 381 TRP B O 1
ATOM 6238 N N . ASP B 1 382 ? -7.641 -31.609 -5 1 98.12 382 ASP B N 1
ATOM 6239 C CA . ASP B 1 382 ? -8.383 -32.688 -5.645 1 98.12 382 ASP B CA 1
ATOM 6240 C C . ASP B 1 382 ? -9.156 -33.5 -4.621 1 98.12 382 ASP B C 1
ATOM 6242 O O . ASP B 1 382 ? -8.578 -34.312 -3.906 1 98.12 382 ASP B O 1
ATOM 6246 N N . PRO B 1 383 ? -10.453 -33.375 -4.629 1 96.25 383 PRO B N 1
ATOM 6247 C CA . PRO B 1 383 ? -11.227 -34.094 -3.619 1 96.25 383 PRO B CA 1
ATOM 6248 C C . PRO B 1 383 ? -11.297 -35.594 -3.891 1 96.25 383 PRO B C 1
ATOM 6250 O O . PRO B 1 383 ? -11.641 -36.375 -2.996 1 96.25 383 PRO B O 1
ATOM 6253 N N . VAL B 1 384 ? -11.062 -36 -5.125 1 95.94 384 VAL B N 1
ATOM 6254 C CA . VAL B 1 384 ? -11.141 -37.438 -5.48 1 95.94 384 VAL B CA 1
ATOM 6255 C C . VAL B 1 384 ? -9.945 -38.188 -4.887 1 95.94 384 VAL B C 1
ATOM 6257 O O . VAL B 1 384 ? -10.117 -39.219 -4.262 1 95.94 384 VAL B O 1
ATOM 6260 N N . THR B 1 385 ? -8.773 -37.594 -4.949 1 95.38 385 THR B N 1
ATOM 6261 C CA . THR B 1 385 ? -7.574 -38.281 -4.48 1 95.38 385 THR B CA 1
ATOM 6262 C C . THR B 1 385 ? -7.152 -37.75 -3.111 1 95.38 385 THR B C 1
ATOM 6264 O O . THR B 1 385 ? -6.293 -38.344 -2.455 1 95.38 385 THR B O 1
ATOM 6267 N N . SER B 1 386 ? -7.793 -36.688 -2.643 1 97.12 386 SER B N 1
ATOM 6268 C CA . SER B 1 386 ? -7.41 -36 -1.418 1 97.12 386 SER B CA 1
ATOM 6269 C C . SER B 1 386 ? -5.949 -35.562 -1.463 1 97.12 386 SER B C 1
ATOM 6271 O O . SER B 1 386 ? -5.195 -35.812 -0.518 1 97.12 386 SER B O 1
ATOM 6273 N N . GLN B 1 387 ? -5.598 -34.969 -2.607 1 98.25 387 GLN B N 1
ATOM 6274 C CA . GLN B 1 387 ? -4.238 -34.5 -2.811 1 98.25 387 GLN B CA 1
ATOM 6275 C C . GLN B 1 387 ? -4.242 -33.031 -3.26 1 98.25 387 GLN B C 1
ATOM 6277 O O . GLN B 1 387 ? -5.262 -32.531 -3.742 1 98.25 387 GLN B O 1
ATOM 6282 N N . VAL B 1 388 ? -3.154 -32.406 -2.961 1 98.81 388 VAL B N 1
ATOM 6283 C CA . VAL B 1 388 ? -2.893 -31.031 -3.42 1 98.81 388 VAL B CA 1
ATOM 6284 C C . VAL B 1 388 ? -1.889 -31.062 -4.57 1 98.81 388 VAL B C 1
ATOM 6286 O O . VAL B 1 388 ? -0.833 -31.688 -4.469 1 98.81 388 VAL B O 1
ATOM 6289 N N . PHE B 1 389 ? -2.225 -30.5 -5.691 1 98.94 389 PHE B N 1
ATOM 6290 C CA . PHE B 1 389 ? -1.29 -30.312 -6.793 1 98.94 389 PHE B CA 1
ATOM 6291 C C . PHE B 1 389 ? -0.868 -28.859 -6.898 1 98.94 389 PHE B C 1
ATOM 6293 O O . PHE B 1 389 ? -1.71 -27.953 -6.855 1 98.94 389 PHE B O 1
ATOM 6300 N N . ALA B 1 390 ? 0.417 -28.594 -6.973 1 98.94 390 ALA B N 1
ATOM 6301 C CA . ALA B 1 390 ? 0.949 -27.234 -7.082 1 98.94 390 ALA B CA 1
ATOM 6302 C C . ALA B 1 390 ? 1.952 -27.141 -8.227 1 98.94 390 ALA B C 1
ATOM 6304 O O . ALA B 1 390 ? 2.887 -27.938 -8.32 1 98.94 390 ALA B O 1
ATOM 6305 N N . ALA B 1 391 ? 1.751 -26.188 -9.086 1 98.44 391 ALA B N 1
ATOM 6306 C CA . ALA B 1 391 ? 2.645 -25.953 -10.219 1 98.44 391 ALA B CA 1
ATOM 6307 C C . ALA B 1 391 ? 3.777 -25 -9.836 1 98.44 391 ALA B C 1
ATOM 6309 O O . ALA B 1 391 ? 3.543 -23.953 -9.219 1 98.44 391 ALA B O 1
ATOM 6310 N N . THR B 1 392 ? 4.957 -25.344 -10.141 1 97.19 392 THR B N 1
ATOM 6311 C CA . THR B 1 392 ? 6.121 -24.469 -9.953 1 97.19 392 THR B CA 1
ATOM 6312 C C . THR B 1 392 ? 6.652 -23.984 -11.297 1 97.19 392 THR B C 1
ATOM 6314 O O . THR B 1 392 ? 7.191 -24.781 -12.078 1 97.19 392 THR B O 1
ATOM 6317 N N . ARG B 1 393 ? 6.59 -22.75 -11.531 1 94.75 393 ARG B N 1
ATOM 6318 C CA . ARG B 1 393 ? 6.902 -22.219 -12.859 1 94.75 393 ARG B CA 1
ATOM 6319 C C . ARG B 1 393 ? 8.398 -22.297 -13.133 1 94.75 393 ARG B C 1
ATOM 6321 O O . ARG B 1 393 ? 8.828 -22.922 -14.102 1 94.75 393 ARG B O 1
ATOM 6328 N N . ALA B 1 394 ? 9.172 -21.688 -12.312 1 92.56 394 ALA B N 1
ATOM 6329 C CA . ALA B 1 394 ? 10.617 -21.703 -12.523 1 92.56 394 ALA B CA 1
ATOM 6330 C C . ALA B 1 394 ? 11.18 -23.109 -12.352 1 92.56 394 ALA B C 1
ATOM 6332 O O . ALA B 1 394 ? 12.133 -23.5 -13.039 1 92.56 394 ALA B O 1
ATOM 6333 N N . GLY B 1 395 ? 10.57 -23.891 -11.508 1 94.12 395 GLY B N 1
ATOM 6334 C CA . GLY B 1 395 ? 11.023 -25.25 -11.25 1 94.12 395 GLY B CA 1
ATOM 6335 C C . GLY B 1 395 ? 10.656 -26.234 -12.352 1 94.12 395 GLY B C 1
ATOM 6336 O O . GLY B 1 395 ? 11.25 -27.297 -12.461 1 94.12 395 GLY B O 1
ATOM 6337 N N . GLY B 1 396 ? 9.625 -25.922 -13.102 1 94.31 396 GLY B N 1
ATOM 6338 C CA . GLY B 1 396 ? 9.18 -26.797 -14.188 1 94.31 396 GLY B CA 1
ATOM 6339 C C . GLY B 1 396 ? 8.562 -28.094 -13.695 1 94.31 396 GLY B C 1
ATOM 6340 O O . GLY B 1 396 ? 8.781 -29.141 -14.289 1 94.31 396 GLY B O 1
ATOM 6341 N N . THR B 1 397 ? 7.91 -28.047 -12.57 1 97.19 397 THR B N 1
ATOM 6342 C CA . THR B 1 397 ? 7.359 -29.266 -12 1 97.19 397 THR B CA 1
ATOM 6343 C C . THR B 1 397 ? 5.926 -29.047 -11.523 1 97.19 397 THR B C 1
ATOM 6345 O O . THR B 1 397 ? 5.449 -27.922 -11.477 1 97.19 397 THR B O 1
ATOM 6348 N N . VAL B 1 398 ? 5.25 -30.094 -11.297 1 98.75 398 VAL B N 1
ATOM 6349 C CA . VAL B 1 398 ? 4.051 -30.141 -10.461 1 98.75 398 VAL B CA 1
ATOM 6350 C C . VAL B 1 398 ? 4.328 -30.953 -9.195 1 98.75 398 VAL B C 1
ATOM 6352 O O . VAL B 1 398 ? 4.598 -32.156 -9.266 1 98.75 398 VAL B O 1
ATOM 6355 N N . ALA B 1 399 ? 4.32 -30.266 -8.125 1 98.88 399 ALA B N 1
ATOM 6356 C CA . ALA B 1 399 ? 4.434 -30.922 -6.82 1 98.88 399 ALA B CA 1
ATOM 6357 C C . ALA B 1 399 ? 3.09 -31.484 -6.371 1 98.88 399 ALA B C 1
ATOM 6359 O O . ALA B 1 399 ? 2.053 -30.844 -6.539 1 98.88 399 ALA B O 1
ATOM 6360 N N . VAL B 1 400 ? 3.086 -32.688 -5.879 1 98.88 400 VAL B N 1
ATOM 6361 C CA . VAL B 1 400 ? 1.893 -33.312 -5.316 1 98.88 400 VAL B CA 1
ATOM 6362 C C . VAL B 1 400 ? 2.062 -33.469 -3.809 1 98.88 400 VAL B C 1
ATOM 6364 O O . VAL B 1 400 ? 3.043 -34.062 -3.354 1 98.88 400 VAL B O 1
ATOM 6367 N N . LEU B 1 401 ? 1.146 -32.906 -3.068 1 98.94 401 LEU B N 1
ATOM 6368 C CA . LEU B 1 401 ? 1.154 -33.031 -1.613 1 98.94 401 LEU B CA 1
ATOM 6369 C C . LEU B 1 401 ? -0.063 -33.781 -1.117 1 98.94 401 LEU B C 1
ATOM 6371 O O . LEU B 1 401 ? -1.099 -33.812 -1.787 1 98.94 401 LEU B O 1
ATOM 6375 N N . ASP B 1 402 ? 0.046 -34.469 0.05 1 98.56 402 ASP B N 1
ATOM 6376 C CA . ASP B 1 402 ? -1.146 -35 0.693 1 98.56 402 ASP B CA 1
ATOM 6377 C C . ASP B 1 402 ? -1.913 -33.906 1.439 1 98.56 402 ASP B C 1
ATOM 6379 O O . ASP B 1 402 ? -1.553 -32.75 1.374 1 98.56 402 ASP B O 1
ATOM 6383 N N . LYS B 1 403 ? -2.986 -34.25 2.135 1 97.94 403 LYS B N 1
ATOM 6384 C CA . LYS B 1 403 ? -3.891 -33.281 2.752 1 97.94 403 LYS B CA 1
ATOM 6385 C C . LYS B 1 403 ? -3.197 -32.531 3.877 1 97.94 403 LYS B C 1
ATOM 6387 O O . LYS B 1 403 ? -3.627 -31.438 4.25 1 97.94 403 LYS B O 1
ATOM 6392 N N . ASP B 1 404 ? -2.078 -33.062 4.426 1 98.31 404 ASP B N 1
ATOM 6393 C CA . ASP B 1 404 ? -1.372 -32.438 5.547 1 98.31 404 ASP B CA 1
ATOM 6394 C C . ASP B 1 404 ? -0.184 -31.609 5.059 1 98.31 404 ASP B C 1
ATOM 6396 O O . ASP B 1 404 ? 0.547 -31.031 5.863 1 98.31 404 ASP B O 1
ATOM 6400 N N . GLY B 1 405 ? 0.043 -31.578 3.736 1 98.62 405 GLY B N 1
ATOM 6401 C CA . GLY B 1 405 ? 1.07 -30.734 3.156 1 98.62 405 GLY B CA 1
ATOM 6402 C C . GLY B 1 405 ? 2.393 -31.453 2.953 1 98.62 405 GLY B C 1
ATOM 6403 O O . GLY B 1 405 ? 3.414 -30.812 2.684 1 98.62 405 GLY B O 1
ATOM 6404 N N . LYS B 1 406 ? 2.355 -32.719 3.121 1 98.62 406 LYS B N 1
ATOM 6405 C CA . LYS B 1 406 ? 3.578 -33.469 2.877 1 98.62 406 LYS B CA 1
ATOM 6406 C C . LYS B 1 406 ? 3.766 -33.75 1.389 1 98.62 406 LYS B C 1
ATOM 6408 O O . LYS B 1 406 ? 2.834 -34.188 0.712 1 98.62 406 LYS B O 1
ATOM 6413 N N . LEU B 1 407 ? 4.973 -33.531 0.872 1 98.81 407 LEU B N 1
ATOM 6414 C CA . LEU B 1 407 ? 5.281 -33.812 -0.53 1 98.81 407 LEU B CA 1
ATOM 6415 C C . LEU B 1 407 ? 5.285 -35.312 -0.812 1 98.81 407 LEU B C 1
ATOM 6417 O O . LEU B 1 407 ? 6.078 -36.062 -0.229 1 98.81 407 LEU B O 1
ATOM 6421 N N . VAL B 1 408 ? 4.453 -35.781 -1.711 1 98.62 408 VAL B N 1
ATOM 6422 C CA . VAL B 1 408 ? 4.359 -37.188 -1.961 1 98.62 408 VAL B CA 1
ATOM 6423 C C . VAL B 1 408 ? 4.816 -37.5 -3.385 1 98.62 408 VAL B C 1
ATOM 6425 O O . VAL B 1 408 ? 5.156 -38.656 -3.701 1 98.62 408 VAL B O 1
ATOM 6428 N N . ALA B 1 409 ? 4.824 -36.562 -4.262 1 98.75 409 ALA B N 1
ATOM 6429 C CA . ALA B 1 409 ? 5.355 -36.688 -5.617 1 98.75 409 ALA B CA 1
ATOM 6430 C C . ALA B 1 409 ? 5.82 -35.312 -6.152 1 98.75 409 ALA B C 1
ATOM 6432 O O . ALA B 1 409 ? 5.402 -34.281 -5.656 1 98.75 409 ALA B O 1
ATOM 6433 N N . ASN B 1 410 ? 6.68 -35.312 -7.008 1 98.69 410 ASN B N 1
ATOM 6434 C CA . ASN B 1 410 ? 7.141 -34.156 -7.777 1 98.69 410 ASN B CA 1
ATOM 6435 C C . ASN B 1 410 ? 7.387 -34.5 -9.234 1 98.69 410 ASN B C 1
ATOM 6437 O O . ASN B 1 410 ? 8.352 -35.219 -9.555 1 98.69 410 ASN B O 1
ATOM 6441 N N . ILE B 1 411 ? 6.582 -34.062 -10.133 1 98.44 411 ILE B N 1
ATOM 6442 C CA . ILE B 1 411 ? 6.527 -34.5 -11.516 1 98.44 411 ILE B CA 1
ATOM 6443 C C . ILE B 1 411 ? 7.207 -33.469 -12.422 1 98.44 411 ILE B C 1
ATOM 6445 O O . ILE B 1 411 ? 6.738 -32.344 -12.547 1 98.44 411 ILE B O 1
ATOM 6449 N N . PRO B 1 412 ? 8.242 -33.812 -13.086 1 96.38 412 PRO B N 1
ATOM 6450 C CA . PRO B 1 412 ? 8.836 -32.875 -14.047 1 96.38 412 PRO B CA 1
ATOM 6451 C C . PRO B 1 412 ? 7.941 -32.625 -15.258 1 96.38 412 PRO B C 1
ATOM 6453 O O . PRO B 1 412 ? 7.34 -33.562 -15.797 1 96.38 412 PRO B O 1
ATOM 6456 N N . MET B 1 413 ? 7.66 -31.453 -15.734 1 91.88 413 MET B N 1
ATOM 6457 C CA . MET B 1 413 ? 6.797 -31.109 -16.859 1 91.88 413 MET B CA 1
ATOM 6458 C C . MET B 1 413 ? 7.617 -30.578 -18.031 1 91.88 413 MET B C 1
ATOM 6460 O O . MET B 1 413 ? 7.125 -30.516 -19.156 1 91.88 413 MET B O 1
ATOM 6464 N N . ASP B 1 414 ? 8.867 -30.375 -18 1 74.06 414 ASP B N 1
ATOM 6465 C CA . ASP B 1 414 ? 9.75 -29.859 -19.047 1 74.06 414 ASP B CA 1
ATOM 6466 C C . ASP B 1 414 ? 9.164 -28.609 -19.703 1 74.06 414 ASP B C 1
ATOM 6468 O O . ASP B 1 414 ? 9.273 -28.422 -20.906 1 74.06 414 ASP B O 1
ATOM 6472 N N . ASP B 1 415 ? 8.375 -27.859 -19.188 1 80.44 415 ASP B N 1
ATOM 6473 C CA . ASP B 1 415 ? 7.727 -26.625 -19.625 1 80.44 415 ASP B CA 1
ATOM 6474 C C . ASP B 1 415 ? 7.676 -25.609 -18.5 1 80.44 415 ASP B C 1
ATOM 6476 O O . ASP B 1 415 ? 8.367 -25.75 -17.484 1 80.44 415 ASP B O 1
ATOM 6480 N N . THR B 1 416 ? 7.004 -24.422 -18.859 1 90.81 416 THR B N 1
ATOM 6481 C CA . THR B 1 416 ? 6.812 -23.359 -17.891 1 90.81 416 THR B CA 1
ATOM 6482 C C . THR B 1 416 ? 5.406 -23.406 -17.297 1 90.81 416 THR B C 1
ATOM 6484 O O . THR B 1 416 ? 4.504 -22.719 -17.766 1 90.81 416 THR B O 1
ATOM 6487 N N . PRO B 1 417 ? 5.207 -24.25 -16.219 1 95.38 417 PRO B N 1
ATOM 6488 C CA . PRO B 1 417 ? 3.887 -24.391 -15.609 1 95.38 417 PRO B CA 1
ATOM 6489 C C . PRO B 1 417 ? 3.268 -23.047 -15.227 1 95.38 417 PRO B C 1
ATOM 6491 O O . PRO B 1 417 ? 3.977 -22.141 -14.797 1 95.38 417 PRO B O 1
ATOM 6494 N N . ASN B 1 418 ? 1.966 -22.938 -15.406 1 96.31 418 ASN B N 1
ATOM 6495 C CA . ASN B 1 418 ? 1.332 -21.656 -15.109 1 96.31 418 ASN B CA 1
ATOM 6496 C C . ASN B 1 418 ? 0.041 -21.844 -14.32 1 96.31 418 ASN B C 1
ATOM 6498 O O . ASN B 1 418 ? -0.221 -21.094 -13.367 1 96.31 418 ASN B O 1
ATOM 6502 N N . HIS B 1 419 ? -0.763 -22.844 -14.711 1 98.25 419 HIS B N 1
ATOM 6503 C CA . HIS B 1 419 ? -2.086 -22.922 -14.102 1 98.25 419 HIS B CA 1
ATOM 6504 C C . HIS B 1 419 ? -2.557 -24.375 -14.023 1 98.25 419 HIS B C 1
ATOM 6506 O O . HIS B 1 419 ? -2.334 -25.156 -14.945 1 98.25 419 HIS B O 1
ATOM 6512 N N . LEU B 1 420 ? -3.262 -24.672 -12.898 1 98.81 420 LEU B N 1
ATOM 6513 C CA . LEU B 1 420 ? -3.846 -25.984 -12.68 1 98.81 420 LEU B CA 1
ATOM 6514 C C . LEU B 1 420 ? -5.359 -25.891 -12.539 1 98.81 420 LEU B C 1
ATOM 6516 O O . LEU B 1 420 ? -5.875 -24.953 -11.938 1 98.81 420 LEU B O 1
ATOM 6520 N N . THR B 1 421 ? -6.035 -26.859 -13.07 1 98.62 421 THR B N 1
ATOM 6521 C CA . THR B 1 421 ? -7.445 -27.094 -12.789 1 98.62 421 THR B CA 1
ATOM 6522 C C . THR B 1 421 ? -7.719 -28.594 -12.609 1 98.62 421 THR B C 1
ATOM 6524 O O . THR B 1 421 ? -6.914 -29.422 -13.031 1 98.62 421 THR B O 1
ATOM 6527 N N . VAL B 1 422 ? -8.758 -28.906 -11.922 1 98 422 VAL B N 1
ATOM 6528 C CA . VAL B 1 422 ? -9.078 -30.297 -11.656 1 98 422 VAL B CA 1
ATOM 6529 C C . VAL B 1 422 ? -10.477 -30.625 -12.18 1 98 422 VAL B C 1
ATOM 6531 O O . VAL B 1 422 ? -11.391 -29.812 -12.07 1 98 422 VAL B O 1
ATOM 6534 N N . GLY B 1 423 ? -10.594 -31.797 -12.852 1 95.75 423 GLY B N 1
ATOM 6535 C CA . GLY B 1 423 ? -11.875 -32.281 -13.32 1 95.75 423 GLY B CA 1
ATOM 6536 C C . GLY B 1 423 ? -12.648 -33.031 -12.273 1 95.75 423 GLY B C 1
ATOM 6537 O O . GLY B 1 423 ? -12.102 -33.406 -11.227 1 95.75 423 GLY B O 1
ATOM 6538 N N . PRO B 1 424 ? -13.93 -33.312 -12.602 1 91.81 424 PRO B N 1
ATOM 6539 C CA . PRO B 1 424 ? -14.766 -34 -11.633 1 91.81 424 PRO B CA 1
ATOM 6540 C C . PRO B 1 424 ? -14.297 -35.438 -11.391 1 91.81 424 PRO B C 1
ATOM 6542 O O . PRO B 1 424 ? -14.656 -36.062 -10.383 1 91.81 424 PRO B O 1
ATOM 6545 N N . ASP B 1 425 ? -13.531 -36.031 -12.281 1 92.38 425 ASP B N 1
ATOM 6546 C CA . ASP B 1 425 ? -13.07 -37.438 -12.148 1 92.38 425 ASP B CA 1
ATOM 6547 C C . ASP B 1 425 ? -11.711 -37.5 -11.469 1 92.38 425 ASP B C 1
ATOM 6549 O O . ASP B 1 425 ? -11.117 -38.562 -11.336 1 92.38 425 ASP B O 1
ATOM 6553 N N . GLY B 1 426 ? -11.188 -36.344 -11.133 1 94.38 426 GLY B N 1
ATOM 6554 C CA . GLY B 1 426 ? -9.906 -36.281 -10.453 1 94.38 426 GLY B CA 1
ATOM 6555 C C . GLY B 1 426 ? -8.734 -36.094 -11.391 1 94.38 426 GLY B C 1
ATOM 6556 O O . GLY B 1 426 ? -7.578 -36.031 -10.953 1 94.38 426 GLY B O 1
ATOM 6557 N N . ALA B 1 427 ? -9.039 -36.031 -12.703 1 97.62 427 ALA B N 1
ATOM 6558 C CA . ALA B 1 427 ? -7.973 -35.656 -13.625 1 97.62 427 ALA B CA 1
ATOM 6559 C C . ALA B 1 427 ? -7.527 -34.219 -13.391 1 97.62 427 ALA B C 1
ATOM 6561 O O . ALA B 1 427 ? -8.359 -33.344 -13.188 1 97.62 427 ALA B O 1
ATOM 6562 N N . VAL B 1 428 ? -6.23 -34.062 -13.352 1 98.62 428 VAL B N 1
ATOM 6563 C CA . VAL B 1 428 ? -5.66 -32.719 -13.172 1 98.62 428 VAL B CA 1
ATOM 6564 C C . VAL B 1 428 ? -5.082 -32.219 -14.492 1 98.62 428 VAL B C 1
ATOM 6566 O O . VAL B 1 428 ? -4.453 -33 -15.234 1 98.62 428 VAL B O 1
ATOM 6569 N N . TYR B 1 429 ? -5.332 -31 -14.82 1 98.75 429 TYR B N 1
ATOM 6570 C CA . TYR B 1 429 ? -4.836 -30.391 -16.047 1 98.75 429 TYR B CA 1
ATOM 6571 C C . TYR B 1 429 ? -3.859 -29.266 -15.75 1 98.75 429 TYR B C 1
ATOM 6573 O O . TYR B 1 429 ? -4.195 -28.328 -15.016 1 98.75 429 TYR B O 1
ATOM 6581 N N . LEU B 1 430 ? -2.646 -29.344 -16.266 1 98.5 430 LEU B N 1
ATOM 6582 C CA . LEU B 1 430 ? -1.637 -28.281 -16.172 1 98.5 430 LEU B CA 1
ATOM 6583 C C . LEU B 1 430 ? -1.547 -27.5 -17.484 1 98.5 430 LEU B C 1
ATOM 6585 O O . LEU B 1 430 ? -1.336 -28.094 -18.547 1 98.5 430 LEU B O 1
ATOM 6589 N N . VAL B 1 431 ? -1.755 -26.25 -17.406 1 97.62 431 VAL B N 1
ATOM 6590 C CA . VAL B 1 431 ? -1.442 -25.359 -18.516 1 97.62 431 VAL B CA 1
ATOM 6591 C C . VAL B 1 431 ? -0.023 -24.828 -18.359 1 97.62 431 VAL B C 1
ATOM 6593 O O . VAL B 1 431 ? 0.33 -24.281 -17.312 1 97.62 431 VAL B O 1
ATOM 6596 N N . SER B 1 432 ? 0.808 -25.031 -19.359 1 95.31 432 SER B N 1
ATOM 6597 C CA . SER B 1 432 ? 2.15 -24.469 -19.422 1 95.31 432 SER B CA 1
ATOM 6598 C C . SER B 1 432 ? 2.234 -23.344 -20.453 1 95.31 432 SER B C 1
ATOM 6600 O O . SER B 1 432 ? 1.752 -23.484 -21.578 1 95.31 432 SER B O 1
ATOM 6602 N N . MET B 1 433 ? 2.826 -22.219 -20.062 1 92.25 433 MET B N 1
ATOM 6603 C CA . MET B 1 433 ? 2.859 -21.016 -20.875 1 92.25 433 MET B CA 1
ATOM 6604 C C . MET B 1 433 ? 3.656 -21.25 -22.156 1 92.25 433 MET B C 1
ATOM 6606 O O . MET B 1 433 ? 3.225 -20.844 -23.234 1 92.25 433 MET B O 1
ATOM 6610 N N . TYR B 1 434 ? 4.809 -21.703 -21.891 1 85.31 434 TYR B N 1
ATOM 6611 C CA . TYR B 1 434 ? 5.77 -21.922 -22.969 1 85.31 434 TYR B CA 1
ATOM 6612 C C . TYR B 1 434 ? 6.422 -23.297 -22.844 1 85.31 434 TYR B C 1
ATOM 6614 O O . TYR B 1 434 ? 6.336 -23.938 -21.797 1 85.31 434 TYR B O 1
ATOM 6622 N N . GLY B 1 435 ? 6.934 -23.734 -23.922 1 72.12 435 GLY B N 1
ATOM 6623 C CA . GLY B 1 435 ? 7.754 -24.938 -23.891 1 72.12 435 GLY B CA 1
ATOM 6624 C C . GLY B 1 435 ? 9.141 -24.703 -23.328 1 72.12 435 GLY B C 1
ATOM 6625 O O . GLY B 1 435 ? 9.391 -23.656 -22.703 1 72.12 435 GLY B O 1
ATOM 6626 N N . THR B 1 436 ? 9.938 -25.672 -23.328 1 58.94 436 THR B N 1
ATOM 6627 C CA . THR B 1 436 ? 11.281 -25.625 -22.75 1 58.94 436 THR B CA 1
ATOM 6628 C C . THR B 1 436 ? 12.086 -24.469 -23.328 1 58.94 436 THR B C 1
ATOM 6630 O O . THR B 1 436 ? 12.016 -24.188 -24.531 1 58.94 436 THR B O 1
ATOM 6633 N N . THR B 1 437 ? 12.672 -23.766 -22.297 1 55.75 437 THR B N 1
ATOM 6634 C CA . THR B 1 437 ? 13.547 -22.672 -22.688 1 55.75 437 THR B CA 1
ATOM 6635 C C . THR B 1 437 ? 14.586 -23.141 -23.703 1 55.75 437 THR B C 1
ATOM 6637 O O . THR B 1 437 ? 15.242 -24.172 -23.5 1 55.75 437 THR B O 1
ATOM 6640 N N . GLY B 1 438 ? 14.664 -22.469 -24.906 1 52.47 438 GLY B N 1
ATOM 6641 C CA . GLY B 1 438 ? 15.57 -22.859 -25.969 1 52.47 438 GLY B CA 1
ATOM 6642 C C . GLY B 1 438 ? 14.859 -23.531 -27.125 1 52.47 438 GLY B C 1
ATOM 6643 O O . GLY B 1 438 ? 15.445 -23.688 -28.203 1 52.47 438 GLY B O 1
ATOM 6644 N N . ASP B 1 439 ? 13.742 -24.109 -26.906 1 52.31 439 ASP B N 1
ATOM 6645 C CA . ASP B 1 439 ? 13.023 -24.703 -28.031 1 52.31 439 ASP B CA 1
ATOM 6646 C C . ASP B 1 439 ? 12.492 -23.625 -28.969 1 52.31 439 ASP B C 1
ATOM 6648 O O . ASP B 1 439 ? 12.117 -22.531 -28.516 1 52.31 439 ASP B O 1
ATOM 6652 N N . LYS B 1 440 ? 12.781 -23.781 -30.031 1 50.97 440 LYS B N 1
ATOM 6653 C CA . LYS B 1 440 ? 12.383 -22.891 -31.109 1 50.97 440 LYS B CA 1
ATOM 6654 C C . LYS B 1 440 ? 10.883 -22.625 -31.078 1 50.97 440 LYS B C 1
ATOM 6656 O O . LYS B 1 440 ? 10.414 -21.562 -31.516 1 50.97 440 LYS B O 1
ATOM 6661 N N . ALA B 1 441 ? 10.172 -23.672 -31.031 1 52.91 441 ALA B N 1
ATOM 6662 C CA . ALA B 1 441 ? 8.719 -23.531 -31.062 1 52.91 441 ALA B CA 1
ATOM 6663 C C . ALA B 1 441 ? 8.148 -23.359 -29.656 1 52.91 441 ALA B C 1
ATOM 6665 O O . ALA B 1 441 ? 7.906 -24.344 -28.953 1 52.91 441 ALA B O 1
ATOM 6666 N N . GLN B 1 442 ? 8.32 -22.219 -29.031 1 64.44 442 GLN B N 1
ATOM 6667 C CA . GLN B 1 442 ? 7.875 -21.906 -27.688 1 64.44 442 GLN B CA 1
ATOM 6668 C C . GLN B 1 442 ? 6.355 -21.906 -27.578 1 64.44 442 GLN B C 1
ATOM 6670 O O . GLN B 1 442 ? 5.719 -20.859 -27.594 1 64.44 442 GLN B O 1
ATOM 6675 N N . THR B 1 443 ? 5.773 -23.141 -27.75 1 82.12 443 THR B N 1
ATOM 6676 C CA . THR B 1 443 ? 4.32 -23.266 -27.719 1 82.12 443 THR B CA 1
ATOM 6677 C C . THR B 1 443 ? 3.857 -23.688 -26.312 1 82.12 443 THR B C 1
ATOM 6679 O O . THR B 1 443 ? 4.516 -24.484 -25.656 1 82.12 443 THR B O 1
ATOM 6682 N N . GLY B 1 444 ? 2.852 -23.062 -25.844 1 91.62 444 GLY B N 1
ATOM 6683 C CA . GLY B 1 444 ? 2.184 -23.5 -24.625 1 91.62 444 GLY B CA 1
ATOM 6684 C C . GLY B 1 444 ? 1.49 -24.828 -24.781 1 91.62 444 GLY B C 1
ATOM 6685 O O . GLY B 1 444 ? 1.315 -25.328 -25.891 1 91.62 444 GLY B O 1
ATOM 6686 N N . SER B 1 445 ? 1.202 -25.531 -23.719 1 94.25 445 SER B N 1
ATOM 6687 C CA . SER B 1 445 ? 0.603 -26.875 -23.75 1 94.25 445 SER B CA 1
ATOM 6688 C C . SER B 1 445 ? -0.368 -27.078 -22.594 1 94.25 445 SER B C 1
ATOM 6690 O O . SER B 1 445 ? -0.391 -26.281 -21.656 1 94.25 445 SER B O 1
ATOM 6692 N N . VAL B 1 446 ? -1.231 -28.062 -22.766 1 96.88 446 VAL B N 1
ATOM 6693 C CA . VAL B 1 446 ? -2.008 -28.625 -21.672 1 96.88 446 VAL B CA 1
ATOM 6694 C C . VAL B 1 446 ? -1.579 -30.078 -21.438 1 96.88 446 VAL B C 1
ATOM 6696 O O . VAL B 1 446 ? -1.468 -30.859 -22.375 1 96.88 446 VAL B O 1
ATOM 6699 N N . THR B 1 447 ? -1.258 -30.375 -20.25 1 97.5 447 THR B N 1
ATOM 6700 C CA . THR B 1 447 ? -0.92 -31.734 -19.844 1 97.5 447 THR B CA 1
ATOM 6701 C C . THR B 1 447 ? -1.961 -32.281 -18.875 1 97.5 447 THR B C 1
ATOM 6703 O O . THR B 1 447 ? -2.215 -31.703 -17.828 1 97.5 447 THR B O 1
ATOM 6706 N N . LYS B 1 448 ? -2.604 -33.344 -19.281 1 98.5 448 LYS B N 1
ATOM 6707 C CA . LYS B 1 448 ? -3.498 -34.094 -18.391 1 98.5 448 LYS B CA 1
ATOM 6708 C C . LYS B 1 448 ? -2.719 -35.062 -17.516 1 98.5 448 LYS B C 1
ATOM 6710 O O . LYS B 1 448 ? -1.935 -35.875 -18.016 1 98.5 448 LYS B O 1
ATOM 6715 N N . ILE B 1 449 ? -2.875 -34.969 -16.234 1 98.56 449 ILE B N 1
ATOM 6716 C CA . ILE B 1 449 ? -2.217 -35.812 -15.227 1 98.56 449 ILE B CA 1
ATOM 6717 C C . ILE B 1 449 ? -3.244 -36.719 -14.562 1 98.56 449 ILE B C 1
ATOM 6719 O O . ILE B 1 449 ? -4.188 -36.25 -13.922 1 98.56 449 ILE B O 1
ATOM 6723 N N . THR B 1 450 ? -3.076 -37.969 -14.688 1 97.75 450 THR B N 1
ATOM 6724 C CA . THR B 1 450 ? -3.971 -38.938 -14.07 1 97.75 450 THR B CA 1
ATOM 6725 C C . THR B 1 450 ? -3.176 -40 -13.289 1 97.75 450 THR B C 1
ATOM 6727 O O . THR B 1 450 ? -2.066 -40.344 -13.68 1 97.75 450 THR B O 1
ATOM 6730 N N . PRO B 1 451 ? -3.758 -40.469 -12.109 1 93.75 451 PRO B N 1
ATOM 6731 C CA . PRO B 1 451 ? -3.082 -41.562 -11.398 1 93.75 451 PRO B CA 1
ATOM 6732 C C . PRO B 1 451 ? -3.033 -42.844 -12.211 1 93.75 451 PRO B C 1
ATOM 6734 O O . PRO B 1 451 ? -3.98 -43.156 -12.938 1 93.75 451 PRO B O 1
ATOM 6737 N N . LYS B 1 452 ? -1.802 -43.5 -12.039 1 89.88 452 LYS B N 1
ATOM 6738 C CA . LYS B 1 452 ? -1.703 -44.812 -12.648 1 89.88 452 LYS B CA 1
ATOM 6739 C C . LYS B 1 452 ? -2.309 -45.875 -11.734 1 89.88 452 LYS B C 1
ATOM 6741 O O . LYS B 1 452 ? -2.143 -45.844 -10.516 1 89.88 452 LYS B O 1
ATOM 6746 N N . LYS B 1 453 ? -3.309 -46.719 -12.234 1 68.88 453 LYS B N 1
ATOM 6747 C CA . LYS B 1 453 ? -3.869 -47.844 -11.508 1 68.88 453 LYS B CA 1
ATOM 6748 C C . LYS B 1 453 ? -2.82 -48.938 -11.289 1 68.88 453 LYS B C 1
ATOM 6750 O O . LYS B 1 453 ? -1.928 -49.094 -12.117 1 68.88 453 LYS B O 1
#

InterPro domains:
  IPR011048 Cytochrome cd1-nitrite reductase-like, haem d1 domain superfamily [SSF51004] (138-439)
  IPR015943 WD40/YVTN repeat-like-containing domain superfamily [G3DSA:2.130.10.10] (137-450)
  IPR019405 Lactonase, 7-bladed beta-propeller [PF10282] (192-364)
  IPR051200 Multi-functional host-pathogen interaction and enzymatic activity protein [PTHR47197] (140-361)